Protein AF-0000000074422075 (afdb_homodimer)

Organism: Lactuca sativa (NCBI:txid4236)

Nearest PDB structures (foldseek):
  8hjh-assembly1_A  TM=8.548E-01  e=3.434E-33  Siraitia grosvenorii
  8hjh-assembly2_B  TM=8.470E-01  e=2.206E-33  Siraitia grosvenorii
  8j66-assembly1_A  TM=8.571E-01  e=2.133E-32  Siraitia grosvenorii
  8hjo-assembly1_A  TM=8.565E-01  e=3.142E-32  Siraitia grosvenorii
  8hjk-assembly1_A  TM=8.541E-01  e=9.504E-32  Siraitia grosvenorii

pLDDT: mean 92.05, std 12.33, range [21.53, 98.88]

Structure (mmCIF, N/CA/C/O backbone):
data_AF-0000000074422075-model_v1
#
loop_
_entity.id
_entity.type
_entity.pdbx_description
1 polymer Glycosyltransferase
#
loop_
_atom_site.group_PDB
_atom_site.id
_atom_site.type_symbol
_atom_site.label_atom_id
_atom_site.label_alt_id
_atom_site.label_comp_id
_atom_site.label_asym_id
_atom_site.label_entity_id
_atom_site.label_seq_id
_atom_site.pdbx_PDB_ins_code
_atom_site.Cartn_x
_atom_site.Cartn_y
_atom_site.Cartn_z
_atom_site.occupancy
_atom_site.B_iso_or_equiv
_atom_site.auth_seq_id
_atom_site.auth_comp_id
_atom_site.auth_asym_id
_atom_site.auth_atom_id
_atom_site.pdbx_PDB_model_num
ATOM 1 N N . MET A 1 1 ? -39.281 12.164 34.312 1 21.53 1 MET A N 1
ATOM 2 C CA . MET A 1 1 ? -38.312 11.086 34.125 1 21.53 1 MET A CA 1
ATOM 3 C C . MET A 1 1 ? -37.469 11.344 32.906 1 21.53 1 MET A C 1
ATOM 5 O O . MET A 1 1 ? -37.969 11.625 31.828 1 21.53 1 MET A O 1
ATOM 9 N N . PRO A 1 2 ? -36.125 11.586 32.969 1 24.55 2 PRO A N 1
ATOM 10 C CA . PRO A 1 2 ? -35.688 12.297 31.781 1 24.55 2 PRO A CA 1
ATOM 11 C C . PRO A 1 2 ? -35.688 11.406 30.531 1 24.55 2 PRO A C 1
ATOM 13 O O . PRO A 1 2 ? -35.594 10.18 30.656 1 24.55 2 PRO A O 1
ATOM 16 N N . ILE A 1 3 ? -36.219 11.773 29.438 1 27.73 3 ILE A N 1
ATOM 17 C CA . ILE A 1 3 ? -36.594 11.039 28.234 1 27.73 3 ILE A CA 1
ATOM 18 C C . ILE A 1 3 ? -35.344 10.406 27.594 1 27.73 3 ILE A C 1
ATOM 20 O O . ILE A 1 3 ? -34.375 11.102 27.297 1 27.73 3 ILE A O 1
ATOM 24 N N . PRO A 1 4 ? -35.062 9.102 27.578 1 29.3 4 PRO A N 1
ATOM 25 C CA . PRO A 1 4 ? -33.906 8.352 27.078 1 29.3 4 PRO A CA 1
ATOM 26 C C . PRO A 1 4 ? -33.656 8.562 25.594 1 29.3 4 PRO A C 1
ATOM 28 O O . PRO A 1 4 ? -34.594 8.414 24.781 1 29.3 4 PRO A O 1
ATOM 31 N N . ILE A 1 5 ? -33 9.469 25.125 1 29.23 5 ILE A N 1
ATOM 32 C CA . ILE A 1 5 ? -32.969 9.625 23.672 1 29.23 5 ILE A CA 1
ATOM 33 C C . ILE A 1 5 ? -32.531 8.328 23.031 1 29.23 5 ILE A C 1
ATOM 35 O O . ILE A 1 5 ? -31.438 7.816 23.328 1 29.23 5 ILE A O 1
ATOM 39 N N . ALA A 1 6 ? -33.219 7.559 22.406 1 34.97 6 ALA A N 1
ATOM 40 C CA . ALA A 1 6 ? -33.281 6.152 22.016 1 34.97 6 ALA A CA 1
ATOM 41 C C . ALA A 1 6 ? -32 5.715 21.312 1 34.97 6 ALA A C 1
ATOM 43 O O . ALA A 1 6 ? -31.562 4.574 21.484 1 34.97 6 ALA A O 1
ATOM 44 N N . GLY A 1 7 ? -31.531 6.148 20.172 1 33.66 7 GLY A N 1
ATOM 45 C CA . GLY A 1 7 ? -30.984 5.488 19 1 33.66 7 GLY A CA 1
ATOM 46 C C . GLY A 1 7 ? -29.484 5.273 19.062 1 33.66 7 GLY A C 1
ATOM 47 O O . GLY A 1 7 ? -28.844 5.012 18.047 1 33.66 7 GLY A O 1
ATOM 48 N N . ILE A 1 8 ? -28.703 6.121 19.703 1 38.22 8 ILE A N 1
ATOM 49 C CA . ILE A 1 8 ? -27.266 5.855 19.688 1 38.22 8 ILE A CA 1
ATOM 50 C C . ILE A 1 8 ? -27 4.441 20.203 1 38.22 8 ILE A C 1
ATOM 52 O O . ILE A 1 8 ? -27.328 4.125 21.359 1 38.22 8 ILE A O 1
ATOM 56 N N . ASP A 1 9 ? -27.156 3.434 19.516 1 46.06 9 ASP A N 1
ATOM 57 C CA . ASP A 1 9 ? -26.812 2.072 19.922 1 46.06 9 ASP A CA 1
ATOM 58 C C . ASP A 1 9 ? -25.562 2.053 20.797 1 46.06 9 ASP A C 1
ATOM 60 O O . ASP A 1 9 ? -24.703 2.922 20.656 1 46.06 9 ASP A O 1
ATOM 64 N N . PRO A 1 10 ? -25.359 1.271 21.812 1 48.84 10 PRO A N 1
ATOM 65 C CA . PRO A 1 10 ? -24.188 1.189 22.688 1 48.84 10 PRO A CA 1
ATOM 66 C C . PRO A 1 10 ? -22.875 1.413 21.922 1 48.84 10 PRO A C 1
ATOM 68 O O . PRO A 1 10 ? -22.781 1.099 20.734 1 48.84 10 PRO A O 1
ATOM 71 N N . GLY A 1 11 ? -21.531 2.406 22.5 1 58.41 11 GLY A N 1
ATOM 72 C CA . GLY A 1 11 ? -20.406 3.328 22.469 1 58.41 11 GLY A CA 1
ATOM 73 C C . GLY A 1 11 ? -19.219 2.793 21.688 1 58.41 11 GLY A C 1
ATOM 74 O O . GLY A 1 11 ? -18.609 1.793 22.078 1 58.41 11 GLY A O 1
ATOM 75 N N . SER A 1 12 ? -19.078 3.191 20.375 1 84.44 12 SER A N 1
ATOM 76 C CA . SER A 1 12 ? -17.906 2.795 19.625 1 84.44 12 SER A CA 1
ATOM 77 C C . SER A 1 12 ? -16.625 3.23 20.328 1 84.44 12 SER A C 1
ATOM 79 O O . SER A 1 12 ? -16.531 4.352 20.828 1 84.44 12 SER A O 1
ATOM 81 N N . HIS A 1 13 ? -15.859 2.383 20.781 1 95.69 13 HIS A N 1
ATOM 82 C CA . HIS A 1 13 ? -14.523 2.586 21.344 1 95.69 13 HIS A CA 1
ATOM 83 C C . HIS A 1 13 ? -13.469 2.633 20.234 1 95.69 13 HIS A C 1
ATOM 85 O O . HIS A 1 13 ? -13.336 1.685 19.469 1 95.69 13 HIS A O 1
ATOM 91 N N . ILE A 1 14 ? -12.867 3.816 20.125 1 98.12 14 ILE A N 1
ATOM 92 C CA . ILE A 1 14 ? -11.859 3.932 19.078 1 98.12 14 ILE A CA 1
ATOM 93 C C . ILE A 1 14 ? -10.508 4.277 19.703 1 98.12 14 ILE A C 1
ATOM 95 O O . ILE A 1 14 ? -10.445 4.707 20.859 1 98.12 14 ILE A O 1
ATOM 99 N N . LEU A 1 15 ? -9.414 4.023 18.984 1 98.62 15 LEU A N 1
ATOM 100 C CA . LEU A 1 15 ? -8.07 4.457 19.359 1 98.62 15 LEU A CA 1
ATOM 101 C C . LEU A 1 15 ? -7.66 5.691 18.562 1 98.62 15 LEU A C 1
ATOM 103 O O . LEU A 1 15 ? -7.816 5.727 17.344 1 98.62 15 LEU A O 1
ATOM 107 N N . VAL A 1 16 ? -7.254 6.691 19.234 1 98.81 16 VAL A N 1
ATOM 108 C CA . VAL A 1 16 ? -6.684 7.879 18.609 1 98.81 16 VAL A CA 1
ATOM 109 C C . VAL A 1 16 ? -5.18 7.922 18.844 1 98.81 16 VAL A C 1
ATOM 111 O O . VAL A 1 16 ? -4.727 7.773 19.984 1 98.81 16 VAL A O 1
ATOM 114 N N . PHE A 1 17 ? -4.402 8.102 17.781 1 98.88 17 PHE A N 1
ATOM 115 C CA . PHE A 1 17 ? -2.949 8.102 17.891 1 98.88 17 PHE A CA 1
ATOM 116 C C . PHE A 1 17 ? -2.365 9.344 17.219 1 98.88 17 PHE A C 1
ATOM 118 O O . PHE A 1 17 ? -2.084 9.344 16.016 1 98.88 17 PHE A O 1
ATOM 125 N N . PRO A 1 18 ? -2.07 10.406 17.984 1 98.5 18 PRO A N 1
ATOM 126 C CA . PRO A 1 18 ? -1.472 11.625 17.438 1 98.5 18 PRO A CA 1
ATOM 127 C C . PRO A 1 18 ? 0.029 11.484 17.188 1 98.5 18 PRO A C 1
ATOM 129 O O . PRO A 1 18 ? 0.718 10.789 17.938 1 98.5 18 PRO A O 1
ATOM 132 N N . TYR A 1 19 ? 0.479 12.078 16.109 1 97.62 19 TYR A N 1
ATOM 133 C CA . TYR A 1 19 ? 1.915 12.242 15.914 1 97.62 19 TYR A CA 1
ATOM 134 C C . TYR A 1 19 ? 2.463 13.352 16.812 1 97.62 19 TYR A C 1
ATOM 136 O O . TYR A 1 19 ? 1.885 14.438 16.891 1 97.62 19 TYR A O 1
ATOM 144 N N . PRO A 1 20 ? 3.533 13.086 17.484 1 96.31 20 PRO A N 1
ATOM 145 C CA . PRO A 1 20 ? 3.992 14.039 18.5 1 96.31 20 PRO A CA 1
ATOM 146 C C . PRO A 1 20 ? 4.707 15.25 17.891 1 96.31 20 PRO A C 1
ATOM 148 O O . PRO A 1 20 ? 5.895 15.461 18.141 1 96.31 20 PRO A O 1
ATOM 151 N N . ALA A 1 21 ? 4 15.992 17.188 1 92.12 21 ALA A N 1
ATOM 152 C CA . ALA A 1 21 ? 4.312 17.328 16.688 1 92.12 21 ALA A CA 1
ATOM 153 C C . ALA A 1 21 ? 3.191 18.312 17 1 92.12 21 ALA A C 1
ATOM 155 O O . ALA A 1 21 ? 2.012 17.984 16.844 1 92.12 21 ALA A O 1
ATOM 156 N N . GLN A 1 22 ? 3.561 19.406 17.422 1 84.44 22 GLN A N 1
ATOM 157 C CA . GLN A 1 22 ? 2.604 20.312 18.031 1 84.44 22 GLN A CA 1
ATOM 158 C C . GLN A 1 22 ? 1.403 20.547 17.109 1 84.44 22 GLN A C 1
ATOM 160 O O . GLN A 1 22 ? 0.26 20.312 17.516 1 84.44 22 GLN A O 1
ATOM 165 N N . GLY A 1 23 ? 1.656 20.984 15.883 1 86.94 23 GLY A N 1
ATOM 166 C CA . GLY A 1 23 ? 0.556 21.25 14.969 1 86.94 23 GLY A CA 1
ATOM 167 C C . GLY A 1 23 ? -0.274 20.016 14.672 1 86.94 23 GLY A C 1
ATOM 168 O O . GLY A 1 23 ? -1.496 20.094 14.539 1 86.94 23 GLY A O 1
ATOM 169 N N . HIS A 1 24 ? 0.347 18.859 14.672 1 93.5 24 HIS A N 1
ATOM 170 C CA . HIS A 1 24 ? -0.318 17.594 14.383 1 93.5 24 HIS A CA 1
ATOM 171 C C . HIS A 1 24 ? -1.133 17.109 15.578 1 93.5 24 HIS A C 1
ATOM 173 O O . HIS A 1 24 ? -2.301 16.75 15.43 1 93.5 24 HIS A O 1
ATOM 179 N N . MET A 1 25 ? -0.565 17.219 16.656 1 94 25 MET A N 1
ATOM 180 C CA . MET A 1 25 ? -1.177 16.688 17.875 1 94 25 MET A CA 1
ATOM 181 C C . MET A 1 25 ? -2.383 17.516 18.281 1 94 25 MET A C 1
ATOM 183 O O . MET A 1 25 ? -3.438 16.969 18.609 1 94 25 MET A O 1
ATOM 187 N N . LEU A 1 26 ? -2.283 18.797 18.25 1 90.19 26 LEU A N 1
ATOM 188 C CA . LEU A 1 26 ? -3.32 19.688 18.781 1 90.19 26 LEU A CA 1
ATOM 189 C C . LEU A 1 26 ? -4.598 19.578 17.953 1 90.19 26 LEU A C 1
ATOM 191 O O . LEU A 1 26 ? -5.695 19.484 18.5 1 90.19 26 LEU A O 1
ATOM 195 N N . SER A 1 27 ? -4.441 19.594 16.656 1 95 27 SER A N 1
ATOM 196 C CA . SER A 1 27 ? -5.637 19.516 15.828 1 95 27 SER A CA 1
ATOM 197 C C . SER A 1 27 ? -6.332 18.172 15.969 1 95 27 SER A C 1
ATOM 199 O O . SER A 1 27 ? -7.562 18.094 15.977 1 95 27 SER A O 1
ATOM 201 N N . LEU A 1 28 ? -5.559 17.109 16.125 1 97.94 28 LEU A N 1
ATOM 202 C CA . LEU A 1 28 ? -6.168 15.797 16.312 1 97.94 28 LEU A CA 1
ATOM 203 C C . LEU A 1 28 ? -6.848 15.703 17.672 1 97.94 28 LEU A C 1
ATOM 205 O O . LEU A 1 28 ? -7.891 15.055 17.797 1 97.94 28 LEU A O 1
ATOM 209 N N . LEU A 1 29 ? -6.309 16.344 18.672 1 96.81 29 LEU A N 1
ATOM 210 C CA . LEU A 1 29 ? -6.934 16.359 19.984 1 96.81 29 LEU A CA 1
ATOM 211 C C . LEU A 1 29 ? -8.219 17.172 19.969 1 96.81 29 LEU A C 1
ATOM 213 O O . LEU A 1 29 ? -9.18 16.844 20.672 1 96.81 29 LEU A O 1
ATOM 217 N N . ASP A 1 30 ? -8.234 18.25 19.188 1 95.56 30 ASP A N 1
ATOM 218 C CA . ASP A 1 30 ? -9.477 19 19.016 1 95.56 30 ASP A CA 1
ATOM 219 C C . ASP A 1 30 ? -10.555 18.141 18.359 1 95.56 30 ASP A C 1
ATOM 221 O O . ASP A 1 30 ? -11.727 18.203 18.75 1 95.56 30 ASP A O 1
ATOM 225 N N . LEU A 1 31 ? -10.156 17.312 17.375 1 98 31 LEU A N 1
ATOM 226 C CA . LEU A 1 31 ? -11.102 16.359 16.812 1 98 31 LEU A CA 1
ATOM 227 C C . LEU A 1 31 ? -11.594 15.383 17.875 1 98 31 LEU A C 1
ATOM 229 O O . LEU A 1 31 ? -12.781 15.062 17.922 1 98 31 LEU A O 1
ATOM 233 N N . THR A 1 32 ? -10.664 14.938 18.672 1 98 32 THR A N 1
ATOM 234 C CA . THR A 1 32 ? -10.984 13.969 19.719 1 98 32 THR A CA 1
ATOM 235 C C . THR A 1 32 ? -12.047 14.523 20.672 1 98 32 THR A C 1
ATOM 237 O O . THR A 1 32 ? -12.969 13.812 21.062 1 98 32 THR A O 1
ATOM 240 N N . HIS A 1 33 ? -11.938 15.797 21 1 96.38 33 HIS A N 1
ATOM 241 C CA . HIS A 1 33 ? -12.938 16.469 21.828 1 96.38 33 HIS A CA 1
ATOM 242 C C . HIS A 1 33 ? -14.312 16.422 21.156 1 96.38 33 HIS A C 1
ATOM 244 O O . HIS A 1 33 ? -15.305 16.094 21.812 1 96.38 33 HIS A O 1
ATOM 250 N N . GLN A 1 34 ? -14.375 16.703 19.859 1 96.56 34 GLN A N 1
ATOM 251 C CA . GLN A 1 34 ? -15.633 16.719 19.125 1 96.56 34 GLN A CA 1
ATOM 252 C C . GLN A 1 34 ? -16.266 15.328 19.078 1 96.56 34 GLN A C 1
ATOM 254 O O . GLN A 1 34 ? -17.484 15.188 19.188 1 96.56 34 GLN A O 1
ATOM 259 N N . LEU A 1 35 ? -15.422 14.32 18.969 1 96.94 35 LEU A N 1
ATOM 260 C CA . LEU A 1 35 ? -15.922 12.953 18.922 1 96.94 35 LEU A CA 1
ATOM 261 C C . LEU A 1 35 ? -16.438 12.523 20.297 1 96.94 35 LEU A C 1
ATOM 263 O O . LEU A 1 35 ? -17.484 11.859 20.391 1 96.94 35 LEU A O 1
ATOM 267 N N . ALA A 1 36 ? -15.734 12.961 21.328 1 95.81 36 ALA A N 1
ATOM 268 C CA . ALA A 1 36 ? -16.141 12.625 22.688 1 95.81 36 ALA A CA 1
ATOM 269 C C . ALA A 1 36 ? -17.5 13.242 23.016 1 95.81 36 ALA A C 1
ATOM 271 O O . ALA A 1 36 ? -18.344 12.602 23.656 1 95.81 36 ALA A O 1
ATOM 272 N N . ILE A 1 37 ? -17.703 14.477 22.578 1 93.06 37 ILE A N 1
ATOM 273 C CA . ILE A 1 37 ? -18.969 15.172 22.828 1 93.06 37 ILE A CA 1
ATOM 274 C C . ILE A 1 37 ? -20.109 14.422 22.141 1 93.06 37 ILE A C 1
ATOM 276 O O . ILE A 1 37 ? -21.25 14.5 22.562 1 93.06 37 ILE A O 1
ATOM 280 N N . ARG A 1 38 ? -19.781 13.688 21.172 1 93.62 38 ARG A N 1
ATOM 281 C CA . ARG A 1 38 ? -20.781 12.977 20.391 1 93.62 38 ARG A CA 1
ATOM 282 C C . ARG A 1 38 ? -20.922 11.539 20.859 1 93.62 38 ARG A C 1
ATOM 284 O O . ARG A 1 38 ? -21.516 10.703 20.172 1 93.62 38 ARG A O 1
ATOM 291 N N . GLY A 1 39 ? -20.281 11.195 21.922 1 92.75 39 GLY A N 1
ATOM 292 C CA . GLY A 1 39 ? -20.547 9.93 22.594 1 92.75 39 GLY A CA 1
ATOM 293 C C . GLY A 1 39 ? -19.578 8.828 22.203 1 92.75 39 GLY A C 1
ATOM 294 O O . GLY A 1 39 ? -19.797 7.66 22.516 1 92.75 39 GLY A O 1
ATOM 295 N N . VAL A 1 40 ? -18.5 9.141 21.531 1 95.94 40 VAL A N 1
ATOM 296 C CA . VAL A 1 40 ? -17.5 8.141 21.172 1 95.94 40 VAL A CA 1
ATOM 297 C C . VAL A 1 40 ? -16.547 7.914 22.344 1 95.94 40 VAL A C 1
ATOM 299 O O . VAL A 1 40 ? -16.031 8.875 22.938 1 95.94 40 VAL A O 1
ATOM 302 N N . PHE A 1 41 ? -16.375 6.691 22.781 1 96.81 41 PHE A N 1
ATOM 303 C CA . PHE A 1 41 ? -15.359 6.359 23.766 1 96.81 41 PHE A CA 1
ATOM 304 C C . PHE A 1 41 ? -13.984 6.281 23.125 1 96.81 41 PHE A C 1
ATOM 306 O O . PHE A 1 41 ? -13.828 5.695 22.047 1 96.81 41 PHE A O 1
ATOM 313 N N . ILE A 1 42 ? -13.008 6.891 23.781 1 98 42 ILE A N 1
ATOM 314 C CA . ILE A 1 42 ? -11.742 7.055 23.078 1 98 42 ILE A CA 1
ATOM 315 C C . ILE A 1 42 ? -10.586 6.676 24 1 98 42 ILE A C 1
ATOM 317 O O . ILE A 1 42 ? -10.562 7.066 25.172 1 98 42 ILE A O 1
ATOM 321 N N . THR A 1 43 ? -9.688 5.895 23.5 1 98.38 43 THR A N 1
ATOM 322 C CA . THR A 1 43 ? -8.359 5.727 24.078 1 98.38 43 THR A CA 1
ATOM 323 C C . THR A 1 43 ? -7.312 6.477 23.266 1 98.38 43 THR A C 1
ATOM 325 O O . THR A 1 43 ? -7.207 6.285 22.047 1 98.38 43 THR A O 1
ATOM 328 N N . ILE A 1 44 ? -6.59 7.371 23.891 1 98.75 44 ILE A N 1
ATOM 329 C CA . ILE A 1 44 ? -5.527 8.109 23.219 1 98.75 44 ILE A CA 1
ATOM 330 C C . ILE A 1 44 ? -4.176 7.461 23.516 1 98.75 44 ILE A C 1
ATOM 332 O O . ILE A 1 44 ? -3.793 7.32 24.672 1 98.75 44 ILE A O 1
ATOM 336 N N . LEU A 1 45 ? -3.5 7.078 22.484 1 98.81 45 LEU A N 1
ATOM 337 C CA . LEU A 1 45 ? -2.152 6.539 22.641 1 98.81 45 LEU A CA 1
ATOM 338 C C . LEU A 1 45 ? -1.116 7.66 22.641 1 98.81 45 LEU A C 1
ATOM 340 O O . LEU A 1 45 ? -1.107 8.508 21.75 1 98.81 45 LEU A O 1
ATOM 344 N N . VAL A 1 46 ? -0.254 7.711 23.641 1 98.31 46 VAL A N 1
ATOM 345 C CA . VAL A 1 46 ? 0.862 8.648 23.703 1 98.31 46 VAL A CA 1
ATOM 346 C C . VAL A 1 46 ? 2.053 7.988 24.391 1 98.31 46 VAL A C 1
ATOM 348 O O . VAL A 1 46 ? 1.917 6.918 24.984 1 98.31 46 VAL A O 1
ATOM 351 N N . THR A 1 47 ? 3.146 8.562 24.203 1 98.06 47 THR A N 1
ATOM 352 C CA . THR A 1 47 ? 4.32 8.211 25 1 98.06 47 THR A CA 1
ATOM 353 C C . THR A 1 47 ? 4.422 9.102 26.234 1 98.06 47 THR A C 1
ATOM 355 O O . THR A 1 47 ? 3.773 10.148 26.312 1 98.06 47 THR A O 1
ATOM 358 N N . PRO A 1 48 ? 5.219 8.75 27.219 1 97.5 48 PRO A N 1
ATOM 359 C CA . PRO A 1 48 ? 5.188 9.367 28.547 1 97.5 48 PRO A CA 1
ATOM 360 C C . PRO A 1 48 ? 5.363 10.883 28.5 1 97.5 48 PRO A C 1
ATOM 362 O O . PRO A 1 48 ? 4.59 11.617 29.109 1 97.5 48 PRO A O 1
ATOM 365 N N . ASN A 1 49 ? 6.266 11.391 27.75 1 96.5 49 ASN A N 1
ATOM 366 C CA . ASN A 1 49 ? 6.578 12.812 27.766 1 96.5 49 ASN A CA 1
ATOM 367 C C . ASN A 1 49 ? 5.535 13.633 27.016 1 96.5 49 ASN A C 1
ATOM 369 O O . ASN A 1 49 ? 5.551 14.859 27.062 1 96.5 49 ASN A O 1
ATOM 373 N N . ASN A 1 50 ? 4.59 12.953 26.422 1 96.88 50 ASN A N 1
ATOM 374 C CA . ASN A 1 50 ? 3.521 13.656 25.719 1 96.88 50 ASN A CA 1
ATOM 375 C C . ASN A 1 50 ? 2.209 13.602 26.5 1 96.88 50 ASN A C 1
ATOM 377 O O . ASN A 1 50 ? 1.228 14.234 26.109 1 96.88 50 ASN A O 1
ATOM 381 N N . LEU A 1 51 ? 2.186 12.93 27.562 1 97.12 51 LEU A N 1
ATOM 382 C CA . LEU A 1 51 ? 0.973 12.734 28.344 1 97.12 51 LEU A CA 1
ATOM 383 C C . LEU A 1 51 ? 0.454 14.062 28.891 1 97.12 51 LEU A C 1
ATOM 385 O O . LEU A 1 51 ? -0.755 14.312 28.891 1 97.12 51 LEU A O 1
ATOM 389 N N . PRO A 1 52 ? 1.317 15 29.297 1 94.25 52 PRO A N 1
ATOM 390 C CA . PRO A 1 52 ? 0.833 16.25 29.891 1 94.25 52 PRO A CA 1
ATOM 391 C C . PRO A 1 52 ? -0.002 17.078 28.938 1 94.25 52 PRO A C 1
ATOM 393 O O . PRO A 1 52 ? -0.868 17.844 29.375 1 94.25 52 PRO A O 1
ATOM 396 N N . VAL A 1 53 ? 0.211 16.922 27.672 1 92.88 53 VAL A N 1
ATOM 397 C CA . VAL A 1 53 ? -0.503 17.719 26.688 1 92.88 53 VAL A CA 1
ATOM 398 C C . VAL A 1 53 ? -1.99 17.375 26.719 1 92.88 53 VAL A C 1
ATOM 400 O O . VAL A 1 53 ? -2.83 18.172 26.297 1 92.88 53 VAL A O 1
ATOM 403 N N . LEU A 1 54 ? -2.359 16.234 27.312 1 96.19 54 LEU A N 1
ATOM 404 C CA . LEU A 1 54 ? -3.73 15.734 27.297 1 96.19 54 LEU A CA 1
ATOM 405 C C . LEU A 1 54 ? -4.5 16.234 28.516 1 96.19 54 LEU A C 1
ATOM 407 O O . LEU A 1 54 ? -5.707 16 28.625 1 96.19 54 LEU A O 1
ATOM 411 N N . SER A 1 55 ? -3.932 16.938 29.391 1 93.5 5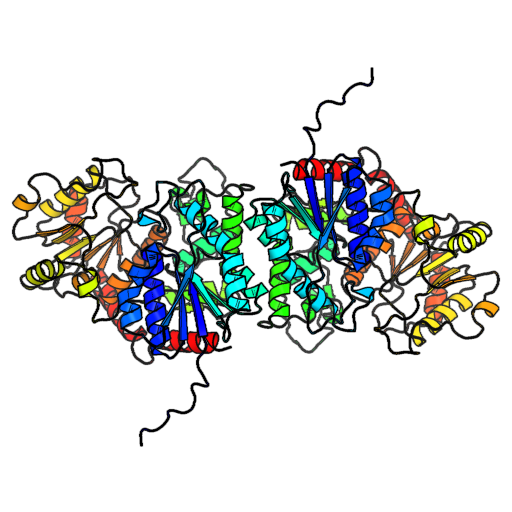5 SER A N 1
ATOM 412 C CA . SER A 1 55 ? -4.496 17.25 30.703 1 93.5 55 SER A CA 1
ATOM 413 C C . SER A 1 55 ? -5.859 17.922 30.562 1 93.5 55 SER A C 1
ATOM 415 O O . SER A 1 55 ? -6.824 17.516 31.219 1 93.5 55 SER A O 1
ATOM 417 N N . SER A 1 56 ? -5.957 18.953 29.75 1 89.81 56 SER A N 1
ATOM 418 C CA . SER A 1 56 ? -7.207 19.688 29.594 1 89.81 56 SER A CA 1
ATOM 419 C C . SER A 1 56 ? -8.297 18.812 29 1 89.81 56 SER A C 1
ATOM 421 O O . SER A 1 56 ? -9.461 18.891 29.406 1 89.81 56 SER A O 1
ATOM 423 N N . LEU A 1 57 ? -7.918 18.016 28.062 1 93.88 57 LEU A N 1
ATOM 424 C CA . LEU A 1 57 ? -8.867 17.125 27.375 1 93.88 57 LEU A CA 1
ATOM 425 C C . LEU A 1 57 ? -9.375 16.047 28.328 1 93.88 57 LEU A C 1
ATOM 427 O O . LEU A 1 57 ? -10.57 15.75 28.344 1 93.88 57 LEU A O 1
ATOM 431 N N . LEU A 1 58 ? -8.477 15.477 29.125 1 95.69 58 LEU A N 1
ATOM 432 C CA . LEU A 1 58 ? -8.852 14.438 30.078 1 95.69 58 LEU A CA 1
ATOM 433 C C . LEU A 1 58 ? -9.75 15.008 31.172 1 95.69 58 LEU A C 1
ATOM 435 O O . LEU A 1 58 ? -10.664 14.32 31.656 1 95.69 58 LEU A O 1
ATOM 439 N N . SER A 1 59 ? -9.516 16.234 31.547 1 93.81 59 SER A N 1
ATOM 440 C CA . SER A 1 59 ? -10.352 16.891 32.531 1 93.81 59 SER A CA 1
ATOM 441 C C . SER A 1 59 ? -11.758 17.141 31.984 1 93.81 59 SER A C 1
ATOM 443 O O . SER A 1 59 ? -12.742 17.047 32.719 1 93.81 59 SER A O 1
ATOM 445 N N . ALA A 1 60 ? -11.812 17.484 30.766 1 93 60 ALA A N 1
ATOM 446 C CA . ALA A 1 60 ? -13.086 17.781 30.141 1 93 60 ALA A CA 1
ATOM 447 C C . ALA A 1 60 ? -13.906 16.516 29.906 1 93 60 ALA A C 1
ATOM 449 O O . ALA A 1 60 ? -15.133 16.562 29.891 1 93 60 ALA A O 1
ATOM 450 N N . HIS A 1 61 ? -13.195 15.383 29.734 1 95.12 61 HIS A N 1
ATOM 451 C CA . HIS A 1 61 ? -13.859 14.125 29.422 1 95.12 61 HIS A CA 1
ATOM 452 C C . HIS A 1 61 ? -13.305 12.984 30.281 1 95.12 61 HIS A C 1
ATOM 454 O O . HIS A 1 61 ? -12.773 12.008 29.75 1 95.12 61 HIS A O 1
ATOM 460 N N . PRO A 1 62 ? -13.539 12.945 31.547 1 94 62 PRO A N 1
ATOM 461 C CA . PRO A 1 62 ? -12.914 11.992 32.469 1 94 62 PRO A CA 1
ATOM 462 C C . PRO A 1 62 ? -13.469 10.578 32.281 1 94 62 PRO A C 1
ATOM 464 O O . PRO A 1 62 ? -12.797 9.602 32.656 1 94 62 PRO A O 1
ATOM 467 N N . THR A 1 63 ? -14.672 10.445 31.688 1 93 63 THR A N 1
ATOM 468 C CA . THR A 1 63 ? -15.289 9.125 31.609 1 93 63 THR A CA 1
ATOM 469 C C . THR A 1 63 ? -15.219 8.578 30.188 1 93 63 THR A C 1
ATOM 471 O O . THR A 1 63 ? -15.258 7.359 29.984 1 93 63 THR A O 1
ATOM 474 N N . THR A 1 64 ? -15.094 9.445 29.266 1 95 64 THR A N 1
ATOM 475 C CA . THR A 1 64 ? -15.219 9.016 27.875 1 95 64 THR A CA 1
ATOM 476 C C . THR A 1 64 ? -13.844 8.859 27.234 1 95 64 THR A C 1
ATOM 478 O O . THR A 1 64 ? -13.703 8.148 26.234 1 95 64 THR A O 1
ATOM 481 N N . ILE A 1 65 ? -12.805 9.555 27.766 1 97.38 65 ILE A N 1
ATOM 482 C CA . ILE A 1 65 ? -11.461 9.477 27.188 1 97.38 65 ILE A CA 1
ATOM 483 C C . ILE A 1 65 ? -10.508 8.828 28.203 1 97.38 65 ILE A C 1
ATOM 485 O O . ILE A 1 65 ? -10.477 9.227 29.359 1 97.38 65 ILE A O 1
ATOM 489 N N . THR A 1 66 ? -9.836 7.828 27.797 1 97.5 66 THR A N 1
ATOM 490 C CA . THR A 1 66 ? -8.766 7.199 28.562 1 97.5 66 THR A CA 1
ATOM 491 C C . THR A 1 66 ? -7.449 7.246 27.781 1 97.5 66 THR A C 1
ATOM 493 O O . THR A 1 66 ? -7.422 7.641 26.625 1 97.5 66 THR A O 1
ATOM 496 N N . THR A 1 67 ? -6.348 6.934 28.469 1 98.25 67 THR A N 1
ATOM 497 C CA . THR A 1 67 ? -5.043 6.992 27.812 1 98.25 67 THR A CA 1
ATOM 498 C C . THR A 1 67 ? -4.391 5.613 27.797 1 98.25 67 THR A C 1
ATOM 500 O O . THR A 1 67 ? -4.652 4.777 28.656 1 98.25 67 THR A O 1
ATOM 503 N N . LEU A 1 68 ? -3.748 5.309 26.766 1 98.5 68 LEU A N 1
ATOM 504 C CA . LEU A 1 68 ? -2.756 4.242 26.672 1 98.5 68 LEU A CA 1
ATOM 505 C C . LEU A 1 68 ? -1.35 4.82 26.547 1 98.5 68 LEU A C 1
ATOM 507 O O . LEU A 1 68 ? -1.019 5.465 25.547 1 98.5 68 LEU A O 1
ATOM 511 N N . VAL A 1 69 ? -0.528 4.625 27.578 1 98.56 69 VAL A N 1
ATOM 512 C CA . VAL A 1 69 ? 0.831 5.16 27.578 1 98.56 69 VAL A CA 1
ATOM 513 C C . VAL A 1 69 ? 1.828 4.035 27.312 1 98.56 69 VAL A C 1
ATOM 515 O O . VAL A 1 69 ? 1.96 3.107 28.109 1 98.56 69 VAL A O 1
ATOM 518 N N . LEU A 1 70 ? 2.469 4.043 26.234 1 98.31 70 LEU A N 1
ATOM 519 C CA . LEU A 1 70 ? 3.5 3.078 25.875 1 98.31 70 LEU A CA 1
ATOM 520 C C . LEU A 1 70 ? 4.879 3.732 25.859 1 98.31 70 LEU A C 1
ATOM 522 O O . LEU A 1 70 ? 5.012 4.906 25.5 1 98.31 70 LEU A O 1
ATOM 526 N N . PRO A 1 71 ? 5.902 3.014 26.234 1 97.62 71 PRO A N 1
ATOM 527 C CA . PRO A 1 71 ? 7.254 3.584 26.188 1 97.62 71 PRO A CA 1
ATOM 528 C C . PRO A 1 71 ? 7.668 4.023 24.797 1 97.62 71 PRO A C 1
ATOM 530 O O . PRO A 1 71 ? 7.328 3.361 23.812 1 97.62 71 PRO A O 1
ATOM 533 N N . PHE A 1 72 ? 8.391 5.098 24.766 1 97.5 72 PHE A N 1
ATOM 534 C CA . PHE A 1 72 ? 8.922 5.547 23.469 1 97.5 72 PHE A CA 1
ATOM 535 C C . PHE A 1 72 ? 9.961 4.57 22.953 1 97.5 72 PHE A C 1
ATOM 537 O O . PHE A 1 72 ? 10.906 4.215 23.656 1 97.5 72 PHE A O 1
ATOM 544 N N . PRO A 1 73 ? 9.812 4.137 21.688 1 96.5 73 PRO A N 1
ATOM 545 C CA . PRO A 1 73 ? 10.812 3.213 21.156 1 96.5 73 PRO A CA 1
ATOM 546 C C . PRO A 1 73 ? 12.172 3.873 20.938 1 96.5 73 PRO A C 1
ATOM 548 O O . PRO A 1 73 ? 12.25 4.98 20.391 1 96.5 73 PRO A O 1
ATOM 551 N N . PRO A 1 74 ? 13.18 3.217 21.297 1 94.12 74 PRO A N 1
ATOM 552 C CA . PRO A 1 74 ? 14.508 3.797 21.094 1 94.12 74 PRO A CA 1
ATOM 553 C C . PRO A 1 74 ? 14.898 3.881 19.609 1 94.12 74 PRO A C 1
ATOM 555 O O . PRO A 1 74 ? 14.469 3.053 18.812 1 94.12 74 PRO A O 1
ATOM 558 N N . HIS A 1 75 ? 15.625 4.879 19.281 1 92.69 75 HIS A N 1
ATOM 559 C CA . HIS A 1 75 ? 16.203 5.098 17.953 1 92.69 75 HIS A CA 1
ATOM 560 C C . HIS A 1 75 ? 17.562 5.766 18.047 1 92.69 75 HIS A C 1
ATOM 562 O O . HIS A 1 75 ? 17.75 6.707 18.828 1 92.69 75 HIS A O 1
ATOM 568 N N . PRO A 1 76 ? 18.531 5.285 17.219 1 89.81 76 PRO A N 1
ATOM 569 C CA . PRO A 1 76 ? 19.891 5.805 17.328 1 89.81 76 PRO A CA 1
ATOM 570 C C . PRO A 1 76 ? 19.969 7.305 17.062 1 89.81 76 PRO A C 1
ATOM 572 O O . PRO A 1 76 ? 20.844 7.988 17.609 1 89.81 76 PRO A O 1
ATOM 575 N N . SER A 1 77 ? 19.078 7.871 16.312 1 90.62 77 SER A N 1
ATOM 576 C CA . SER A 1 77 ? 19.141 9.273 15.914 1 90.62 77 SER A CA 1
ATOM 577 C C . SER A 1 77 ? 18.297 10.156 16.828 1 90.62 77 SER A C 1
ATOM 579 O O . SER A 1 77 ? 18.156 11.352 16.578 1 90.62 77 SER A O 1
ATOM 581 N N . ILE A 1 78 ? 17.719 9.617 17.828 1 93.62 78 ILE A N 1
ATOM 582 C CA . ILE A 1 78 ? 16.891 10.375 18.75 1 93.62 78 ILE A CA 1
ATOM 583 C C . ILE A 1 78 ? 17.453 10.25 20.156 1 93.62 78 ILE A C 1
ATOM 585 O O . ILE A 1 78 ? 17.469 9.164 20.734 1 93.62 78 ILE A O 1
ATOM 589 N N . PRO A 1 79 ? 17.859 11.359 20.703 1 91.75 79 PRO A N 1
ATOM 590 C CA . PRO A 1 79 ? 18.406 11.305 22.062 1 91.75 79 PRO A CA 1
ATOM 591 C C . PRO A 1 79 ? 17.391 10.812 23.078 1 91.75 79 PRO A C 1
ATOM 593 O O . PRO A 1 79 ? 16.172 11.008 22.906 1 91.75 79 PRO A O 1
ATOM 596 N N . SER A 1 80 ? 17.922 10.25 24.125 1 91.56 80 SER A N 1
ATOM 597 C CA . SER A 1 80 ? 17.062 9.742 25.188 1 91.56 80 SER A CA 1
ATOM 598 C C . SER A 1 80 ? 16.234 10.859 25.812 1 91.56 80 SER A C 1
ATOM 600 O O . SER A 1 80 ? 16.719 11.969 26.016 1 91.56 80 SER A O 1
ATOM 602 N N . GLY A 1 81 ? 15.023 10.562 26.062 1 91.94 81 GLY A N 1
ATOM 603 C CA . GLY A 1 81 ? 14.156 11.523 26.719 1 91.94 81 GLY A CA 1
ATOM 604 C C . GLY A 1 81 ? 13.391 12.406 25.766 1 91.94 81 GLY A C 1
ATOM 605 O O . GLY A 1 81 ? 12.414 13.055 26.141 1 91.94 81 GLY A O 1
ATOM 606 N N . ILE A 1 82 ? 13.797 12.461 24.531 1 93.31 82 ILE A N 1
ATOM 607 C CA . ILE A 1 82 ? 13.102 13.273 23.531 1 93.31 82 ILE A CA 1
ATOM 608 C C . ILE A 1 82 ? 11.992 12.453 22.875 1 93.31 82 ILE A C 1
ATOM 610 O O . ILE A 1 82 ? 12.258 11.422 22.25 1 93.31 82 ILE A O 1
ATOM 614 N N . GLU A 1 83 ? 10.773 12.906 23 1 95.62 83 GLU A N 1
ATOM 615 C CA . GLU A 1 83 ? 9.641 12.133 22.484 1 95.62 83 GLU A CA 1
ATOM 616 C C . GLU A 1 83 ? 8.734 12.992 21.609 1 95.62 83 GLU A C 1
ATOM 618 O O . GLU A 1 83 ? 7.68 12.539 21.172 1 95.62 83 GLU A O 1
ATOM 623 N N . ASN A 1 84 ? 9.172 14.258 21.391 1 93.25 84 ASN A N 1
ATOM 624 C CA . ASN A 1 84 ? 8.422 15.211 20.594 1 93.25 84 ASN A CA 1
ATOM 625 C C . ASN A 1 84 ? 9.328 15.906 19.578 1 93.25 84 ASN A C 1
ATOM 627 O O . ASN A 1 84 ? 10.477 16.219 19.875 1 93.25 84 ASN A O 1
ATOM 631 N N . VAL A 1 85 ? 8.766 16.234 18.438 1 90.56 85 VAL A N 1
ATOM 632 C CA . VAL A 1 85 ? 9.555 16.75 17.328 1 90.56 85 VAL A CA 1
ATOM 633 C C . VAL A 1 85 ? 10.117 18.125 17.703 1 90.56 85 VAL A C 1
ATOM 635 O O . VAL A 1 85 ? 11.195 18.5 17.234 1 90.56 85 VAL A O 1
ATOM 638 N N . LYS A 1 86 ? 9.445 18.859 18.547 1 82.94 86 LYS A N 1
ATOM 639 C CA . LYS A 1 86 ? 9.883 20.203 18.922 1 82.94 86 LYS A CA 1
ATOM 640 C C . LYS A 1 86 ? 11.25 20.156 19.594 1 82.94 86 LYS A C 1
ATOM 642 O O . LYS A 1 86 ? 11.969 21.156 19.609 1 82.94 86 LYS A O 1
ATOM 647 N N . ASP A 1 87 ? 11.594 18.938 20.109 1 85 87 ASP A N 1
ATOM 648 C CA . ASP A 1 87 ? 12.844 18.828 20.859 1 85 87 ASP A CA 1
ATOM 649 C C . ASP A 1 87 ? 13.898 18.062 20.062 1 85 87 ASP A C 1
ATOM 651 O O . ASP A 1 87 ? 14.992 17.781 20.562 1 85 87 ASP A O 1
ATOM 655 N N . LEU A 1 88 ? 13.586 17.703 18.828 1 87.31 88 LEU A N 1
ATOM 656 C CA . LEU A 1 88 ? 14.492 16.922 18 1 87.31 88 LEU A CA 1
ATOM 657 C C . LEU A 1 88 ? 15.586 17.797 17.391 1 87.31 88 LEU A C 1
ATOM 659 O O . LEU A 1 88 ? 15.344 18.953 17.078 1 87.31 88 LEU A O 1
ATOM 663 N N . PRO A 1 89 ? 16.734 17.188 17.25 1 78.69 89 PRO A N 1
ATOM 664 C CA . PRO A 1 89 ? 17.734 17.875 16.438 1 78.69 89 PRO A CA 1
ATOM 665 C C . PRO A 1 89 ? 17.359 17.969 14.961 1 78.69 89 PRO A C 1
ATOM 667 O O . PRO A 1 89 ? 16.375 17.359 14.539 1 78.69 89 PRO A O 1
ATOM 670 N N . ALA A 1 90 ? 18.203 18.781 14.273 1 67.81 90 ALA A N 1
ATOM 671 C CA . ALA A 1 90 ? 17.969 18.922 12.836 1 67.81 90 ALA A CA 1
ATOM 672 C C . ALA A 1 90 ? 18.031 17.578 12.133 1 67.81 90 ALA A C 1
ATOM 674 O O . ALA A 1 90 ? 18.922 16.766 12.398 1 67.81 90 ALA A O 1
ATOM 675 N N . GLY A 1 91 ? 17.016 17.109 11.414 1 69.81 91 GLY A N 1
ATOM 676 C CA . GLY A 1 91 ? 17 15.859 10.672 1 69.81 91 GLY A CA 1
ATOM 677 C C . GLY A 1 91 ? 16.266 14.75 11.391 1 69.81 91 GLY A C 1
ATOM 678 O O . GLY A 1 91 ? 16.047 13.672 10.828 1 69.81 91 GLY A O 1
ATOM 679 N N . GLY A 1 92 ? 15.867 15.078 12.531 1 81.69 92 GLY A N 1
ATOM 680 C CA . GLY A 1 92 ? 15.281 14.031 13.344 1 81.69 92 GLY A CA 1
ATOM 681 C C . GLY A 1 92 ? 13.828 13.75 13.016 1 81.69 92 GLY A C 1
ATOM 682 O O . GLY A 1 92 ? 13.25 12.773 13.492 1 81.69 92 GLY A O 1
ATOM 683 N N . PHE A 1 93 ? 13.258 14.562 12.172 1 85.25 93 PHE A N 1
ATOM 684 C CA . PHE A 1 93 ? 11.828 14.461 11.906 1 85.25 93 PHE A CA 1
ATOM 685 C C . PHE A 1 93 ? 11.477 13.094 11.336 1 85.25 93 PHE A C 1
ATOM 687 O O . PHE A 1 93 ? 10.555 12.43 11.82 1 85.25 93 PHE A O 1
ATOM 694 N N . LYS A 1 94 ? 12.234 12.547 10.406 1 89.56 94 LYS A N 1
ATOM 695 C CA . LYS A 1 94 ? 11.977 11.258 9.773 1 89.56 94 LYS A CA 1
ATOM 696 C C . LYS A 1 94 ? 12.227 10.102 10.742 1 89.56 94 LYS A C 1
ATOM 698 O O . LYS A 1 94 ? 11.508 9.102 10.727 1 89.56 94 LYS A O 1
ATOM 703 N N . SER A 1 95 ? 13.227 10.336 11.586 1 93.69 95 SER A N 1
ATOM 704 C CA . SER A 1 95 ? 13.57 9.305 12.562 1 93.69 95 SER A CA 1
ATOM 705 C C . SER A 1 95 ? 12.43 9.055 13.531 1 93.69 95 SER A C 1
ATOM 707 O O . SER A 1 95 ? 12.219 7.93 13.984 1 93.69 95 SER A O 1
ATOM 709 N N . MET A 1 96 ? 11.742 10.117 13.836 1 95.69 96 MET A N 1
ATOM 710 C CA . MET A 1 96 ? 10.586 10 14.719 1 95.69 96 MET A CA 1
ATOM 711 C C . MET A 1 96 ? 9.516 9.102 14.109 1 95.69 96 MET A C 1
ATOM 713 O O . MET A 1 96 ? 8.938 8.258 14.797 1 95.69 96 MET A O 1
ATOM 717 N N . MET A 1 97 ? 9.258 9.25 12.828 1 95.69 97 MET A N 1
ATOM 718 C CA . MET A 1 97 ? 8.273 8.43 12.133 1 95.69 97 MET A CA 1
ATOM 719 C C . MET A 1 97 ? 8.641 6.953 12.195 1 95.69 97 MET A C 1
ATOM 721 O O . MET A 1 97 ? 7.793 6.109 12.5 1 95.69 97 MET A O 1
ATOM 725 N N . VAL A 1 98 ? 9.898 6.699 11.961 1 95.31 98 VAL A N 1
ATOM 726 C CA . VAL A 1 98 ? 10.391 5.324 11.93 1 95.31 98 VAL A CA 1
ATOM 727 C C . VAL A 1 98 ? 10.352 4.727 13.328 1 95.31 98 VAL A C 1
ATOM 729 O O . VAL A 1 98 ? 9.922 3.588 13.516 1 95.31 98 VAL A O 1
ATOM 732 N N . ALA A 1 99 ? 10.781 5.496 14.297 1 96.38 99 ALA A N 1
ATOM 733 C CA . ALA A 1 99 ? 10.805 5.027 15.68 1 96.38 99 ALA A CA 1
ATOM 734 C C . ALA A 1 99 ? 9.406 4.613 16.141 1 96.38 99 ALA A C 1
ATOM 736 O O . ALA A 1 99 ? 9.242 3.574 16.781 1 96.38 99 ALA A O 1
ATOM 737 N N . LEU A 1 100 ? 8.477 5.371 15.812 1 97.69 100 LEU A N 1
ATOM 738 C CA . LEU A 1 100 ? 7.113 5.113 16.266 1 97.69 100 LEU A CA 1
ATOM 739 C C . LEU A 1 100 ? 6.543 3.869 15.594 1 97.69 100 LEU A C 1
ATOM 741 O O . LEU A 1 100 ? 5.574 3.281 16.094 1 97.69 100 LEU A O 1
ATOM 745 N N . GLY A 1 101 ? 7.094 3.504 14.453 1 96.5 101 GLY A N 1
ATOM 746 C CA . GLY A 1 101 ? 6.711 2.246 13.828 1 96.5 101 GLY A CA 1
ATOM 747 C C . GLY A 1 101 ? 6.934 1.045 14.727 1 96.5 101 GLY A C 1
ATOM 748 O O . GLY A 1 101 ? 6.238 0.034 14.609 1 96.5 101 GLY A O 1
ATOM 749 N N . ASP A 1 102 ? 7.828 1.13 15.656 1 95.88 102 ASP A N 1
ATOM 750 C CA . ASP A 1 102 ? 8.188 0.029 16.547 1 95.88 102 ASP A CA 1
ATOM 751 C C . ASP A 1 102 ? 7.148 -0.141 17.656 1 95.88 102 ASP A C 1
ATOM 753 O O . ASP A 1 102 ? 7.25 -1.062 18.469 1 95.88 102 ASP A O 1
ATOM 757 N N . LEU A 1 103 ? 6.16 0.647 17.641 1 97.69 103 LEU A N 1
ATOM 758 C CA . LEU A 1 103 ? 5.047 0.461 18.562 1 97.69 103 LEU A CA 1
ATOM 759 C C . LEU A 1 103 ? 4.055 -0.56 18.016 1 97.69 103 LEU A C 1
ATOM 761 O O . LEU A 1 103 ? 3.068 -0.888 18.688 1 97.69 103 LEU A O 1
ATOM 765 N N . HIS A 1 104 ? 4.273 -1.068 16.859 1 96.31 104 HIS A N 1
ATOM 766 C CA . HIS A 1 104 ? 3.381 -2.031 16.234 1 96.31 104 HIS A CA 1
ATOM 767 C C . HIS A 1 104 ? 3.094 -3.207 17.156 1 96.31 104 HIS A C 1
ATOM 769 O O . HIS A 1 104 ? 1.934 -3.498 17.453 1 96.31 104 HIS A O 1
ATOM 775 N N . THR A 1 105 ? 4.121 -3.92 17.641 1 94.81 105 THR A N 1
ATOM 776 C CA . THR A 1 105 ? 3.949 -5.137 18.438 1 94.81 105 THR A CA 1
ATOM 777 C C . THR A 1 105 ? 3.295 -4.82 19.781 1 94.81 105 THR A C 1
ATOM 779 O O . THR A 1 105 ? 2.311 -5.461 20.156 1 94.81 105 THR A O 1
ATOM 782 N N . PRO A 1 106 ? 3.779 -3.775 20.484 1 96.88 106 PRO A N 1
ATOM 783 C CA . PRO A 1 106 ? 3.115 -3.436 21.75 1 96.88 106 PRO A CA 1
ATOM 784 C C . PRO A 1 106 ? 1.638 -3.094 21.562 1 96.88 106 PRO A C 1
ATOM 786 O O . PRO A 1 106 ? 0.806 -3.465 22.406 1 96.88 106 PRO A O 1
ATOM 789 N N . LEU A 1 107 ? 1.345 -2.414 20.547 1 97.5 107 LEU A N 1
ATOM 790 C CA . LEU A 1 107 ? -0.037 -2.018 20.297 1 97.5 107 LEU A CA 1
ATOM 791 C C . LEU A 1 107 ? -0.891 -3.221 19.906 1 97.5 107 LEU A C 1
ATOM 793 O O . LEU A 1 107 ? -2.031 -3.348 20.359 1 97.5 107 LEU A O 1
ATOM 797 N N . LEU A 1 108 ? -0.352 -4.086 19.047 1 96.12 108 LEU A N 1
ATOM 798 C CA . LEU A 1 108 ? -1.046 -5.32 18.688 1 96.12 108 LEU A CA 1
ATOM 799 C C . LEU A 1 108 ? -1.358 -6.148 19.938 1 96.12 108 LEU A C 1
ATOM 801 O O . LEU A 1 108 ? -2.484 -6.625 20.094 1 96.12 108 LEU A O 1
ATOM 805 N N . ASP A 1 109 ? -0.349 -6.309 20.781 1 96.19 109 ASP A N 1
ATOM 806 C CA . ASP A 1 109 ? -0.516 -7.055 22.016 1 96.19 109 ASP A CA 1
ATOM 807 C C . ASP A 1 109 ? -1.598 -6.43 22.891 1 96.19 109 ASP A C 1
ATOM 809 O O . ASP A 1 109 ? -2.412 -7.137 23.484 1 96.19 109 ASP A O 1
ATOM 813 N N . TRP A 1 110 ? -1.591 -5.133 22.969 1 97.88 110 TRP A N 1
ATOM 814 C CA . TRP A 1 110 ? -2.59 -4.426 23.766 1 97.88 110 TRP A CA 1
ATOM 815 C C . TRP A 1 110 ? -3.996 -4.695 23.25 1 97.88 110 TRP A C 1
ATOM 817 O O . TRP A 1 110 ? -4.918 -4.949 24.016 1 97.88 110 TRP A O 1
ATOM 827 N N . PHE A 1 111 ? -4.227 -4.637 21.938 1 97 111 PHE A N 1
ATOM 828 C CA . PHE A 1 111 ? -5.523 -4.91 21.328 1 97 111 PHE A CA 1
ATOM 829 C C . PHE A 1 111 ? -5.996 -6.32 21.672 1 97 111 PHE A C 1
ATOM 831 O O . PHE A 1 111 ? -7.164 -6.523 22.016 1 97 111 PHE A O 1
ATOM 838 N N . HIS A 1 112 ? -5.102 -7.293 21.625 1 94.38 112 HIS A N 1
ATOM 839 C CA . HIS A 1 112 ? -5.449 -8.695 21.812 1 94.38 112 HIS A CA 1
ATOM 840 C C . HIS A 1 112 ? -5.812 -8.969 23.281 1 94.38 112 HIS A C 1
ATOM 842 O O . HIS A 1 112 ? -6.594 -9.883 23.562 1 94.38 112 HIS A O 1
ATOM 848 N N . ASN A 1 113 ? -5.301 -8.172 24.141 1 95.88 113 ASN A N 1
ATOM 849 C CA . ASN A 1 113 ? -5.488 -8.43 25.578 1 95.88 113 ASN A CA 1
ATOM 850 C C . ASN A 1 113 ? -6.52 -7.484 26.172 1 95.88 113 ASN A C 1
ATOM 852 O O . ASN A 1 113 ? -6.84 -7.586 27.359 1 95.88 113 ASN A O 1
ATOM 856 N N . HIS A 1 114 ? -6.98 -6.621 25.406 1 95.06 114 HIS A N 1
ATOM 857 C CA . HIS A 1 114 ? -7.977 -5.68 25.906 1 95.06 114 HIS A CA 1
ATOM 858 C C . HIS A 1 114 ? -9.359 -6.324 25.969 1 95.06 114 HIS A C 1
ATOM 860 O O . HIS A 1 114 ? -9.773 -6.996 25.016 1 95.06 114 HIS A O 1
ATOM 866 N N . PRO A 1 115 ? -10.086 -6.168 27 1 93.38 115 PRO A N 1
ATOM 867 C CA . PRO A 1 115 ? -11.406 -6.801 27.109 1 93.38 115 PRO A CA 1
ATOM 868 C C . PRO A 1 115 ? -12.414 -6.262 26.094 1 93.38 115 PRO A C 1
ATOM 870 O O . PRO A 1 115 ? -13.234 -7.02 25.578 1 93.38 115 PRO A O 1
ATOM 873 N N . THR A 1 116 ? -12.367 -4.98 25.844 1 92.94 116 THR A N 1
ATOM 874 C CA . THR A 1 116 ? -13.203 -4.316 24.844 1 92.94 116 THR A CA 1
ATOM 875 C C . THR A 1 116 ? -12.359 -3.416 23.953 1 92.94 116 THR A C 1
ATOM 877 O O . THR A 1 116 ? -12.391 -2.191 24.078 1 92.94 116 THR A O 1
ATOM 880 N N . PRO A 1 117 ? -11.633 -4.016 23.062 1 95.12 117 PRO A N 1
ATOM 881 C CA . PRO A 1 117 ? -10.695 -3.229 22.25 1 95.12 117 PRO A CA 1
ATOM 882 C C . PRO A 1 117 ? -11.406 -2.258 21.312 1 95.12 117 PRO A C 1
ATOM 884 O O . PRO A 1 117 ? -12.578 -2.467 20.969 1 95.12 117 PRO A O 1
ATOM 887 N N . PRO A 1 118 ? -10.742 -1.179 20.938 1 96.75 118 PRO A N 1
ATOM 888 C CA . PRO A 1 118 ? -11.297 -0.234 19.953 1 96.75 118 PRO A CA 1
ATOM 889 C C . PRO A 1 118 ? -11.695 -0.905 18.641 1 96.75 118 PRO A C 1
ATOM 891 O O . PRO A 1 118 ? -11.055 -1.865 18.219 1 96.75 118 PRO A O 1
ATOM 894 N N . VAL A 1 119 ? -12.664 -0.365 17.984 1 96.12 119 VAL A N 1
ATOM 895 C CA . VAL A 1 119 ? -13.188 -0.96 16.766 1 96.12 119 VAL A CA 1
ATOM 896 C C . VAL A 1 119 ? -12.648 -0.213 15.555 1 96.12 119 VAL A C 1
ATOM 898 O O . VAL A 1 119 ? -12.914 -0.593 14.406 1 96.12 119 VAL A O 1
ATOM 901 N N . ALA A 1 120 ? -11.906 0.878 15.766 1 97.62 120 ALA A N 1
ATOM 902 C CA . ALA A 1 120 ? -11.289 1.674 14.711 1 97.62 120 ALA A CA 1
ATOM 903 C C . ALA A 1 120 ? -10.078 2.441 15.242 1 97.62 120 ALA A C 1
ATOM 905 O O . ALA A 1 120 ? -9.93 2.617 16.453 1 97.62 120 ALA A O 1
ATOM 906 N N . ILE A 1 121 ? -9.211 2.812 14.359 1 98.38 121 ILE A N 1
ATOM 907 C CA . ILE A 1 121 ? -8.055 3.646 14.68 1 98.38 121 ILE A CA 1
ATOM 908 C C . ILE A 1 121 ? -8.141 4.961 13.906 1 98.38 121 ILE A C 1
ATOM 910 O O . ILE A 1 121 ? -8.406 4.961 12.703 1 98.38 121 ILE A O 1
ATOM 914 N N . VAL A 1 122 ? -8.031 6.031 14.555 1 98.81 122 VAL A N 1
ATOM 915 C CA . VAL A 1 122 ? -7.773 7.332 13.938 1 98.81 122 VAL A CA 1
ATOM 916 C C . VAL A 1 122 ? -6.348 7.777 14.242 1 98.81 122 VAL A C 1
ATOM 918 O O . VAL A 1 122 ? -5.996 8 15.406 1 98.81 122 VAL A O 1
ATOM 921 N N . SER A 1 123 ? -5.543 7.855 13.258 1 98.88 123 SER A N 1
ATOM 922 C CA . SER A 1 123 ? -4.152 8.211 13.508 1 98.88 123 SER A CA 1
ATOM 923 C C . SER A 1 123 ? -3.67 9.266 12.516 1 98.88 123 SER A C 1
ATOM 925 O O . SER A 1 123 ? -4.234 9.414 11.43 1 98.88 123 SER A O 1
ATOM 927 N N . ASP A 1 124 ? -2.709 9.977 12.906 1 98.69 124 ASP A N 1
ATOM 928 C CA . ASP A 1 124 ? -2.104 11.039 12.109 1 98.69 124 ASP A CA 1
ATOM 929 C C . ASP A 1 124 ? -1.521 10.492 10.812 1 98.69 124 ASP A C 1
ATOM 931 O O . ASP A 1 124 ? -1.085 9.336 10.758 1 98.69 124 ASP A O 1
ATOM 935 N N . MET A 1 125 ? -1.404 11.289 9.797 1 98.25 125 MET A N 1
ATOM 936 C CA . MET A 1 125 ? -0.957 10.883 8.469 1 98.25 125 MET A CA 1
ATOM 937 C C . MET A 1 125 ? 0.494 10.414 8.508 1 98.25 125 MET A C 1
ATOM 939 O O . MET A 1 125 ? 0.939 9.695 7.613 1 98.25 125 MET A O 1
ATOM 943 N N . PHE A 1 126 ? 1.271 10.805 9.516 1 97.94 126 PHE A N 1
ATOM 944 C CA . PHE A 1 126 ? 2.668 10.391 9.594 1 97.94 126 PHE A CA 1
ATOM 945 C C . PHE A 1 126 ? 2.795 9.031 10.281 1 97.94 126 PHE A C 1
ATOM 947 O O . PHE A 1 126 ? 3.904 8.539 10.477 1 97.94 126 PHE A O 1
ATOM 954 N N . LEU A 1 127 ? 1.693 8.484 10.617 1 98.5 127 LEU A N 1
ATOM 955 C CA . LEU A 1 127 ? 1.644 7.164 11.242 1 98.5 127 LEU A CA 1
ATOM 956 C C . LEU A 1 127 ? 0.924 6.164 10.344 1 98.5 127 LEU A C 1
ATOM 958 O O . LEU A 1 127 ? 0.095 5.383 10.82 1 98.5 127 LEU A O 1
ATOM 962 N N . GLY A 1 128 ? 1.256 6.176 9.086 1 98.06 128 GLY A N 1
ATOM 963 C CA . GLY A 1 128 ? 0.574 5.375 8.086 1 98.06 128 GLY A CA 1
ATOM 964 C C . GLY A 1 128 ? 0.658 3.885 8.359 1 98.06 128 GLY A C 1
ATOM 965 O O . GLY A 1 128 ? -0.238 3.127 7.977 1 98.06 128 GLY A O 1
ATOM 966 N N . TRP A 1 129 ? 1.689 3.42 9.086 1 97.44 129 TRP A N 1
ATOM 967 C CA . TRP A 1 129 ? 1.892 2.01 9.398 1 97.44 129 TRP A CA 1
ATOM 968 C C . TRP A 1 129 ? 0.712 1.452 10.188 1 97.44 129 TRP A C 1
ATOM 970 O O . TRP A 1 129 ? 0.466 0.243 10.172 1 97.44 129 TRP A O 1
ATOM 980 N N . THR A 1 130 ? -0.088 2.291 10.812 1 98.62 130 THR A N 1
ATOM 981 C CA . THR A 1 130 ? -1.219 1.829 11.617 1 98.62 130 THR A CA 1
ATOM 982 C C . THR A 1 130 ? -2.314 1.259 10.719 1 98.62 130 THR A C 1
ATOM 984 O O . THR A 1 130 ? -3.215 0.564 11.195 1 98.62 130 THR A O 1
ATOM 987 N N . HIS A 1 131 ? -2.305 1.586 9.422 1 98.31 131 HIS A N 1
ATOM 988 C CA . HIS A 1 131 ? -3.244 0.959 8.5 1 98.31 131 HIS A CA 1
ATOM 989 C C . HIS A 1 131 ? -3 -0.543 8.398 1 98.31 131 HIS A C 1
ATOM 991 O O . HIS A 1 131 ? -3.947 -1.332 8.406 1 98.31 131 HIS A O 1
ATOM 997 N N . HIS A 1 132 ? -1.735 -0.937 8.273 1 96.62 132 HIS A N 1
ATOM 998 C CA . HIS A 1 132 ? -1.396 -2.354 8.188 1 96.62 132 HIS A CA 1
ATOM 999 C C . HIS A 1 132 ? -1.757 -3.088 9.477 1 96.62 132 HIS A C 1
ATOM 1001 O O . HIS A 1 132 ? -2.236 -4.223 9.43 1 96.62 132 HIS A O 1
ATOM 1007 N N . LEU A 1 133 ? -1.552 -2.43 10.602 1 97 133 LEU A N 1
ATOM 1008 C CA . LEU A 1 133 ? -1.979 -2.979 11.883 1 97 133 LEU A CA 1
ATOM 1009 C C . LEU A 1 133 ? -3.492 -3.164 11.914 1 97 133 LEU A C 1
ATOM 1011 O O . LEU A 1 133 ? -3.984 -4.195 12.383 1 97 133 LEU A O 1
ATOM 1015 N N . ALA A 1 134 ? -4.191 -2.15 11.453 1 97.69 134 ALA A N 1
ATOM 1016 C CA . ALA A 1 134 ? -5.652 -2.221 11.422 1 97.69 134 ALA A CA 1
ATOM 1017 C C . ALA A 1 134 ? -6.125 -3.391 10.57 1 97.69 134 ALA A C 1
ATOM 1019 O O . ALA A 1 134 ? -7.047 -4.117 10.953 1 97.69 134 ALA A O 1
ATOM 1020 N N . CYS A 1 135 ? -5.477 -3.566 9.414 1 95.06 135 CYS A N 1
ATOM 1021 C CA . CYS A 1 135 ? -5.82 -4.691 8.547 1 95.06 135 CYS A CA 1
ATOM 1022 C C . CYS A 1 135 ? -5.59 -6.016 9.266 1 95.06 135 CYS A C 1
ATOM 1024 O O . CYS A 1 135 ? -6.418 -6.926 9.18 1 95.06 135 CYS A O 1
ATOM 1026 N N . GLN A 1 136 ? -4.5 -6.129 9.922 1 93.06 136 GLN A N 1
ATOM 1027 C CA . GLN A 1 136 ? -4.172 -7.332 10.68 1 93.06 136 GLN A CA 1
ATOM 1028 C C . GLN A 1 136 ? -5.211 -7.598 11.766 1 93.06 136 GLN A C 1
ATOM 1030 O O . GLN A 1 136 ? -5.566 -8.75 12.023 1 93.06 136 GLN A O 1
ATOM 1035 N N . LEU A 1 137 ? -5.715 -6.531 12.383 1 94.75 137 LEU A N 1
ATOM 1036 C CA . LEU A 1 137 ? -6.672 -6.617 13.477 1 94.75 137 LEU A CA 1
ATOM 1037 C C . LEU A 1 137 ? -8.094 -6.793 12.945 1 94.75 137 LEU A C 1
ATOM 1039 O O . LEU A 1 137 ? -9.008 -7.098 13.711 1 94.75 137 LEU A O 1
ATOM 1043 N N . GLY A 1 138 ? -8.266 -6.566 11.609 1 93.5 138 GLY A N 1
ATOM 1044 C CA . GLY A 1 138 ? -9.594 -6.66 11.016 1 93.5 138 GLY A CA 1
ATOM 1045 C C . GLY A 1 138 ? -10.477 -5.469 11.344 1 93.5 138 GLY A C 1
ATOM 1046 O O . GLY A 1 138 ? -11.688 -5.617 11.5 1 93.5 138 GLY A O 1
ATOM 1047 N N . ILE A 1 139 ? -9.898 -4.309 11.641 1 96.25 139 ILE A N 1
ATOM 1048 C CA . ILE A 1 139 ? -10.664 -3.105 11.93 1 96.25 139 ILE A CA 1
ATOM 1049 C C . ILE A 1 139 ? -10.305 -2.012 10.93 1 96.25 139 ILE A C 1
ATOM 1051 O O . ILE A 1 139 ? -9.5 -2.23 10.023 1 96.25 139 ILE A O 1
ATOM 1055 N N . ARG A 1 140 ? -10.938 -0.812 11.047 1 96.94 140 ARG A N 1
ATOM 1056 C CA . ARG A 1 140 ? -10.781 0.269 10.078 1 96.94 140 ARG A CA 1
ATOM 1057 C C . ARG A 1 140 ? -9.82 1.33 10.594 1 96.94 140 ARG A C 1
ATOM 1059 O O . ARG A 1 140 ? -9.789 1.625 11.789 1 96.94 140 ARG A O 1
ATOM 1066 N N . ARG A 1 141 ? -9.016 1.835 9.727 1 98.25 141 ARG A N 1
ATOM 1067 C CA . ARG A 1 141 ? -8.18 2.992 10.031 1 98.25 141 ARG A CA 1
ATOM 1068 C C . ARG A 1 141 ? -8.656 4.227 9.273 1 98.25 141 ARG A C 1
ATOM 1070 O O . ARG A 1 141 ? -9.016 4.141 8.102 1 98.25 141 ARG A O 1
ATOM 1077 N N . TYR A 1 142 ? -8.727 5.344 9.969 1 98.69 142 TYR A N 1
ATOM 1078 C CA . TYR A 1 142 ? -8.977 6.664 9.391 1 98.69 142 TYR A CA 1
ATOM 1079 C C . TYR A 1 142 ? -7.738 7.547 9.508 1 98.69 142 TYR A C 1
ATOM 1081 O O . TYR A 1 142 ? -7.207 7.738 10.609 1 98.69 142 TYR A O 1
ATOM 1089 N N . THR A 1 143 ? -7.301 8.055 8.391 1 98.81 143 THR A N 1
ATOM 1090 C CA . THR A 1 143 ? -6.18 8.984 8.383 1 98.81 143 THR A CA 1
ATOM 1091 C C . THR A 1 143 ? -6.641 10.383 8.781 1 98.81 143 THR A C 1
ATOM 1093 O O . THR A 1 143 ? -7.594 10.914 8.211 1 98.81 143 THR A O 1
ATOM 1096 N N . PHE A 1 144 ? -5.98 10.945 9.789 1 98.88 144 PHE A N 1
ATOM 1097 C CA . PHE A 1 144 ? -6.219 12.352 10.094 1 98.88 144 PHE A CA 1
ATOM 1098 C C . PHE A 1 144 ? -5.176 13.234 9.43 1 98.88 144 PHE A C 1
ATOM 1100 O O . PHE A 1 144 ? -3.975 13.016 9.578 1 98.88 144 PHE A O 1
ATOM 1107 N N . SER A 1 145 ? -5.633 14.195 8.695 1 98.62 145 SER A N 1
ATOM 1108 C CA . SER A 1 145 ? -4.746 15.172 8.086 1 98.62 145 SER A CA 1
ATOM 1109 C C . SER A 1 145 ? -4.848 16.531 8.781 1 98.62 145 SER A C 1
ATOM 1111 O O . SER A 1 145 ? -5.879 17.203 8.703 1 98.62 145 SER A O 1
ATOM 1113 N N . PRO A 1 146 ? -3.766 16.891 9.383 1 97.12 146 PRO A N 1
ATOM 1114 C CA . PRO A 1 146 ? -3.746 18.25 9.938 1 97.12 146 PRO A CA 1
ATOM 1115 C C . PRO A 1 146 ? -3.574 19.328 8.859 1 97.12 146 PRO A C 1
ATOM 1117 O O . PRO A 1 146 ? -3.648 20.516 9.164 1 97.12 146 PRO A O 1
ATOM 1120 N N . SER A 1 147 ? -3.363 18.922 7.613 1 97.25 147 SER A N 1
ATOM 1121 C CA . SER A 1 147 ? -3.264 19.812 6.465 1 97.25 147 SER A CA 1
ATOM 1122 C C . SER A 1 147 ? -4.582 19.891 5.703 1 97.25 147 SER A C 1
ATOM 1124 O O . SER A 1 147 ? -5.43 19 5.836 1 97.25 147 SER A O 1
ATOM 1126 N N . GLY A 1 148 ? -4.738 20.922 4.961 1 98.31 148 GLY A N 1
ATOM 1127 C CA . GLY A 1 148 ? -5.93 21.078 4.145 1 98.31 148 GLY A CA 1
ATOM 1128 C C . GLY A 1 148 ? -5.977 20.125 2.963 1 98.31 148 GLY A C 1
ATOM 1129 O O . GLY A 1 148 ? -5.023 19.375 2.725 1 98.31 148 GLY A O 1
ATOM 1130 N N . ALA A 1 149 ? -7.078 20.141 2.26 1 98.75 149 ALA A N 1
ATOM 1131 C CA . ALA A 1 149 ? -7.348 19.203 1.169 1 98.75 149 ALA A CA 1
ATOM 1132 C C . ALA A 1 149 ? -6.406 19.453 -0.006 1 98.75 149 ALA A C 1
ATOM 1134 O O . ALA A 1 149 ? -5.938 18.5 -0.641 1 98.75 149 ALA A O 1
ATOM 1135 N N . LEU A 1 150 ? -6.121 20.719 -0.338 1 98.81 150 LEU A N 1
ATOM 1136 C CA . LEU A 1 150 ? -5.211 21 -1.443 1 98.81 150 LEU A CA 1
ATOM 1137 C C . LEU A 1 150 ? -3.814 20.469 -1.148 1 98.81 150 LEU A C 1
ATOM 1139 O O . LEU A 1 150 ? -3.217 19.781 -1.982 1 98.81 150 LEU A O 1
ATOM 1143 N N . ALA A 1 151 ? -3.322 20.859 0.023 1 98.75 151 ALA A N 1
ATOM 1144 C CA . ALA A 1 151 ? -1.987 20.406 0.399 1 98.75 151 ALA A CA 1
ATOM 1145 C C . ALA A 1 151 ? -1.906 18.891 0.396 1 98.75 151 ALA A C 1
ATOM 1147 O O . ALA A 1 151 ? -0.927 18.312 -0.084 1 98.75 151 ALA A O 1
ATOM 1148 N N . LEU A 1 152 ? -2.93 18.234 0.939 1 98.62 152 LEU A N 1
ATOM 1149 C CA . LEU A 1 152 ? -2.969 16.781 0.981 1 98.62 152 LEU A CA 1
ATOM 1150 C C . LEU A 1 152 ? -2.998 16.188 -0.427 1 98.62 152 LEU A C 1
ATOM 1152 O O . LEU A 1 152 ? -2.357 15.172 -0.694 1 98.62 152 LEU A O 1
ATOM 1156 N N . SER A 1 153 ? -3.738 16.828 -1.346 1 98.75 153 SER A N 1
ATOM 1157 C CA . SER A 1 153 ? -3.793 16.391 -2.738 1 98.75 153 SER A CA 1
ATOM 1158 C C . SER A 1 153 ? -2.41 16.422 -3.381 1 98.75 153 SER A C 1
ATOM 1160 O O . SER A 1 153 ? -2.045 15.523 -4.129 1 98.75 153 SER A O 1
ATOM 1162 N N . VAL A 1 154 ? -1.679 17.484 -3.082 1 98.62 154 VAL A N 1
ATOM 1163 C CA . VAL A 1 154 ? -0.332 17.609 -3.629 1 98.62 154 VAL A CA 1
ATOM 1164 C C . VAL A 1 154 ? 0.565 16.516 -3.068 1 98.62 154 VAL A C 1
ATOM 1166 O O . VAL A 1 154 ? 1.307 15.867 -3.812 1 98.62 154 VAL A O 1
ATOM 1169 N N . ILE A 1 155 ? 0.452 16.281 -1.77 1 98.19 155 ILE A N 1
ATOM 1170 C CA . ILE A 1 155 ? 1.26 15.266 -1.106 1 98.19 155 ILE A CA 1
ATOM 1171 C C . ILE A 1 155 ? 0.95 13.891 -1.699 1 98.19 155 ILE A C 1
ATOM 1173 O O . ILE A 1 155 ? 1.862 13.156 -2.08 1 98.19 155 ILE A O 1
ATOM 1177 N N . PHE A 1 156 ? -0.35 13.555 -1.803 1 97.94 156 PHE A N 1
ATOM 1178 C CA . PHE A 1 156 ? -0.75 12.266 -2.359 1 97.94 156 PHE A CA 1
ATOM 1179 C C . PHE A 1 156 ? -0.271 12.125 -3.801 1 97.94 156 PHE A C 1
ATOM 1181 O O . PHE A 1 156 ? 0.217 11.07 -4.199 1 97.94 156 PHE A O 1
ATOM 1188 N N . SER A 1 157 ? -0.376 13.195 -4.59 1 97.75 157 SER A N 1
ATOM 1189 C CA . SER A 1 157 ? 0.027 13.164 -5.992 1 97.75 157 SER A CA 1
ATOM 1190 C C . SER A 1 157 ? 1.513 12.852 -6.133 1 97.75 157 SER A C 1
ATOM 1192 O O . SER A 1 157 ? 1.91 12.078 -7.008 1 97.75 157 SER A O 1
ATOM 1194 N N . LEU A 1 158 ? 2.334 13.453 -5.285 1 97.31 158 LEU A N 1
ATOM 1195 C CA . LEU A 1 158 ? 3.777 13.25 -5.34 1 97.31 158 LEU A CA 1
ATOM 1196 C C . LEU A 1 158 ? 4.125 11.773 -5.164 1 97.31 158 LEU A C 1
ATOM 1198 O O . LEU A 1 158 ? 5 11.25 -5.855 1 97.31 158 LEU A O 1
ATOM 1202 N N . TRP A 1 159 ? 3.408 11.148 -4.246 1 95.38 159 TRP A N 1
ATOM 1203 C CA . TRP A 1 159 ? 3.75 9.766 -3.918 1 95.38 159 TRP A CA 1
ATOM 1204 C C . TRP A 1 159 ? 3.068 8.797 -4.875 1 95.38 159 TRP A C 1
ATOM 1206 O O . TRP A 1 159 ? 3.6 7.723 -5.16 1 95.38 159 TRP A O 1
ATOM 1216 N N . ARG A 1 160 ? 1.913 9.125 -5.41 1 92.69 160 ARG A N 1
ATOM 1217 C CA . ARG A 1 160 ? 1.164 8.258 -6.312 1 92.69 160 ARG A CA 1
ATOM 1218 C C . ARG A 1 160 ? 1.673 8.383 -7.742 1 92.69 160 ARG A C 1
ATOM 1220 O O . ARG A 1 160 ? 1.715 7.398 -8.484 1 92.69 160 ARG A O 1
ATOM 1227 N N . TYR A 1 161 ? 2.051 9.633 -8.125 1 92.62 161 TYR A N 1
ATOM 1228 C CA . TYR A 1 161 ? 2.527 9.953 -9.461 1 92.62 161 TYR A CA 1
ATOM 1229 C C . TYR A 1 161 ? 3.861 10.688 -9.406 1 92.62 161 TYR A C 1
ATOM 1231 O O . TYR A 1 161 ? 3.93 11.891 -9.68 1 92.62 161 TYR A O 1
ATOM 1239 N N . PRO A 1 162 ? 4.914 9.945 -9.18 1 92.19 162 PRO A N 1
ATOM 1240 C CA . PRO A 1 162 ? 6.207 10.625 -9.062 1 92.19 162 PRO A CA 1
ATOM 1241 C C . PRO A 1 162 ? 6.566 11.43 -10.305 1 92.19 162 PRO A C 1
ATOM 1243 O O . PRO A 1 162 ? 6.555 10.891 -11.422 1 92.19 162 PRO A O 1
ATOM 1246 N N . PRO A 1 163 ? 6.844 12.664 -10.062 1 92.31 163 PRO A N 1
ATOM 1247 C CA . PRO A 1 163 ? 7.199 13.477 -11.227 1 92.31 163 PRO A CA 1
ATOM 1248 C C . PRO A 1 163 ? 8.562 13.102 -11.812 1 92.31 163 PRO A C 1
ATOM 1250 O O . PRO A 1 163 ? 9.477 12.727 -11.07 1 92.31 163 PRO A O 1
ATOM 1253 N N . LYS A 1 164 ? 8.703 13.195 -13.125 1 88.38 164 LYS A N 1
ATOM 1254 C CA . LYS A 1 164 ? 9.984 13.023 -13.805 1 88.38 164 LYS A CA 1
ATOM 1255 C C . LYS A 1 164 ? 10.75 14.344 -13.875 1 88.38 164 LYS A C 1
ATOM 1257 O O . LYS A 1 164 ? 10.227 15.344 -14.359 1 88.38 164 LYS A O 1
ATOM 1262 N N . ARG A 1 165 ? 11.906 14.375 -13.305 1 92.94 165 ARG A N 1
ATOM 1263 C CA . ARG A 1 165 ? 12.719 15.586 -13.32 1 92.94 165 ARG A CA 1
ATOM 1264 C C . ARG A 1 165 ? 13.727 15.555 -14.469 1 92.94 165 ARG A C 1
ATOM 1266 O O . ARG A 1 165 ? 14.43 14.562 -14.656 1 92.94 165 ARG A O 1
ATOM 1273 N N . ALA A 1 166 ? 13.797 16.547 -15.219 1 91.88 166 ALA A N 1
ATOM 1274 C CA . ALA A 1 166 ? 14.75 16.688 -16.312 1 91.88 166 ALA A CA 1
ATOM 1275 C C . ALA A 1 166 ? 16.141 17.062 -15.789 1 91.88 166 ALA A C 1
ATOM 1277 O O . ALA A 1 166 ? 17.156 16.594 -16.328 1 91.88 166 ALA A O 1
ATOM 1278 N N . GLU A 1 167 ? 16.172 17.875 -14.766 1 93.44 167 GLU A N 1
ATOM 1279 C CA . GLU A 1 167 ? 17.406 18.344 -14.156 1 93.44 167 GLU A CA 1
ATOM 1280 C C . GLU A 1 167 ? 17.406 18.094 -12.648 1 93.44 167 GLU A C 1
ATOM 1282 O O . GLU A 1 167 ? 17.219 19.031 -11.859 1 93.44 167 GLU A O 1
ATOM 1287 N N . PRO A 1 168 ? 17.812 16.984 -12.219 1 88.5 168 PRO A N 1
ATOM 1288 C CA . PRO A 1 168 ? 17.703 16.594 -10.805 1 88.5 168 PRO A CA 1
ATOM 1289 C C . PRO A 1 168 ? 18.453 17.547 -9.875 1 88.5 168 PRO A C 1
ATOM 1291 O O . PRO A 1 168 ? 18.109 17.672 -8.703 1 88.5 168 PRO A O 1
ATOM 1294 N N . GLN A 1 169 ? 19.359 18.281 -10.406 1 92.12 169 GLN A N 1
ATOM 1295 C CA . GLN A 1 169 ? 20.156 19.156 -9.555 1 92.12 169 GLN A CA 1
ATOM 1296 C C . GLN A 1 169 ? 19.562 20.562 -9.5 1 92.12 169 GLN A C 1
ATOM 1298 O O . GLN A 1 169 ? 19.953 21.375 -8.664 1 92.12 169 GLN A O 1
ATOM 1303 N N . ASN A 1 170 ? 18.578 20.859 -10.328 1 95.31 170 ASN A N 1
ATOM 1304 C CA . ASN A 1 170 ? 17.953 22.172 -10.391 1 95.31 170 ASN A CA 1
ATOM 1305 C C . ASN A 1 170 ? 16.812 22.297 -9.383 1 95.31 170 ASN A C 1
ATOM 1307 O O . ASN A 1 170 ? 15.688 21.859 -9.648 1 95.31 170 ASN A O 1
ATOM 1311 N N . GLU A 1 171 ? 16.953 23 -8.344 1 95.25 171 GLU A N 1
ATOM 1312 C CA . GLU A 1 171 ? 15.961 23.172 -7.285 1 95.25 171 GLU A CA 1
ATOM 1313 C C . GLU A 1 171 ? 14.789 24.031 -7.758 1 95.25 171 GLU A C 1
ATOM 1315 O O . GLU A 1 171 ? 13.727 24.031 -7.137 1 95.25 171 GLU A O 1
ATOM 1320 N N . ASN A 1 172 ? 14.961 24.719 -8.836 1 96.31 172 ASN A N 1
ATOM 1321 C CA . ASN A 1 172 ? 13.93 25.625 -9.328 1 96.31 172 ASN A CA 1
ATOM 1322 C C . ASN A 1 172 ? 13.125 24.984 -10.461 1 96.31 172 ASN A C 1
ATOM 1324 O O . ASN A 1 172 ? 12.281 25.641 -11.07 1 96.31 172 ASN A O 1
ATOM 1328 N N . GLU A 1 173 ? 13.438 23.734 -10.688 1 97.19 173 GLU A N 1
ATOM 1329 C CA . GLU A 1 173 ? 12.648 23.047 -11.703 1 97.19 173 GLU A CA 1
ATOM 1330 C C . GLU A 1 173 ? 11.164 23.016 -11.328 1 97.19 173 GLU A C 1
ATOM 1332 O O . GLU A 1 173 ? 10.812 22.672 -10.203 1 97.19 173 GLU A O 1
ATOM 1337 N N . MET A 1 174 ? 10.352 23.469 -12.258 1 97.31 174 MET A N 1
ATOM 1338 C CA . MET A 1 174 ? 8.922 23.547 -11.984 1 97.31 174 MET A CA 1
ATOM 1339 C C . MET A 1 174 ? 8.266 22.172 -12.102 1 97.31 174 MET A C 1
ATOM 1341 O O . MET A 1 174 ? 8.469 21.469 -13.086 1 97.31 174 MET A O 1
ATOM 1345 N N . ILE A 1 175 ? 7.516 21.781 -11.086 1 97.81 175 ILE A N 1
ATOM 1346 C CA . ILE A 1 175 ? 6.738 20.547 -11.062 1 97.81 175 ILE A CA 1
ATOM 1347 C C . ILE A 1 175 ? 5.25 20.875 -11.164 1 97.81 175 ILE A C 1
ATOM 1349 O O . ILE A 1 175 ? 4.711 21.609 -10.336 1 97.81 175 ILE A O 1
ATOM 1353 N N . ARG A 1 176 ? 4.578 20.281 -12.125 1 97.12 176 ARG A N 1
ATOM 1354 C CA . ARG A 1 176 ? 3.172 20.562 -12.383 1 97.12 176 ARG A CA 1
ATOM 1355 C C . ARG A 1 176 ? 2.281 19.453 -11.859 1 97.12 176 ARG A C 1
ATOM 1357 O O . ARG A 1 176 ? 2.662 18.281 -11.891 1 97.12 176 ARG A O 1
ATOM 1364 N N . PHE A 1 177 ? 1.068 19.812 -11.359 1 98.06 177 PHE A N 1
ATOM 1365 C CA . PHE A 1 177 ? 0.054 18.859 -10.914 1 98.06 177 PHE A CA 1
ATOM 1366 C C . PHE A 1 177 ? -1.235 19.031 -11.703 1 98.06 177 PHE A C 1
ATOM 1368 O O . PHE A 1 177 ? -2.238 19.516 -11.172 1 98.06 177 PHE A O 1
ATOM 1375 N N . PRO A 1 178 ? -1.262 18.531 -12.875 1 96.81 178 PRO A N 1
ATOM 1376 C CA . PRO A 1 178 ? -2.375 18.812 -13.789 1 96.81 178 PRO A CA 1
ATOM 1377 C C . PRO A 1 178 ? -3.672 18.125 -13.359 1 96.81 178 PRO A C 1
ATOM 1379 O O . PRO A 1 178 ? -4.758 18.547 -13.75 1 96.81 178 PRO A O 1
ATOM 1382 N N . LYS A 1 179 ? -3.621 17.047 -12.609 1 96.31 179 LYS A N 1
ATOM 1383 C CA . LYS A 1 179 ? -4.812 16.312 -12.195 1 96.31 179 LYS A CA 1
ATOM 1384 C C . LYS A 1 179 ? -5.531 17.031 -11.055 1 96.31 179 LYS A C 1
ATOM 1386 O O . LYS A 1 179 ? -6.699 16.75 -10.773 1 96.31 179 LYS A O 1
ATOM 1391 N N . ILE A 1 180 ? -4.812 17.859 -10.305 1 98.38 180 ILE A N 1
ATOM 1392 C CA . ILE A 1 180 ? -5.406 18.594 -9.195 1 98.38 180 ILE A CA 1
ATOM 1393 C C . ILE A 1 180 ? -6.148 19.828 -9.727 1 98.38 180 ILE A C 1
ATOM 1395 O O . ILE A 1 180 ? -5.652 20.516 -10.617 1 98.38 180 ILE A O 1
ATOM 1399 N N . PRO A 1 181 ? -7.305 20.094 -9.219 1 98.12 181 PRO A N 1
ATOM 1400 C CA . PRO A 1 181 ? -8.039 21.281 -9.688 1 98.12 181 PRO A CA 1
ATOM 1401 C C . PRO A 1 181 ? -7.18 22.547 -9.688 1 98.12 181 PRO A C 1
ATOM 1403 O O . PRO A 1 181 ? -6.395 22.766 -8.766 1 98.12 181 PRO A O 1
ATOM 1406 N N . ASN A 1 182 ? -7.254 23.359 -10.727 1 97.25 182 ASN A N 1
ATOM 1407 C CA . ASN A 1 182 ? -6.535 24.609 -10.945 1 97.25 182 ASN A CA 1
ATOM 1408 C C . ASN A 1 182 ? -5.074 24.359 -11.305 1 97.25 182 ASN A C 1
ATOM 1410 O O . ASN A 1 182 ? -4.305 25.297 -11.5 1 97.25 182 ASN A O 1
ATOM 1414 N N . SER A 1 183 ? -4.59 23.094 -11.359 1 97.5 183 SER A N 1
ATOM 1415 C CA . SER A 1 183 ? -3.307 22.641 -11.883 1 97.5 183 SER A CA 1
ATOM 1416 C C . SER A 1 183 ? -2.152 23.438 -11.281 1 97.5 183 SER A C 1
ATOM 1418 O O . SER A 1 183 ? -1.347 24.031 -12.008 1 97.5 183 SER A O 1
ATOM 1420 N N . PRO A 1 184 ? -2.027 23.422 -9.938 1 98 184 PRO A N 1
ATOM 1421 C CA . PRO A 1 184 ? -0.93 24.188 -9.336 1 98 184 PRO A CA 1
ATOM 1422 C C . PRO A 1 184 ? 0.445 23.688 -9.773 1 98 184 PRO A C 1
ATOM 1424 O O . PRO A 1 184 ? 0.572 22.562 -10.258 1 98 184 PRO A O 1
ATOM 1427 N N . GLU A 1 185 ? 1.424 24.578 -9.688 1 97.75 185 GLU A N 1
ATOM 1428 C CA . GLU A 1 185 ? 2.82 24.266 -9.984 1 97.75 185 GLU A CA 1
ATOM 1429 C C . GLU A 1 185 ? 3.754 24.891 -8.945 1 97.75 185 GLU A C 1
ATOM 1431 O O . GLU A 1 185 ? 3.496 25.984 -8.445 1 97.75 185 GLU A O 1
ATOM 1436 N N . TYR A 1 186 ? 4.758 24.141 -8.656 1 98.19 186 TYR A N 1
ATOM 1437 C CA . TYR A 1 186 ? 5.727 24.594 -7.664 1 98.19 186 TYR A CA 1
ATOM 1438 C C . TYR A 1 186 ? 7.152 24.297 -8.109 1 98.19 186 TYR A C 1
ATOM 1440 O O . TYR A 1 186 ? 7.414 23.25 -8.695 1 98.19 186 TYR A O 1
ATOM 1448 N N . PRO A 1 187 ? 8.086 25.266 -7.844 1 97.69 187 PRO A N 1
ATOM 1449 C CA . PRO A 1 187 ? 9.477 24.828 -7.969 1 97.69 187 PRO A CA 1
ATOM 1450 C C . PRO A 1 187 ? 9.82 23.688 -7.016 1 97.69 187 PRO A C 1
ATOM 1452 O O . PRO A 1 187 ? 9.234 23.578 -5.938 1 97.69 187 PRO A O 1
ATOM 1455 N N . TRP A 1 188 ? 10.781 22.875 -7.336 1 97.5 188 TRP A N 1
ATOM 1456 C CA . TRP A 1 188 ? 11.148 21.656 -6.609 1 97.5 188 TRP A CA 1
ATOM 1457 C C . TRP A 1 188 ? 11.367 21.953 -5.129 1 97.5 188 TRP A C 1
ATOM 1459 O O . TRP A 1 188 ? 10.906 21.219 -4.262 1 97.5 188 TRP A O 1
ATOM 1469 N N . TRP A 1 189 ? 11.945 23.078 -4.828 1 96.81 189 TRP A N 1
ATOM 1470 C CA . TRP A 1 189 ? 12.367 23.375 -3.463 1 96.81 189 TRP A CA 1
ATOM 1471 C C . TRP A 1 189 ? 11.164 23.688 -2.574 1 96.81 189 TRP A C 1
ATOM 1473 O O . TRP A 1 189 ? 11.281 23.688 -1.347 1 96.81 189 TRP A O 1
ATOM 1483 N N . GLN A 1 190 ? 9.992 23.891 -3.166 1 97.62 190 GLN A N 1
ATOM 1484 C CA . GLN A 1 190 ? 8.797 24.219 -2.393 1 97.62 190 GLN A CA 1
ATOM 1485 C C . GLN A 1 190 ? 8 22.969 -2.037 1 97.62 190 GLN A C 1
ATOM 1487 O O . GLN A 1 190 ? 7.059 23.031 -1.243 1 97.62 190 GLN A O 1
ATOM 1492 N N . LEU A 1 191 ? 8.414 21.875 -2.639 1 97.5 191 LEU A N 1
ATOM 1493 C CA . LEU A 1 191 ? 7.699 20.641 -2.375 1 97.5 191 LEU A CA 1
ATOM 1494 C C . LEU A 1 191 ? 8.094 20.047 -1.023 1 97.5 191 LEU A C 1
ATOM 1496 O O . LEU A 1 191 ? 9.078 20.5 -0.418 1 97.5 191 LEU A O 1
ATOM 1500 N N . SER A 1 192 ? 7.316 19.141 -0.515 1 95.19 192 SER A N 1
ATOM 1501 C CA . SER A 1 192 ? 7.512 18.5 0.78 1 95.19 192 SER A CA 1
ATOM 1502 C C . SER A 1 192 ? 8.961 18.078 0.972 1 95.19 192 SER A C 1
ATOM 1504 O O . SER A 1 192 ? 9.523 17.359 0.139 1 95.19 192 SER A O 1
ATOM 1506 N N . PRO A 1 193 ? 9.586 18.531 2.062 1 93.69 193 PRO A N 1
ATOM 1507 C CA . PRO A 1 193 ? 10.953 18.078 2.33 1 93.69 193 PRO A CA 1
ATOM 1508 C C . PRO A 1 193 ? 11.055 16.562 2.484 1 93.69 193 PRO A C 1
ATOM 1510 O O . PRO A 1 193 ? 12.078 15.977 2.135 1 93.69 193 PRO A O 1
ATOM 1513 N N . ILE A 1 194 ? 10.047 15.938 2.965 1 94.44 194 ILE A N 1
ATOM 1514 C CA . ILE A 1 194 ? 10.023 14.484 3.119 1 94.44 194 ILE A CA 1
ATOM 1515 C C . ILE A 1 194 ? 10.141 13.82 1.749 1 94.44 194 ILE A C 1
ATOM 1517 O O . ILE A 1 194 ? 10.922 12.883 1.569 1 94.44 194 ILE A O 1
ATOM 1521 N N . TYR A 1 195 ? 9.391 14.336 0.763 1 96.69 195 TYR A N 1
ATOM 1522 C CA . TYR A 1 195 ? 9.445 13.766 -0.578 1 96.69 195 TYR A CA 1
ATOM 1523 C C . TYR A 1 195 ? 10.789 14.047 -1.235 1 96.69 195 TYR A C 1
ATOM 1525 O O . TYR A 1 195 ? 11.391 13.164 -1.853 1 96.69 195 TYR A O 1
ATOM 1533 N N . ARG A 1 196 ? 11.305 15.25 -1.084 1 95.44 196 ARG A N 1
ATOM 1534 C CA . ARG A 1 196 ? 12.531 15.656 -1.752 1 95.44 196 ARG A CA 1
ATOM 1535 C C . ARG A 1 196 ? 13.727 14.883 -1.216 1 95.44 196 ARG A C 1
ATOM 1537 O O . ARG A 1 196 ? 14.742 14.727 -1.908 1 95.44 196 ARG A O 1
ATOM 1544 N N . SER A 1 197 ? 13.617 14.391 0.006 1 93.81 197 SER A N 1
ATOM 1545 C CA . SER A 1 197 ? 14.734 13.68 0.616 1 93.81 197 SER A CA 1
ATOM 1546 C C . SER A 1 197 ? 14.625 12.18 0.382 1 93.81 197 SER A C 1
ATOM 1548 O O . SER A 1 197 ? 15.445 11.406 0.892 1 93.81 197 SER A O 1
ATOM 1550 N N . TYR A 1 198 ? 13.656 11.758 -0.351 1 95.44 198 TYR A N 1
ATOM 1551 C CA . TYR A 1 198 ? 13.453 10.336 -0.614 1 95.44 198 TYR A CA 1
ATOM 1552 C C . TYR A 1 198 ? 14.617 9.758 -1.413 1 95.44 198 TYR A C 1
ATOM 1554 O O . TYR A 1 198 ? 15.031 10.328 -2.424 1 95.44 198 TYR A O 1
ATOM 1562 N N . VAL A 1 199 ? 15.109 8.656 -0.912 1 94.56 199 VAL A N 1
ATOM 1563 C CA . VAL A 1 199 ? 16.125 7.867 -1.607 1 94.56 199 VAL A CA 1
ATOM 1564 C C . VAL A 1 199 ? 15.648 6.426 -1.755 1 94.56 199 VAL A C 1
ATOM 1566 O O . VAL A 1 199 ? 15.461 5.723 -0.759 1 94.56 199 VAL A O 1
ATOM 1569 N N . GLU A 1 200 ? 15.523 6 -3.012 1 92.56 200 GLU A N 1
ATOM 1570 C CA . GLU A 1 200 ? 15.07 4.637 -3.273 1 92.56 200 GLU A CA 1
ATOM 1571 C C . GLU A 1 200 ? 16.016 3.615 -2.643 1 92.56 200 GLU A C 1
ATOM 1573 O O . GLU A 1 200 ? 17.234 3.723 -2.773 1 92.56 200 GLU A O 1
ATOM 1578 N N . GLY A 1 201 ? 15.461 2.721 -1.919 1 91.19 201 GLY A N 1
ATOM 1579 C CA . GLY A 1 201 ? 16.25 1.657 -1.323 1 91.19 201 GLY A CA 1
ATOM 1580 C C . GLY A 1 201 ? 16.719 1.973 0.087 1 91.19 201 GLY A C 1
ATOM 1581 O O . GLY A 1 201 ? 17.125 1.076 0.829 1 91.19 201 GLY A O 1
ATOM 1582 N N . ASP A 1 202 ? 16.703 3.266 0.437 1 95.06 202 ASP A N 1
ATOM 1583 C CA . ASP A 1 202 ? 17 3.637 1.815 1 95.06 202 ASP A CA 1
ATOM 1584 C C . ASP A 1 202 ? 15.914 3.162 2.766 1 95.06 202 ASP A C 1
ATOM 1586 O O . ASP A 1 202 ? 14.727 3.438 2.547 1 95.06 202 ASP A O 1
ATOM 1590 N N . PRO A 1 203 ? 16.281 2.508 3.812 1 93.62 203 PRO A N 1
ATOM 1591 C CA . PRO A 1 203 ? 15.273 1.901 4.691 1 93.62 203 PRO A CA 1
ATOM 1592 C C . PRO A 1 203 ? 14.305 2.928 5.281 1 93.62 203 PRO A C 1
ATOM 1594 O O . PRO A 1 203 ? 13.102 2.684 5.332 1 93.62 203 PRO A O 1
ATOM 1597 N N . THR A 1 204 ? 14.805 4.012 5.73 1 94.44 204 THR A N 1
ATOM 1598 C CA . THR A 1 204 ? 13.953 5.059 6.285 1 94.44 204 THR A CA 1
ATOM 1599 C C . THR A 1 204 ? 13 5.594 5.227 1 94.44 204 THR A C 1
ATOM 1601 O O . THR A 1 204 ? 11.797 5.734 5.48 1 94.44 204 THR A O 1
ATOM 1604 N N . SER A 1 205 ? 13.531 5.824 4.039 1 95.31 205 SER A N 1
ATOM 1605 C CA . SER A 1 205 ? 12.734 6.332 2.926 1 95.31 205 SER A CA 1
ATOM 1606 C C . SER A 1 205 ? 11.641 5.344 2.533 1 95.31 205 SER A C 1
ATOM 1608 O O . SER A 1 205 ? 10.492 5.73 2.32 1 95.31 205 SER A O 1
ATOM 1610 N N . GLU A 1 206 ? 11.977 4.117 2.498 1 95.56 206 GLU A N 1
ATOM 1611 C CA . GLU A 1 206 ? 11.016 3.105 2.072 1 95.56 206 GLU A CA 1
ATOM 1612 C C . GLU A 1 206 ? 9.906 2.93 3.104 1 95.56 206 GLU A C 1
ATOM 1614 O O . GLU A 1 206 ? 8.75 2.707 2.746 1 95.56 206 GLU A O 1
ATOM 1619 N N . PHE A 1 207 ? 10.312 3.016 4.398 1 96.81 207 PHE A N 1
ATOM 1620 C CA . PHE A 1 207 ? 9.312 2.932 5.461 1 96.81 207 PHE A CA 1
ATOM 1621 C C . PHE A 1 207 ? 8.312 4.078 5.359 1 96.81 207 PHE A C 1
ATOM 1623 O O . PHE A 1 207 ? 7.105 3.869 5.473 1 96.81 207 PHE A O 1
ATOM 1630 N N . ILE A 1 208 ? 8.789 5.219 5.117 1 96.44 208 ILE A N 1
ATOM 1631 C CA . ILE A 1 208 ? 7.957 6.414 5.039 1 96.44 208 ILE A CA 1
ATOM 1632 C C . ILE A 1 208 ? 7.062 6.344 3.803 1 96.44 208 ILE A C 1
ATOM 1634 O O . ILE A 1 208 ? 5.867 6.637 3.875 1 96.44 208 ILE A O 1
ATOM 1638 N N . LYS A 1 209 ? 7.641 5.941 2.674 1 96.31 209 LYS A N 1
ATOM 1639 C CA . LYS A 1 209 ? 6.863 5.773 1.448 1 96.31 209 LYS A CA 1
ATOM 1640 C C . LYS A 1 209 ? 5.703 4.809 1.664 1 96.31 209 LYS A C 1
ATOM 1642 O O . LYS A 1 209 ? 4.574 5.086 1.256 1 96.31 209 LYS A O 1
ATOM 1647 N N . ASP A 1 210 ? 6 3.686 2.344 1 96.81 210 ASP A N 1
ATOM 1648 C CA . ASP A 1 210 ? 4.977 2.688 2.645 1 96.81 210 ASP A CA 1
ATOM 1649 C C . ASP A 1 210 ? 3.859 3.285 3.498 1 96.81 210 ASP A C 1
ATOM 1651 O O . ASP A 1 210 ? 2.678 3.041 3.244 1 96.81 210 ASP A O 1
ATOM 1655 N N . GLY A 1 211 ? 4.203 4.082 4.465 1 96.81 211 GLY A N 1
ATOM 1656 C CA . GLY A 1 211 ? 3.234 4.723 5.34 1 96.81 211 GLY A CA 1
ATOM 1657 C C . GLY A 1 211 ? 2.371 5.746 4.625 1 96.81 211 GLY A C 1
ATOM 1658 O O . GLY A 1 211 ? 1.165 5.824 4.863 1 96.81 211 GLY A O 1
ATOM 1659 N N . LEU A 1 212 ? 3.008 6.52 3.816 1 96.06 212 LEU A N 1
ATOM 1660 C CA . LEU A 1 212 ? 2.266 7.551 3.098 1 96.06 212 LEU A CA 1
ATOM 1661 C C . LEU A 1 212 ? 1.309 6.926 2.088 1 96.06 212 LEU A C 1
ATOM 1663 O O . LEU A 1 212 ? 0.196 7.422 1.894 1 96.06 212 LEU A O 1
ATOM 1667 N N . SER A 1 213 ? 1.713 5.797 1.468 1 95.44 213 SER A N 1
ATOM 1668 C CA . SER A 1 213 ? 0.819 5.047 0.592 1 95.44 213 SER A CA 1
ATOM 1669 C C . SER A 1 213 ? -0.36 4.469 1.367 1 95.44 213 SER A C 1
ATOM 1671 O O . SER A 1 213 ? -1.484 4.438 0.863 1 95.44 213 SER A O 1
ATOM 1673 N N . ALA A 1 214 ? -0.089 4.086 2.568 1 97.31 214 ALA A N 1
ATOM 1674 C CA . ALA A 1 214 ? -1.112 3.488 3.426 1 97.31 214 ALA A CA 1
ATOM 1675 C C . ALA A 1 214 ? -2.184 4.512 3.791 1 97.31 214 ALA A C 1
ATOM 1677 O O . ALA A 1 214 ? -3.342 4.152 4.016 1 97.31 214 ALA A O 1
ATOM 1678 N N . ASN A 1 215 ? -1.794 5.785 3.846 1 98.12 215 ASN A N 1
ATOM 1679 C CA . ASN A 1 215 ? -2.789 6.824 4.09 1 98.12 215 ASN A CA 1
ATOM 1680 C C . ASN A 1 215 ? -3.895 6.801 3.039 1 98.12 215 ASN A C 1
ATOM 1682 O O . ASN A 1 215 ? -5.074 6.922 3.371 1 98.12 215 ASN A O 1
ATOM 1686 N N . MET A 1 216 ? -3.557 6.609 1.803 1 96.38 216 MET A N 1
ATOM 1687 C CA . MET A 1 216 ? -4.504 6.617 0.69 1 96.38 216 MET A CA 1
ATOM 1688 C C . MET A 1 216 ? -5.336 5.34 0.679 1 96.38 216 MET A C 1
ATOM 1690 O O . MET A 1 216 ? -6.453 5.328 0.155 1 96.38 216 MET A O 1
ATOM 1694 N N . ALA A 1 217 ? -4.762 4.297 1.31 1 95.25 217 ALA A N 1
ATOM 1695 C CA . ALA A 1 217 ? -5.438 3.004 1.345 1 95.25 217 ALA A CA 1
ATOM 1696 C C . ALA A 1 217 ? -6.371 2.904 2.549 1 95.25 217 ALA A C 1
ATOM 1698 O O . ALA A 1 217 ? -7.188 1.984 2.635 1 95.25 217 ALA A O 1
ATOM 1699 N N . SER A 1 218 ? -6.34 3.85 3.49 1 97.31 218 SER A N 1
ATOM 1700 C CA . SER A 1 218 ? -7.137 3.82 4.711 1 97.31 218 SER A CA 1
ATOM 1701 C C . SER A 1 218 ? -8.625 3.873 4.402 1 97.31 218 SER A C 1
ATOM 1703 O O . SER A 1 218 ? -9.023 4.258 3.299 1 97.31 218 SER A O 1
ATOM 1705 N N . TRP A 1 219 ? -9.469 3.445 5.359 1 97.31 219 TRP A N 1
ATOM 1706 C CA . TRP A 1 219 ? -10.914 3.383 5.18 1 97.31 219 TRP A CA 1
ATOM 1707 C C . TRP A 1 219 ? -11.484 4.766 4.883 1 97.31 219 TRP A C 1
ATOM 1709 O O . TRP A 1 219 ? -12.406 4.902 4.074 1 97.31 219 TRP A O 1
ATOM 1719 N N . GLY A 1 220 ? -10.922 5.773 5.539 1 98.31 220 GLY A N 1
ATOM 1720 C CA . GLY A 1 220 ? -11.344 7.148 5.332 1 98.31 220 GLY A CA 1
ATOM 1721 C C . GLY A 1 220 ? -10.266 8.164 5.672 1 98.31 220 GLY A C 1
ATOM 1722 O O . GLY A 1 220 ? -9.227 7.809 6.23 1 98.31 220 GLY A O 1
ATOM 1723 N N . ILE A 1 221 ? -10.547 9.375 5.285 1 98.69 221 ILE A N 1
ATOM 1724 C CA . ILE A 1 221 ? -9.641 10.484 5.559 1 98.69 221 ILE A CA 1
ATOM 1725 C C . ILE A 1 221 ? -10.406 11.617 6.246 1 98.69 221 ILE A C 1
ATOM 1727 O O . ILE A 1 221 ? -11.477 12.023 5.777 1 98.69 221 ILE A O 1
ATOM 1731 N N . VAL A 1 222 ? -9.891 12.031 7.379 1 98.88 222 VAL A N 1
ATOM 1732 C CA . VAL A 1 222 ? -10.461 13.148 8.125 1 98.88 222 VAL A CA 1
ATOM 1733 C C . VAL A 1 222 ? -9.57 14.375 7.98 1 98.88 222 VAL A C 1
ATOM 1735 O O . VAL A 1 222 ? -8.375 14.32 8.273 1 98.88 222 VAL A O 1
ATOM 1738 N N . ILE A 1 223 ? -10.164 15.469 7.531 1 98.75 223 ILE A N 1
ATOM 1739 C CA . ILE A 1 223 ? -9.359 16.641 7.191 1 98.75 223 ILE A CA 1
ATOM 1740 C C . ILE A 1 223 ? -9.805 17.828 8.039 1 98.75 223 ILE A C 1
ATOM 1742 O O . ILE A 1 223 ? -11 18.094 8.18 1 98.75 223 ILE A O 1
ATOM 1746 N N . ASN A 1 224 ? -8.805 18.516 8.617 1 98.38 224 ASN A N 1
ATOM 1747 C CA . ASN A 1 224 ? -9.078 19.766 9.32 1 98.38 224 ASN A CA 1
ATOM 1748 C C . ASN A 1 224 ? -9.375 20.906 8.352 1 98.38 224 ASN A C 1
ATOM 1750 O O . ASN A 1 224 ? -8.609 21.859 8.258 1 98.38 224 ASN A O 1
ATOM 1754 N N . SER A 1 225 ? -10.445 20.797 7.613 1 98.44 225 SER A N 1
ATOM 1755 C CA . SER A 1 225 ? -10.961 21.797 6.676 1 98.44 225 SER A CA 1
ATOM 1756 C C . SER A 1 225 ? -12.484 21.734 6.59 1 98.44 225 SER A C 1
ATOM 1758 O O . SER A 1 225 ? -13.133 21.062 7.391 1 98.44 225 SER A O 1
ATOM 1760 N N . PHE A 1 226 ? -13.094 22.562 5.781 1 98 226 PHE A N 1
ATOM 1761 C CA . PHE A 1 226 ? -14.547 22.516 5.633 1 98 226 PHE A CA 1
ATOM 1762 C C . PHE A 1 226 ? -14.953 22.812 4.191 1 98 226 PHE A C 1
ATOM 1764 O O . PHE A 1 226 ? -14.172 23.375 3.428 1 98 226 PHE A O 1
ATOM 1771 N N . SER A 1 227 ? -16.031 22.406 3.854 1 97.12 227 SER A N 1
ATOM 1772 C CA . SER A 1 227 ? -16.484 22.328 2.465 1 97.12 227 SER A CA 1
ATOM 1773 C C . SER A 1 227 ? -16.484 23.688 1.798 1 97.12 227 SER A C 1
ATOM 1775 O O . SER A 1 227 ? -16.062 23.828 0.651 1 97.12 227 SER A O 1
ATOM 1777 N N . GLU A 1 228 ? -16.984 24.672 2.465 1 97.5 228 GLU A N 1
ATOM 1778 C CA . GLU A 1 228 ? -17.125 26 1.88 1 97.5 228 GLU A CA 1
ATOM 1779 C C . GLU A 1 228 ? -15.766 26.578 1.501 1 97.5 228 GLU A C 1
ATOM 1781 O O . GLU A 1 228 ? -15.672 27.406 0.592 1 97.5 228 GLU A O 1
ATOM 1786 N N . LEU A 1 229 ? -14.758 26.109 2.166 1 98.12 229 LEU A N 1
ATOM 1787 C CA . LEU A 1 229 ? -13.422 26.641 1.923 1 98.12 229 LEU A CA 1
ATOM 1788 C C . LEU A 1 229 ? -12.727 25.875 0.795 1 98.12 229 LEU A C 1
ATOM 1790 O O . LEU A 1 229 ? -12.039 26.484 -0.027 1 98.12 229 LEU A O 1
ATOM 1794 N N . GLU A 1 230 ? -12.883 24.516 0.802 1 98.44 230 GLU A N 1
ATOM 1795 C CA . GLU A 1 230 ? -12.055 23.703 -0.09 1 98.44 230 GLU A CA 1
ATOM 1796 C C . GLU A 1 230 ? -12.891 22.672 -0.834 1 98.44 230 GLU A C 1
ATOM 1798 O O . GLU A 1 230 ? -12.422 21.562 -1.098 1 98.44 230 GLU A O 1
ATOM 1803 N N . ARG A 1 231 ? -14.047 22.922 -1.182 1 97.69 231 ARG A N 1
ATOM 1804 C CA . ARG A 1 231 ? -14.969 21.953 -1.766 1 97.69 231 ARG A CA 1
ATOM 1805 C C . ARG A 1 231 ? -14.336 21.234 -2.951 1 97.69 231 ARG A C 1
ATOM 1807 O O . ARG A 1 231 ? -14.375 20 -3.033 1 97.69 231 ARG A O 1
ATOM 1814 N N . VAL A 1 232 ? -13.727 21.953 -3.855 1 98.25 232 VAL A N 1
ATOM 1815 C CA . VAL A 1 232 ? -13.219 21.391 -5.102 1 98.25 232 VAL A CA 1
ATOM 1816 C C . VAL A 1 232 ? -12.102 20.391 -4.801 1 98.25 232 VAL A C 1
ATOM 1818 O O . VAL A 1 232 ? -11.969 19.375 -5.484 1 98.25 232 VAL A O 1
ATOM 1821 N N . TYR A 1 233 ? -11.336 20.641 -3.793 1 98.69 233 TYR A N 1
ATOM 1822 C CA . TYR A 1 233 ? -10.211 19.781 -3.463 1 98.69 233 TYR A CA 1
ATOM 1823 C C . TYR A 1 233 ? -10.672 18.578 -2.645 1 98.69 233 TYR A C 1
ATOM 1825 O O . TYR A 1 233 ? -10.102 17.484 -2.75 1 98.69 233 TYR A O 1
ATOM 1833 N N . VAL A 1 234 ? -11.703 18.75 -1.777 1 98.62 234 VAL A N 1
ATOM 1834 C CA . VAL A 1 234 ? -12.312 17.625 -1.077 1 98.62 234 VAL A CA 1
ATOM 1835 C C . VAL A 1 234 ? -12.914 16.641 -2.088 1 98.62 234 VAL A C 1
ATOM 1837 O O . VAL A 1 234 ? -12.719 15.438 -1.976 1 98.62 234 VAL A O 1
ATOM 1840 N N . ASP A 1 235 ? -13.578 17.172 -3.111 1 98.5 235 ASP A N 1
ATOM 1841 C CA . ASP A 1 235 ? -14.156 16.344 -4.168 1 98.5 235 ASP A CA 1
ATOM 1842 C C . ASP A 1 235 ? -13.07 15.625 -4.961 1 98.5 235 ASP A C 1
ATOM 1844 O O . ASP A 1 235 ? -13.234 14.469 -5.344 1 98.5 235 ASP A O 1
ATOM 1848 N N . HIS A 1 236 ? -12.008 16.328 -5.199 1 98.62 236 HIS A N 1
ATOM 1849 C CA . HIS A 1 236 ? -10.883 15.711 -5.895 1 98.62 236 HIS A CA 1
ATOM 1850 C C . HIS A 1 236 ? -10.344 14.508 -5.121 1 98.62 236 HIS A C 1
ATOM 1852 O O . HIS A 1 236 ? -10.047 13.469 -5.711 1 98.62 236 HIS A O 1
ATOM 1858 N N . LEU A 1 237 ? -10.211 14.672 -3.816 1 98.5 237 LEU A N 1
ATOM 1859 C CA . LEU A 1 237 ? -9.727 13.57 -2.998 1 98.5 237 LEU A CA 1
ATOM 1860 C C . LEU A 1 237 ? -10.672 12.375 -3.068 1 98.5 237 LEU A C 1
ATOM 1862 O O . LEU A 1 237 ? -10.234 11.227 -3.154 1 98.5 237 LEU A O 1
ATOM 1866 N N . LYS A 1 238 ? -12.008 12.664 -3.033 1 98.12 238 LYS A N 1
ATOM 1867 C CA . LYS A 1 238 ? -12.992 11.586 -3.168 1 98.12 238 LYS A CA 1
ATOM 1868 C C . LYS A 1 238 ? -12.812 10.844 -4.484 1 98.12 238 LYS A C 1
ATOM 1870 O O . LYS A 1 238 ? -12.852 9.609 -4.516 1 98.12 238 LYS A O 1
ATOM 1875 N N . GLU A 1 239 ? -12.555 11.586 -5.527 1 96.94 239 GLU A N 1
ATOM 1876 C CA . GLU A 1 239 ? -12.367 11 -6.848 1 96.94 239 GLU A CA 1
ATOM 1877 C C . GLU A 1 239 ? -11.078 10.18 -6.902 1 96.94 239 GLU A C 1
ATOM 1879 O O . GLU A 1 239 ? -11.078 9.055 -7.41 1 96.94 239 GLU A O 1
ATOM 1884 N N . GLU A 1 240 ? -10.039 10.797 -6.426 1 95.56 240 GLU A N 1
ATOM 1885 C CA . GLU A 1 240 ? -8.734 10.148 -6.461 1 95.56 240 GLU A CA 1
ATOM 1886 C C . GLU A 1 240 ? -8.734 8.859 -5.641 1 95.56 240 GLU A C 1
ATOM 1888 O O . GLU A 1 240 ? -8.055 7.895 -6 1 95.56 240 GLU A O 1
ATOM 1893 N N . LEU A 1 241 ? -9.445 8.844 -4.535 1 95.69 241 LEU A N 1
ATOM 1894 C CA . LEU A 1 241 ? -9.469 7.703 -3.631 1 95.69 241 LEU A CA 1
ATOM 1895 C C . LEU A 1 241 ? -10.57 6.727 -4.016 1 95.69 241 LEU A C 1
ATOM 1897 O O . LEU A 1 241 ? -10.617 5.602 -3.51 1 95.69 241 LEU A O 1
ATOM 1901 N N . ARG A 1 242 ? -11.523 7.156 -4.867 1 91.62 242 ARG A N 1
ATOM 1902 C CA . ARG A 1 242 ? -12.594 6.352 -5.457 1 91.62 242 ARG A CA 1
ATOM 1903 C C . ARG A 1 242 ? -13.609 5.941 -4.402 1 91.62 242 ARG A C 1
ATOM 1905 O O . ARG A 1 242 ? -14.125 4.82 -4.43 1 91.62 242 ARG A O 1
ATOM 1912 N N . HIS A 1 243 ? -13.781 6.793 -3.357 1 94.69 243 HIS A N 1
ATOM 1913 C CA . HIS A 1 243 ? -14.844 6.648 -2.369 1 94.69 243 HIS A CA 1
ATOM 1914 C C . HIS A 1 243 ? -15.188 7.992 -1.734 1 94.69 243 HIS A C 1
ATOM 1916 O O . HIS A 1 243 ? -14.445 8.961 -1.881 1 94.69 243 HIS A O 1
ATOM 1922 N N . ASP A 1 244 ? -16.281 8.055 -1.012 1 97.12 244 ASP A N 1
ATOM 1923 C CA . ASP A 1 244 ? -16.781 9.32 -0.489 1 97.12 244 ASP A CA 1
ATOM 1924 C C . ASP A 1 244 ? -16.422 9.484 0.988 1 97.12 244 ASP A C 1
ATOM 1926 O O . ASP A 1 244 ? -16.891 10.43 1.64 1 97.12 244 ASP A O 1
ATOM 1930 N N . ARG A 1 245 ? -15.602 8.641 1.547 1 98.19 245 ARG A N 1
ATOM 1931 C CA . ARG A 1 245 ? -15.273 8.695 2.967 1 98.19 245 ARG A CA 1
ATOM 1932 C C . ARG A 1 245 ? -14.141 9.68 3.229 1 98.19 245 ARG A C 1
ATOM 1934 O O . ARG A 1 245 ? -13.102 9.312 3.791 1 98.19 245 ARG A O 1
ATOM 1941 N N . VAL A 1 246 ? -14.305 10.844 2.711 1 98.75 246 VAL A N 1
ATOM 1942 C CA . VAL A 1 246 ? -13.477 12.016 2.977 1 98.75 246 VAL A CA 1
ATOM 1943 C C . VAL A 1 246 ? -14.258 13.023 3.811 1 98.75 246 VAL A C 1
ATOM 1945 O O . VAL A 1 246 ? -15.25 13.586 3.344 1 98.75 246 VAL A O 1
ATOM 1948 N N . PHE A 1 247 ? -13.82 13.258 5.066 1 98.81 247 PHE A N 1
ATOM 1949 C CA . PHE A 1 247 ? -14.594 14.023 6.039 1 98.81 247 PHE A CA 1
ATOM 1950 C C . PHE A 1 247 ? -13.938 15.367 6.316 1 98.81 247 PHE A C 1
ATOM 1952 O O . PHE A 1 247 ? -12.938 15.445 7.035 1 98.81 247 PHE A O 1
ATOM 1959 N N . ALA A 1 248 ? -14.469 16.375 5.719 1 98.75 248 ALA A N 1
ATOM 1960 C CA . ALA A 1 248 ? -14.031 17.734 6.051 1 98.75 248 ALA A CA 1
ATOM 1961 C C . ALA A 1 248 ? -14.711 18.234 7.32 1 98.75 248 ALA A C 1
ATOM 1963 O O . ALA A 1 248 ? -15.836 18.734 7.273 1 98.75 248 ALA A O 1
ATOM 1964 N N . VAL A 1 249 ? -13.961 18.25 8.422 1 98.56 249 VAL A N 1
ATOM 1965 C CA . VAL A 1 249 ? -14.625 18.391 9.719 1 98.56 249 VAL A CA 1
ATOM 1966 C C . VAL A 1 249 ? -14.195 19.703 10.367 1 98.56 249 VAL A C 1
ATOM 1968 O O . VAL A 1 249 ? -14.539 19.984 11.523 1 98.56 249 VAL A O 1
ATOM 1971 N N . GLY A 1 250 ? -13.367 20.5 9.75 1 97.56 250 GLY A N 1
ATOM 1972 C CA . GLY A 1 250 ? -12.805 21.703 10.344 1 97.56 250 GLY A CA 1
ATOM 1973 C C . GLY A 1 250 ? -13.711 22.922 10.203 1 97.56 250 GLY A C 1
ATOM 1974 O O . GLY A 1 250 ? -14.812 22.812 9.656 1 97.56 250 GLY A O 1
ATOM 1975 N N . PRO A 1 251 ? -13.383 24 10.648 1 97.12 251 PRO A N 1
ATOM 1976 C CA . PRO A 1 251 ? -12.141 24.188 11.398 1 97.12 251 PRO A CA 1
ATOM 1977 C C . PRO A 1 251 ? -12.188 23.547 12.789 1 97.12 251 PRO A C 1
ATOM 1979 O O . PRO A 1 251 ? -13.195 23.672 13.484 1 97.12 251 PRO A O 1
ATOM 1982 N N . LEU A 1 252 ? -11.148 22.828 13.078 1 95.69 252 LEU A N 1
ATOM 1983 C CA . LEU A 1 252 ? -10.969 22.297 14.422 1 95.69 252 LEU A CA 1
ATOM 1984 C C . LEU A 1 252 ? -10.242 23.297 15.312 1 95.69 252 LEU A C 1
ATOM 1986 O O . LEU A 1 252 ? -9.055 23.547 15.133 1 95.69 252 LEU A O 1
ATOM 1990 N N . LEU A 1 253 ? -10.992 23.906 16.203 1 89.88 253 LEU A N 1
ATOM 1991 C CA . LEU A 1 253 ? -10.477 24.938 17.109 1 89.88 253 LEU A CA 1
ATOM 1992 C C . LEU A 1 253 ? -10.562 24.484 18.562 1 89.88 253 LEU A C 1
ATOM 1994 O O . LEU A 1 253 ? -11.367 23.609 18.891 1 89.88 253 LEU A O 1
ATOM 1998 N N . PRO A 1 254 ? -9.734 25.047 19.328 1 83.25 254 PRO A N 1
ATOM 1999 C CA . PRO A 1 254 ? -9.859 24.703 20.75 1 83.25 254 PRO A CA 1
ATOM 2000 C C . PRO A 1 254 ? -11.211 25.125 21.344 1 83.25 254 PRO A C 1
ATOM 2002 O O . PRO A 1 254 ? -11.836 26.062 20.859 1 83.25 254 PRO A O 1
ATOM 2005 N N . PRO A 1 255 ? -11.617 24.391 22.328 1 75.19 255 PRO A N 1
ATOM 2006 C CA . PRO A 1 255 ? -12.852 24.812 23 1 75.19 255 PRO A CA 1
ATOM 2007 C C . PRO A 1 255 ? -12.75 26.203 23.609 1 75.19 255 PRO A C 1
ATOM 2009 O O . PRO A 1 255 ? -11.656 26.625 24.016 1 75.19 255 PRO A O 1
ATOM 2012 N N . SER A 1 256 ? -13.859 26.906 23.562 1 64.56 256 SER A N 1
ATOM 2013 C CA . SER A 1 256 ? -13.938 28.312 23.938 1 64.56 256 SER A CA 1
ATOM 2014 C C . SER A 1 256 ? -13.273 28.562 25.297 1 64.56 256 SER A C 1
ATOM 2016 O O . SER A 1 256 ? -12.57 29.562 25.469 1 64.56 256 SER A O 1
ATOM 2018 N N . ASN A 1 257 ? -13.539 27.719 26.188 1 56.03 257 ASN A N 1
ATOM 2019 C CA . ASN A 1 257 ? -13.039 27.953 27.531 1 56.03 257 ASN A CA 1
ATOM 2020 C C . ASN A 1 257 ? -11.516 27.812 27.594 1 56.03 257 ASN A C 1
ATOM 2022 O O . ASN A 1 257 ? -10.898 28.172 28.609 1 56.03 257 ASN A O 1
ATOM 2026 N N . SER A 1 258 ? -10.961 27.469 26.469 1 59 258 SER A N 1
ATOM 2027 C CA . SER A 1 258 ? -9.539 27.156 26.516 1 59 258 SER A CA 1
ATOM 2028 C C . SER A 1 258 ? -8.727 28.094 25.656 1 59 258 SER A C 1
ATOM 2030 O O . SER A 1 258 ? -7.5 28 25.594 1 59 258 SER A O 1
ATOM 2032 N N . THR A 1 259 ? -9.328 28.984 25.078 1 57.41 259 THR A N 1
ATOM 2033 C CA . THR A 1 259 ? -8.641 29.844 24.109 1 57.41 259 THR A CA 1
ATOM 2034 C C . THR A 1 259 ? -7.648 30.766 24.812 1 57.41 259 THR A C 1
ATOM 2036 O O . THR A 1 259 ? -6.582 31.062 24.281 1 57.41 259 THR A O 1
ATOM 2039 N N . ILE A 1 260 ? -7.965 31.078 25.906 1 55.38 260 ILE A N 1
ATOM 2040 C CA . ILE A 1 260 ? -7.121 32 26.656 1 55.38 260 ILE A CA 1
ATOM 2041 C C . ILE A 1 260 ? -6.023 31.219 27.375 1 55.38 260 ILE A C 1
ATOM 2043 O O . ILE A 1 260 ? -4.863 31.641 27.391 1 55.38 260 ILE A O 1
ATOM 2047 N N . SER A 1 261 ? -6.398 30.125 27.844 1 55.94 261 SER A N 1
ATOM 2048 C CA . SER A 1 261 ? -5.469 29.359 28.656 1 55.94 261 SER A CA 1
ATOM 2049 C C . SER A 1 261 ? -4.328 28.797 27.828 1 55.94 261 SER A C 1
ATOM 2051 O O . SER A 1 261 ? -3.217 28.609 28.328 1 55.94 261 SER A O 1
ATOM 2053 N N . ARG A 1 262 ? -4.547 28.641 26.641 1 58.81 262 ARG A N 1
ATOM 2054 C CA . ARG A 1 262 ? -3.494 28.078 25.797 1 58.81 262 ARG A CA 1
ATOM 2055 C C . ARG A 1 262 ? -2.373 29.094 25.578 1 58.81 262 ARG A C 1
ATOM 2057 O O . ARG A 1 262 ? -1.259 28.719 25.203 1 58.81 262 ARG A O 1
ATOM 2064 N N . GLY A 1 263 ? -2.658 30.375 25.922 1 58.72 263 GLY A N 1
ATOM 2065 C CA . GLY A 1 263 ? -1.695 31.422 25.625 1 58.72 263 GLY A CA 1
ATOM 2066 C C . GLY A 1 263 ? -0.753 31.719 26.781 1 58.72 263 GLY A C 1
ATOM 2067 O O . GLY A 1 263 ? 0.164 32.531 26.656 1 58.72 263 GLY A O 1
ATOM 2068 N N . GLY A 1 264 ? -0.851 31.172 27.75 1 61.19 264 GLY A N 1
ATOM 2069 C CA . GLY A 1 264 ? 0.084 31.344 28.844 1 61.19 264 GLY A CA 1
ATOM 2070 C C . GLY A 1 264 ? -0.166 32.594 29.656 1 61.19 264 GLY A C 1
ATOM 2071 O O . GLY A 1 264 ? -1.253 33.188 29.594 1 61.19 264 GLY A O 1
ATOM 2072 N N . SER A 1 265 ? 0.885 33.094 30.484 1 60.81 265 SER A N 1
ATOM 2073 C CA . SER A 1 265 ? 0.822 34.156 31.484 1 60.81 265 SER A CA 1
ATOM 2074 C C . SER A 1 265 ? 0.67 35.531 30.812 1 60.81 265 SER A C 1
ATOM 2076 O O . SER A 1 265 ? 0.08 36.438 31.406 1 60.81 265 SER A O 1
ATOM 2078 N N . SER A 1 266 ? 1.081 35.688 29.641 1 67.38 266 SER A N 1
ATOM 2079 C CA . SER A 1 266 ? 1.085 37 28.969 1 67.38 266 SER A CA 1
ATOM 2080 C C . SER A 1 266 ? -0.263 37.281 28.328 1 67.38 266 SER A C 1
ATOM 2082 O O . SER A 1 266 ? -0.482 38.375 27.797 1 67.38 266 SER A O 1
ATOM 2084 N N . SER A 1 267 ? -1.125 36.406 28.391 1 70.88 267 SER A N 1
ATOM 2085 C CA . SER A 1 267 ? -2.385 36.5 27.656 1 70.88 267 SER A CA 1
ATOM 2086 C C . SER A 1 267 ? -3.195 37.719 28.078 1 70.88 267 SER A C 1
ATOM 2088 O O . SER A 1 267 ? -3.68 38.469 27.25 1 70.88 267 SER A O 1
ATOM 2090 N N . LYS A 1 268 ? -3.297 37.938 29.359 1 79 268 LYS A N 1
ATOM 2091 C CA . LYS A 1 268 ? -4.145 39 29.859 1 79 268 LYS A CA 1
ATOM 2092 C C . LYS A 1 268 ? -3.582 40.375 29.484 1 79 268 LYS A C 1
ATOM 2094 O O . LYS A 1 268 ? -4.332 41.281 29.109 1 79 268 LYS A O 1
ATOM 2099 N N . ASP A 1 269 ? -2.357 40.438 29.406 1 85.38 269 ASP A N 1
ATOM 2100 C CA . ASP A 1 269 ? -1.723 41.719 29.109 1 85.38 269 ASP A CA 1
ATOM 2101 C C . ASP A 1 269 ? -1.93 42.094 27.641 1 85.38 269 ASP A C 1
ATOM 2103 O O . ASP A 1 269 ? -2.25 43.25 27.344 1 85.38 269 ASP A O 1
ATOM 2107 N N . VAL A 1 270 ? -1.808 41.188 26.766 1 91.44 270 VAL A N 1
ATOM 2108 C CA . VAL A 1 270 ? -1.93 41.469 25.344 1 91.44 270 VAL A CA 1
ATOM 2109 C C . VAL A 1 270 ? -3.375 41.844 25 1 91.44 270 VAL A C 1
ATOM 2111 O O . VAL A 1 270 ? -3.627 42.781 24.234 1 91.44 270 VAL A O 1
ATOM 2114 N N . LEU A 1 271 ? -4.312 41.156 25.562 1 92 271 LEU A N 1
ATOM 2115 C CA . LEU A 1 271 ? -5.719 41.438 25.281 1 92 271 LEU A CA 1
ATOM 2116 C C . LEU A 1 271 ? -6.137 42.781 25.844 1 92 271 LEU A C 1
ATOM 2118 O O . LEU A 1 271 ? -6.926 43.5 25.219 1 92 271 LEU A O 1
ATOM 2122 N N . SER A 1 272 ? -5.609 43.062 27.047 1 92.62 272 SER A N 1
ATOM 2123 C CA . SER A 1 272 ? -5.887 44.344 27.641 1 92.62 272 SER A CA 1
ATOM 2124 C C . SER A 1 272 ? -5.363 45.469 26.75 1 92.62 272 SER A C 1
ATOM 2126 O O . SER A 1 272 ? -6.016 46.531 26.609 1 92.62 272 SER A O 1
ATOM 2128 N N . TRP A 1 273 ? -4.227 45.312 26.25 1 94.81 273 TRP A N 1
ATOM 2129 C CA . TRP A 1 273 ? -3.672 46.281 25.344 1 94.81 273 TRP A CA 1
ATOM 2130 C C . TRP A 1 273 ? -4.527 46.406 24.078 1 94.81 273 TRP A C 1
ATOM 2132 O O . TRP A 1 273 ? -4.789 47.5 23.609 1 94.81 273 TRP A O 1
ATOM 2142 N N . LEU A 1 274 ? -4.961 45.312 23.531 1 96.25 274 LEU A N 1
ATOM 2143 C CA . LEU A 1 274 ? -5.797 45.312 22.344 1 96.25 274 LEU A CA 1
ATOM 2144 C C . LEU A 1 274 ? -7.105 46.062 22.578 1 96.25 274 LEU A C 1
ATOM 2146 O O . LEU A 1 274 ? -7.641 46.688 21.672 1 96.25 274 LEU A O 1
ATOM 2150 N N . ASP A 1 275 ? -7.59 46 23.797 1 95.56 275 ASP A N 1
ATOM 2151 C CA . ASP A 1 275 ? -8.82 46.719 24.172 1 95.56 275 ASP A CA 1
ATOM 2152 C C . ASP A 1 275 ? -8.672 48.219 23.984 1 95.56 275 ASP A C 1
ATOM 2154 O O . ASP A 1 275 ? -9.672 48.938 23.828 1 95.56 275 ASP A O 1
ATOM 2158 N N . THR A 1 276 ? -7.473 48.688 24.047 1 96.12 276 THR A N 1
ATOM 2159 C CA . THR A 1 276 ? -7.234 50.125 23.938 1 96.12 276 THR A CA 1
ATOM 2160 C C . THR A 1 276 ? -7.121 50.531 22.484 1 96.12 276 THR A C 1
ATOM 2162 O O . THR A 1 276 ? -7.086 51.719 22.172 1 96.12 276 THR A O 1
ATOM 2165 N N . CYS A 1 277 ? -7.055 49.656 21.562 1 96.94 277 CYS A N 1
ATOM 2166 C CA . CYS A 1 277 ? -6.848 49.938 20.141 1 96.94 277 CYS A CA 1
ATOM 2167 C C . CYS A 1 277 ? -8.18 50.062 19.422 1 96.94 277 CYS A C 1
ATOM 2169 O O . CYS A 1 277 ? -9.172 49.438 19.797 1 96.94 277 CYS A O 1
ATOM 2171 N N . ALA A 1 278 ? -8.195 50.875 18.391 1 96.31 278 ALA A N 1
ATOM 2172 C CA . ALA A 1 278 ? -9.391 51.031 17.562 1 96.31 278 ALA A CA 1
ATOM 2173 C C . ALA A 1 278 ? -9.688 49.75 16.766 1 96.31 278 ALA A C 1
ATOM 2175 O O . ALA A 1 278 ? -8.789 48.938 16.531 1 96.31 278 ALA A O 1
ATOM 2176 N N . SER A 1 279 ? -10.938 49.625 16.375 1 96.19 279 SER A N 1
ATOM 2177 C CA . SER A 1 279 ? -11.352 48.469 15.586 1 96.19 279 SER A CA 1
ATOM 2178 C C . SER A 1 279 ? -10.547 48.375 14.289 1 96.19 279 SER A C 1
ATOM 2180 O O . SER A 1 279 ? -10.266 49.406 13.656 1 96.19 279 SER A O 1
ATOM 2182 N N . GLN A 1 280 ? -10.117 47.156 13.977 1 96.12 280 GLN A N 1
ATOM 2183 C CA . GLN A 1 280 ? -9.461 46.844 12.719 1 96.12 280 GLN A CA 1
ATOM 2184 C C . GLN A 1 280 ? -8.227 47.719 12.5 1 96.12 280 GLN A C 1
ATOM 2186 O O . GLN A 1 280 ? -8 48.219 11.398 1 96.12 280 GLN A O 1
ATOM 2191 N N . SER A 1 281 ? -7.43 47.812 13.539 1 96.94 281 SER A N 1
ATOM 2192 C CA . SER A 1 281 ? -6.305 48.719 13.445 1 96.94 281 SER A CA 1
ATOM 2193 C C . SER A 1 281 ? -4.988 48.031 13.781 1 96.94 281 SER A C 1
ATOM 2195 O O . SER A 1 281 ? -3.932 48.656 13.805 1 96.94 281 SER A O 1
ATOM 2197 N N . VAL A 1 282 ? -5.031 46.781 14.008 1 98.31 282 VAL A N 1
ATOM 2198 C CA . VAL A 1 282 ? -3.85 46.062 14.523 1 98.31 282 VAL A CA 1
ATOM 2199 C C . VAL A 1 282 ? -3.441 44.969 13.555 1 98.31 282 VAL A C 1
ATOM 2201 O O . VAL A 1 282 ? -4.293 44.25 13.023 1 98.31 282 VAL A O 1
ATOM 2204 N N . VAL A 1 283 ? -2.154 44.812 13.312 1 98.44 283 VAL A N 1
ATOM 2205 C CA . VAL A 1 283 ? -1.569 43.688 12.602 1 98.44 283 VAL A CA 1
ATOM 2206 C C . VAL A 1 283 ? -0.989 42.688 13.602 1 98.44 283 VAL A C 1
ATOM 2208 O O . VAL A 1 283 ? -0.259 43.094 14.516 1 98.44 283 VAL A O 1
ATOM 2211 N N . TYR A 1 284 ? -1.366 41.469 13.477 1 98 284 TYR A N 1
ATOM 2212 C CA . TYR A 1 284 ? -0.766 40.406 14.258 1 98 284 TYR A CA 1
ATOM 2213 C C . TYR A 1 284 ? 0.339 39.719 13.469 1 98 284 TYR A C 1
ATOM 2215 O O . TYR A 1 284 ? 0.145 39.344 12.312 1 98 284 TYR A O 1
ATOM 2223 N N . VAL A 1 285 ? 1.526 39.531 14.031 1 96.75 285 VAL A N 1
ATOM 2224 C CA . VAL A 1 285 ? 2.67 38.906 13.391 1 96.75 285 VAL A CA 1
ATOM 2225 C C . VAL A 1 285 ? 3.096 37.656 14.188 1 96.75 285 VAL A C 1
ATOM 2227 O O . VAL A 1 285 ? 3.477 37.781 15.352 1 96.75 285 VAL A O 1
ATOM 2230 N N . CYS A 1 286 ? 3.012 36.531 13.562 1 94.44 286 CYS A N 1
ATOM 2231 C CA . CYS A 1 286 ? 3.42 35.281 14.195 1 94.44 286 CYS A CA 1
ATOM 2232 C C . CYS A 1 286 ? 3.801 34.219 13.156 1 94.44 286 CYS A C 1
ATOM 2234 O O . CYS A 1 286 ? 3.076 34.031 12.18 1 94.44 286 CYS A O 1
ATOM 2236 N N . PHE A 1 287 ? 4.914 33.531 13.312 1 88.56 287 PHE A N 1
ATOM 2237 C CA . PHE A 1 287 ? 5.398 32.531 12.352 1 88.56 287 PHE A CA 1
ATOM 2238 C C . PHE A 1 287 ? 5.285 31.125 12.906 1 88.56 287 PHE A C 1
ATOM 2240 O O . PHE A 1 287 ? 6.074 30.25 12.547 1 88.56 287 PHE A O 1
ATOM 2247 N N . GLY A 1 288 ? 4.398 30.938 13.773 1 77.38 288 GLY A N 1
ATOM 2248 C CA . GLY A 1 288 ? 4.055 29.609 14.242 1 77.38 288 GLY A CA 1
ATOM 2249 C C . GLY A 1 288 ? 5.051 29.047 15.242 1 77.38 288 GLY A C 1
ATOM 2250 O O . GLY A 1 288 ? 5.953 29.766 15.688 1 77.38 288 GLY A O 1
ATOM 2251 N N . SER A 1 289 ? 4.867 27.781 15.555 1 66.44 289 SER A N 1
ATOM 2252 C CA . SER A 1 289 ? 5.609 27.141 16.641 1 66.44 289 SER A CA 1
ATOM 2253 C C . SER A 1 289 ? 6.895 26.5 16.125 1 66.44 289 SER A C 1
ATOM 2255 O O . SER A 1 289 ? 7.797 26.188 16.906 1 66.44 289 SER A O 1
ATOM 2257 N N . GLN A 1 290 ? 6.984 26.391 14.906 1 65.19 290 GLN A N 1
ATOM 2258 C CA . GLN A 1 290 ? 8.125 25.625 14.422 1 65.19 290 GLN A CA 1
ATOM 2259 C C . GLN A 1 290 ? 9.18 26.547 13.805 1 65.19 290 GLN A C 1
ATOM 2261 O O . GLN A 1 290 ? 10.383 26.328 13.969 1 65.19 290 GLN A O 1
ATOM 2266 N N . ALA A 1 291 ? 8.758 27.594 13.25 1 70.38 291 ALA A N 1
ATOM 2267 C CA . ALA A 1 291 ? 9.695 28.438 12.516 1 70.38 291 ALA A CA 1
ATOM 2268 C C . ALA A 1 291 ? 10.305 29.516 13.414 1 70.38 291 ALA A C 1
ATOM 2270 O O . ALA A 1 291 ? 9.594 30.141 14.195 1 70.38 291 ALA A O 1
ATOM 2271 N N . VAL A 1 292 ? 11.602 29.594 13.383 1 78.75 292 VAL A N 1
ATOM 2272 C CA . VAL A 1 292 ? 12.336 30.672 14.031 1 78.75 292 VAL A CA 1
ATOM 2273 C C . VAL A 1 292 ? 13.039 31.516 12.969 1 78.75 292 VAL A C 1
ATOM 2275 O O . VAL A 1 292 ? 13.805 31 12.156 1 78.75 292 VAL A O 1
ATOM 2278 N N . LEU A 1 293 ? 12.727 32.75 13.039 1 88.5 293 LEU A N 1
ATOM 2279 C CA . LEU A 1 293 ? 13.32 33.656 12.062 1 88.5 293 LEU A CA 1
ATOM 2280 C C . LEU A 1 293 ? 14.789 33.906 12.367 1 88.5 293 LEU A C 1
ATOM 2282 O O . LEU A 1 293 ? 15.188 33.969 13.531 1 88.5 293 LEU A O 1
ATOM 2286 N N . THR A 1 294 ? 15.531 34.094 11.289 1 90.31 294 THR A N 1
ATOM 2287 C CA . THR A 1 294 ? 16.906 34.531 11.484 1 90.31 294 THR A CA 1
ATOM 2288 C C . THR A 1 294 ? 16.938 35.938 12.047 1 90.31 294 THR A C 1
ATOM 2290 O O . THR A 1 294 ? 15.953 36.688 11.953 1 90.31 294 THR A O 1
ATOM 2293 N N . ASN A 1 295 ? 18.094 36.281 12.641 1 92.12 295 ASN A N 1
ATOM 2294 C CA . ASN A 1 295 ? 18.219 37.625 13.188 1 92.12 295 ASN A CA 1
ATOM 2295 C C . ASN A 1 295 ? 18.031 38.688 12.102 1 92.12 295 ASN A C 1
ATOM 2297 O O . ASN A 1 295 ? 17.516 39.781 12.367 1 92.12 295 ASN A O 1
ATOM 2301 N N . GLU A 1 296 ? 18.469 38.375 10.922 1 94.38 296 GLU A N 1
ATOM 2302 C CA . GLU A 1 296 ? 18.281 39.312 9.812 1 94.38 296 GLU A CA 1
ATOM 2303 C C . GLU A 1 296 ? 16.797 39.469 9.477 1 94.38 296 GLU A C 1
ATOM 2305 O O . GLU A 1 296 ? 16.344 40.594 9.227 1 94.38 296 GLU A O 1
ATOM 2310 N N . GLN A 1 297 ? 16.062 38.438 9.5 1 94.56 297 GLN A N 1
ATOM 2311 C CA . GLN A 1 297 ? 14.617 38.469 9.258 1 94.56 297 GLN A CA 1
ATOM 2312 C C . GLN A 1 297 ? 13.891 39.219 10.375 1 94.56 297 GLN A C 1
ATOM 2314 O O . GLN A 1 297 ? 12.961 40 10.117 1 94.56 297 GLN A O 1
ATOM 2319 N N . MET A 1 298 ? 14.398 38.938 11.594 1 94.44 298 MET A N 1
ATOM 2320 C CA . MET A 1 298 ? 13.82 39.656 12.734 1 94.44 298 MET A CA 1
ATOM 2321 C C . MET A 1 298 ? 14 41.156 12.594 1 94.44 298 MET A C 1
ATOM 2323 O O . MET A 1 298 ? 13.078 41.906 12.875 1 94.44 298 MET A O 1
ATOM 2327 N N . GLU A 1 299 ? 15.133 41.531 12.148 1 95.62 299 GLU A N 1
ATOM 2328 C CA . GLU A 1 299 ? 15.438 42.938 11.961 1 95.62 299 GLU A CA 1
ATOM 2329 C C . GLU A 1 299 ? 14.523 43.562 10.914 1 95.62 299 GLU A C 1
ATOM 2331 O O . GLU A 1 299 ? 14.031 44.688 11.094 1 95.62 299 GLU A O 1
ATOM 2336 N N . VAL A 1 300 ? 14.32 42.875 9.875 1 96.56 300 VAL A N 1
ATOM 2337 C CA . VAL A 1 300 ? 13.516 43.375 8.773 1 96.56 300 VAL A CA 1
ATOM 2338 C C . VAL A 1 300 ? 12.055 43.5 9.203 1 96.56 300 VAL A C 1
ATOM 2340 O O . VAL A 1 300 ? 11.367 44.469 8.844 1 96.56 300 VAL A O 1
ATOM 2343 N N . VAL A 1 301 ? 11.562 42.531 9.922 1 96.69 301 VAL A N 1
ATOM 2344 C CA . VAL A 1 301 ? 10.195 42.594 10.43 1 96.69 301 VAL A CA 1
ATOM 2345 C C . VAL A 1 301 ? 10.039 43.75 11.391 1 96.69 301 VAL A C 1
ATOM 2347 O O . VAL A 1 301 ? 9.078 44.531 11.297 1 96.69 301 VAL A O 1
ATOM 2350 N N . ALA A 1 302 ? 11.039 43.938 12.258 1 97.06 302 ALA A N 1
ATOM 2351 C CA . ALA A 1 302 ? 11.023 45.031 13.211 1 97.06 302 ALA A CA 1
ATOM 2352 C C . ALA A 1 302 ? 11 46.375 12.5 1 97.06 302 ALA A C 1
ATOM 2354 O O . ALA A 1 302 ? 10.188 47.25 12.828 1 97.06 302 ALA A O 1
ATOM 2355 N N . LEU A 1 303 ? 11.859 46.5 11.578 1 97.56 303 LEU A N 1
ATOM 2356 C CA . LEU A 1 303 ? 11.945 47.75 10.828 1 97.56 303 LEU A CA 1
ATOM 2357 C C . LEU A 1 303 ? 10.664 48 10.047 1 97.56 303 LEU A C 1
ATOM 2359 O O . LEU A 1 303 ? 10.211 49.156 9.938 1 97.56 303 LEU A O 1
ATOM 2363 N N . GLY A 1 304 ? 10.148 46.969 9.438 1 98.06 304 GLY A N 1
ATOM 2364 C CA . GLY A 1 304 ? 8.883 47.094 8.742 1 98.06 304 GLY A CA 1
ATOM 2365 C C . GLY A 1 304 ? 7.75 47.562 9.633 1 98.06 304 GLY A C 1
ATOM 2366 O O . GLY A 1 304 ? 6.977 48.438 9.25 1 98.06 304 GLY A O 1
ATOM 2367 N N . LEU A 1 305 ? 7.668 47.031 10.836 1 97.88 305 LEU A N 1
ATOM 2368 C CA . LEU A 1 305 ? 6.652 47.406 11.805 1 97.88 305 LEU A CA 1
ATOM 2369 C C . LEU A 1 305 ? 6.855 48.844 12.25 1 97.88 305 LEU A C 1
ATOM 2371 O O . LEU A 1 305 ? 5.895 49.625 12.344 1 97.88 305 LEU A O 1
ATOM 2375 N N . GLU A 1 306 ? 8.086 49.188 12.453 1 96.94 306 GLU A N 1
ATOM 2376 C CA . GLU A 1 306 ? 8.414 50.562 12.891 1 96.94 306 GLU A CA 1
ATOM 2377 C C . GLU A 1 306 ? 8.055 51.562 11.82 1 96.94 306 GLU A C 1
ATOM 2379 O O . GLU A 1 306 ? 7.406 52.594 12.117 1 96.94 306 GLU A O 1
ATOM 2384 N N . LYS A 1 307 ? 8.406 51.281 10.633 1 96.88 307 LYS A N 1
ATOM 2385 C CA . LYS A 1 307 ? 8.219 52.219 9.523 1 96.88 307 LYS A CA 1
ATOM 2386 C C . LYS A 1 307 ? 6.742 52.344 9.148 1 96.88 307 LYS A C 1
ATOM 2388 O O . LYS A 1 307 ? 6.293 53.375 8.664 1 96.88 307 LYS A O 1
ATOM 2393 N N . SER A 1 308 ? 6 51.312 9.336 1 97.12 308 SER A N 1
ATOM 2394 C CA . SER A 1 308 ? 4.602 51.281 8.922 1 97.12 308 SER A CA 1
ATOM 2395 C C . SER A 1 308 ? 3.738 52.188 9.805 1 97.12 308 SER A C 1
ATOM 2397 O O . SER A 1 308 ? 2.658 52.594 9.391 1 97.12 308 SER A O 1
ATOM 2399 N N . LEU A 1 309 ? 4.098 52.344 11.062 1 96 309 LEU A N 1
ATOM 2400 C CA . LEU A 1 309 ? 3.434 53.156 12.078 1 96 309 LEU A CA 1
ATOM 2401 C C . LEU A 1 309 ? 2.098 52.562 12.477 1 96 309 LEU A C 1
ATOM 2403 O O . LEU A 1 309 ? 1.304 53.188 13.18 1 96 309 LEU A O 1
ATOM 2407 N N . VAL A 1 310 ? 1.845 51.344 12.07 1 96.88 310 VAL A N 1
ATOM 2408 C CA . VAL A 1 310 ? 0.604 50.688 12.461 1 96.88 310 VAL A CA 1
ATOM 2409 C C . VAL A 1 310 ? 0.743 50.094 13.867 1 96.88 310 VAL A C 1
ATOM 2411 O O . VAL A 1 310 ? 1.856 49.938 14.367 1 96.88 310 VAL A O 1
ATOM 2414 N N . ASN A 1 311 ? -0.404 49.844 14.484 1 98.06 311 ASN A N 1
ATOM 2415 C CA . ASN A 1 311 ? -0.405 49.062 15.711 1 98.06 311 ASN A CA 1
ATOM 2416 C C . ASN A 1 311 ? -0.173 47.562 15.43 1 98.06 311 ASN A C 1
ATOM 2418 O O . ASN A 1 311 ? -0.604 47.062 14.398 1 98.06 311 ASN A O 1
ATOM 2422 N N . PHE A 1 312 ? 0.554 46.938 16.391 1 98.25 312 PHE A N 1
ATOM 2423 C CA . PHE A 1 312 ? 0.829 45.562 16.078 1 98.25 312 PHE A CA 1
ATOM 2424 C C . PHE A 1 312 ? 1.007 44.75 17.359 1 98.25 312 PHE A C 1
ATOM 2426 O O . PHE A 1 312 ? 1.272 45.312 18.422 1 98.25 312 PHE A O 1
ATOM 2433 N N . VAL A 1 313 ? 0.704 43.5 17.281 1 96.69 313 VAL A N 1
ATOM 2434 C CA . VAL A 1 313 ? 1.15 42.469 18.203 1 96.69 313 VAL A CA 1
ATOM 2435 C C . VAL A 1 313 ? 2.125 41.531 17.516 1 96.69 313 VAL A C 1
ATOM 2437 O O . VAL A 1 313 ? 1.815 40.969 16.453 1 96.69 313 VAL A O 1
ATOM 2440 N N . TRP A 1 314 ? 3.326 41.375 18.016 1 95.5 314 TRP A N 1
ATOM 2441 C CA . TRP A 1 314 ? 4.344 40.5 17.438 1 95.5 314 TRP A CA 1
ATOM 2442 C C . TRP A 1 314 ? 4.715 39.375 18.406 1 95.5 314 TRP A C 1
ATOM 2444 O O . TRP A 1 314 ? 5.348 39.625 19.438 1 95.5 314 TRP A O 1
ATOM 2454 N N . SER A 1 315 ? 4.293 38.156 18.062 1 92.38 315 SER A N 1
ATOM 2455 C CA . SER A 1 315 ? 4.656 36.969 18.844 1 92.38 315 SER A CA 1
ATOM 2456 C C . SER A 1 315 ? 5.953 36.344 18.344 1 92.38 315 SER A C 1
ATOM 2458 O O . SER A 1 315 ? 6.043 35.938 17.188 1 92.38 315 SER A O 1
ATOM 2460 N N . VAL A 1 316 ? 6.93 36.281 19.234 1 87.44 316 VAL A N 1
ATOM 2461 C CA . VAL A 1 316 ? 8.25 35.781 18.859 1 87.44 316 VAL A CA 1
ATOM 2462 C C . VAL A 1 316 ? 8.57 34.5 19.625 1 87.44 316 VAL A C 1
ATOM 2464 O O . VAL A 1 316 ? 8.289 34.406 20.812 1 87.44 316 VAL A O 1
ATOM 2467 N N . LYS A 1 317 ? 9.016 33.562 18.875 1 78.31 317 LYS A N 1
ATOM 2468 C CA . LYS A 1 317 ? 9.445 32.312 19.5 1 78.31 317 LYS A CA 1
ATOM 2469 C C . LYS A 1 317 ? 10.93 32.344 19.828 1 78.31 317 LYS A C 1
ATOM 2471 O O . LYS A 1 317 ? 11.734 32.875 19.047 1 78.31 317 LYS A O 1
ATOM 2476 N N . GLU A 1 318 ? 11.148 31.766 20.953 1 73.25 318 GLU A N 1
ATOM 2477 C CA . GLU A 1 318 ? 12.555 31.625 21.328 1 73.25 318 GLU A CA 1
ATOM 2478 C C . GLU A 1 318 ? 13.203 30.453 20.609 1 73.25 318 GLU A C 1
ATOM 2480 O O . GLU A 1 318 ? 12.531 29.469 20.281 1 73.25 318 GLU A O 1
ATOM 2485 N N . PRO A 1 319 ? 14.484 30.609 20.344 1 68.44 319 PRO A N 1
ATOM 2486 C CA . PRO A 1 319 ? 15.18 29.5 19.672 1 68.44 319 PRO A CA 1
ATOM 2487 C C . PRO A 1 319 ? 15.133 28.203 20.469 1 68.44 319 PRO A C 1
ATOM 2489 O O . PRO A 1 319 ? 15.141 28.219 21.688 1 68.44 319 PRO A O 1
ATOM 2492 N N . THR A 1 320 ? 14.852 27.203 19.734 1 64.81 320 THR A N 1
ATOM 2493 C CA . THR A 1 320 ? 14.875 25.875 20.344 1 64.81 320 THR A CA 1
ATOM 2494 C C . THR A 1 320 ? 16.203 25.188 20.078 1 64.81 320 THR A C 1
ATOM 2496 O O . THR A 1 320 ? 17.094 25.766 19.453 1 64.81 320 THR A O 1
ATOM 2499 N N . ALA A 1 321 ? 16.484 24 20.656 1 58.22 321 ALA A N 1
ATOM 2500 C CA . ALA A 1 321 ? 17.734 23.234 20.625 1 58.22 321 ALA A CA 1
ATOM 2501 C C . ALA A 1 321 ? 18.219 23.047 19.203 1 58.22 321 ALA A C 1
ATOM 2503 O O . ALA A 1 321 ? 19.422 22.938 18.953 1 58.22 321 ALA A O 1
ATOM 2504 N N . GLY A 1 322 ? 17.391 23.062 18.234 1 55.78 322 GLY A N 1
ATOM 2505 C CA . GLY A 1 322 ? 17.844 22.797 16.875 1 55.78 322 GLY A CA 1
ATOM 2506 C C . GLY A 1 322 ? 18.422 24.031 16.188 1 55.78 322 GLY A C 1
ATOM 2507 O O . GLY A 1 322 ? 18.969 23.938 15.094 1 55.78 322 GLY A O 1
ATOM 2508 N N . HIS A 1 323 ? 18.375 25.125 16.891 1 62.66 323 HIS A N 1
ATOM 2509 C CA . HIS A 1 323 ? 18.828 26.375 16.281 1 62.66 323 HIS A CA 1
ATOM 2510 C C . HIS A 1 323 ? 20.219 26.75 16.812 1 62.66 323 HIS A C 1
ATOM 2512 O O . HIS A 1 323 ? 20.531 26.516 17.984 1 62.66 323 HIS A O 1
ATOM 2518 N N . VAL A 1 324 ? 21.062 27.219 15.789 1 52.88 324 VAL A N 1
ATOM 2519 C CA . VAL A 1 324 ? 22.391 27.719 16.156 1 52.88 324 VAL A CA 1
ATOM 2520 C C . VAL A 1 324 ? 22.25 28.906 17.109 1 52.88 324 VAL A C 1
ATOM 2522 O O . VAL A 1 324 ? 21.5 29.844 16.828 1 52.88 324 VAL A O 1
ATOM 2525 N N . THR A 1 325 ? 22.891 28.781 18.125 1 64.62 325 THR A N 1
ATOM 2526 C CA . THR A 1 325 ? 22.812 29.781 19.188 1 64.62 325 THR A CA 1
ATOM 2527 C C . THR A 1 325 ? 23.172 31.156 18.656 1 64.62 325 THR A C 1
ATOM 2529 O O . THR A 1 325 ? 24.172 31.328 17.953 1 64.62 325 THR A O 1
ATOM 2532 N N . GLY A 1 326 ? 22.297 32.062 18.906 1 69.31 326 GLY A N 1
ATOM 2533 C CA . GLY A 1 326 ? 22.609 33.469 18.703 1 69.31 326 GLY A CA 1
ATOM 2534 C C . GLY A 1 326 ? 22.266 33.969 17.328 1 69.31 326 GLY A C 1
ATOM 2535 O O . GLY A 1 326 ? 22.484 35.125 17 1 69.31 326 GLY A O 1
ATOM 2536 N N . LYS A 1 327 ? 21.766 33.219 16.5 1 80.12 327 LYS A N 1
ATOM 2537 C CA . LYS A 1 327 ? 21.531 33.688 15.133 1 80.12 327 LYS A CA 1
ATOM 2538 C C . LYS A 1 327 ? 20.047 33.781 14.828 1 80.12 327 LYS A C 1
ATOM 2540 O O . LYS A 1 327 ? 19.656 34.156 13.719 1 80.12 327 LYS A O 1
ATOM 2545 N N . TYR A 1 328 ? 19.297 33.469 15.883 1 84.06 328 TYR A N 1
ATOM 2546 C CA . TYR A 1 328 ? 17.875 33.375 15.602 1 84.06 328 TYR A CA 1
ATOM 2547 C C . TYR A 1 328 ? 17.062 34.062 16.703 1 84.06 328 TYR A C 1
ATOM 2549 O O . TYR A 1 328 ? 17.484 34.125 17.859 1 84.06 328 TYR A O 1
ATOM 2557 N N . GLY A 1 329 ? 15.961 34.656 16.312 1 82.5 329 GLY A N 1
ATOM 2558 C CA . GLY A 1 329 ? 14.875 35 17.203 1 82.5 329 GLY A CA 1
ATOM 2559 C C . GLY A 1 329 ? 15.18 36.25 18.047 1 82.5 329 GLY A C 1
ATOM 2560 O O . GLY A 1 329 ? 14.469 36.531 19.016 1 82.5 329 GLY A O 1
ATOM 2561 N N . LYS A 1 330 ? 16.203 37 17.688 1 86.19 330 LYS A N 1
ATOM 2562 C CA . LYS A 1 330 ? 16.594 38.156 18.5 1 86.19 330 LYS A CA 1
ATOM 2563 C C . LYS A 1 330 ? 15.82 39.406 18.094 1 86.19 330 LYS A C 1
ATOM 2565 O O . LYS A 1 330 ? 15.812 39.781 16.922 1 86.19 330 LYS A O 1
ATOM 2570 N N . ILE A 1 331 ? 15.219 40 19.094 1 91.31 331 ILE A N 1
ATOM 2571 C CA . ILE A 1 331 ? 14.586 41.312 18.875 1 91.31 331 ILE A CA 1
ATOM 2572 C C . ILE A 1 331 ? 15.641 42.406 18.828 1 91.31 331 ILE A C 1
ATOM 2574 O O . ILE A 1 331 ? 16.484 42.5 19.734 1 91.31 331 ILE A O 1
ATOM 2578 N N . PRO A 1 332 ? 15.625 43.219 17.781 1 92.75 332 PRO A N 1
ATOM 2579 C CA . PRO A 1 332 ? 16.641 44.25 17.703 1 92.75 332 PRO A CA 1
ATOM 2580 C C . PRO A 1 332 ? 16.641 45.188 18.922 1 92.75 332 PRO A C 1
ATOM 2582 O O . PRO A 1 332 ? 15.586 45.5 19.453 1 92.75 332 PRO A O 1
ATOM 2585 N N . ALA A 1 333 ? 17.844 45.594 19.297 1 93.19 333 ALA A N 1
ATOM 2586 C CA . ALA A 1 333 ? 18.031 46.438 20.469 1 93.19 333 ALA A CA 1
ATOM 2587 C C . ALA A 1 333 ? 17.25 47.75 20.328 1 93.19 333 ALA A C 1
ATOM 2589 O O . ALA A 1 333 ? 17.297 48.375 19.281 1 93.19 333 ALA A O 1
ATOM 2590 N N . GLY A 1 334 ? 16.516 48.125 21.438 1 94.75 334 GLY A N 1
ATOM 2591 C CA . GLY A 1 334 ? 15.812 49.375 21.5 1 94.75 334 GLY A CA 1
ATOM 2592 C C . GLY A 1 334 ? 14.484 49.375 20.75 1 94.75 334 GLY A C 1
ATOM 2593 O O . GLY A 1 334 ? 13.734 50.344 20.812 1 94.75 334 GLY A O 1
ATOM 2594 N N . PHE A 1 335 ? 14.242 48.375 20.094 1 95.69 335 PHE A N 1
ATOM 2595 C CA . PHE A 1 335 ? 13.039 48.281 19.266 1 95.69 335 PHE A CA 1
ATOM 2596 C C . PHE A 1 335 ? 11.789 48.531 20.094 1 95.69 335 PHE A C 1
ATOM 2598 O O . PHE A 1 335 ? 10.945 49.344 19.734 1 95.69 335 PHE A O 1
ATOM 2605 N N . GLU A 1 336 ? 11.672 47.812 21.219 1 94.56 336 GLU A N 1
ATOM 2606 C CA . GLU A 1 336 ? 10.469 47.906 22.047 1 94.56 336 GLU A CA 1
ATOM 2607 C C . GLU A 1 336 ? 10.266 49.312 22.562 1 94.56 336 GLU A C 1
ATOM 2609 O O . GLU A 1 336 ? 9.133 49.781 22.719 1 94.56 336 GLU A O 1
ATOM 2614 N N . GLU A 1 337 ? 11.312 50.031 22.828 1 95.31 337 GLU A N 1
ATOM 2615 C CA . GLU A 1 337 ? 11.234 51.406 23.266 1 95.31 337 GLU A CA 1
ATOM 2616 C C . GLU A 1 337 ? 10.781 52.312 22.109 1 95.31 337 GLU A C 1
ATOM 2618 O O . GLU A 1 337 ? 9.953 53.219 22.312 1 95.31 337 GLU A O 1
ATOM 2623 N N . ARG A 1 338 ? 11.266 52.062 20.953 1 95.31 338 ARG A N 1
ATOM 2624 C CA . ARG A 1 338 ? 10.977 52.906 19.781 1 95.31 338 ARG A CA 1
ATOM 2625 C C . ARG A 1 338 ? 9.523 52.75 19.359 1 95.31 338 ARG A C 1
ATOM 2627 O O . ARG A 1 338 ? 8.938 53.688 18.781 1 95.31 338 ARG A O 1
ATOM 2634 N N . VAL A 1 339 ? 8.945 51.625 19.703 1 94.94 339 VAL A N 1
ATOM 2635 C CA . VAL A 1 339 ? 7.582 51.406 19.234 1 94.94 339 VAL A CA 1
ATOM 2636 C C . VAL A 1 339 ? 6.621 51.438 20.422 1 94.94 339 VAL A C 1
ATOM 2638 O O . VAL A 1 339 ? 5.48 50.969 20.312 1 94.94 339 VAL A O 1
ATOM 2641 N N . ALA A 1 340 ? 7.059 51.938 21.5 1 91.75 340 ALA A N 1
ATOM 2642 C CA . ALA A 1 340 ? 6.238 52 22.719 1 91.75 340 ALA A CA 1
ATOM 2643 C C . ALA A 1 340 ? 4.895 52.656 22.422 1 91.75 340 ALA A C 1
ATOM 2645 O O . ALA A 1 340 ? 4.836 53.688 21.75 1 91.75 340 ALA A O 1
ATOM 2646 N N . GLY A 1 341 ? 3.744 52.031 22.938 1 91.44 341 GLY A N 1
ATOM 2647 C CA . GLY A 1 341 ? 2.41 52.562 22.734 1 91.44 341 GLY A CA 1
ATOM 2648 C C . GLY A 1 341 ? 1.723 52.062 21.5 1 91.44 341 GLY A C 1
ATOM 2649 O O . GLY A 1 341 ? 0.492 52.031 21.422 1 91.44 341 GLY A O 1
ATOM 2650 N N . ARG A 1 342 ? 2.512 51.594 20.578 1 94.88 342 ARG A N 1
ATOM 2651 C CA . ARG A 1 342 ? 1.92 51.188 19.297 1 94.88 342 ARG A CA 1
ATOM 2652 C C . ARG A 1 342 ? 1.999 49.688 19.125 1 94.88 342 ARG A C 1
ATOM 2654 O O . ARG A 1 342 ? 1.269 49.125 18.312 1 94.88 342 ARG A O 1
ATOM 2661 N N . GLY A 1 343 ? 2.926 49.094 19.859 1 94.75 343 GLY A N 1
ATOM 2662 C CA . GLY A 1 343 ? 3.09 47.656 19.625 1 94.75 343 GLY A CA 1
ATOM 2663 C C . GLY A 1 343 ? 3.424 46.875 20.875 1 94.75 343 GLY A C 1
ATOM 2664 O O . GLY A 1 343 ? 3.889 47.469 21.859 1 94.75 343 GLY A O 1
ATOM 2665 N N . VAL A 1 344 ? 3.096 45.594 20.828 1 93.88 344 VAL A N 1
ATOM 2666 C CA . VAL A 1 344 ? 3.402 44.688 21.906 1 93.88 344 VAL A CA 1
ATOM 2667 C C . VAL A 1 344 ? 4.16 43.469 21.359 1 93.88 344 VAL A C 1
ATOM 2669 O O . VAL A 1 344 ? 3.758 42.875 20.344 1 93.88 344 VAL A O 1
ATOM 2672 N N . VAL A 1 345 ? 5.246 43.156 22.031 1 92.5 345 VAL A N 1
ATOM 2673 C CA . VAL A 1 345 ? 5.996 41.938 21.688 1 92.5 345 VAL A CA 1
ATOM 2674 C C . VAL A 1 345 ? 5.715 40.875 22.734 1 92.5 345 VAL A C 1
ATOM 2676 O O . VAL A 1 345 ? 5.898 41.094 23.922 1 92.5 345 VAL A O 1
ATOM 2679 N N . VAL A 1 346 ? 5.219 39.75 22.219 1 89.5 346 VAL A N 1
ATOM 2680 C CA . VAL A 1 346 ? 4.938 38.594 23.094 1 89.5 346 VAL A CA 1
ATOM 2681 C C . VAL A 1 346 ? 6 37.531 22.906 1 89.5 346 VAL A C 1
ATOM 2683 O O . VAL A 1 346 ? 6.211 37.031 21.781 1 89.5 346 VAL A O 1
ATOM 2686 N N . ARG A 1 347 ? 6.645 37.188 24 1 83.94 347 ARG A N 1
ATOM 2687 C CA . ARG A 1 347 ? 7.652 36.156 23.953 1 83.94 347 ARG A CA 1
ATOM 2688 C C . ARG A 1 347 ? 7.078 34.812 24.453 1 83.94 347 ARG A C 1
ATOM 2690 O O . ARG A 1 347 ? 6.406 34.781 25.484 1 83.94 347 ARG A O 1
ATOM 2697 N N . GLY A 1 348 ? 7.32 33.781 23.625 1 74.5 348 GLY A N 1
ATOM 2698 C CA . GLY A 1 348 ? 6.777 32.469 23.984 1 74.5 348 GLY A CA 1
ATOM 2699 C C . GLY A 1 348 ? 5.41 32.219 23.375 1 74.5 348 GLY A C 1
ATOM 2700 O O . GLY A 1 348 ? 5.148 32.594 22.234 1 74.5 348 GLY A O 1
ATOM 2701 N N . TRP A 1 349 ? 4.586 31.531 24.172 1 74.5 349 TRP A N 1
ATOM 2702 C CA . TRP A 1 349 ? 3.295 31.125 23.625 1 74.5 349 TRP A CA 1
ATOM 2703 C C . TRP A 1 349 ? 2.275 32.25 23.734 1 74.5 349 TRP A C 1
ATOM 2705 O O . TRP A 1 349 ? 2.084 32.812 24.812 1 74.5 349 TRP A O 1
ATOM 2715 N N . ALA A 1 350 ? 1.697 32.688 22.625 1 82.19 350 ALA A N 1
ATOM 2716 C CA . ALA A 1 350 ? 0.661 33.719 22.531 1 82.19 350 ALA A CA 1
ATOM 2717 C C . ALA A 1 350 ? -0.719 33.094 22.359 1 82.19 350 ALA A C 1
ATOM 2719 O O . ALA A 1 350 ? -0.861 32.062 21.688 1 82.19 350 ALA A O 1
ATOM 2720 N N . PRO A 1 351 ? -1.741 33.625 22.984 1 88.19 351 PRO A N 1
ATOM 2721 C CA . PRO A 1 351 ? -3.107 33.125 22.734 1 88.19 351 PRO A CA 1
ATOM 2722 C C . PRO A 1 351 ? -3.633 33.531 21.359 1 88.19 351 PRO A C 1
ATOM 2724 O O . PRO A 1 351 ? -4.523 34.375 21.25 1 88.19 351 PRO A O 1
ATOM 2727 N N . GLN A 1 352 ? -3.215 32.875 20.406 1 90 352 GLN A N 1
ATOM 2728 C CA . GLN A 1 352 ? -3.408 33.25 19.016 1 90 352 GLN A CA 1
ATOM 2729 C C . GLN A 1 352 ? -4.895 33.344 18.672 1 90 352 GLN A C 1
ATOM 2731 O O . GLN A 1 352 ? -5.32 34.312 18.016 1 90 352 GLN A O 1
ATOM 2736 N N . VAL A 1 353 ? -5.672 32.375 19.141 1 90.94 353 VAL A N 1
ATOM 2737 C CA . VAL A 1 353 ? -7.094 32.406 18.828 1 90.94 353 VAL A CA 1
ATOM 2738 C C . VAL A 1 353 ? -7.75 33.656 19.406 1 90.94 353 VAL A C 1
ATOM 2740 O O . VAL A 1 353 ? -8.531 34.312 18.719 1 90.94 353 VAL A O 1
ATOM 2743 N N . ALA A 1 354 ? -7.406 33.969 20.594 1 90.94 354 ALA A N 1
ATOM 2744 C CA . ALA A 1 354 ? -7.969 35.125 21.25 1 90.94 354 ALA A CA 1
ATOM 2745 C C . ALA A 1 354 ? -7.512 36.406 20.562 1 90.94 354 ALA A C 1
ATOM 2747 O O . ALA A 1 354 ? -8.297 37.344 20.375 1 90.94 354 ALA A O 1
ATOM 2748 N N . ILE A 1 355 ? -6.277 36.469 20.188 1 94.25 355 ILE A N 1
ATOM 2749 C CA . ILE A 1 355 ? -5.727 37.625 19.516 1 94.25 355 ILE A CA 1
ATOM 2750 C C . ILE A 1 355 ? -6.422 37.844 18.172 1 94.25 355 ILE A C 1
ATOM 2752 O O . ILE A 1 355 ? -6.926 38.906 17.875 1 94.25 355 ILE A O 1
ATOM 2756 N N . LEU A 1 356 ? -6.52 36.812 17.406 1 95.56 356 LEU A N 1
ATOM 2757 C CA . LEU A 1 356 ? -7.105 36.875 16.078 1 95.56 356 LEU A CA 1
ATOM 2758 C C . LEU A 1 356 ? -8.594 37.219 16.141 1 95.56 356 LEU A C 1
ATOM 2760 O O . LEU A 1 356 ? -9.125 37.875 15.25 1 95.56 356 LEU A O 1
ATOM 2764 N N . SER A 1 357 ? -9.219 36.812 17.203 1 94.06 357 SER A N 1
ATOM 2765 C CA . SER A 1 357 ? -10.664 37 17.344 1 94.06 357 SER A CA 1
ATOM 2766 C C . SER A 1 357 ? -10.977 38.406 17.875 1 94.06 357 SER A C 1
ATOM 2768 O O . SER A 1 357 ? -12.148 38.781 17.938 1 94.06 357 SER A O 1
ATOM 2770 N N . HIS A 1 358 ? -10.008 39.125 18.266 1 95.44 358 HIS A N 1
ATOM 2771 C CA . HIS A 1 358 ? -10.227 40.438 18.828 1 95.44 358 HIS A CA 1
ATOM 2772 C C . HIS A 1 358 ? -10.617 41.438 17.75 1 95.44 358 HIS A C 1
ATOM 2774 O O . HIS A 1 358 ? -10.062 41.406 16.641 1 95.44 358 HIS A O 1
ATOM 2780 N N . ASP A 1 359 ? -11.492 42.312 18.016 1 96 359 ASP A N 1
ATOM 2781 C CA . ASP A 1 359 ? -12.086 43.219 17.047 1 96 359 ASP A CA 1
ATOM 2782 C C . ASP A 1 359 ? -11.031 44.156 16.453 1 96 359 ASP A C 1
ATOM 2784 O O . ASP A 1 359 ? -11.172 44.625 15.328 1 96 359 ASP A O 1
ATOM 2788 N N . SER A 1 360 ? -10 44.406 17.203 1 97.5 360 SER A N 1
ATOM 2789 C CA . SER A 1 360 ? -8.984 45.375 16.766 1 97.5 360 SER A CA 1
ATOM 2790 C C . SER A 1 360 ? -8.07 44.75 15.711 1 97.5 360 SER A C 1
ATOM 2792 O O . SER A 1 360 ? -7.414 45.469 14.953 1 97.5 360 SER A O 1
ATOM 2794 N N . VAL A 1 361 ? -7.988 43.438 15.617 1 97.81 361 VAL A N 1
ATOM 2795 C CA . VAL A 1 361 ? -7.043 42.781 14.734 1 97.81 361 VAL A CA 1
ATOM 2796 C C . VAL A 1 361 ? -7.672 42.594 13.352 1 97.81 361 VAL A C 1
ATOM 2798 O O . VAL A 1 361 ? -8.766 42.031 13.227 1 97.81 361 VAL A O 1
ATOM 2801 N N . SER A 1 362 ? -6.934 43.031 12.312 1 96.19 362 SER A N 1
ATOM 2802 C CA . SER A 1 362 ? -7.551 43 10.992 1 96.19 362 SER A CA 1
ATOM 2803 C C . SER A 1 362 ? -6.648 42.281 9.977 1 96.19 362 SER A C 1
ATOM 2805 O O . SER A 1 362 ? -7.102 41.906 8.898 1 96.19 362 SER A O 1
ATOM 2807 N N . ALA A 1 363 ? -5.41 42.125 10.305 1 98.38 363 ALA A N 1
ATOM 2808 C CA . ALA A 1 363 ? -4.465 41.438 9.422 1 98.38 363 ALA A CA 1
ATOM 2809 C C . ALA A 1 363 ? -3.508 40.562 10.219 1 98.38 363 ALA A C 1
ATOM 2811 O O . ALA A 1 363 ? -3.246 40.812 11.391 1 98.38 363 ALA A O 1
ATOM 2812 N N . PHE A 1 364 ? -3.012 39.531 9.633 1 98.56 364 PHE A N 1
ATOM 2813 C CA . PHE A 1 364 ? -2.178 38.5 10.266 1 98.56 364 PHE A CA 1
ATOM 2814 C C . PHE A 1 364 ? -1.039 38.094 9.344 1 98.56 364 PHE A C 1
ATOM 2816 O O . PHE A 1 364 ? -1.271 37.469 8.312 1 98.56 364 PHE A O 1
ATOM 2823 N N . LEU A 1 365 ? 0.187 38.469 9.656 1 98.12 365 LEU A N 1
ATOM 2824 C CA . LEU A 1 365 ? 1.341 37.906 8.953 1 98.12 365 LEU A CA 1
ATOM 2825 C C . LEU A 1 365 ? 1.688 36.531 9.477 1 98.12 365 LEU A C 1
ATOM 2827 O O . LEU A 1 365 ? 1.997 36.344 10.656 1 98.12 365 LEU A O 1
ATOM 2831 N N . THR A 1 366 ? 1.649 35.531 8.609 1 96.44 366 THR A N 1
ATOM 2832 C CA . THR A 1 366 ? 1.792 34.125 9.008 1 96.44 366 THR A CA 1
ATOM 2833 C C . THR A 1 366 ? 2.682 33.375 8.023 1 96.44 366 THR A C 1
ATOM 2835 O O . THR A 1 366 ? 2.852 33.812 6.879 1 96.44 366 THR A O 1
ATOM 2838 N N . HIS A 1 367 ? 3.266 32.312 8.5 1 95.62 367 HIS A N 1
ATOM 2839 C CA . HIS A 1 367 ? 4.012 31.406 7.625 1 95.62 367 HIS A CA 1
ATOM 2840 C C . HIS A 1 367 ? 3.076 30.453 6.887 1 95.62 367 HIS A C 1
ATOM 2842 O O . HIS A 1 367 ? 3.527 29.609 6.109 1 95.62 367 HIS A O 1
ATOM 2848 N N . CYS A 1 368 ? 1.866 30.5 7.215 1 96.44 368 CYS A N 1
ATOM 2849 C CA . CYS A 1 368 ? 0.829 29.781 6.492 1 96.44 368 CYS A CA 1
ATOM 2850 C C . CYS A 1 368 ? 0.748 28.328 6.965 1 96.44 368 CYS A C 1
ATOM 2852 O O . CYS A 1 368 ? 0.543 27.422 6.16 1 96.44 368 CYS A O 1
ATOM 2854 N N . GLY A 1 369 ? 0.988 28.062 8.289 1 95.56 369 GLY A N 1
ATOM 2855 C CA . GLY A 1 369 ? 0.603 26.766 8.844 1 95.56 369 GLY A CA 1
ATOM 2856 C C . GLY A 1 369 ? -0.898 26.547 8.859 1 95.56 369 GLY A C 1
ATOM 2857 O O . GLY A 1 369 ? -1.665 27.484 9.125 1 95.56 369 GLY A O 1
ATOM 2858 N N . TRP A 1 370 ? -1.287 25.422 8.641 1 96.75 370 TRP A N 1
ATOM 2859 C CA . TRP A 1 370 ? -2.701 25.172 8.383 1 96.75 370 TRP A CA 1
ATOM 2860 C C . TRP A 1 370 ? -3.541 25.453 9.617 1 96.75 370 TRP A C 1
ATOM 2862 O O . TRP A 1 370 ? -4.641 26 9.523 1 96.75 370 TRP A O 1
ATOM 2872 N N . ASN A 1 371 ? -3.09 25.078 10.812 1 94.75 371 ASN A N 1
ATOM 2873 C CA . ASN A 1 371 ? -3.846 25.391 12.023 1 94.75 371 ASN A CA 1
ATOM 2874 C C . ASN A 1 371 ? -4.023 26.891 12.203 1 94.75 371 ASN A C 1
ATOM 2876 O O . ASN A 1 371 ? -5.102 27.359 12.586 1 94.75 371 ASN A O 1
ATOM 2880 N N . SER A 1 372 ? -2.971 27.625 11.898 1 94.94 372 SER A N 1
ATOM 2881 C CA . SER A 1 372 ? -3.045 29.078 11.977 1 94.94 372 SER A CA 1
ATOM 2882 C C . SER A 1 372 ? -4.031 29.641 10.961 1 94.94 372 SER A C 1
ATOM 2884 O O . SER A 1 372 ? -4.773 30.578 11.258 1 94.94 372 SER A O 1
ATOM 2886 N N . ILE A 1 373 ? -3.992 29.062 9.797 1 97.31 373 ILE A N 1
ATOM 2887 C CA . ILE A 1 373 ? -4.918 29.5 8.75 1 97.31 373 ILE A CA 1
ATOM 2888 C C . ILE A 1 373 ? -6.355 29.234 9.195 1 97.31 373 ILE A C 1
ATOM 2890 O O . ILE A 1 373 ? -7.227 30.078 9.031 1 97.31 373 ILE A O 1
ATOM 2894 N N . MET A 1 374 ? -6.609 28.062 9.781 1 97.12 374 MET A N 1
ATOM 2895 C CA . MET A 1 374 ? -7.949 27.734 10.258 1 97.12 374 MET A CA 1
ATOM 2896 C C . MET A 1 374 ? -8.398 28.719 11.328 1 97.12 374 MET A C 1
ATOM 2898 O O . MET A 1 374 ? -9.555 29.156 11.32 1 97.12 374 MET A O 1
ATOM 2902 N N . GLU A 1 375 ? -7.508 29.109 12.211 1 95.31 375 GLU A N 1
ATOM 2903 C CA . GLU A 1 375 ? -7.82 30.094 13.242 1 95.31 375 GLU A CA 1
ATOM 2904 C C . GLU A 1 375 ? -8.102 31.469 12.641 1 95.31 375 GLU A C 1
ATOM 2906 O O . GLU A 1 375 ? -9.055 32.156 13.031 1 95.31 375 GLU A O 1
ATOM 2911 N N . ALA A 1 376 ? -7.312 31.859 11.68 1 97.56 376 ALA A N 1
ATOM 2912 C CA . ALA A 1 376 ? -7.457 33.156 11.031 1 97.56 376 ALA A CA 1
ATOM 2913 C C . ALA A 1 376 ? -8.742 33.219 10.203 1 97.56 376 ALA A C 1
ATOM 2915 O O . ALA A 1 376 ? -9.445 34.25 10.227 1 97.56 376 ALA A O 1
ATOM 2916 N N . VAL A 1 377 ? -9 32.125 9.477 1 97.94 377 VAL A N 1
ATOM 2917 C CA . VAL A 1 377 ? -10.219 32.062 8.672 1 97.94 377 VAL A CA 1
ATOM 2918 C C . VAL A 1 377 ? -11.445 32.188 9.586 1 97.94 377 VAL A C 1
ATOM 2920 O O . VAL A 1 377 ? -12.367 32.938 9.305 1 97.94 377 VAL A O 1
ATOM 2923 N N . ALA A 1 378 ? -11.43 31.453 10.656 1 96.56 378 ALA A N 1
ATOM 2924 C CA . ALA A 1 378 ? -12.547 31.484 11.602 1 96.56 378 ALA A CA 1
ATOM 2925 C C . ALA A 1 378 ? -12.75 32.875 12.172 1 96.56 378 ALA A C 1
ATOM 2927 O O . ALA A 1 378 ? -13.883 33.281 12.438 1 96.56 378 ALA A O 1
ATOM 2928 N N . ALA A 1 379 ? -11.688 33.594 12.312 1 96.5 379 ALA A N 1
ATOM 2929 C CA . ALA A 1 379 ? -11.734 34.938 12.891 1 96.5 379 ALA A CA 1
ATOM 2930 C C . ALA A 1 379 ? -12.055 35.969 11.828 1 96.5 379 ALA A C 1
ATOM 2932 O O . ALA A 1 379 ? -12.344 37.125 12.148 1 96.5 379 ALA A O 1
ATOM 2933 N N . GLY A 1 380 ? -11.984 35.594 10.555 1 97.69 380 GLY A N 1
ATOM 2934 C CA . GLY A 1 380 ? -12.242 36.5 9.461 1 97.69 380 GLY A CA 1
ATOM 2935 C C . GLY A 1 380 ? -11.148 37.531 9.266 1 97.69 380 GLY A C 1
ATOM 2936 O O . GLY A 1 380 ? -11.422 38.688 8.961 1 97.69 380 GLY A O 1
ATOM 2937 N N . VAL A 1 381 ? -9.953 37.156 9.438 1 98.25 381 VAL A N 1
ATOM 2938 C CA . VAL A 1 381 ? -8.82 38.094 9.398 1 98.25 381 VAL A CA 1
ATOM 2939 C C . VAL A 1 381 ? -8.047 37.906 8.094 1 98.25 381 VAL A C 1
ATOM 2941 O O . VAL A 1 381 ? -7.816 36.781 7.652 1 98.25 381 VAL A O 1
ATOM 2944 N N . LEU A 1 382 ? -7.688 39 7.426 1 98.62 382 LEU A N 1
ATOM 2945 C CA . LEU A 1 382 ? -6.852 38.969 6.234 1 98.62 382 LEU A CA 1
ATOM 2946 C C . LEU A 1 382 ? -5.457 38.438 6.559 1 98.62 382 LEU A C 1
ATOM 2948 O O . LEU A 1 382 ? -4.875 38.812 7.586 1 98.62 382 LEU A O 1
ATOM 2952 N N . MET A 1 383 ? -4.887 37.625 5.641 1 98.75 383 MET A N 1
ATOM 2953 C CA . MET A 1 383 ? -3.588 37.031 5.938 1 98.75 383 MET A CA 1
ATOM 2954 C C . MET A 1 383 ? -2.521 37.531 4.98 1 98.75 383 MET A C 1
ATOM 2956 O O . MET A 1 383 ? -2.768 37.656 3.781 1 98.75 383 MET A O 1
ATOM 2960 N N . LEU A 1 384 ? -1.42 37.969 5.512 1 98.69 384 LEU A N 1
ATOM 2961 C CA . LEU A 1 384 ? -0.18 38.219 4.785 1 98.69 384 LEU A CA 1
ATOM 2962 C C . LEU A 1 384 ? 0.733 37 4.82 1 98.69 384 LEU A C 1
ATOM 2964 O O . LEU A 1 384 ? 1.14 36.562 5.895 1 98.69 384 LEU A O 1
ATOM 2968 N N . THR A 1 385 ? 1.087 36.5 3.631 1 98.38 385 THR A N 1
ATOM 2969 C CA . THR A 1 385 ? 1.617 35.125 3.578 1 98.38 385 THR A CA 1
ATOM 2970 C C . THR A 1 385 ? 3.135 35.156 3.408 1 98.38 385 THR A C 1
ATOM 2972 O O . THR A 1 385 ? 3.662 35.906 2.582 1 98.38 385 THR A O 1
ATOM 2975 N N . TRP A 1 386 ? 3.822 34.406 4.195 1 97.69 386 TRP A N 1
ATOM 2976 C CA . TRP A 1 386 ? 5.254 34.156 4.102 1 97.69 386 TRP A CA 1
ATOM 2977 C C . TRP A 1 386 ? 5.555 32.688 4.359 1 97.69 386 TRP A C 1
ATOM 2979 O O . TRP A 1 386 ? 6.215 32.344 5.34 1 97.69 386 TRP A O 1
ATOM 2989 N N . PRO A 1 387 ? 5.125 31.75 3.406 1 97.19 387 PRO A N 1
ATOM 2990 C CA . PRO A 1 387 ? 5.398 30.328 3.578 1 97.19 387 PRO A CA 1
ATOM 2991 C C . PRO A 1 387 ? 6.891 30 3.551 1 97.19 387 PRO A C 1
ATOM 2993 O O . PRO A 1 387 ? 7.645 30.609 2.793 1 97.19 387 PRO A O 1
ATOM 2996 N N . MET A 1 388 ? 7.215 29.016 4.297 1 94.56 388 MET A N 1
ATOM 2997 C CA . MET A 1 388 ? 8.641 28.75 4.449 1 94.56 388 MET A CA 1
ATOM 2998 C C . MET A 1 388 ? 8.961 27.297 4.148 1 94.56 388 MET A C 1
ATOM 3000 O O . MET A 1 388 ? 10.07 26.969 3.707 1 94.56 388 MET A O 1
ATOM 3004 N N . SER A 1 389 ? 7.98 26.391 4.434 1 91.75 389 SER A N 1
ATOM 3005 C CA . SER A 1 389 ? 8.305 24.984 4.227 1 91.75 389 SER A CA 1
ATOM 3006 C C . SER A 1 389 ? 7.047 24.141 4.082 1 91.75 389 SER A C 1
ATOM 3008 O O . SER A 1 389 ? 5.941 24.609 4.367 1 91.75 389 SER A O 1
ATOM 3010 N N . ALA A 1 390 ? 7.27 22.969 3.537 1 91.44 390 ALA A N 1
ATOM 3011 C CA . ALA A 1 390 ? 6.301 21.875 3.531 1 91.44 390 ALA A CA 1
ATOM 3012 C C . ALA A 1 390 ? 4.992 22.312 2.871 1 91.44 390 ALA A C 1
ATOM 3014 O O . ALA A 1 390 ? 4.996 22.812 1.745 1 91.44 390 ALA A O 1
ATOM 3015 N N . ASP A 1 391 ? 3.844 22.125 3.637 1 95.69 391 ASP A N 1
ATOM 3016 C CA . ASP A 1 391 ? 2.543 22.328 3.008 1 95.69 391 ASP A CA 1
ATOM 3017 C C . ASP A 1 391 ? 2.172 23.812 2.992 1 95.69 391 ASP A C 1
ATOM 3019 O O . ASP A 1 391 ? 1.157 24.188 2.41 1 95.69 391 ASP A O 1
ATOM 3023 N N . GLN A 1 392 ? 3.059 24.625 3.494 1 97.19 392 GLN A N 1
ATOM 3024 C CA . GLN A 1 392 ? 2.764 26.047 3.635 1 97.19 392 GLN A CA 1
ATOM 3025 C C . GLN A 1 392 ? 2.635 26.719 2.27 1 97.19 392 GLN A C 1
ATOM 3027 O O . GLN A 1 392 ? 1.844 27.656 2.104 1 97.19 392 GLN A O 1
ATOM 3032 N N . PHE A 1 393 ? 3.375 26.203 1.299 1 98.31 393 PHE A N 1
ATOM 3033 C CA . PHE A 1 393 ? 3.314 26.797 -0.033 1 98.31 393 PHE A CA 1
ATOM 3034 C C . PHE A 1 393 ? 1.979 26.5 -0.7 1 98.31 393 PHE A C 1
ATOM 3036 O O . PHE A 1 393 ? 1.38 27.375 -1.327 1 98.31 393 PHE A O 1
ATOM 3043 N N . SER A 1 394 ? 1.521 25.266 -0.538 1 98.62 394 SER A N 1
ATOM 3044 C CA . SER A 1 394 ? 0.194 24.922 -1.035 1 98.62 394 SER A CA 1
ATOM 3045 C C . SER A 1 394 ? -0.892 25.719 -0.31 1 98.62 394 SER A C 1
ATOM 3047 O O . SER A 1 394 ? -1.88 26.125 -0.921 1 98.62 394 SER A O 1
ATOM 3049 N N . ASN A 1 395 ? -0.698 25.906 0.973 1 98.5 395 ASN A N 1
ATOM 3050 C CA . ASN A 1 395 ? -1.65 26.672 1.762 1 98.5 395 ASN A CA 1
ATOM 3051 C C . ASN A 1 395 ? -1.742 28.109 1.272 1 98.5 395 ASN A C 1
ATOM 3053 O O . ASN A 1 395 ? -2.838 28.656 1.136 1 98.5 395 ASN A O 1
ATOM 3057 N N . ALA A 1 396 ? -0.578 28.672 0.995 1 98.5 396 ALA A N 1
ATOM 3058 C CA . ALA A 1 396 ? -0.552 30.047 0.48 1 98.5 396 ALA A CA 1
ATOM 3059 C C . ALA A 1 396 ? -1.251 30.141 -0.873 1 98.5 396 ALA A C 1
ATOM 3061 O O . ALA A 1 396 ? -1.967 31.109 -1.146 1 98.5 396 ALA A O 1
ATOM 3062 N N . THR A 1 397 ? -1.017 29.125 -1.713 1 98.62 397 THR A N 1
ATOM 3063 C CA . THR A 1 397 ? -1.682 29.062 -3.01 1 98.62 397 THR A CA 1
ATOM 3064 C C . THR A 1 397 ? -3.197 29.125 -2.844 1 98.62 397 THR A C 1
ATOM 3066 O O . THR A 1 397 ? -3.869 29.891 -3.547 1 98.62 397 THR A O 1
ATOM 3069 N N . LEU A 1 398 ? -3.719 28.422 -1.926 1 98.62 398 LEU A N 1
ATOM 3070 C CA . LEU A 1 398 ? -5.156 28.406 -1.673 1 98.62 398 LEU A CA 1
ATOM 3071 C C . LEU A 1 398 ? -5.641 29.781 -1.229 1 98.62 398 LEU A C 1
ATOM 3073 O O . LEU A 1 398 ? -6.672 30.266 -1.704 1 98.62 398 LEU A O 1
ATOM 3077 N N . LEU A 1 399 ? -4.926 30.422 -0.318 1 98.38 399 LEU A N 1
ATOM 3078 C CA . LEU A 1 399 ? -5.312 31.734 0.206 1 98.38 399 LEU A CA 1
ATOM 3079 C C . LEU A 1 399 ? -5.359 32.781 -0.908 1 98.38 399 LEU A C 1
ATOM 3081 O O . LEU A 1 399 ? -6.234 33.625 -0.917 1 98.38 399 LEU A O 1
ATOM 3085 N N . HIS A 1 400 ? -4.41 32.625 -1.825 1 98 400 HIS A N 1
ATOM 3086 C CA . HIS A 1 400 ? -4.375 33.562 -2.951 1 98 400 HIS A CA 1
ATOM 3087 C C . HIS A 1 400 ? -5.531 33.312 -3.91 1 98 400 HIS A C 1
ATOM 3089 O O . HIS A 1 400 ? -6.164 34.25 -4.398 1 98 400 HIS A O 1
ATOM 3095 N N . GLU A 1 401 ? -5.789 32.031 -4.133 1 97.25 401 GLU A N 1
ATOM 3096 C CA . GLU A 1 401 ? -6.914 31.656 -4.984 1 97.25 401 GLU A CA 1
ATOM 3097 C C . GLU A 1 401 ? -8.227 32.188 -4.441 1 97.25 401 GLU A C 1
ATOM 3099 O O . GLU A 1 401 ? -9.078 32.656 -5.207 1 97.25 401 GLU A O 1
ATOM 3104 N N . LEU A 1 402 ? -8.352 32.219 -3.111 1 97.38 402 LEU A N 1
ATOM 3105 C CA . LEU A 1 402 ? -9.594 32.625 -2.453 1 97.38 402 LEU A CA 1
ATOM 3106 C C . LEU A 1 402 ? -9.625 34.125 -2.234 1 97.38 402 LEU A C 1
ATOM 3108 O O . LEU A 1 402 ? -10.656 34.688 -1.842 1 97.38 402 LEU A O 1
ATOM 3112 N N . LYS A 1 403 ? -8.469 34.75 -2.471 1 97.06 403 LYS A N 1
ATOM 3113 C CA . LYS A 1 403 ? -8.32 36.188 -2.318 1 97.06 403 LYS A CA 1
ATOM 3114 C C . LYS A 1 403 ? -8.492 36.625 -0.862 1 97.06 403 LYS A C 1
ATOM 3116 O O . LYS A 1 403 ? -9.148 37.625 -0.575 1 97.06 403 LYS A O 1
ATOM 3121 N N . VAL A 1 404 ? -7.969 35.844 0.061 1 98 404 VAL A N 1
ATOM 3122 C CA . VAL A 1 404 ? -7.965 36.188 1.483 1 98 404 VAL A CA 1
ATOM 3123 C C . VAL A 1 404 ? -6.523 36.25 1.99 1 98 404 VAL A C 1
ATOM 3125 O O . VAL A 1 404 ? -6.289 36.375 3.195 1 98 404 VAL A O 1
ATOM 3128 N N . GLY A 1 405 ? -5.578 36.156 1.109 1 98.19 405 GLY A N 1
ATOM 3129 C CA . GLY A 1 405 ? -4.16 36.25 1.409 1 98.19 405 GLY A CA 1
ATOM 3130 C C . GLY A 1 405 ? -3.414 37.156 0.452 1 98.19 405 GLY A C 1
ATOM 3131 O O . GLY A 1 405 ? -3.717 37.219 -0.743 1 98.19 405 GLY A O 1
ATOM 3132 N N . ILE A 1 406 ? -2.508 37.906 0.957 1 98.31 406 ILE A N 1
ATOM 3133 C CA . ILE A 1 406 ? -1.614 38.719 0.159 1 98.31 406 ILE A CA 1
ATOM 3134 C C . ILE A 1 406 ? -0.166 38.312 0.402 1 98.31 406 ILE A C 1
ATOM 3136 O O . ILE A 1 406 ? 0.256 38.156 1.55 1 98.31 406 ILE A O 1
ATOM 3140 N N . ARG A 1 407 ? 0.586 38.156 -0.614 1 97.88 407 ARG A N 1
ATOM 3141 C CA . ARG A 1 407 ? 1.956 37.656 -0.512 1 97.88 407 ARG A CA 1
ATOM 3142 C C . ARG A 1 407 ? 2.867 38.719 0.124 1 97.88 407 ARG A C 1
ATOM 3144 O O . ARG A 1 407 ? 2.951 39.844 -0.356 1 97.88 407 ARG A O 1
ATOM 3151 N N . ALA A 1 408 ? 3.492 38.344 1.182 1 97.88 408 ALA A N 1
ATOM 3152 C CA . ALA A 1 408 ? 4.496 39.188 1.826 1 97.88 408 ALA A CA 1
ATOM 3153 C C . ALA A 1 408 ? 5.906 38.781 1.43 1 97.88 408 ALA A C 1
ATOM 3155 O O . ALA A 1 408 ? 6.758 39.625 1.147 1 97.88 408 ALA A O 1
ATOM 3156 N N . SER A 1 409 ? 6.129 37.5 1.447 1 96.25 409 SER A N 1
ATOM 3157 C CA . SER A 1 409 ? 7.418 36.906 1.139 1 96.25 409 SER A CA 1
ATOM 3158 C C . SER A 1 409 ? 7.281 35.375 0.945 1 96.25 409 SER A C 1
ATOM 3160 O O . SER A 1 409 ? 6.18 34.844 1.035 1 96.25 409 SER A O 1
ATOM 3162 N N . GLU A 1 410 ? 8.391 34.75 0.564 1 94.94 410 GLU A N 1
ATOM 3163 C CA . GLU A 1 410 ? 8.398 33.281 0.452 1 94.94 410 GLU A CA 1
ATOM 3164 C C . GLU A 1 410 ? 9.797 32.719 0.692 1 94.94 410 GLU A C 1
ATOM 3166 O O . GLU A 1 410 ? 10.789 33.312 0.272 1 94.94 410 GLU A O 1
ATOM 3171 N N . GLY A 1 411 ? 9.758 31.578 1.402 1 94.25 411 GLY A N 1
ATOM 3172 C CA . GLY A 1 411 ? 11.008 30.875 1.63 1 94.25 411 GLY A CA 1
ATOM 3173 C C . GLY A 1 411 ? 11.602 31.141 3.004 1 94.25 411 GLY A C 1
ATOM 3174 O O . GLY A 1 411 ? 11.492 32.25 3.527 1 94.25 411 GLY A O 1
ATOM 3175 N N . PRO A 1 412 ? 12.266 30.188 3.549 1 91.12 412 PRO A N 1
ATOM 3176 C CA . PRO A 1 412 ? 12.805 30.312 4.906 1 91.12 412 PRO A CA 1
ATOM 3177 C C . PRO A 1 412 ? 14.039 31.203 4.973 1 91.12 412 PRO A C 1
ATOM 3179 O O . PRO A 1 412 ? 14.367 31.75 6.035 1 91.12 412 PRO A O 1
ATOM 3182 N N . ASP A 1 413 ? 14.711 31.406 3.83 1 90.69 413 ASP A N 1
ATOM 3183 C CA . ASP A 1 413 ? 15.984 32.125 3.836 1 90.69 413 ASP A CA 1
ATOM 3184 C C . ASP A 1 413 ? 15.828 33.5 3.238 1 90.69 413 ASP A C 1
ATOM 3186 O O . ASP A 1 413 ? 16.797 34.281 3.193 1 90.69 413 ASP A O 1
ATOM 3190 N N . THR A 1 414 ? 14.648 33.812 2.832 1 93.81 414 THR A N 1
ATOM 3191 C CA . THR A 1 414 ? 14.422 35.094 2.193 1 93.81 414 THR A CA 1
ATOM 3192 C C . THR A 1 414 ? 14.391 36.219 3.234 1 93.81 414 THR A C 1
ATOM 3194 O O . THR A 1 414 ? 13.805 36.062 4.309 1 93.81 414 THR A O 1
ATOM 3197 N N . VAL A 1 415 ? 15.07 37.312 2.941 1 95.19 415 VAL A N 1
ATOM 3198 C CA . VAL A 1 415 ? 15 38.531 3.727 1 95.19 415 VAL A CA 1
ATOM 3199 C C . VAL A 1 415 ? 14.328 39.625 2.906 1 95.19 415 VAL A C 1
ATOM 3201 O O . VAL A 1 415 ? 14.977 40.281 2.08 1 95.19 415 VAL A O 1
ATOM 3204 N N . PRO A 1 416 ? 13.125 39.844 3.182 1 95.81 416 PRO A N 1
ATOM 3205 C CA . PRO A 1 416 ? 12.414 40.844 2.367 1 95.81 416 PRO A CA 1
ATOM 3206 C C . PRO A 1 416 ? 12.867 42.281 2.658 1 95.81 416 PRO A C 1
ATOM 3208 O O . PRO A 1 416 ? 13.609 42.5 3.615 1 95.81 416 PRO A O 1
ATOM 3211 N N . ASP A 1 417 ? 12.43 43.125 1.73 1 96.88 417 ASP A N 1
ATOM 3212 C CA . ASP A 1 417 ? 12.688 44.531 1.939 1 96.88 417 ASP A CA 1
ATOM 3213 C C . ASP A 1 417 ? 11.789 45.125 3.035 1 96.88 417 ASP A C 1
ATOM 3215 O O . ASP A 1 417 ? 10.562 44.938 2.992 1 96.88 417 ASP A O 1
ATOM 3219 N N . SER A 1 418 ? 12.43 45.844 4.027 1 96.94 418 SER A N 1
ATOM 3220 C CA . SER A 1 418 ? 11.672 46.375 5.16 1 96.94 418 SER A CA 1
ATOM 3221 C C . SER A 1 418 ? 10.68 47.438 4.719 1 96.94 418 SER A C 1
ATOM 3223 O O . SER A 1 418 ? 9.602 47.562 5.301 1 96.94 418 SER A O 1
ATOM 3225 N N . GLY A 1 419 ? 11.07 48.219 3.74 1 97.62 419 GLY A N 1
ATOM 3226 C CA . GLY A 1 419 ? 10.156 49.219 3.211 1 97.62 419 GLY A CA 1
ATOM 3227 C C . GLY A 1 419 ? 8.922 48.594 2.566 1 97.62 419 GLY A C 1
ATOM 3228 O O . GLY A 1 419 ? 7.809 49.094 2.762 1 97.62 419 GLY A O 1
ATOM 3229 N N . GLU A 1 420 ? 9.156 47.625 1.845 1 97.44 420 GLU A N 1
ATOM 3230 C CA . GLU A 1 420 ? 8.047 46.906 1.21 1 97.44 420 GLU A CA 1
ATOM 3231 C C . GLU A 1 420 ? 7.129 46.281 2.25 1 97.44 420 GLU A C 1
ATOM 3233 O O . GLU A 1 420 ? 5.906 46.312 2.098 1 97.44 420 GLU A O 1
ATOM 3238 N N . LEU A 1 421 ? 7.715 45.688 3.279 1 98 421 LEU A N 1
ATOM 3239 C CA . LEU A 1 421 ? 6.93 45.094 4.355 1 98 421 LEU A CA 1
ATOM 3240 C C . LEU A 1 421 ? 6.117 46.156 5.082 1 98 421 LEU A C 1
ATOM 3242 O O . LEU A 1 421 ? 4.961 45.906 5.445 1 98 421 LEU A O 1
ATOM 3246 N N . ALA A 1 422 ? 6.738 47.312 5.305 1 98.38 422 ALA A N 1
ATOM 3247 C CA . ALA A 1 422 ? 6.051 48.438 5.953 1 98.38 422 ALA A CA 1
ATOM 3248 C C . ALA A 1 422 ? 4.84 48.875 5.133 1 98.38 422 ALA A C 1
ATOM 3250 O O . ALA A 1 422 ? 3.768 49.125 5.688 1 98.38 422 ALA A O 1
ATOM 3251 N N . GLU A 1 423 ? 5.098 49 3.865 1 98.19 423 GLU A N 1
ATOM 3252 C CA . GLU A 1 423 ? 4.008 49.375 2.977 1 98.19 423 GLU A CA 1
ATOM 3253 C C . GLU A 1 423 ? 2.873 48.375 3.01 1 98.19 423 GLU A C 1
ATOM 3255 O O . GLU A 1 423 ? 1.697 48.719 2.986 1 98.19 423 GLU A O 1
ATOM 3260 N N . LEU A 1 424 ? 3.205 47.125 3.016 1 98.31 424 LEU A N 1
ATOM 3261 C CA . LEU A 1 424 ? 2.211 46.031 3.051 1 98.31 424 LEU A CA 1
ATOM 3262 C C . LEU A 1 424 ? 1.412 46.094 4.348 1 98.31 424 LEU A C 1
ATOM 3264 O O . LEU A 1 424 ? 0.195 45.875 4.34 1 98.31 424 LEU A O 1
ATOM 3268 N N . PHE A 1 425 ? 2.078 46.312 5.488 1 98.31 425 PHE A N 1
ATOM 3269 C CA . PHE A 1 425 ? 1.398 46.438 6.773 1 98.31 425 PHE A CA 1
ATOM 3270 C C . PHE A 1 425 ? 0.384 47.562 6.742 1 98.31 425 PHE A C 1
ATOM 3272 O O . PHE A 1 425 ? -0.773 47.375 7.129 1 98.31 425 PHE A O 1
ATOM 3279 N N . SER A 1 426 ? 0.823 48.656 6.266 1 97.88 426 SER A N 1
ATOM 3280 C CA . SER A 1 426 ? -0.058 49.844 6.191 1 97.88 426 SER A CA 1
ATOM 3281 C C . SER A 1 426 ? -1.231 49.562 5.25 1 97.88 426 SER A C 1
ATOM 3283 O O . SER A 1 426 ? -2.377 49.906 5.578 1 97.88 426 SER A O 1
ATOM 3285 N N . LYS A 1 427 ? -0.901 49.062 4.145 1 97.69 427 LYS A N 1
ATOM 3286 C CA . LYS A 1 427 ? -1.915 48.781 3.141 1 97.69 427 LYS A CA 1
ATOM 3287 C C . LYS A 1 427 ? -2.953 47.781 3.688 1 97.69 427 LYS A C 1
ATOM 3289 O O . LYS A 1 427 ? -4.148 47.938 3.414 1 97.69 427 LYS A O 1
ATOM 3294 N N . SER A 1 428 ? -2.557 46.781 4.445 1 97.94 428 SER A N 1
ATOM 3295 C CA . SER A 1 428 ? -3.424 45.688 4.934 1 97.94 428 SER A CA 1
ATOM 3296 C C . SER A 1 428 ? -4.496 46.25 5.871 1 97.94 428 SER A C 1
ATOM 3298 O O . SER A 1 428 ? -5.527 45.594 6.082 1 97.94 428 SER A O 1
ATOM 3300 N N . LEU A 1 429 ? -4.301 47.469 6.422 1 97 429 LEU A N 1
ATOM 3301 C CA . LEU A 1 429 ? -5.262 48.094 7.336 1 97 429 LEU A CA 1
ATOM 3302 C C . LEU A 1 429 ? -6.02 49.219 6.648 1 97 429 LEU A C 1
ATOM 3304 O O . LEU A 1 429 ? -6.879 49.844 7.258 1 97 429 LEU A O 1
ATOM 3308 N N . SER A 1 430 ? -5.738 49.438 5.406 1 96.12 430 SER A N 1
ATOM 3309 C CA . SER A 1 430 ? -6.32 50.562 4.695 1 96.12 430 SER A CA 1
ATOM 3310 C C . SER A 1 430 ? -7.492 50.125 3.828 1 96.12 430 SER A C 1
ATOM 3312 O O . SER A 1 430 ? -7.785 48.938 3.725 1 96.12 430 SER A O 1
ATOM 3314 N N . GLU A 1 431 ? -8.07 51.094 3.18 1 95.69 431 GLU A N 1
ATOM 3315 C CA . GLU A 1 431 ? -9.203 50.844 2.293 1 95.69 431 GLU A CA 1
ATOM 3316 C C . GLU A 1 431 ? -8.766 50.125 1.027 1 95.69 431 GLU A C 1
ATOM 3318 O O . GLU A 1 431 ? -9.594 49.531 0.326 1 95.69 431 GLU A O 1
ATOM 3323 N N . LYS A 1 432 ? -7.512 50.094 0.814 1 96.19 432 LYS A N 1
ATOM 3324 C CA . LYS A 1 432 ? -6.984 49.469 -0.385 1 96.19 432 LYS A CA 1
ATOM 3325 C C . LYS A 1 432 ? -7.199 47.938 -0.339 1 96.19 432 LYS A C 1
ATOM 3327 O O . LYS A 1 432 ? -7.215 47.281 -1.379 1 96.19 432 LYS A O 1
ATOM 3332 N N . THR A 1 433 ? -7.34 47.375 0.858 1 97.12 433 THR A N 1
ATOM 3333 C CA . THR A 1 433 ? -7.531 45.938 0.988 1 97.12 433 THR A CA 1
ATOM 3334 C C . THR A 1 433 ? -8.938 45.625 1.499 1 97.12 433 THR A C 1
ATOM 3336 O O . THR A 1 433 ? -9.164 44.562 2.066 1 97.12 433 THR A O 1
ATOM 3339 N N . ARG A 1 434 ? -9.836 46.531 1.336 1 95.19 434 ARG A N 1
ATOM 3340 C CA . ARG A 1 434 ? -11.195 46.375 1.831 1 95.19 434 ARG A CA 1
ATOM 3341 C C . ARG A 1 434 ? -11.852 45.125 1.248 1 95.19 434 ARG A C 1
ATOM 3343 O O . ARG A 1 434 ? -12.547 44.406 1.959 1 95.19 434 ARG A O 1
ATOM 3350 N N . VAL A 1 435 ? -11.664 44.938 -0.035 1 96.25 435 VAL A N 1
ATOM 3351 C CA . VAL A 1 435 ? -12.289 43.812 -0.716 1 96.25 435 VAL A CA 1
ATOM 3352 C C . VAL A 1 435 ? -11.781 42.5 -0.121 1 96.25 435 VAL A C 1
ATOM 3354 O O . VAL A 1 435 ? -12.562 41.594 0.191 1 96.25 435 VAL A O 1
ATOM 3357 N N . GLU A 1 436 ? -10.477 42.344 0.033 1 97.12 436 GLU A N 1
ATOM 3358 C CA . GLU A 1 436 ? -9.867 41.156 0.62 1 97.12 436 GLU A CA 1
ATOM 3359 C C . GLU A 1 436 ? -10.328 40.938 2.062 1 97.12 436 GLU A C 1
ATOM 3361 O O . GLU A 1 436 ? -10.602 39.812 2.482 1 97.12 436 GLU A O 1
ATOM 3366 N N . ARG A 1 437 ? -10.398 41.969 2.805 1 97.31 437 ARG A N 1
ATOM 3367 C CA . ARG A 1 437 ? -10.828 41.906 4.195 1 97.31 437 ARG A CA 1
ATOM 3368 C C . ARG A 1 437 ? -12.289 41.469 4.297 1 97.31 437 ARG A C 1
ATOM 3370 O O . ARG A 1 437 ? -12.648 40.688 5.184 1 97.31 437 ARG A O 1
ATOM 3377 N N . GLU A 1 438 ? -13.109 41.969 3.42 1 96.81 438 GLU A N 1
ATOM 3378 C CA . GLU A 1 438 ? -14.508 41.562 3.398 1 96.81 438 GLU A CA 1
ATOM 3379 C C . GLU A 1 438 ? -14.648 40.094 3.039 1 96.81 438 GLU A C 1
ATOM 3381 O O . GLU A 1 438 ? -15.492 39.406 3.594 1 96.81 438 GLU A O 1
ATOM 3386 N N . ARG A 1 439 ? -13.875 39.688 2.125 1 97.5 439 ARG A N 1
ATOM 3387 C CA . ARG A 1 439 ? -13.875 38.25 1.756 1 97.5 439 ARG A CA 1
ATOM 3388 C C . ARG A 1 439 ? -13.453 37.375 2.934 1 97.5 439 ARG A C 1
ATOM 3390 O O . ARG A 1 439 ? -14.023 36.312 3.156 1 97.5 439 ARG A O 1
ATOM 3397 N N . ALA A 1 440 ? -12.391 37.781 3.646 1 98.06 440 ALA A N 1
ATOM 3398 C CA . ALA A 1 440 ? -11.977 37.062 4.848 1 98.06 440 ALA A CA 1
ATOM 3399 C C . ALA A 1 440 ? -13.125 36.938 5.84 1 98.06 440 ALA A C 1
ATOM 3401 O O . ALA A 1 440 ? -13.328 35.875 6.43 1 98.06 440 ALA A O 1
ATOM 3402 N N . LYS A 1 441 ? -13.875 38 5.973 1 97.62 441 LYS A N 1
ATOM 3403 C CA . LYS A 1 441 ? -15.016 38 6.879 1 97.62 441 LYS A CA 1
ATOM 3404 C C . LYS A 1 441 ? -16.094 37.031 6.395 1 97.62 441 LYS A C 1
ATOM 3406 O O . LYS A 1 441 ? -16.75 36.375 7.199 1 97.62 441 LYS A O 1
ATOM 3411 N N . GLU A 1 442 ? -16.266 37.031 5.113 1 98.12 442 GLU A N 1
ATOM 3412 C CA . GLU A 1 442 ? -17.234 36.094 4.539 1 98.12 442 GLU A CA 1
ATOM 3413 C C . GLU A 1 442 ? -16.859 34.656 4.867 1 98.12 442 GLU A C 1
ATOM 3415 O O . GLU A 1 442 ? -17.734 33.844 5.23 1 98.12 442 GLU A O 1
ATOM 3420 N N . PHE A 1 443 ? -15.617 34.344 4.75 1 98.12 443 PHE A N 1
ATOM 3421 C CA . PHE A 1 443 ? -15.18 32.969 5.062 1 98.12 443 PHE A CA 1
ATOM 3422 C C . PHE A 1 443 ? -15.242 32.719 6.562 1 98.12 443 PHE A C 1
ATOM 3424 O O . PHE A 1 443 ? -15.492 31.594 6.992 1 98.12 443 PHE A O 1
ATOM 3431 N N . GLY A 1 444 ? -14.969 33.75 7.375 1 97.88 444 GLY A N 1
ATOM 3432 C CA . GLY A 1 444 ? -15.195 33.625 8.805 1 97.88 444 GLY A CA 1
ATOM 3433 C C . GLY A 1 444 ? -16.625 33.25 9.148 1 97.88 444 GLY A C 1
ATOM 3434 O O . GLY A 1 444 ? -16.859 32.375 9.984 1 97.88 444 GLY A O 1
ATOM 3435 N N . SER A 1 445 ? -17.578 33.906 8.5 1 97.88 445 SER A N 1
ATOM 3436 C CA . SER A 1 445 ? -18.984 33.594 8.688 1 97.88 445 SER A CA 1
ATOM 3437 C C . SER A 1 445 ? -19.312 32.188 8.227 1 97.88 445 SER A C 1
ATOM 3439 O O . SER A 1 445 ? -20.109 31.484 8.852 1 97.88 445 SER A O 1
ATOM 3441 N N . ALA A 1 446 ? -18.75 31.812 7.141 1 98.19 446 ALA A N 1
ATOM 3442 C CA . ALA A 1 446 ? -18.953 30.469 6.621 1 98.19 446 ALA A CA 1
ATOM 3443 C C . ALA A 1 446 ? -18.406 29.422 7.586 1 98.19 446 ALA A C 1
ATOM 3445 O O . ALA A 1 446 ? -19.016 28.359 7.762 1 98.19 446 ALA A O 1
ATOM 3446 N N . ALA A 1 447 ? -17.25 29.688 8.141 1 98 447 ALA A N 1
ATOM 3447 C CA . ALA A 1 447 ? -16.656 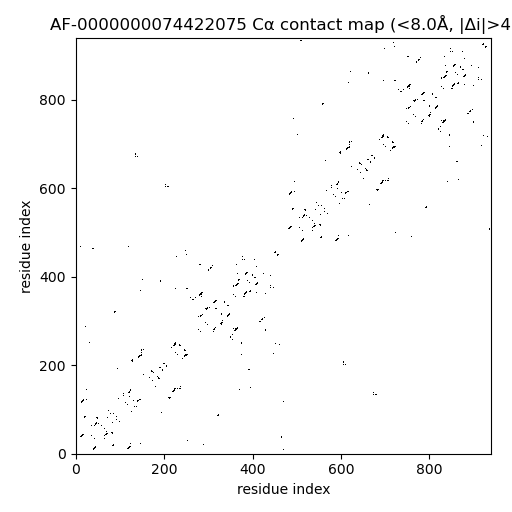28.766 9.117 1 98 447 ALA A CA 1
ATOM 3448 C C . ALA A 1 447 ? -17.562 28.594 10.336 1 98 447 ALA A C 1
ATOM 3450 O O . ALA A 1 447 ? -17.75 27.484 10.82 1 98 447 ALA A O 1
ATOM 3451 N N . LYS A 1 448 ? -18.078 29.703 10.797 1 96.19 448 LYS A N 1
ATOM 3452 C CA . LYS A 1 448 ? -18.984 29.656 11.938 1 96.19 448 LYS A CA 1
ATOM 3453 C C . LYS A 1 448 ? -20.25 28.859 11.609 1 96.19 448 LYS A C 1
ATOM 3455 O O . LYS A 1 448 ? -20.719 28.062 12.43 1 96.19 448 LYS A O 1
ATOM 3460 N N . GLN A 1 449 ? -20.719 29.078 10.461 1 97.56 449 GLN A N 1
ATOM 3461 C CA . GLN A 1 449 ? -21.906 28.344 10.031 1 97.56 449 GLN A CA 1
ATOM 3462 C C . GLN A 1 449 ? -21.609 26.844 9.898 1 97.56 449 GLN A C 1
ATOM 3464 O O . GLN A 1 449 ? -22.422 26.016 10.289 1 97.56 449 GLN A O 1
ATOM 3469 N N . ALA A 1 450 ? -20.484 26.531 9.352 1 97.88 450 ALA A N 1
ATOM 3470 C CA . ALA A 1 450 ? -20.094 25.141 9.125 1 97.88 450 ALA A CA 1
ATOM 3471 C C . ALA A 1 450 ? -20.047 24.37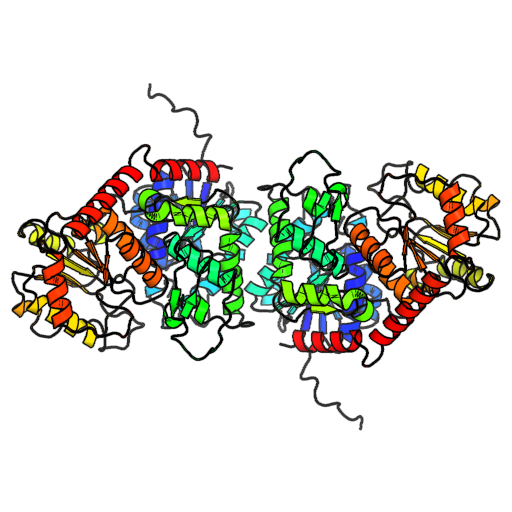5 10.445 1 97.88 450 ALA A C 1
ATOM 3473 O O . ALA A 1 450 ? -20.422 23.203 10.492 1 97.88 450 ALA A O 1
ATOM 3474 N N . THR A 1 451 ? -19.625 25.016 11.516 1 96.31 451 THR A N 1
ATOM 3475 C CA . THR A 1 451 ? -19.391 24.312 12.781 1 96.31 451 THR A CA 1
ATOM 3476 C C . THR A 1 451 ? -20.625 24.406 13.68 1 96.31 451 THR A C 1
ATOM 3478 O O . THR A 1 451 ? -20.656 23.781 14.75 1 96.31 451 THR A O 1
ATOM 3481 N N . SER A 1 452 ? -21.594 25.156 13.258 1 95.62 452 SER A N 1
ATOM 3482 C CA . SER A 1 452 ? -22.844 25.25 14.016 1 95.62 452 SER A CA 1
ATOM 3483 C C . SER A 1 452 ? -23.75 24.062 13.742 1 95.62 452 SER A C 1
ATOM 3485 O O . SER A 1 452 ? -23.5 23.281 12.82 1 95.62 452 SER A O 1
ATOM 3487 N N . GLU A 1 453 ? -24.734 23.969 14.516 1 95.12 453 GLU A N 1
ATOM 3488 C CA . GLU A 1 453 ? -25.656 22.844 14.383 1 95.12 453 GLU A CA 1
ATOM 3489 C C . GLU A 1 453 ? -26.203 22.75 12.961 1 95.12 453 GLU A C 1
ATOM 3491 O O . GLU A 1 453 ? -26.672 23.734 12.398 1 95.12 453 GLU A O 1
ATOM 3496 N N . ASN A 1 454 ? -26.031 21.688 12.391 1 95.19 454 ASN A N 1
ATOM 3497 C CA . ASN A 1 454 ? -26.531 21.344 11.062 1 95.19 454 ASN A CA 1
ATOM 3498 C C . ASN A 1 454 ? -25.688 21.984 9.969 1 95.19 454 ASN A C 1
ATOM 3500 O O . ASN A 1 454 ? -26.062 21.953 8.797 1 95.19 454 ASN A O 1
ATOM 3504 N N . GLY A 1 455 ? -24.594 22.625 10.391 1 97.81 455 GLY A N 1
ATOM 3505 C CA . GLY A 1 455 ? -23.656 23.094 9.391 1 97.81 455 GLY A CA 1
ATOM 3506 C C . GLY A 1 455 ? -22.906 21.969 8.695 1 97.81 455 GLY A C 1
ATOM 3507 O O . GLY A 1 455 ? -23.047 20.797 9.07 1 97.81 455 GLY A O 1
ATOM 3508 N N . SER A 1 456 ? -22.188 22.281 7.699 1 98.12 456 SER A N 1
ATOM 3509 C CA . SER A 1 456 ? -21.531 21.281 6.875 1 98.12 456 SER A CA 1
ATOM 3510 C C . SER A 1 456 ? -20.547 20.453 7.695 1 98.12 456 SER A C 1
ATOM 3512 O O . SER A 1 456 ? -20.562 19.219 7.633 1 98.12 456 SER A O 1
ATOM 3514 N N . SER A 1 457 ? -19.688 21.094 8.492 1 98.31 457 SER A N 1
ATOM 3515 C CA . SER A 1 457 ? -18.703 20.375 9.312 1 98.31 457 SER A CA 1
ATOM 3516 C C . SER A 1 457 ? -19.391 19.547 10.391 1 98.31 457 SER A C 1
ATOM 3518 O O . SER A 1 457 ? -18.938 18.453 10.734 1 98.31 457 SER A O 1
ATOM 3520 N N . TRP A 1 458 ? -20.438 20.078 10.938 1 97.25 458 TRP A N 1
ATOM 3521 C CA . TRP A 1 458 ? -21.234 19.359 11.93 1 97.25 458 TRP A CA 1
ATOM 3522 C C . TRP A 1 458 ? -21.781 18.062 11.336 1 97.25 458 TRP A C 1
ATOM 3524 O O . TRP A 1 458 ? -21.688 17 11.945 1 97.25 458 TRP A O 1
ATOM 3534 N N . LYS A 1 459 ? -22.328 18.172 10.195 1 98.06 459 LYS A N 1
ATOM 3535 C CA . LYS A 1 459 ? -22.891 17 9.516 1 98.06 459 LYS A CA 1
ATOM 3536 C C . LYS A 1 459 ? -21.797 15.984 9.188 1 98.06 459 LYS A C 1
ATOM 3538 O O . LYS A 1 459 ? -22.031 14.773 9.266 1 98.06 459 LYS A O 1
ATOM 3543 N N . GLU A 1 460 ? -20.656 16.5 8.789 1 98.25 460 GLU A N 1
ATOM 3544 C CA . GLU A 1 460 ? -19.531 15.609 8.477 1 98.25 460 GLU A CA 1
ATOM 3545 C C . GLU A 1 460 ? -19.047 14.875 9.727 1 98.25 460 GLU A C 1
ATOM 3547 O O . GLU A 1 460 ? -18.641 13.719 9.648 1 98.25 460 GLU A O 1
ATOM 3552 N N . LEU A 1 461 ? -19.031 15.539 10.859 1 97.88 461 LEU A N 1
ATOM 3553 C CA . LEU A 1 461 ? -18.672 14.898 12.117 1 97.88 461 LEU A CA 1
ATOM 3554 C C . LEU A 1 461 ? -19.656 13.789 12.461 1 97.88 461 LEU A C 1
ATOM 3556 O O . LEU A 1 461 ? -19.25 12.711 12.906 1 97.88 461 LEU A O 1
ATOM 3560 N N . ASP A 1 462 ? -20.906 14.039 12.242 1 97.06 462 ASP A N 1
ATOM 3561 C CA . ASP A 1 462 ? -21.922 13.016 12.492 1 97.06 462 ASP A CA 1
ATOM 3562 C C . ASP A 1 462 ? -21.734 11.82 11.562 1 97.06 462 ASP A C 1
ATOM 3564 O O . ASP A 1 462 ? -21.875 10.672 11.984 1 97.06 462 ASP A O 1
ATOM 3568 N N . ARG A 1 463 ? -21.484 12.148 10.336 1 97.5 463 ARG A N 1
ATOM 3569 C CA . ARG A 1 463 ? -21.219 11.094 9.367 1 97.5 463 ARG A CA 1
ATOM 3570 C C . ARG A 1 463 ? -20 10.266 9.766 1 97.5 463 ARG A C 1
ATOM 3572 O O . ARG A 1 463 ? -20.016 9.039 9.633 1 97.5 463 ARG A O 1
ATOM 3579 N N . LEU A 1 464 ? -18.969 10.938 10.227 1 97.81 464 LEU A N 1
ATOM 3580 C CA . LEU A 1 464 ? -17.766 10.258 10.688 1 97.81 464 LEU A CA 1
ATOM 3581 C C . LEU A 1 464 ? -18.078 9.344 11.875 1 97.81 464 LEU A C 1
ATOM 3583 O O . LEU A 1 464 ? -17.641 8.195 11.898 1 97.81 464 LEU A O 1
ATOM 3587 N N . VAL A 1 465 ? -18.828 9.844 12.844 1 97.06 465 VAL A N 1
ATOM 3588 C CA . VAL A 1 465 ? -19.188 9.062 14.023 1 97.06 465 VAL A CA 1
ATOM 3589 C C . VAL A 1 465 ? -19.953 7.816 13.602 1 97.06 465 VAL A C 1
ATOM 3591 O O . VAL A 1 465 ? -19.703 6.723 14.117 1 97.06 465 VAL A O 1
ATOM 3594 N N . ALA A 1 466 ? -20.844 8 12.648 1 95.5 466 ALA A N 1
ATOM 3595 C CA . ALA A 1 466 ? -21.594 6.863 12.141 1 95.5 466 ALA A CA 1
ATOM 3596 C C . ALA A 1 466 ? -20.672 5.84 11.484 1 95.5 466 ALA A C 1
ATOM 3598 O O . ALA A 1 466 ? -20.875 4.633 11.625 1 95.5 466 ALA A O 1
ATOM 3599 N N . SER A 1 467 ? -19.688 6.348 10.805 1 95.44 467 SER A N 1
ATOM 3600 C CA . SER A 1 467 ? -18.75 5.48 10.109 1 95.44 467 SER A CA 1
ATOM 3601 C C . SER A 1 467 ? -17.859 4.734 11.086 1 95.44 467 SER A C 1
ATOM 3603 O O . SER A 1 467 ? -17.453 3.594 10.836 1 95.44 467 SER A O 1
ATOM 3605 N N . LEU A 1 468 ? -17.484 5.379 12.188 1 94.88 468 LEU A N 1
ATOM 3606 C CA . LEU A 1 468 ? -16.578 4.816 13.188 1 94.88 468 LEU A CA 1
ATOM 3607 C C . LEU A 1 468 ? -17.281 3.707 13.977 1 94.88 468 LEU A C 1
ATOM 3609 O O . LEU A 1 468 ? -16.609 2.885 14.609 1 94.88 468 LEU A O 1
ATOM 3613 N N . SER A 1 469 ? -18.609 3.598 14.008 1 83.62 469 SER A N 1
ATOM 3614 C CA . SER A 1 469 ? -19.391 2.678 14.828 1 83.62 469 SER A CA 1
ATOM 3615 C C . SER A 1 469 ? -19.578 1.335 14.125 1 83.62 469 SER A C 1
ATOM 3617 O O . SER A 1 469 ? -20.188 0.419 14.68 1 83.62 469 SER A O 1
ATOM 3619 N N . HIS A 1 470 ? -18.953 1.097 12.992 1 73.06 470 HIS A N 1
ATOM 3620 C CA . HIS A 1 470 ? -19.109 -0.15 12.25 1 73.06 470 HIS A CA 1
ATOM 3621 C C . HIS A 1 470 ? -17.844 -1.001 12.32 1 73.06 470 HIS A C 1
ATOM 3623 O O . HIS A 1 470 ? -16.75 -0.47 12.445 1 73.06 470 HIS A O 1
ATOM 3629 N N . MET B 1 1 ? 46.656 -25.359 -7.074 1 21.94 1 MET B N 1
ATOM 3630 C CA . MET B 1 1 ? 46.031 -24.734 -5.918 1 21.94 1 MET B CA 1
ATOM 3631 C C . MET B 1 1 ? 44.656 -24.172 -6.289 1 21.94 1 MET B C 1
ATOM 3633 O O . MET B 1 1 ? 44.531 -23.438 -7.277 1 21.94 1 MET B O 1
ATOM 3637 N N . PRO B 1 2 ? 43.5 -24.672 -5.824 1 24.56 2 PRO B N 1
ATOM 3638 C CA . PRO B 1 2 ? 42.375 -24.328 -6.723 1 24.56 2 PRO B CA 1
ATOM 3639 C C . PRO B 1 2 ? 42.031 -22.844 -6.684 1 24.56 2 PRO B C 1
ATOM 3641 O O . PRO B 1 2 ? 42.312 -22.172 -5.691 1 24.56 2 PRO B O 1
ATOM 3644 N N . ILE B 1 3 ? 41.938 -22.172 -7.738 1 27.75 3 ILE B N 1
ATOM 3645 C CA . ILE B 1 3 ? 41.906 -20.734 -7.988 1 27.75 3 ILE B CA 1
ATOM 3646 C C . ILE B 1 3 ? 40.688 -20.125 -7.266 1 27.75 3 ILE B C 1
ATOM 3648 O O . ILE B 1 3 ? 39.562 -20.547 -7.461 1 27.75 3 ILE B O 1
ATOM 3652 N N . PRO B 1 4 ? 40.75 -19.328 -6.219 1 29.56 4 PRO B N 1
ATOM 3653 C CA . PRO B 1 4 ? 39.688 -18.719 -5.414 1 29.56 4 PRO B CA 1
ATOM 3654 C C . PRO B 1 4 ? 38.781 -17.828 -6.238 1 29.56 4 PRO B C 1
ATOM 3656 O O . PRO B 1 4 ? 39.25 -16.953 -6.969 1 29.56 4 PRO B O 1
ATOM 3659 N N . ILE B 1 5 ? 37.812 -18.203 -6.844 1 29.39 5 ILE B N 1
ATOM 3660 C CA . ILE B 1 5 ? 37.094 -17.266 -7.703 1 29.39 5 ILE B CA 1
ATOM 3661 C C . ILE B 1 5 ? 36.688 -16.031 -6.898 1 29.39 5 ILE B C 1
ATOM 3663 O O . ILE B 1 5 ? 36 -16.141 -5.879 1 29.39 5 ILE B O 1
ATOM 3667 N N . ALA B 1 6 ? 37.25 -14.945 -7 1 35.34 6 ALA B N 1
ATOM 3668 C CA . ALA B 1 6 ? 37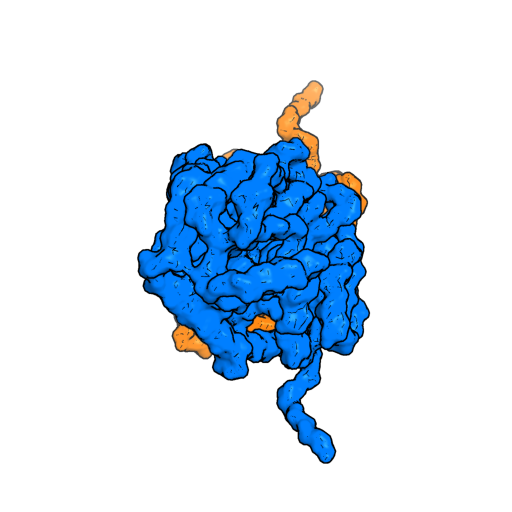.406 -13.719 -6.219 1 35.34 6 ALA B CA 1
ATOM 3669 C C . ALA B 1 6 ? 36.094 -13.188 -5.707 1 35.34 6 ALA B C 1
ATOM 3671 O O . ALA B 1 6 ? 36 -12.656 -4.598 1 35.34 6 ALA B O 1
ATOM 3672 N N . GLY B 1 7 ? 35.094 -12.758 -6.434 1 33.69 7 GLY B N 1
ATOM 3673 C CA . GLY B 1 7 ? 34.25 -11.57 -6.383 1 33.69 7 GLY B CA 1
ATOM 3674 C C . GLY B 1 7 ? 33 -11.766 -5.543 1 33.69 7 GLY B C 1
ATOM 3675 O O . GLY B 1 7 ? 32.094 -10.953 -5.609 1 33.69 7 GLY B O 1
ATOM 3676 N N . ILE B 1 8 ? 32.406 -12.922 -5.488 1 38.66 8 ILE B N 1
ATOM 3677 C CA . ILE B 1 8 ? 31.188 -13.008 -4.68 1 38.66 8 ILE B CA 1
ATOM 3678 C C . ILE B 1 8 ? 31.484 -12.516 -3.262 1 38.66 8 ILE B C 1
ATOM 3680 O O . ILE B 1 8 ? 32.312 -13.086 -2.568 1 38.66 8 ILE B O 1
ATOM 3684 N N . ASP B 1 9 ? 31.516 -11.281 -2.949 1 45.88 9 ASP B N 1
ATOM 3685 C CA . ASP B 1 9 ? 31.672 -10.789 -1.583 1 45.88 9 ASP B CA 1
ATOM 3686 C C . ASP B 1 9 ? 30.984 -11.719 -0.584 1 45.88 9 ASP B C 1
ATOM 3688 O O . ASP B 1 9 ? 29.953 -12.32 -0.898 1 45.88 9 ASP B O 1
ATOM 3692 N N . PRO B 1 10 ? 31.531 -12.188 0.427 1 44.44 10 PRO B N 1
ATOM 3693 C CA . PRO B 1 10 ? 31.094 -13.023 1.554 1 44.44 10 PRO B CA 1
ATOM 3694 C C . PRO B 1 10 ? 29.703 -12.656 2.057 1 44.44 10 PRO B C 1
ATOM 3696 O O . PRO B 1 10 ? 29.453 -11.508 2.441 1 44.44 10 PRO B O 1
ATOM 3699 N N . GLY B 1 11 ? 28.219 -13.93 1.983 1 58.53 11 GLY B N 1
ATOM 3700 C CA . GLY B 1 11 ? 27.047 -14.789 2.018 1 58.53 11 GLY B CA 1
ATOM 3701 C C . GLY B 1 11 ? 25.781 -14.055 2.396 1 58.53 11 GLY B C 1
ATOM 3702 O O . GLY B 1 11 ? 25.578 -13.719 3.564 1 58.53 11 GLY B O 1
ATOM 3703 N N . SER B 1 12 ? 25.094 -13.43 1.353 1 84.31 12 SER B N 1
ATOM 3704 C CA . SER B 1 12 ? 23.797 -12.844 1.668 1 84.31 12 SER B CA 1
ATOM 3705 C C . SER B 1 12 ? 22.844 -13.883 2.264 1 84.31 12 SER B C 1
ATOM 3707 O O . SER B 1 12 ? 22.766 -15.016 1.782 1 84.31 12 SER B O 1
ATOM 3709 N N . HIS B 1 13 ? 22.484 -13.766 3.393 1 95.62 13 HIS B N 1
ATOM 3710 C CA . HIS B 1 13 ? 21.469 -14.547 4.098 1 95.62 13 HIS B CA 1
ATOM 3711 C C . HIS B 1 13 ? 20.078 -13.984 3.867 1 95.62 13 HIS B C 1
ATOM 3713 O O . HIS B 1 13 ? 19.812 -12.82 4.156 1 95.62 13 HIS B O 1
ATOM 3719 N N . ILE B 1 14 ? 19.281 -14.805 3.186 1 98.12 14 ILE B N 1
ATOM 3720 C CA . ILE B 1 14 ? 17.922 -14.32 2.928 1 98.12 14 ILE B CA 1
ATOM 3721 C C . ILE B 1 14 ? 16.906 -15.258 3.582 1 98.12 14 ILE B C 1
ATOM 3723 O O . ILE B 1 14 ? 17.25 -16.391 3.951 1 98.12 14 ILE B O 1
ATOM 3727 N N . LEU B 1 15 ? 15.68 -14.773 3.805 1 98.62 15 LEU B N 1
ATOM 3728 C CA . LEU B 1 15 ? 14.555 -15.586 4.246 1 98.62 15 LEU B CA 1
ATOM 3729 C C . LEU B 1 15 ? 13.633 -15.922 3.078 1 98.62 15 LEU B C 1
ATOM 3731 O O . LEU B 1 15 ? 13.266 -15.039 2.301 1 98.62 15 LEU B O 1
ATOM 3735 N N . VAL B 1 16 ? 13.344 -17.141 2.893 1 98.81 16 VAL B N 1
ATOM 3736 C CA . VAL B 1 16 ? 12.359 -17.594 1.919 1 98.81 16 VAL B CA 1
ATOM 3737 C C . VAL B 1 16 ? 11.109 -18.094 2.641 1 98.81 16 VAL B C 1
ATOM 3739 O O . VAL B 1 16 ? 11.195 -18.891 3.572 1 98.81 16 VAL B O 1
ATOM 3742 N N . PHE B 1 17 ? 9.945 -17.578 2.23 1 98.88 17 PHE B N 1
ATOM 3743 C CA . PHE B 1 17 ? 8.688 -17.938 2.877 1 98.88 17 PHE B CA 1
ATOM 3744 C C . PHE B 1 17 ? 7.668 -18.406 1.848 1 98.88 17 PHE B C 1
ATOM 3746 O O . PHE B 1 17 ? 6.922 -17.594 1.293 1 98.88 17 PHE B O 1
ATOM 3753 N N . PRO B 1 18 ? 7.512 -19.719 1.64 1 98.5 18 PRO B N 1
ATOM 3754 C CA . PRO B 1 18 ? 6.523 -20.25 0.697 1 98.5 18 PRO B CA 1
ATOM 3755 C C . PRO B 1 18 ? 5.109 -20.266 1.27 1 98.5 18 PRO B C 1
ATOM 3757 O O . PRO B 1 18 ? 4.93 -20.469 2.475 1 98.5 18 PRO B O 1
ATOM 3760 N N . TYR B 1 19 ? 4.164 -19.969 0.426 1 97.56 19 TYR B N 1
ATOM 3761 C CA . TYR B 1 19 ? 2.768 -20.203 0.78 1 97.56 19 TYR B CA 1
ATOM 3762 C C . TYR B 1 19 ? 2.436 -21.703 0.714 1 97.56 19 TYR B C 1
ATOM 3764 O O . TYR B 1 19 ? 2.783 -22.375 -0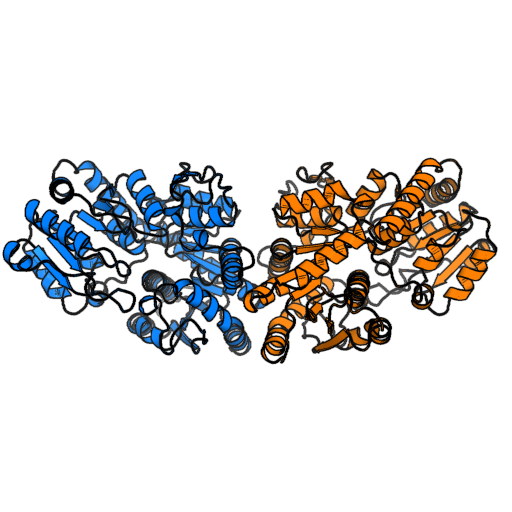.256 1 97.56 19 TYR B O 1
ATOM 3772 N N . PRO B 1 20 ? 1.798 -22.203 1.714 1 96.31 20 PRO B N 1
ATOM 3773 C CA . PRO B 1 20 ? 1.624 -23.656 1.79 1 96.31 20 PRO B CA 1
ATOM 3774 C C . PRO B 1 20 ? 0.516 -24.172 0.871 1 96.31 20 PRO B C 1
ATOM 3776 O O . PRO B 1 20 ? -0.483 -24.719 1.348 1 96.31 20 PRO B O 1
ATOM 3779 N N . ALA B 1 21 ? 0.717 -24.031 -0.345 1 92.12 21 ALA B N 1
ATOM 3780 C CA . ALA B 1 21 ? -0.019 -24.625 -1.461 1 92.12 21 ALA B CA 1
ATOM 3781 C C . ALA B 1 21 ? 0.931 -25.297 -2.449 1 92.12 21 ALA B C 1
ATOM 3783 O O . ALA B 1 21 ? 1.983 -24.75 -2.781 1 92.12 21 ALA B O 1
ATOM 3784 N N . GLN B 1 22 ? 0.568 -26.406 -2.842 1 84.62 22 GLN B N 1
ATOM 3785 C CA . GLN B 1 22 ? 1.499 -27.266 -3.553 1 84.62 22 GLN B CA 1
ATOM 3786 C C . GLN B 1 22 ? 2.152 -26.531 -4.723 1 84.62 22 GLN B C 1
ATOM 3788 O O . GLN B 1 22 ? 3.379 -26.453 -4.797 1 84.62 22 GLN B O 1
ATOM 3793 N N . GLY B 1 23 ? 1.349 -26 -5.617 1 87.06 23 GLY B N 1
ATOM 3794 C CA . GLY B 1 23 ? 1.906 -25.312 -6.77 1 87.06 23 GLY B CA 1
ATOM 3795 C C . GLY B 1 23 ? 2.748 -24.109 -6.395 1 87.06 23 GLY B C 1
ATOM 3796 O O . GLY B 1 23 ? 3.768 -23.844 -7.031 1 87.06 23 GLY B O 1
ATOM 3797 N N . HIS B 1 24 ? 2.418 -23.453 -5.309 1 93.44 24 HIS B N 1
ATOM 3798 C CA . HIS B 1 24 ? 3.127 -22.281 -4.836 1 93.44 24 HIS B CA 1
ATOM 3799 C C . HIS B 1 24 ? 4.438 -22.656 -4.152 1 93.44 24 HIS B C 1
ATOM 3801 O O . HIS B 1 24 ? 5.484 -22.078 -4.449 1 93.44 24 HIS B O 1
ATOM 3807 N N . MET B 1 25 ? 4.359 -23.609 -3.393 1 94 25 MET B N 1
ATOM 3808 C CA . MET B 1 25 ? 5.504 -24.016 -2.582 1 94 25 MET B CA 1
ATOM 3809 C C . MET B 1 25 ? 6.594 -24.625 -3.447 1 94 25 MET B C 1
ATOM 3811 O O . MET B 1 25 ? 7.773 -24.297 -3.301 1 94 25 MET B O 1
ATOM 3815 N N . LEU B 1 26 ? 6.25 -25.484 -4.344 1 90.31 26 LEU B N 1
ATOM 3816 C CA . LEU B 1 26 ? 7.227 -26.266 -5.098 1 90.31 26 LEU B CA 1
ATOM 3817 C C . LEU B 1 26 ? 8.055 -25.359 -6.008 1 90.31 26 LEU B C 1
ATOM 3819 O O . LEU B 1 26 ? 9.281 -25.484 -6.066 1 90.31 26 LEU B O 1
ATOM 3823 N N . SER B 1 27 ? 7.387 -24.469 -6.699 1 95.06 27 SER B N 1
ATOM 3824 C CA . SER B 1 27 ? 8.133 -23.594 -7.598 1 95.06 27 SER B CA 1
ATOM 3825 C C . SER B 1 27 ? 9.062 -22.672 -6.824 1 95.06 27 SER B C 1
ATOM 3827 O O . SER B 1 27 ? 10.18 -22.391 -7.266 1 95.06 27 SER B O 1
ATOM 3829 N N . LEU B 1 28 ? 8.625 -22.203 -5.66 1 97.94 28 LEU B N 1
ATOM 3830 C CA . LEU B 1 28 ? 9.492 -21.344 -4.855 1 97.94 28 LEU B CA 1
ATOM 3831 C C . LEU B 1 28 ? 10.672 -22.141 -4.297 1 97.94 28 LEU B C 1
ATOM 3833 O O . LEU B 1 28 ? 11.781 -21.609 -4.18 1 97.94 28 LEU B O 1
ATOM 3837 N N . LEU B 1 29 ? 10.484 -23.391 -3.979 1 96.81 29 LEU B N 1
ATOM 3838 C CA . LEU B 1 29 ? 11.578 -24.219 -3.498 1 96.81 29 LEU B CA 1
ATOM 3839 C C . LEU B 1 29 ? 12.57 -24.516 -4.617 1 96.81 29 LEU B C 1
ATOM 3841 O O . LEU B 1 29 ? 13.773 -24.625 -4.375 1 96.81 29 LEU B O 1
ATOM 3845 N N . ASP B 1 30 ? 12.07 -24.672 -5.836 1 95.56 30 ASP B N 1
ATOM 3846 C CA . ASP B 1 30 ? 12.969 -24.812 -6.98 1 95.56 30 ASP B CA 1
ATOM 3847 C C . ASP B 1 30 ? 13.828 -23.562 -7.16 1 95.56 30 ASP B C 1
ATOM 3849 O O . ASP B 1 30 ? 15.016 -23.672 -7.473 1 95.56 30 ASP B O 1
ATOM 3853 N N . LEU B 1 31 ? 13.211 -22.391 -6.961 1 98 31 LEU B N 1
ATOM 3854 C CA . LEU B 1 31 ? 14 -21.156 -6.98 1 98 31 LEU B CA 1
ATOM 3855 C C . LEU B 1 31 ? 15.055 -21.172 -5.879 1 98 31 LEU B C 1
ATOM 3857 O O . LEU B 1 31 ? 16.203 -20.766 -6.105 1 98 31 LEU B O 1
ATOM 3861 N N . THR B 1 32 ? 14.633 -21.625 -4.723 1 98 32 THR B N 1
ATOM 3862 C CA . THR B 1 32 ? 15.523 -21.672 -3.568 1 98 32 THR B CA 1
ATOM 3863 C C . THR B 1 32 ? 16.75 -22.531 -3.869 1 98 32 THR B C 1
ATOM 3865 O O . THR B 1 32 ? 17.875 -22.156 -3.51 1 98 32 THR B O 1
ATOM 3868 N N . HIS B 1 33 ? 16.562 -23.641 -4.551 1 96.38 33 HIS B N 1
ATOM 3869 C CA . HIS B 1 33 ? 17.672 -24.484 -4.984 1 96.38 33 HIS B CA 1
ATOM 3870 C C . HIS B 1 33 ? 18.641 -23.719 -5.883 1 96.38 33 HIS B C 1
ATOM 3872 O O . HIS B 1 33 ? 19.844 -23.781 -5.688 1 96.38 33 HIS B O 1
ATOM 3878 N N . GLN B 1 34 ? 18.109 -22.969 -6.844 1 96.56 34 GLN B N 1
ATOM 3879 C CA . GLN B 1 34 ? 18.922 -22.219 -7.781 1 96.56 34 GLN B CA 1
ATOM 3880 C C . GLN B 1 34 ? 19.734 -21.141 -7.059 1 96.56 34 GLN B C 1
ATOM 3882 O O . GLN B 1 34 ? 20.891 -20.891 -7.398 1 96.56 34 GLN B O 1
ATOM 3887 N N . LEU B 1 35 ? 19.125 -20.516 -6.066 1 96.94 35 LEU B N 1
ATOM 3888 C CA . LEU B 1 35 ? 19.812 -19.484 -5.305 1 96.94 35 LEU B CA 1
ATOM 3889 C C . LEU B 1 35 ? 20.906 -20.078 -4.441 1 96.94 35 LEU B C 1
ATOM 3891 O O . LEU B 1 35 ? 22 -19.516 -4.332 1 96.94 35 LEU B O 1
ATOM 3895 N N . ALA B 1 36 ? 20.609 -21.25 -3.883 1 95.88 36 ALA B N 1
ATOM 3896 C CA . ALA B 1 36 ? 21.594 -21.922 -3.041 1 95.88 36 ALA B CA 1
ATOM 3897 C C . ALA B 1 36 ? 22.828 -22.328 -3.85 1 95.88 36 ALA B C 1
ATOM 3899 O O . ALA B 1 36 ? 23.969 -22.188 -3.377 1 95.88 36 ALA B O 1
ATOM 3900 N N . ILE B 1 37 ? 22.609 -22.797 -5.059 1 93.12 37 ILE B N 1
ATOM 3901 C CA . ILE B 1 37 ? 23.703 -23.203 -5.941 1 93.12 37 ILE B CA 1
ATOM 3902 C C . ILE B 1 37 ? 24.578 -21.984 -6.258 1 93.12 37 ILE B C 1
ATOM 3904 O O . ILE B 1 37 ? 25.766 -22.141 -6.543 1 93.12 37 ILE B O 1
ATOM 3908 N N . ARG B 1 38 ? 24.047 -20.875 -6.137 1 93.69 38 ARG B N 1
ATOM 3909 C CA . ARG B 1 38 ? 24.75 -19.641 -6.477 1 93.69 38 ARG B CA 1
ATOM 3910 C C . ARG B 1 38 ? 25.344 -18.984 -5.234 1 93.69 38 ARG B C 1
ATOM 3912 O O . ARG B 1 38 ? 25.734 -17.812 -5.27 1 93.69 38 ARG B O 1
ATOM 3919 N N . GLY B 1 39 ? 25.25 -19.641 -4.129 1 92.75 39 GLY B N 1
ATOM 3920 C CA . GLY B 1 39 ? 26 -19.219 -2.953 1 92.75 39 GLY B CA 1
ATOM 3921 C C . GLY B 1 39 ? 25.188 -18.391 -1.991 1 92.75 39 GLY B C 1
ATOM 3922 O O . GLY B 1 39 ? 25.719 -17.781 -1.066 1 92.75 39 GLY B O 1
ATOM 3923 N N . VAL B 1 40 ? 23.891 -18.312 -2.15 1 95.94 40 VAL B N 1
ATOM 3924 C CA . VAL B 1 40 ? 23.031 -17.578 -1.227 1 95.94 40 VAL B CA 1
ATOM 3925 C C . VAL B 1 40 ? 22.703 -18.453 -0.016 1 95.94 40 VAL B C 1
ATOM 3927 O O . VAL B 1 40 ? 22.297 -19.609 -0.167 1 95.94 40 VAL B O 1
ATOM 3930 N N . PHE B 1 41 ? 22.969 -17.969 1.175 1 96.81 41 PHE B N 1
ATOM 3931 C CA . PHE B 1 41 ? 22.516 -18.656 2.387 1 96.81 41 PHE B CA 1
ATOM 3932 C C . PHE B 1 41 ? 21.031 -18.391 2.643 1 96.81 41 PHE B C 1
ATOM 3934 O O . PHE B 1 41 ? 20.578 -17.25 2.529 1 96.81 41 PHE B O 1
ATOM 3941 N N . ILE B 1 42 ? 20.328 -19.469 2.969 1 98 42 ILE B N 1
ATOM 3942 C CA . ILE B 1 42 ? 18.875 -19.297 2.971 1 98 42 ILE B CA 1
ATOM 3943 C C . ILE B 1 42 ? 18.281 -19.922 4.234 1 98 42 ILE B C 1
ATOM 3945 O O . ILE B 1 42 ? 18.672 -21.031 4.621 1 98 42 ILE B O 1
ATOM 3949 N N . THR B 1 43 ? 17.422 -19.219 4.895 1 98.38 43 THR B N 1
ATOM 3950 C CA . THR B 1 43 ? 16.5 -19.781 5.883 1 98.38 43 THR B CA 1
ATOM 3951 C C . THR B 1 43 ? 15.094 -19.891 5.305 1 98.38 43 THR B C 1
ATOM 3953 O O . THR B 1 43 ? 14.539 -18.906 4.797 1 98.38 43 THR B O 1
ATOM 3956 N N . ILE B 1 44 ? 14.539 -21.078 5.309 1 98.75 44 ILE B N 1
ATOM 3957 C CA . ILE B 1 44 ? 13.172 -21.281 4.832 1 98.75 44 ILE B CA 1
ATOM 3958 C C . ILE B 1 44 ? 12.211 -21.312 6.016 1 98.75 44 ILE B C 1
ATOM 3960 O O . ILE B 1 44 ? 12.375 -22.125 6.934 1 98.75 44 ILE B O 1
ATOM 3964 N N . LEU B 1 45 ? 11.258 -20.438 5.977 1 98.81 45 LEU B N 1
ATOM 3965 C CA . LEU B 1 45 ? 10.219 -20.453 7 1 98.81 45 LEU B CA 1
ATOM 3966 C C . LEU B 1 45 ? 9.086 -21.391 6.621 1 98.81 45 LEU B C 1
ATOM 3968 O O . LEU B 1 45 ? 8.547 -21.328 5.512 1 98.81 45 LEU B O 1
ATOM 3972 N N . VAL B 1 46 ? 8.703 -22.312 7.5 1 98.31 46 VAL B N 1
ATOM 3973 C CA . VAL B 1 46 ? 7.559 -23.203 7.32 1 98.31 46 VAL B CA 1
ATOM 3974 C C . VAL B 1 46 ? 6.902 -23.469 8.672 1 98.31 46 VAL B C 1
ATOM 3976 O O . VAL B 1 46 ? 7.473 -23.172 9.719 1 98.31 46 VAL B O 1
ATOM 3979 N N . THR B 1 47 ? 5.746 -23.938 8.594 1 98.06 47 THR B N 1
ATOM 3980 C CA . THR B 1 47 ? 5.09 -24.5 9.773 1 98.06 47 THR B CA 1
ATOM 3981 C C . THR B 1 47 ? 5.336 -26 9.875 1 98.06 47 THR B C 1
ATOM 3983 O O . THR B 1 47 ? 5.75 -26.625 8.898 1 98.06 47 THR B O 1
ATOM 3986 N N . PRO B 1 48 ? 5.094 -26.609 11.016 1 97.56 48 PRO B N 1
ATOM 3987 C CA . PRO B 1 48 ? 5.547 -27.984 11.305 1 97.56 48 PRO B CA 1
ATOM 3988 C C . PRO B 1 48 ? 5.082 -28.984 10.258 1 97.56 48 PRO B C 1
ATOM 3990 O O . PRO B 1 48 ? 5.883 -29.781 9.758 1 97.56 48 PRO B O 1
ATOM 3993 N N . ASN B 1 49 ? 3.871 -28.969 9.844 1 96.56 49 ASN B N 1
ATOM 3994 C CA . ASN B 1 49 ? 3.332 -30 8.961 1 96.56 49 ASN B CA 1
ATOM 3995 C C . ASN B 1 49 ? 3.803 -29.797 7.52 1 96.56 49 ASN B C 1
ATOM 3997 O O . ASN B 1 49 ? 3.57 -30.656 6.668 1 96.56 49 ASN B O 1
ATOM 4001 N N . ASN B 1 50 ? 4.523 -28.75 7.293 1 96.88 50 ASN B N 1
ATOM 4002 C CA . ASN B 1 50 ? 5.059 -28.5 5.957 1 96.88 50 ASN B CA 1
ATOM 4003 C C . ASN B 1 50 ? 6.559 -28.781 5.898 1 96.88 50 ASN B C 1
ATOM 4005 O O . ASN B 1 50 ? 7.16 -28.75 4.82 1 96.88 50 ASN B O 1
ATOM 4009 N N . LEU B 1 51 ? 7.145 -29.094 6.961 1 97.19 51 LEU B N 1
ATOM 4010 C CA . LEU B 1 51 ? 8.586 -29.297 7.055 1 97.19 51 LEU B CA 1
ATOM 4011 C C . LEU B 1 51 ? 9.023 -30.484 6.188 1 97.19 51 LEU B C 1
ATOM 4013 O O . LEU B 1 51 ? 10.055 -30.422 5.523 1 97.19 51 LEU B O 1
ATOM 4017 N N . PRO B 1 52 ? 8.242 -31.562 6.086 1 94.31 52 PRO B N 1
ATOM 4018 C CA . PRO B 1 52 ? 8.688 -32.719 5.336 1 94.31 52 PRO B CA 1
ATOM 4019 C C . PRO B 1 52 ? 8.891 -32.438 3.852 1 94.31 52 PRO B C 1
ATOM 4021 O O . PRO B 1 52 ? 9.695 -33.094 3.193 1 94.31 52 PRO B O 1
ATOM 4024 N N . VAL B 1 53 ? 8.211 -31.469 3.354 1 92.81 53 VAL B N 1
ATOM 4025 C CA . VAL B 1 53 ? 8.297 -31.156 1.932 1 92.81 53 VAL B CA 1
ATOM 4026 C C . VAL B 1 53 ? 9.703 -30.672 1.595 1 92.81 53 VAL B C 1
ATOM 4028 O O . VAL B 1 53 ? 10.133 -30.75 0.441 1 92.81 53 VAL B O 1
ATOM 4031 N N . LEU B 1 54 ? 10.484 -30.266 2.582 1 96.19 54 LEU B N 1
ATOM 4032 C CA . LEU B 1 54 ? 11.797 -29.656 2.375 1 96.19 54 LEU B CA 1
ATOM 4033 C C . LEU B 1 54 ? 12.891 -30.719 2.395 1 96.19 54 LEU B C 1
ATOM 4035 O O . LEU B 1 54 ? 14.062 -30.422 2.131 1 96.19 54 LEU B O 1
ATOM 4039 N N . SER B 1 55 ? 12.617 -31.938 2.617 1 93.5 55 SER B N 1
ATOM 4040 C CA . SER B 1 55 ? 13.602 -32.969 2.9 1 93.5 55 SER B CA 1
ATOM 4041 C C . SER B 1 55 ? 14.641 -33.062 1.788 1 93.5 55 SER B C 1
ATOM 4043 O O . SER B 1 55 ? 15.844 -33.094 2.055 1 93.5 55 SER B O 1
ATOM 4045 N N . SER B 1 56 ? 14.195 -33.156 0.539 1 89.81 56 SER B N 1
ATOM 4046 C CA . SER B 1 56 ? 15.109 -33.312 -0.586 1 89.81 56 SER B CA 1
ATOM 4047 C C . SER B 1 56 ? 16.016 -32.062 -0.729 1 89.81 56 SER B C 1
ATOM 4049 O O . SER B 1 56 ? 17.203 -32.188 -1.027 1 89.81 56 SER B O 1
ATOM 4051 N N . LEU B 1 57 ? 15.43 -30.938 -0.536 1 93.94 57 LEU B N 1
ATOM 4052 C CA . LEU B 1 57 ? 16.172 -29.688 -0.668 1 93.94 57 LEU B CA 1
ATOM 4053 C C . LEU B 1 57 ? 17.219 -29.547 0.434 1 93.94 57 LEU B C 1
ATOM 4055 O O . LEU B 1 57 ? 18.344 -29.141 0.172 1 93.94 57 LEU B O 1
ATOM 4059 N N . LEU B 1 58 ? 16.859 -29.906 1.657 1 95.75 58 LEU B N 1
ATOM 4060 C CA . LEU B 1 58 ? 17.766 -29.828 2.791 1 95.75 58 LEU B CA 1
ATOM 4061 C C . LEU B 1 58 ? 18.906 -30.828 2.637 1 95.75 58 LEU B C 1
ATOM 4063 O O . LEU B 1 58 ? 20.047 -30.547 3.023 1 95.75 58 LEU B O 1
ATOM 4067 N N . SER B 1 59 ? 18.625 -31.969 2.059 1 93.81 59 SER B N 1
ATOM 4068 C CA . SER B 1 59 ? 19.656 -32.969 1.793 1 93.81 59 SER B CA 1
ATOM 4069 C C . SER B 1 59 ? 20.641 -32.469 0.736 1 93.81 59 SER B C 1
ATOM 4071 O O . SER B 1 59 ? 21.844 -32.719 0.835 1 93.81 59 SER B O 1
ATOM 4073 N N . ALA B 1 60 ? 20.125 -31.828 -0.21 1 93.06 60 ALA B N 1
ATOM 4074 C CA . ALA B 1 60 ? 20.953 -31.328 -1.305 1 93.06 60 ALA B CA 1
ATOM 4075 C C . ALA B 1 60 ? 21.828 -30.156 -0.845 1 93.06 60 ALA B C 1
ATOM 4077 O O . ALA B 1 60 ? 22.906 -29.938 -1.384 1 93.06 60 ALA B O 1
ATOM 4078 N N . HIS B 1 61 ? 21.328 -29.391 0.159 1 95.19 61 HIS B N 1
ATOM 4079 C CA . HIS B 1 61 ? 22.031 -28.203 0.62 1 95.19 61 HIS B CA 1
ATOM 4080 C C . HIS B 1 61 ? 22.094 -28.156 2.143 1 95.19 61 HIS B C 1
ATOM 4082 O O . HIS B 1 61 ? 21.578 -27.219 2.766 1 95.19 61 HIS B O 1
ATOM 4088 N N . PRO B 1 62 ? 22.828 -29 2.789 1 94.06 62 PRO B N 1
ATOM 4089 C CA . PRO B 1 62 ? 22.812 -29.141 4.246 1 94.06 62 PRO B CA 1
ATOM 4090 C C . PRO B 1 62 ? 23.5 -27.969 4.949 1 94.06 62 PRO B C 1
ATOM 4092 O O . PRO B 1 62 ? 23.234 -27.703 6.121 1 94.06 62 PRO B O 1
ATOM 4095 N N . THR B 1 63 ? 24.359 -27.219 4.219 1 93.12 63 THR B N 1
ATOM 4096 C CA . THR B 1 63 ? 25.141 -26.156 4.867 1 93.12 63 THR B CA 1
ATOM 4097 C C . THR B 1 63 ? 24.594 -24.781 4.484 1 93.12 63 THR B C 1
ATOM 4099 O O . THR B 1 63 ? 24.781 -23.812 5.227 1 93.12 63 THR B O 1
ATOM 4102 N N . THR B 1 64 ? 23.938 -24.734 3.385 1 95 64 THR B N 1
ATOM 4103 C CA . THR B 1 64 ? 23.562 -23.422 2.85 1 95 64 THR B CA 1
ATOM 4104 C C . THR B 1 64 ? 22.109 -23.109 3.162 1 95 64 THR B C 1
ATOM 4106 O O . THR B 1 64 ? 21.719 -21.938 3.178 1 95 64 THR B O 1
ATOM 4109 N N . ILE B 1 65 ? 21.25 -24.141 3.385 1 97.38 65 ILE B N 1
ATOM 4110 C CA . ILE B 1 65 ? 19.844 -23.922 3.672 1 97.38 65 ILE B CA 1
ATOM 4111 C C . ILE B 1 65 ? 19.531 -24.406 5.086 1 97.38 65 ILE B C 1
ATOM 4113 O O . ILE B 1 65 ? 19.891 -25.516 5.477 1 97.38 65 ILE B O 1
ATOM 4117 N N . THR B 1 66 ? 18.938 -23.562 5.852 1 97.5 66 THR B N 1
ATOM 4118 C CA . THR B 1 66 ? 18.406 -23.891 7.172 1 97.5 66 THR B CA 1
ATOM 4119 C C . THR B 1 66 ? 16.906 -23.625 7.242 1 97.5 66 THR B C 1
ATOM 4121 O O . THR B 1 66 ? 16.328 -23.062 6.312 1 97.5 66 THR B O 1
ATOM 4124 N N . THR B 1 67 ? 16.266 -24.125 8.289 1 98.25 67 THR B N 1
ATOM 4125 C CA . THR B 1 67 ? 14.828 -23.938 8.422 1 98.25 67 THR B CA 1
ATOM 4126 C C . THR B 1 67 ? 14.492 -23.125 9.664 1 98.25 67 THR B C 1
ATOM 4128 O O . THR B 1 67 ? 15.234 -23.141 10.648 1 98.25 67 THR B O 1
ATOM 4131 N N . LEU B 1 68 ? 13.555 -22.297 9.57 1 98.56 68 LEU B N 1
ATOM 4132 C CA . LEU B 1 68 ? 12.828 -21.703 10.688 1 98.56 68 LEU B CA 1
ATOM 4133 C C . LEU B 1 68 ? 11.414 -22.266 10.773 1 98.56 68 LEU B C 1
ATOM 4135 O O . LEU B 1 68 ? 10.594 -22.047 9.883 1 98.56 68 LEU B O 1
ATOM 4139 N N . VAL B 1 69 ? 11.141 -23.031 11.828 1 98.56 69 VAL B N 1
ATOM 4140 C CA . VAL B 1 69 ? 9.828 -23.656 12 1 98.56 69 VAL B CA 1
ATOM 4141 C C . VAL B 1 69 ? 9.031 -22.891 13.062 1 98.56 69 VAL B C 1
ATOM 4143 O O . VAL B 1 69 ? 9.414 -22.875 14.234 1 98.56 69 VAL B O 1
ATOM 4146 N N . LEU B 1 70 ? 8.023 -22.234 12.703 1 98.31 70 LEU B N 1
ATOM 4147 C CA . LEU B 1 70 ? 7.133 -21.531 13.609 1 98.31 70 LEU B CA 1
ATOM 4148 C C . LEU B 1 70 ? 5.777 -22.219 13.703 1 98.31 70 LEU B C 1
ATOM 4150 O O . LEU B 1 70 ? 5.297 -22.781 12.711 1 98.31 70 LEU B O 1
ATOM 4154 N N . PRO B 1 71 ? 5.148 -22.203 14.852 1 97.62 71 PRO B N 1
ATOM 4155 C CA . PRO B 1 71 ? 3.822 -22.812 14.969 1 97.62 71 PRO B CA 1
ATOM 4156 C C . PRO B 1 71 ? 2.797 -22.172 14.031 1 97.62 71 PRO B C 1
ATOM 4158 O O . PRO B 1 71 ? 2.822 -20.969 13.805 1 97.62 71 PRO B O 1
ATOM 4161 N N . PHE B 1 72 ? 1.924 -23 13.539 1 97.5 72 PHE B N 1
ATOM 4162 C CA . PHE B 1 72 ? 0.843 -22.484 12.711 1 97.5 72 PHE B CA 1
ATOM 4163 C C . PHE B 1 72 ? -0.12 -21.641 13.539 1 97.5 72 PHE B C 1
ATOM 4165 O O . PHE B 1 72 ? -0.6 -22.094 14.586 1 97.5 72 PHE B O 1
ATOM 4172 N N . PRO B 1 73 ? -0.409 -20.422 13.078 1 96.5 73 PRO B N 1
ATOM 4173 C CA . PRO B 1 73 ? -1.35 -19.594 13.852 1 96.5 73 PRO B CA 1
ATOM 4174 C C . PRO B 1 73 ? -2.775 -20.141 13.805 1 96.5 73 PRO B C 1
ATOM 4176 O O . PRO B 1 73 ? -3.271 -20.516 12.734 1 96.5 73 PRO B O 1
ATOM 4179 N N . PRO B 1 74 ? -3.408 -20.156 14.883 1 94.19 74 PRO B N 1
ATOM 4180 C CA . PRO B 1 74 ? -4.789 -20.641 14.891 1 94.19 74 PRO B CA 1
ATOM 4181 C C . PRO B 1 74 ? -5.754 -19.719 14.164 1 94.19 74 PRO B C 1
ATOM 4183 O O . PRO B 1 74 ? -5.535 -18.5 14.117 1 94.19 74 PRO B O 1
ATOM 4186 N N . HIS B 1 75 ? -6.73 -20.281 13.555 1 92.69 75 HIS B N 1
ATOM 4187 C CA . HIS B 1 75 ? -7.824 -19.578 12.891 1 92.69 75 HIS B CA 1
ATOM 4188 C C . HIS B 1 75 ? -9.133 -20.344 13.016 1 92.69 75 HIS B C 1
ATOM 4190 O O . HIS B 1 75 ? -9.156 -21.578 12.859 1 92.69 75 HIS B O 1
ATOM 4196 N N . PRO B 1 76 ? -10.234 -19.609 13.297 1 89.94 76 PRO B N 1
ATOM 4197 C CA . PRO B 1 76 ? -11.508 -20.297 13.539 1 89.94 76 PRO B CA 1
ATOM 4198 C C . PRO B 1 76 ? -11.977 -21.125 12.344 1 89.94 76 PRO B C 1
ATOM 4200 O O . PRO B 1 76 ? -12.664 -22.125 12.523 1 89.94 76 PRO B O 1
ATOM 4203 N N . SER B 1 77 ? -11.586 -20.797 11.148 1 90.62 77 SER B N 1
ATOM 4204 C CA . SER B 1 77 ? -12.078 -21.469 9.945 1 90.62 77 SER B CA 1
ATOM 4205 C C . SER B 1 77 ? -11.117 -22.547 9.484 1 90.62 77 SER B C 1
ATOM 4207 O O . SER B 1 77 ? -11.32 -23.156 8.43 1 90.62 77 SER B O 1
ATOM 4209 N N . ILE B 1 78 ? -10.078 -22.797 10.18 1 93.62 78 ILE B N 1
ATOM 4210 C CA . ILE B 1 78 ? -9.102 -23.812 9.82 1 93.62 78 ILE B CA 1
ATOM 4211 C C . ILE B 1 78 ? -9 -24.859 10.93 1 93.62 78 ILE B C 1
ATOM 4213 O O . ILE B 1 78 ? -8.578 -24.547 12.047 1 93.62 78 ILE B O 1
ATOM 4217 N N . PRO B 1 79 ? -9.359 -26.047 10.602 1 91.81 79 PRO B N 1
ATOM 4218 C CA . PRO B 1 79 ? -9.281 -27.094 11.625 1 91.81 79 PRO B CA 1
ATOM 4219 C C . PRO B 1 79 ? -7.863 -27.297 12.148 1 91.81 79 PRO B C 1
ATOM 4221 O O . PRO B 1 79 ? -6.895 -27.094 11.422 1 91.81 79 PRO B O 1
ATOM 4224 N N . SER B 1 80 ? -7.812 -27.766 13.359 1 91.62 80 SER B N 1
ATOM 4225 C CA . SER B 1 80 ? -6.52 -28.047 13.984 1 91.62 80 SER B CA 1
ATOM 4226 C C . SER B 1 80 ? -5.73 -29.078 13.188 1 91.62 80 SER B C 1
ATOM 4228 O O . SER B 1 80 ? -6.289 -30.062 12.711 1 91.62 80 SER B O 1
ATOM 4230 N N . GLY B 1 81 ? -4.492 -28.828 13.047 1 92 81 GLY B N 1
ATOM 4231 C CA . GLY B 1 81 ? -3.621 -29.797 12.383 1 92 81 GLY B CA 1
ATOM 4232 C C . GLY B 1 81 ? -3.498 -29.547 10.891 1 92 81 GLY B C 1
ATOM 4233 O O . GLY B 1 81 ? -2.59 -30.078 10.242 1 92 81 GLY B O 1
ATOM 4234 N N . ILE B 1 82 ? -4.375 -28.781 10.328 1 93.38 82 ILE B N 1
ATOM 4235 C CA . ILE B 1 82 ? -4.316 -28.484 8.906 1 93.38 82 ILE B CA 1
ATOM 4236 C C . ILE B 1 82 ? -3.439 -27.25 8.672 1 93.38 82 ILE B C 1
ATOM 4238 O O . ILE B 1 82 ? -3.742 -26.156 9.164 1 93.38 82 ILE B O 1
ATOM 4242 N N . GLU B 1 83 ? -2.387 -27.406 7.91 1 95.69 83 GLU B N 1
ATOM 4243 C CA . GLU B 1 83 ? -1.443 -26.312 7.719 1 95.69 83 GLU B CA 1
ATOM 4244 C C . GLU B 1 83 ? -1.151 -26.094 6.238 1 95.69 83 GLU B C 1
ATOM 4246 O O . GLU B 1 83 ? -0.295 -25.281 5.887 1 95.69 83 GLU B O 1
ATOM 4251 N N . ASN B 1 84 ? -1.87 -26.859 5.387 1 93.31 84 ASN B N 1
ATOM 4252 C CA . ASN B 1 84 ? -1.711 -26.781 3.939 1 93.31 84 ASN B CA 1
ATOM 4253 C C . ASN B 1 84 ? -3.061 -26.688 3.23 1 93.31 84 ASN B C 1
ATOM 4255 O O . ASN B 1 84 ? -4.027 -27.328 3.646 1 93.31 84 ASN B O 1
ATOM 4259 N N . VAL B 1 85 ? -3.078 -25.984 2.131 1 90.62 85 VAL B N 1
ATOM 4260 C CA . VAL B 1 85 ? -4.332 -25.688 1.446 1 90.62 85 VAL B CA 1
ATOM 4261 C C . VAL B 1 85 ? -4.941 -26.969 0.906 1 90.62 85 VAL B C 1
ATOM 4263 O O . VAL B 1 85 ? -6.168 -27.094 0.816 1 90.62 85 VAL B O 1
ATOM 4266 N N . LYS B 1 86 ? -4.141 -27.953 0.58 1 83 86 LYS B N 1
ATOM 4267 C CA . LYS B 1 86 ? -4.625 -29.203 0.01 1 83 86 LYS B CA 1
ATOM 4268 C C . LYS B 1 86 ? -5.566 -29.922 0.973 1 83 86 LYS B C 1
ATOM 4270 O O . LYS B 1 86 ? -6.391 -30.734 0.552 1 83 86 LYS B O 1
ATOM 4275 N N . ASP B 1 87 ? -5.434 -29.531 2.275 1 85.12 87 ASP B N 1
ATOM 4276 C CA . ASP B 1 87 ? -6.223 -30.219 3.289 1 85.12 87 ASP B CA 1
ATOM 4277 C C . ASP B 1 87 ? -7.348 -29.328 3.814 1 85.12 87 ASP B C 1
ATOM 4279 O O . ASP B 1 87 ? -8.062 -29.719 4.742 1 85.12 87 ASP B O 1
ATOM 4283 N N . LEU B 1 88 ? -7.504 -28.141 3.252 1 87.44 88 LEU B N 1
ATOM 4284 C CA . LEU B 1 88 ? -8.5 -27.188 3.727 1 87.44 88 LEU B CA 1
ATOM 4285 C C . LEU B 1 88 ? -9.891 -27.562 3.209 1 87.44 88 LEU B C 1
ATOM 4287 O O . LEU B 1 88 ? -10.031 -28.062 2.096 1 87.44 88 LEU B O 1
ATOM 4291 N N . PRO B 1 89 ? -10.859 -27.266 4.043 1 78.81 89 PRO B N 1
ATOM 4292 C CA . PRO B 1 89 ? -12.227 -27.344 3.51 1 78.81 89 PRO B CA 1
ATOM 4293 C C . PRO B 1 89 ? -12.508 -26.266 2.457 1 78.81 89 PRO B C 1
ATOM 4295 O O . PRO B 1 89 ? -11.688 -25.375 2.244 1 78.81 89 PRO B O 1
ATOM 4298 N N . ALA B 1 90 ? -13.695 -26.484 1.833 1 68.12 90 ALA B N 1
ATOM 4299 C CA . ALA B 1 90 ? -14.102 -25.516 0.824 1 68.12 90 ALA B CA 1
ATOM 4300 C C . ALA B 1 90 ? -14.195 -24.109 1.42 1 68.12 90 ALA B C 1
ATOM 4302 O O . ALA B 1 90 ? -14.727 -23.922 2.518 1 68.12 90 ALA B O 1
ATOM 4303 N N . GLY B 1 91 ? -13.516 -23.078 0.928 1 70.06 91 GLY B N 1
ATOM 4304 C CA . GLY B 1 91 ? -13.57 -21.703 1.392 1 70.06 91 GLY B CA 1
ATOM 4305 C C . GLY B 1 91 ? -12.414 -21.328 2.297 1 70.06 91 GLY B C 1
ATOM 4306 O O . GLY B 1 91 ? -12.258 -20.172 2.672 1 70.06 91 GLY B O 1
ATOM 4307 N N . GLY B 1 92 ? -11.648 -22.312 2.539 1 81.56 92 GLY B N 1
ATOM 4308 C CA . GLY B 1 92 ? -10.594 -22.078 3.516 1 81.56 92 GLY B CA 1
ATOM 4309 C C . GLY B 1 92 ? -9.383 -21.391 2.932 1 81.56 92 GLY B C 1
ATOM 4310 O O . GLY B 1 92 ? -8.484 -20.969 3.668 1 81.56 92 GLY B O 1
ATOM 4311 N N . PHE B 1 93 ? -9.352 -21.203 1.657 1 85.12 93 PHE B N 1
ATOM 4312 C CA . PHE B 1 93 ? -8.164 -20.688 0.99 1 85.12 93 PHE B CA 1
ATOM 4313 C C . PHE B 1 93 ? -7.824 -19.297 1.508 1 85.12 93 PHE B C 1
ATOM 4315 O O . PHE B 1 93 ? -6.68 -19.016 1.877 1 85.12 93 PHE B O 1
ATOM 4322 N N . LYS B 1 94 ? -8.781 -18.406 1.688 1 89.31 94 LYS B N 1
ATOM 4323 C CA . LYS B 1 94 ? -8.562 -17.031 2.152 1 89.31 94 LYS B CA 1
ATOM 4324 C C . LYS B 1 94 ? -8.172 -17.016 3.627 1 89.31 94 LYS B C 1
ATOM 4326 O O . LYS B 1 94 ? -7.348 -16.188 4.043 1 89.31 94 LYS B O 1
ATOM 4331 N N . SER B 1 95 ? -8.766 -17.953 4.336 1 93.62 95 SER B N 1
ATOM 4332 C CA . SER B 1 95 ? -8.484 -18.031 5.766 1 93.62 95 SER B CA 1
ATOM 4333 C C . SER B 1 95 ? -7.012 -18.344 6.023 1 93.62 95 SER B C 1
ATOM 4335 O O . SER B 1 95 ? -6.434 -17.875 7.004 1 93.62 95 SER B O 1
ATOM 4337 N N . MET B 1 96 ? -6.469 -19.141 5.148 1 95.62 96 MET B N 1
ATOM 4338 C CA . MET B 1 96 ? -5.055 -19.484 5.262 1 95.62 96 MET B CA 1
ATOM 4339 C C . MET B 1 96 ? -4.184 -18.234 5.125 1 95.62 96 MET B C 1
ATOM 4341 O O . MET B 1 96 ? -3.229 -18.062 5.883 1 95.62 96 MET B O 1
ATOM 4345 N N . MET B 1 97 ? -4.504 -17.375 4.199 1 95.62 97 MET B N 1
ATOM 4346 C CA . MET B 1 97 ? -3.754 -16.141 3.986 1 95.62 97 MET B CA 1
ATOM 4347 C C . MET B 1 97 ? -3.779 -15.266 5.238 1 95.62 97 MET B C 1
ATOM 4349 O O . MET B 1 97 ? -2.738 -14.766 5.672 1 95.62 97 MET B O 1
ATOM 4353 N N . VAL B 1 98 ? -4.949 -15.156 5.805 1 95.31 98 VAL B N 1
ATOM 4354 C CA . VAL B 1 98 ? -5.145 -14.305 6.973 1 95.31 98 VAL B CA 1
ATOM 4355 C C . VAL B 1 98 ? -4.43 -14.914 8.18 1 95.31 98 VAL B C 1
ATOM 4357 O O . VAL B 1 98 ? -3.748 -14.203 8.93 1 95.31 98 VAL B O 1
ATOM 4360 N N . ALA B 1 99 ? -4.551 -16.203 8.336 1 96.44 99 ALA B N 1
ATOM 4361 C CA . ALA B 1 99 ? -3.918 -16.891 9.461 1 96.44 99 ALA B CA 1
ATOM 4362 C C . ALA B 1 99 ? -2.406 -16.688 9.453 1 96.44 99 ALA B C 1
ATOM 4364 O O . ALA B 1 99 ? -1.803 -16.422 10.492 1 96.44 99 ALA B O 1
ATOM 4365 N N . LEU B 1 100 ? -1.855 -16.781 8.344 1 97.69 100 LEU B N 1
ATOM 4366 C CA . LEU B 1 100 ? -0.405 -16.672 8.234 1 97.69 100 LEU B CA 1
ATOM 4367 C C . LEU B 1 100 ? 0.062 -15.25 8.516 1 97.69 100 LEU B C 1
ATOM 4369 O O . LEU B 1 100 ? 1.236 -15.023 8.82 1 97.69 100 LEU B O 1
ATOM 4373 N N . GLY B 1 101 ? -0.83 -14.281 8.359 1 96.5 101 GLY B N 1
ATOM 4374 C CA . GLY B 1 101 ? -0.508 -12.922 8.758 1 96.5 101 GLY B CA 1
ATOM 4375 C C . GLY B 1 101 ? -0.111 -12.805 10.219 1 96.5 101 GLY B C 1
ATOM 4376 O O . GLY B 1 101 ? 0.651 -11.914 10.586 1 96.5 101 GLY B O 1
ATOM 4377 N N . ASP B 1 102 ? -0.545 -13.703 11.039 1 95.94 102 ASP B N 1
ATOM 4378 C CA . ASP B 1 102 ? -0.294 -13.672 12.477 1 95.94 102 ASP B CA 1
ATOM 4379 C C . ASP B 1 102 ? 1.118 -14.156 12.797 1 95.94 102 ASP B C 1
ATOM 4381 O O . ASP B 1 102 ? 1.537 -14.141 13.961 1 95.94 102 ASP B O 1
ATOM 4385 N N . LEU B 1 103 ? 1.853 -14.484 11.82 1 97.69 103 LEU B N 1
ATOM 4386 C CA . LEU B 1 103 ? 3.258 -14.82 12.023 1 97.69 103 LEU B CA 1
ATOM 4387 C C . LEU B 1 103 ? 4.117 -13.562 12.039 1 97.69 103 LEU B C 1
ATOM 4389 O O . LEU B 1 103 ? 5.332 -13.633 12.25 1 97.69 103 LEU B O 1
ATOM 4393 N N . HIS B 1 104 ? 3.535 -12.422 11.852 1 96.31 104 HIS B N 1
ATOM 4394 C CA . HIS B 1 104 ? 4.258 -11.156 11.82 1 96.31 104 HIS B CA 1
ATOM 4395 C C . HIS B 1 104 ? 5.113 -10.984 13.07 1 96.31 104 HIS B C 1
ATOM 4397 O O . HIS B 1 104 ? 6.324 -10.781 12.977 1 96.31 104 HIS B O 1
ATOM 4403 N N . THR B 1 105 ? 4.531 -11.055 14.273 1 94.81 105 THR B N 1
ATOM 4404 C CA . THR B 1 105 ? 5.23 -10.773 15.516 1 94.81 105 THR B CA 1
ATOM 4405 C C . THR B 1 105 ? 6.305 -11.82 15.781 1 94.81 105 THR B C 1
ATOM 4407 O O . THR B 1 105 ? 7.461 -11.484 16.062 1 94.81 105 THR B O 1
ATOM 4410 N N . PRO B 1 106 ? 5.965 -13.133 15.633 1 96.81 106 PRO B N 1
ATOM 4411 C CA . PRO B 1 106 ? 7.008 -14.141 15.828 1 96.81 106 PRO B CA 1
ATOM 4412 C C . PRO B 1 106 ? 8.188 -13.953 14.875 1 96.81 106 PRO B C 1
ATOM 4414 O O . PRO B 1 106 ? 9.344 -14.148 15.273 1 96.81 106 PRO B O 1
ATOM 4417 N N . LEU B 1 107 ? 7.906 -13.617 13.695 1 97.5 107 LEU B N 1
ATOM 4418 C CA . LEU B 1 107 ? 8.961 -13.445 12.711 1 97.5 107 LEU B CA 1
ATOM 4419 C C . LEU B 1 107 ? 9.797 -12.203 13.008 1 97.5 107 LEU B C 1
ATOM 4421 O O . LEU B 1 107 ? 11.023 -12.227 12.891 1 97.5 107 LEU B O 1
ATOM 4425 N N . LEU B 1 108 ? 9.125 -11.094 13.359 1 96.12 108 LEU B N 1
ATOM 4426 C CA . LEU B 1 108 ? 9.828 -9.875 13.758 1 96.12 108 LEU B CA 1
ATOM 4427 C C . LEU B 1 108 ? 10.773 -10.156 14.93 1 96.12 108 LEU B C 1
ATOM 4429 O O . LEU B 1 108 ? 11.93 -9.75 14.898 1 96.12 108 LEU B O 1
ATOM 4433 N N . ASP B 1 109 ? 10.25 -10.859 15.93 1 96.19 109 ASP B N 1
ATOM 4434 C CA . ASP B 1 109 ? 11.047 -11.219 17.094 1 96.19 109 ASP B CA 1
ATOM 4435 C C . ASP B 1 109 ? 12.258 -12.062 16.703 1 96.19 109 ASP B C 1
ATOM 4437 O O . ASP B 1 109 ? 13.359 -11.859 17.203 1 96.19 109 ASP B O 1
ATOM 4441 N N . TRP B 1 110 ? 12.039 -12.984 15.812 1 97.88 110 TRP B N 1
ATOM 4442 C CA . TRP B 1 110 ? 13.125 -13.844 15.344 1 97.88 110 TRP B CA 1
ATOM 4443 C C . TRP B 1 110 ? 14.211 -13.016 14.672 1 97.88 110 TRP B C 1
ATOM 4445 O O . TRP B 1 110 ? 15.406 -13.234 14.914 1 97.88 110 TRP B O 1
ATOM 4455 N N . PHE B 1 111 ? 13.875 -12.078 13.805 1 96.94 111 PHE B N 1
ATOM 4456 C CA . PHE B 1 111 ? 14.836 -11.211 13.125 1 96.94 111 PHE B CA 1
ATOM 4457 C C . PHE B 1 111 ? 15.664 -10.43 14.141 1 96.94 111 PHE B C 1
ATOM 4459 O O . PHE B 1 111 ? 16.875 -10.312 14 1 96.94 111 PHE B O 1
ATOM 4466 N N . HIS B 1 112 ? 15.023 -9.898 15.172 1 94.38 112 HIS B N 1
ATOM 4467 C CA . HIS B 1 112 ? 15.672 -9.039 16.156 1 94.38 112 HIS B CA 1
ATOM 4468 C C . HIS B 1 112 ? 16.641 -9.836 17.016 1 94.38 112 HIS B C 1
ATOM 4470 O O . HIS B 1 112 ? 17.625 -9.289 17.516 1 94.38 112 HIS B O 1
ATOM 4476 N N . ASN B 1 113 ? 16.406 -11.094 17.141 1 95.94 113 ASN B N 1
ATOM 4477 C CA . ASN B 1 113 ? 17.203 -11.914 18.047 1 95.94 113 ASN B CA 1
ATOM 4478 C C . ASN B 1 113 ? 18.188 -12.789 17.297 1 95.94 113 ASN B C 1
ATOM 4480 O O . ASN B 1 113 ? 18.984 -13.508 17.906 1 95.94 113 ASN B O 1
ATOM 4484 N N . HIS B 1 114 ? 18.125 -12.734 16.047 1 95 114 HIS B N 1
ATOM 4485 C CA . HIS B 1 114 ? 19.047 -13.531 15.25 1 95 114 HIS B CA 1
ATOM 4486 C C . HIS B 1 114 ? 20.422 -12.883 15.18 1 95 114 HIS B C 1
ATOM 4488 O O . HIS B 1 114 ? 20.531 -11.672 14.961 1 95 114 HIS B O 1
ATOM 4494 N N . PRO B 1 115 ? 21.453 -13.586 15.359 1 93.38 115 PRO B N 1
ATOM 4495 C CA . PRO B 1 115 ? 22.797 -13 15.344 1 93.38 115 PRO B CA 1
ATOM 4496 C C . PRO B 1 115 ? 23.188 -12.438 13.977 1 93.38 115 PRO B C 1
ATOM 4498 O O . PRO B 1 115 ? 23.859 -11.406 13.891 1 93.38 115 PRO B O 1
ATOM 4501 N N . THR B 1 116 ? 22.797 -13.117 12.922 1 92.94 116 THR B N 1
ATOM 4502 C CA . THR B 1 116 ? 23.016 -12.695 11.547 1 92.94 116 THR B CA 1
ATOM 4503 C C . THR B 1 116 ? 21.719 -12.805 10.734 1 92.94 116 THR B C 1
ATOM 4505 O O . THR B 1 116 ? 21.578 -13.719 9.922 1 92.94 116 THR B O 1
ATOM 4508 N N . PRO B 1 117 ? 20.828 -11.906 10.961 1 95.12 117 PRO B N 1
ATOM 4509 C CA . PRO B 1 117 ? 19.516 -12.023 10.32 1 95.12 117 PRO B CA 1
ATOM 4510 C C . PRO B 1 117 ? 19.578 -11.867 8.805 1 95.12 117 PRO B C 1
ATOM 4512 O O . PRO B 1 117 ? 20.531 -11.266 8.281 1 95.12 117 PRO B O 1
ATOM 4515 N N . PRO B 1 118 ? 18.625 -12.445 8.086 1 96.75 118 PRO B N 1
ATOM 4516 C CA . PRO B 1 118 ? 18.547 -12.273 6.637 1 96.75 118 PRO B CA 1
ATOM 4517 C C . PRO B 1 118 ? 18.5 -10.805 6.215 1 96.75 118 PRO B C 1
ATOM 4519 O O . PRO B 1 118 ? 17.938 -9.977 6.926 1 96.75 118 PRO B O 1
ATOM 4522 N N . VAL B 1 119 ? 19 -10.516 5.062 1 96.12 119 VAL B N 1
ATOM 4523 C CA . VAL B 1 119 ? 19.078 -9.141 4.586 1 96.12 119 VAL B CA 1
ATOM 4524 C C . VAL B 1 119 ? 17.953 -8.867 3.586 1 96.12 119 VAL B C 1
ATOM 4526 O O . VAL B 1 119 ? 17.797 -7.742 3.104 1 96.12 119 VAL B O 1
ATOM 4529 N N . ALA B 1 120 ? 17.188 -9.891 3.227 1 97.62 120 ALA B N 1
ATOM 4530 C CA . ALA B 1 120 ? 16.047 -9.781 2.314 1 97.62 120 ALA B CA 1
ATOM 4531 C C . ALA B 1 120 ? 15.039 -10.906 2.553 1 97.62 120 ALA B C 1
ATOM 4533 O O . ALA B 1 120 ? 15.367 -11.922 3.168 1 97.62 120 ALA B O 1
ATOM 4534 N N . ILE B 1 121 ? 13.828 -10.688 2.15 1 98.38 121 ILE B N 1
ATOM 4535 C CA . ILE B 1 121 ? 12.773 -11.695 2.197 1 98.38 121 ILE B CA 1
ATOM 4536 C C . ILE B 1 121 ? 12.289 -12 0.783 1 98.38 121 ILE B C 1
ATOM 4538 O O . ILE B 1 121 ? 12.031 -11.078 -0.002 1 98.38 121 ILE B O 1
ATOM 4542 N N . VAL B 1 122 ? 12.258 -13.203 0.417 1 98.81 122 VAL B N 1
ATOM 4543 C CA . VAL B 1 122 ? 11.531 -13.68 -0.758 1 98.81 122 VAL B CA 1
ATOM 4544 C C . VAL B 1 122 ? 10.305 -14.469 -0.321 1 98.81 122 VAL B C 1
ATOM 4546 O O . VAL B 1 122 ? 10.422 -15.516 0.314 1 98.81 122 VAL B O 1
ATOM 4549 N N . SER B 1 123 ? 9.172 -13.961 -0.604 1 98.88 123 SER B N 1
ATOM 4550 C CA . SER B 1 123 ? 7.961 -14.641 -0.157 1 98.88 123 SER B CA 1
ATOM 4551 C C . SER B 1 123 ? 6.93 -14.727 -1.276 1 98.88 123 SER B C 1
ATOM 4553 O O . SER B 1 123 ? 6.961 -13.938 -2.221 1 98.88 123 SER B O 1
ATOM 4555 N N . ASP B 1 124 ? 6.094 -15.664 -1.168 1 98.69 124 ASP B N 1
ATOM 4556 C CA . ASP B 1 124 ? 5.031 -15.914 -2.135 1 98.69 124 ASP B CA 1
ATOM 4557 C C . ASP B 1 124 ? 4.082 -14.727 -2.234 1 98.69 124 ASP B C 1
ATOM 4559 O O . ASP B 1 124 ? 3.885 -14 -1.259 1 98.69 124 ASP B O 1
ATOM 4563 N N . MET B 1 125 ? 3.412 -14.555 -3.342 1 98.25 125 MET B N 1
ATOM 4564 C CA . MET B 1 125 ? 2.545 -13.414 -3.615 1 98.25 125 MET B CA 1
ATOM 4565 C C . MET B 1 125 ? 1.351 -13.398 -2.668 1 98.25 125 MET B C 1
ATOM 4567 O O . MET B 1 125 ? 0.721 -12.352 -2.473 1 98.25 125 MET B O 1
ATOM 4571 N N . PHE B 1 126 ? 0.999 -14.523 -2.061 1 97.88 126 PHE B N 1
ATOM 4572 C CA . PHE B 1 126 ? -0.14 -14.57 -1.151 1 97.88 126 PHE B CA 1
ATOM 4573 C C . PHE B 1 126 ? 0.28 -14.18 0.261 1 97.88 126 PHE B C 1
ATOM 4575 O O . PHE B 1 126 ? -0.535 -14.203 1.187 1 97.88 126 PHE B O 1
ATOM 4582 N N . LEU B 1 127 ? 1.502 -13.844 0.407 1 98.44 127 LEU B N 1
ATOM 4583 C CA . LEU B 1 127 ? 2.049 -13.406 1.687 1 98.44 127 LEU B CA 1
ATOM 4584 C C . LEU B 1 127 ? 2.514 -11.953 1.613 1 98.44 127 LEU B C 1
ATOM 4586 O O . LEU B 1 127 ? 3.59 -11.617 2.113 1 98.44 127 LEU B O 1
ATOM 4590 N N . GLY B 1 128 ? 1.698 -11.125 1.026 1 98.06 128 GLY B N 1
ATOM 4591 C CA . GLY B 1 128 ? 2.049 -9.734 0.766 1 98.06 128 GLY B CA 1
ATOM 4592 C C . GLY B 1 128 ? 2.359 -8.953 2.025 1 98.06 128 GLY B C 1
ATOM 4593 O O . GLY B 1 128 ? 3.143 -8 1.994 1 98.06 128 GLY B O 1
ATOM 4594 N N . TRP B 1 129 ? 1.826 -9.359 3.191 1 97.44 129 TRP B N 1
ATOM 4595 C CA . TRP B 1 129 ? 2.037 -8.68 4.465 1 97.44 129 TRP B CA 1
ATOM 4596 C C . TRP B 1 129 ? 3.518 -8.656 4.828 1 97.44 129 TRP B C 1
ATOM 4598 O O . TRP B 1 129 ? 3.961 -7.789 5.59 1 97.44 129 TRP B O 1
ATOM 4608 N N . THR B 1 130 ? 4.332 -9.508 4.246 1 98.62 130 THR B N 1
ATOM 4609 C CA . THR B 1 130 ? 5.758 -9.562 4.566 1 98.62 130 THR B CA 1
ATOM 4610 C C . THR B 1 130 ? 6.477 -8.336 4.023 1 98.62 130 THR B C 1
ATOM 4612 O O . THR B 1 130 ? 7.609 -8.047 4.422 1 98.62 130 THR B O 1
ATOM 4615 N N . HIS B 1 131 ? 5.879 -7.621 3.066 1 98.31 131 HIS B N 1
ATOM 4616 C CA . HIS B 1 131 ? 6.457 -6.363 2.615 1 98.31 131 HIS B CA 1
ATOM 4617 C C . HIS B 1 131 ? 6.48 -5.332 3.738 1 98.31 131 HIS B C 1
ATOM 4619 O O . HIS B 1 131 ? 7.48 -4.633 3.926 1 98.31 131 HIS B O 1
ATOM 4625 N N . HIS B 1 132 ? 5.375 -5.215 4.465 1 96.56 132 HIS B N 1
ATOM 4626 C CA . HIS B 1 132 ? 5.297 -4.266 5.57 1 96.56 132 HIS B CA 1
ATOM 4627 C C . HIS B 1 132 ? 6.281 -4.629 6.676 1 96.56 132 HIS B C 1
ATOM 4629 O O . HIS B 1 132 ? 6.906 -3.748 7.273 1 96.56 132 HIS B O 1
ATOM 4635 N N . LEU B 1 133 ? 6.441 -5.914 6.914 1 97 133 LEU B N 1
ATOM 4636 C CA . LEU B 1 133 ? 7.449 -6.391 7.855 1 97 133 LEU B CA 1
ATOM 4637 C C . LEU B 1 133 ? 8.852 -6 7.391 1 97 133 LEU B C 1
ATOM 4639 O O . LEU B 1 133 ? 9.672 -5.551 8.195 1 97 133 LEU B O 1
ATOM 4643 N N . ALA B 1 134 ? 9.094 -6.223 6.121 1 97.69 134 ALA B N 1
ATOM 4644 C CA . ALA B 1 134 ? 10.398 -5.875 5.555 1 97.69 134 ALA B CA 1
ATOM 4645 C C . ALA B 1 134 ? 10.688 -4.387 5.719 1 97.69 134 ALA B C 1
ATOM 4647 O O . ALA B 1 134 ? 11.805 -4.004 6.082 1 97.69 134 ALA B O 1
ATOM 4648 N N . CYS B 1 135 ? 9.664 -3.562 5.465 1 95.12 135 CYS B N 1
ATOM 4649 C CA . CYS B 1 135 ? 9.828 -2.125 5.648 1 95.12 135 CYS B CA 1
ATOM 4650 C C . CYS B 1 135 ? 10.164 -1.795 7.102 1 95.12 135 CYS B C 1
ATOM 4652 O O . CYS B 1 135 ? 11.039 -0.969 7.367 1 95.12 135 CYS B O 1
ATOM 4654 N N . GLN B 1 136 ? 9.484 -2.4 7.988 1 93.06 136 GLN B N 1
ATOM 4655 C CA . GLN B 1 136 ? 9.727 -2.197 9.414 1 93.06 136 GLN B CA 1
ATOM 4656 C C . GLN B 1 136 ? 11.148 -2.605 9.797 1 93.06 136 GLN B C 1
ATOM 4658 O O . GLN B 1 136 ? 11.781 -1.949 10.617 1 93.06 136 GLN B O 1
ATOM 4663 N N . LEU B 1 137 ? 11.656 -3.658 9.172 1 94.81 137 LEU B N 1
ATOM 4664 C CA . LEU B 1 137 ? 12.977 -4.211 9.461 1 94.81 137 LEU B CA 1
ATOM 4665 C C . LEU B 1 137 ? 14.055 -3.443 8.711 1 94.81 137 LEU B C 1
ATOM 4667 O O . LEU B 1 137 ? 15.25 -3.609 8.992 1 94.81 137 LEU B O 1
ATOM 4671 N N . GLY B 1 138 ? 13.617 -2.605 7.719 1 93.5 138 GLY B N 1
ATOM 4672 C CA . GLY B 1 138 ? 14.578 -1.869 6.91 1 93.5 138 GLY B CA 1
ATOM 4673 C C . GLY B 1 138 ? 15.281 -2.736 5.883 1 93.5 138 GLY B C 1
ATOM 4674 O O . GLY B 1 138 ? 16.453 -2.525 5.586 1 93.5 138 GLY B O 1
ATOM 4675 N N . ILE B 1 139 ? 14.664 -3.836 5.453 1 96.19 139 ILE B N 1
ATOM 4676 C CA . ILE B 1 139 ? 15.242 -4.707 4.434 1 96.19 139 ILE B CA 1
ATOM 4677 C C . ILE B 1 139 ? 14.312 -4.785 3.229 1 96.19 139 ILE B C 1
ATOM 4679 O O . ILE B 1 139 ? 13.258 -4.145 3.209 1 96.19 139 ILE B O 1
ATOM 4683 N N . ARG B 1 140 ? 14.695 -5.562 2.176 1 96.94 140 ARG B N 1
ATOM 4684 C CA . ARG B 1 140 ? 13.961 -5.617 0.917 1 96.94 140 ARG B CA 1
ATOM 4685 C C . ARG B 1 140 ? 13.109 -6.879 0.838 1 96.94 140 ARG B C 1
ATOM 4687 O O . ARG B 1 140 ? 13.523 -7.945 1.303 1 96.94 140 ARG B O 1
ATOM 4694 N N . ARG B 1 141 ? 11.945 -6.734 0.322 1 98.25 141 ARG B N 1
ATOM 4695 C CA . ARG B 1 141 ? 11.109 -7.887 0.005 1 98.25 141 ARG B CA 1
ATOM 4696 C C . ARG B 1 141 ? 10.992 -8.078 -1.504 1 98.25 141 ARG B C 1
ATOM 4698 O O . ARG B 1 141 ? 10.844 -7.109 -2.248 1 98.25 141 ARG B O 1
ATOM 4705 N N . TYR B 1 142 ? 11.133 -9.312 -1.947 1 98.69 142 TYR B N 1
ATOM 4706 C CA . TYR B 1 142 ? 10.867 -9.734 -3.318 1 98.69 142 TYR B CA 1
ATOM 4707 C C . TYR B 1 142 ? 9.648 -10.648 -3.381 1 98.69 142 TYR B C 1
ATOM 4709 O O . TYR B 1 142 ? 9.578 -11.656 -2.68 1 98.69 142 TYR B O 1
ATOM 4717 N N . THR B 1 143 ? 8.703 -10.258 -4.203 1 98.81 143 THR B N 1
ATOM 4718 C CA . THR B 1 143 ? 7.527 -11.086 -4.422 1 98.81 143 THR B CA 1
ATOM 4719 C C . THR B 1 143 ? 7.844 -12.227 -5.391 1 98.81 143 THR B C 1
ATOM 4721 O O . THR B 1 143 ? 8.375 -11.992 -6.477 1 98.81 143 THR B O 1
ATOM 4724 N N . PHE B 1 144 ? 7.555 -13.445 -4.949 1 98.88 144 PHE B N 1
ATOM 4725 C CA . PHE B 1 144 ? 7.633 -14.562 -5.883 1 98.88 144 PHE B CA 1
ATOM 4726 C C . PHE B 1 144 ? 6.262 -14.875 -6.473 1 98.88 144 PHE B C 1
ATOM 4728 O O . PHE B 1 144 ? 5.293 -15.062 -5.734 1 98.88 144 PHE B O 1
ATOM 4735 N N . SER B 1 145 ? 6.207 -14.906 -7.762 1 98.62 145 SER B N 1
ATOM 4736 C CA . SER B 1 145 ? 4.977 -15.289 -8.453 1 98.62 145 SER B CA 1
ATOM 4737 C C . SER B 1 145 ? 5.102 -16.672 -9.07 1 98.62 145 SER B C 1
ATOM 4739 O O . SER B 1 145 ? 5.859 -16.875 -10.023 1 98.62 145 SER B O 1
ATOM 4741 N N . PRO B 1 146 ? 4.309 -17.562 -8.555 1 97.12 146 PRO B N 1
ATOM 4742 C CA . PRO B 1 146 ? 4.262 -18.875 -9.211 1 97.12 146 PRO B CA 1
ATOM 4743 C C . PRO B 1 146 ? 3.471 -18.859 -10.516 1 97.12 146 PRO B C 1
ATOM 4745 O O . PRO B 1 146 ? 3.436 -19.859 -11.234 1 97.12 146 PRO B O 1
ATOM 4748 N N . SER B 1 147 ? 2.85 -17.719 -10.844 1 97.31 147 SER B N 1
ATOM 4749 C CA . SER B 1 147 ? 2.123 -17.516 -12.094 1 97.31 147 SER B CA 1
ATOM 4750 C C . SER B 1 147 ? 2.979 -16.766 -13.109 1 97.31 147 SER B C 1
ATOM 4752 O O . SER B 1 147 ? 3.957 -16.125 -12.75 1 97.31 147 SER B O 1
ATOM 4754 N N . GLY B 1 148 ? 2.615 -16.906 -14.336 1 98.31 148 GLY B N 1
ATOM 4755 C CA . GLY B 1 148 ? 3.318 -16.203 -15.398 1 98.31 148 GLY B CA 1
ATOM 4756 C C . GLY B 1 148 ? 3.053 -14.711 -15.398 1 98.31 148 GLY B C 1
ATOM 4757 O O . GLY B 1 148 ? 2.244 -14.219 -14.609 1 98.31 148 GLY B O 1
ATOM 4758 N N . ALA B 1 149 ? 3.748 -14.008 -16.25 1 98.75 149 ALA B N 1
ATOM 4759 C CA . ALA B 1 149 ? 3.717 -12.547 -16.297 1 98.75 149 ALA B CA 1
ATOM 4760 C C . ALA B 1 149 ? 2.348 -12.047 -16.75 1 98.75 149 ALA B C 1
ATOM 4762 O O . ALA B 1 149 ? 1.85 -11.039 -16.234 1 98.75 149 ALA B O 1
ATOM 4763 N N . LEU B 1 150 ? 1.724 -12.703 -17.734 1 98.81 150 LEU B N 1
ATOM 4764 C CA . LEU B 1 150 ? 0.407 -12.273 -18.188 1 98.81 150 LEU B CA 1
ATOM 4765 C C . LEU B 1 150 ? -0.621 -12.391 -17.078 1 98.81 150 LEU B C 1
ATOM 4767 O O . LEU B 1 150 ? -1.368 -11.445 -16.812 1 98.81 150 LEU B O 1
ATOM 4771 N N . ALA B 1 151 ? -0.656 -13.586 -16.5 1 98.75 151 ALA B N 1
ATOM 4772 C CA . ALA B 1 151 ? -1.609 -13.805 -15.414 1 98.75 151 ALA B CA 1
ATOM 4773 C C . ALA B 1 151 ? -1.396 -12.797 -14.289 1 98.75 151 ALA B C 1
ATOM 4775 O O . ALA B 1 151 ? -2.359 -12.25 -13.742 1 98.75 151 ALA B O 1
ATOM 4776 N N . LEU B 1 152 ? -0.142 -12.562 -13.93 1 98.62 152 LEU B N 1
ATOM 4777 C CA . LEU B 1 152 ? 0.183 -11.609 -12.875 1 98.62 152 LEU B CA 1
ATOM 4778 C C . LEU B 1 152 ? -0.258 -10.195 -13.266 1 98.62 152 LEU B C 1
ATOM 4780 O O . LEU B 1 152 ? -0.751 -9.445 -12.422 1 98.62 152 LEU B O 1
ATOM 4784 N N . SER B 1 153 ? -0.085 -9.82 -14.539 1 98.75 153 SER B N 1
ATOM 4785 C CA . SER B 1 153 ? -0.525 -8.523 -15.031 1 98.75 153 SER B CA 1
ATOM 4786 C C . SER B 1 153 ? -2.029 -8.344 -14.852 1 98.75 153 SER B C 1
ATOM 4788 O O . SER B 1 153 ? -2.492 -7.266 -14.469 1 98.75 153 SER B O 1
ATOM 4790 N N . VAL B 1 154 ? -2.758 -9.398 -15.148 1 98.62 154 VAL B N 1
ATOM 4791 C CA . VAL B 1 154 ? -4.211 -9.344 -15 1 98.62 154 VAL B CA 1
ATOM 4792 C C . VAL B 1 154 ? -4.574 -9.18 -13.531 1 98.62 154 VAL B C 1
ATOM 4794 O O . VAL B 1 154 ? -5.418 -8.344 -13.18 1 98.62 154 VAL B O 1
ATOM 4797 N N . ILE B 1 155 ? -3.904 -9.938 -12.68 1 98.19 155 ILE B N 1
ATOM 4798 C CA . ILE B 1 155 ? -4.164 -9.883 -11.242 1 98.19 155 ILE B CA 1
ATOM 4799 C C . ILE B 1 155 ? -3.871 -8.477 -10.727 1 98.19 155 ILE B C 1
ATOM 4801 O O . ILE B 1 155 ? -4.699 -7.879 -10.031 1 98.19 155 ILE B O 1
ATOM 4805 N N . PHE B 1 156 ? -2.686 -7.93 -11.07 1 97.94 156 PHE B N 1
ATOM 4806 C CA . PHE B 1 156 ? -2.312 -6.59 -10.625 1 97.94 156 PHE B CA 1
ATOM 4807 C C . PHE B 1 156 ? -3.305 -5.555 -11.141 1 97.94 156 PHE B C 1
ATOM 4809 O O . PHE B 1 156 ? -3.703 -4.652 -10.398 1 97.94 156 PHE B O 1
ATOM 4816 N N . SER B 1 157 ? -3.73 -5.684 -12.391 1 97.75 157 SER B N 1
ATOM 4817 C CA . SER B 1 157 ? -4.66 -4.73 -12.984 1 97.75 157 SER B CA 1
ATOM 4818 C C . SER B 1 157 ? -5.984 -4.699 -12.234 1 97.75 157 SER B C 1
ATOM 4820 O O . SER B 1 157 ? -6.551 -3.629 -12.008 1 97.75 157 SER B O 1
ATOM 4822 N N . LEU B 1 158 ? -6.484 -5.867 -11.859 1 97.31 158 LEU B N 1
ATOM 4823 C CA . LEU B 1 158 ? -7.758 -5.965 -11.148 1 97.31 158 LEU B CA 1
ATOM 4824 C C . LEU B 1 158 ? -7.719 -5.168 -9.852 1 97.31 158 LEU B C 1
ATOM 4826 O O . LEU B 1 158 ? -8.688 -4.488 -9.508 1 97.31 158 LEU B O 1
ATOM 4830 N N . TRP B 1 159 ? -6.586 -5.266 -9.18 1 95.25 159 TRP B N 1
ATOM 4831 C CA . TRP B 1 159 ? -6.496 -4.645 -7.863 1 95.25 159 TRP B CA 1
ATOM 4832 C C . TRP B 1 159 ? -6.094 -3.178 -7.98 1 95.25 159 TRP B C 1
ATOM 4834 O O . TRP B 1 159 ? -6.48 -2.354 -7.148 1 95.25 159 TRP B O 1
ATOM 4844 N N . ARG B 1 160 ? -5.352 -2.789 -8.992 1 92.5 160 ARG B N 1
ATOM 4845 C CA . ARG B 1 160 ? -4.891 -1.419 -9.188 1 92.5 160 ARG B CA 1
ATOM 4846 C C . ARG B 1 160 ? -5.953 -0.572 -9.875 1 92.5 160 ARG B C 1
ATOM 4848 O O . ARG B 1 160 ? -6.109 0.61 -9.57 1 92.5 160 ARG B O 1
ATOM 4855 N N . TYR B 1 161 ? -6.68 -1.212 -10.836 1 92.56 161 TYR B N 1
ATOM 4856 C CA . TYR B 1 161 ? -7.715 -0.56 -11.633 1 92.56 161 TYR B CA 1
ATOM 4857 C C . TYR B 1 161 ? -9.016 -1.35 -11.586 1 92.56 161 TYR B C 1
ATOM 4859 O O . TYR B 1 161 ? -9.414 -1.961 -12.578 1 92.56 161 TYR B O 1
ATOM 4867 N N . PRO B 1 162 ? -9.719 -1.219 -10.492 1 92.25 162 PRO B N 1
ATOM 4868 C CA . PRO B 1 162 ? -10.953 -2.002 -10.391 1 92.25 162 PRO B CA 1
ATOM 4869 C C . PRO B 1 162 ? -11.938 -1.714 -11.523 1 92.25 162 PRO B C 1
ATOM 4871 O O . PRO B 1 162 ? -12.281 -0.555 -11.766 1 92.25 162 PRO B O 1
ATOM 4874 N N . PRO B 1 163 ? -12.312 -2.766 -12.164 1 92.44 163 PRO B N 1
ATOM 4875 C CA . PRO B 1 163 ? -13.258 -2.539 -13.258 1 92.44 163 PRO B CA 1
ATOM 4876 C C . PRO B 1 163 ? -14.648 -2.125 -12.758 1 92.44 163 PRO B C 1
ATOM 4878 O O . PRO B 1 163 ? -15.086 -2.582 -11.703 1 92.44 163 PRO B O 1
ATOM 4881 N N . LYS B 1 164 ? -15.32 -1.259 -13.5 1 88.44 164 LYS B N 1
ATOM 4882 C CA . LYS B 1 164 ? -16.719 -0.896 -13.234 1 88.44 164 LYS B CA 1
ATOM 4883 C C . LYS B 1 164 ? -17.672 -1.875 -13.898 1 88.44 164 LYS B C 1
ATOM 4885 O O . LYS B 1 164 ? -17.594 -2.104 -15.109 1 88.44 164 LYS B O 1
ATOM 4890 N N . ARG B 1 165 ? -18.484 -2.525 -13.125 1 92.94 165 ARG B N 1
ATOM 4891 C CA . ARG B 1 165 ? -19.438 -3.48 -13.672 1 92.94 165 ARG B CA 1
ATOM 4892 C C . ARG B 1 165 ? -20.797 -2.824 -13.891 1 92.94 165 ARG B C 1
ATOM 4894 O O . ARG B 1 165 ? -21.328 -2.158 -13 1 92.94 165 ARG B O 1
ATOM 4901 N N . ALA B 1 166 ? -21.344 -2.957 -15 1 91.94 166 ALA B N 1
ATOM 4902 C CA . ALA B 1 166 ? -22.672 -2.439 -15.328 1 91.94 166 ALA B CA 1
ATOM 4903 C C . ALA B 1 166 ? -23.766 -3.324 -14.742 1 91.94 166 ALA B C 1
ATOM 4905 O O . ALA B 1 166 ? -24.812 -2.826 -14.297 1 91.94 166 ALA B O 1
ATOM 4906 N N . GLU B 1 167 ? -23.531 -4.629 -14.727 1 93.62 167 GLU B N 1
ATOM 4907 C CA . GLU B 1 167 ? -24.484 -5.617 -14.219 1 93.62 167 GLU B CA 1
ATOM 4908 C C . GLU B 1 167 ? -23.828 -6.531 -13.188 1 93.62 167 GLU B C 1
ATOM 4910 O O . GLU B 1 167 ? -23.5 -7.676 -13.492 1 93.62 167 GLU B O 1
ATOM 4915 N N . PRO B 1 168 ? -23.812 -6.164 -11.984 1 88.62 168 PRO B N 1
ATOM 4916 C CA . PRO B 1 168 ? -23.078 -6.895 -10.961 1 88.62 168 PRO B CA 1
ATOM 4917 C C . PRO B 1 168 ? -23.547 -8.344 -10.812 1 88.62 168 PRO B C 1
ATOM 4919 O O . PRO B 1 168 ? -22.766 -9.203 -10.383 1 88.62 168 PRO B O 1
ATOM 4922 N N . GLN B 1 169 ? -24.703 -8.625 -11.273 1 92.19 169 GLN B N 1
ATOM 4923 C CA . GLN B 1 169 ? -25.219 -9.977 -11.102 1 92.19 169 GLN B CA 1
ATOM 4924 C C . GLN B 1 169 ? -24.922 -10.844 -12.32 1 92.19 169 GLN B C 1
ATOM 4926 O O . GLN B 1 169 ? -25.094 -12.062 -12.281 1 92.19 169 GLN B O 1
ATOM 4931 N N . ASN B 1 170 ? -24.438 -10.266 -13.406 1 95.31 170 ASN B N 1
ATOM 4932 C CA . ASN B 1 170 ? -24.141 -10.984 -14.641 1 95.31 170 ASN B CA 1
ATOM 4933 C C . ASN B 1 170 ? -22.734 -11.578 -14.633 1 95.31 170 ASN B C 1
ATOM 4935 O O . ASN B 1 170 ? -21.766 -10.883 -14.906 1 95.31 170 ASN B O 1
ATOM 4939 N N . GLU B 1 171 ? -22.578 -12.812 -14.484 1 95.25 171 GLU B N 1
ATOM 4940 C CA . GLU B 1 171 ? -21.297 -13.5 -14.414 1 95.25 171 GLU B CA 1
ATOM 4941 C C . GLU B 1 171 ? -20.594 -13.523 -15.773 1 95.25 171 GLU B C 1
ATOM 4943 O O . GLU B 1 171 ? -19.391 -13.766 -15.859 1 95.25 171 GLU B O 1
ATOM 4948 N N . ASN B 1 172 ? -21.328 -13.25 -16.812 1 96.31 172 ASN B N 1
ATOM 4949 C CA . ASN B 1 172 ? -20.766 -13.297 -18.156 1 96.31 172 ASN B CA 1
ATOM 4950 C C . ASN B 1 172 ? -20.391 -11.906 -18.672 1 96.31 172 ASN B C 1
ATOM 4952 O O . ASN B 1 172 ? -20 -11.742 -19.828 1 96.31 172 ASN B O 1
ATOM 4956 N N . GLU B 1 173 ? -20.531 -10.961 -17.766 1 97.19 173 GLU B N 1
ATOM 4957 C CA . GLU B 1 173 ? -20.109 -9.625 -18.172 1 97.19 173 GLU B CA 1
ATOM 4958 C C . GLU B 1 173 ? -18.625 -9.594 -18.531 1 97.19 173 GLU B C 1
ATOM 4960 O O . GLU B 1 173 ? -17.781 -10.102 -17.797 1 97.19 173 GLU B O 1
ATOM 4965 N N . MET B 1 174 ? -18.359 -9.086 -19.703 1 97.25 174 MET B N 1
ATOM 4966 C CA . MET B 1 174 ? -16.984 -9.062 -20.203 1 97.25 174 MET B CA 1
ATOM 4967 C C . MET B 1 174 ? -16.188 -7.938 -19.547 1 97.25 174 MET B C 1
ATOM 4969 O O . MET B 1 174 ? -16.641 -6.789 -19.5 1 97.25 174 MET B O 1
ATOM 4973 N N . ILE B 1 175 ? -15.039 -8.258 -19 1 97.81 175 ILE B N 1
ATOM 4974 C CA . ILE B 1 175 ? -14.102 -7.301 -18.422 1 97.81 175 ILE B CA 1
ATOM 4975 C C . ILE B 1 175 ? -12.875 -7.164 -19.312 1 97.81 175 ILE B C 1
ATOM 4977 O O . ILE B 1 175 ? -12.195 -8.148 -19.609 1 97.81 175 ILE B O 1
ATOM 4981 N N . ARG B 1 176 ? -12.562 -5.957 -19.703 1 97.12 176 ARG B N 1
ATOM 4982 C CA . ARG B 1 176 ? -11.461 -5.699 -20.641 1 97.12 176 ARG B CA 1
ATOM 4983 C C . ARG B 1 176 ? -10.242 -5.16 -19.891 1 97.12 176 ARG B C 1
ATOM 4985 O O . ARG B 1 176 ? -10.383 -4.422 -18.922 1 97.12 176 ARG B O 1
ATOM 4992 N N . PHE B 1 177 ? -9.031 -5.535 -20.375 1 98.06 177 PHE B N 1
ATOM 4993 C CA . PHE B 1 177 ? -7.762 -5.035 -19.844 1 98.06 177 PHE B CA 1
ATOM 4994 C C . PHE B 1 177 ? -6.965 -4.34 -20.953 1 98.06 177 PHE B C 1
ATOM 4996 O O . PHE B 1 177 ? -5.941 -4.852 -21.391 1 98.06 177 PHE B O 1
ATOM 5003 N N . PRO B 1 178 ? -7.328 -3.152 -21.266 1 96.81 178 PRO B N 1
ATOM 5004 C CA . PRO B 1 178 ? -6.754 -2.48 -22.438 1 96.81 178 PRO B CA 1
ATOM 5005 C C . PRO B 1 178 ? -5.293 -2.08 -22.219 1 96.81 178 PRO B C 1
ATOM 5007 O O . PRO B 1 178 ? -4.562 -1.883 -23.203 1 96.81 178 PRO B O 1
ATOM 5010 N N . LYS B 1 179 ? -4.832 -1.914 -21.016 1 96.31 179 LYS B N 1
ATOM 5011 C CA . LYS B 1 179 ? -3.461 -1.494 -20.734 1 96.31 179 LYS B CA 1
ATOM 5012 C C . LYS B 1 179 ? -2.488 -2.658 -20.891 1 96.31 179 LYS B C 1
ATOM 5014 O O . LYS B 1 179 ? -1.277 -2.451 -21 1 96.31 179 LYS B O 1
ATOM 5019 N N . ILE B 1 180 ? -2.98 -3.877 -20.781 1 98.38 180 ILE B N 1
ATOM 5020 C CA . ILE B 1 180 ? -2.135 -5.059 -20.922 1 98.38 180 ILE B CA 1
ATOM 5021 C C . ILE B 1 180 ? -1.92 -5.355 -22.406 1 98.38 180 ILE B C 1
ATOM 5023 O O . ILE B 1 180 ? -2.857 -5.281 -23.203 1 98.38 180 ILE B O 1
ATOM 5027 N N . PRO B 1 181 ? -0.736 -5.691 -22.797 1 98.12 181 PRO B N 1
ATOM 5028 C CA . PRO B 1 181 ? -0.493 -6.008 -24.203 1 98.12 181 PRO B CA 1
ATOM 5029 C C . PRO B 1 181 ? -1.498 -7.008 -24.766 1 98.12 181 PRO B C 1
ATOM 5031 O O . PRO B 1 181 ? -1.866 -7.969 -24.078 1 98.12 181 PRO B O 1
ATOM 5034 N N . ASN B 1 182 ? -2.002 -6.797 -25.969 1 97.19 182 ASN B N 1
ATOM 5035 C CA . ASN B 1 182 ? -2.971 -7.613 -26.688 1 97.19 182 ASN B CA 1
ATOM 5036 C C . ASN B 1 182 ? -4.375 -7.461 -26.109 1 97.19 182 ASN B C 1
ATOM 5038 O O . ASN B 1 182 ? -5.316 -8.102 -26.578 1 97.19 182 ASN B O 1
ATOM 5042 N N . SER B 1 183 ? -4.586 -6.66 -25.047 1 97.5 183 SER B N 1
ATOM 5043 C CA . SER B 1 183 ? -5.859 -6.227 -24.484 1 97.5 183 SER B CA 1
ATOM 5044 C C . SER B 1 183 ? -6.793 -7.406 -24.25 1 97.5 183 SER B C 1
ATOM 5046 O O . SER B 1 183 ? -7.918 -7.43 -24.75 1 97.5 183 SER B O 1
ATOM 5048 N N . PRO B 1 184 ? -6.348 -8.383 -23.422 1 98 184 PRO B N 1
ATOM 5049 C CA . PRO B 1 184 ? -7.227 -9.531 -23.188 1 98 184 PRO B CA 1
ATOM 5050 C C . PRO B 1 184 ? -8.539 -9.141 -22.516 1 98 184 PRO B C 1
ATOM 5052 O O . PRO B 1 184 ? -8.641 -8.062 -21.922 1 98 184 PRO B O 1
ATOM 5055 N N . GLU B 1 185 ? -9.539 -9.992 -22.703 1 97.75 185 GLU B N 1
ATOM 5056 C CA . GLU B 1 185 ? -10.852 -9.836 -22.078 1 97.75 185 GLU B CA 1
ATOM 5057 C C . GLU B 1 185 ? -11.375 -11.172 -21.547 1 97.75 185 GLU B C 1
ATOM 5059 O O . GLU B 1 185 ? -11.148 -12.211 -22.172 1 97.75 185 GLU B O 1
ATOM 5064 N N . TYR B 1 186 ? -12.016 -11.07 -20.453 1 98.12 186 TYR B N 1
ATOM 5065 C CA . TYR B 1 186 ? -12.562 -12.273 -19.828 1 98.12 186 TYR B CA 1
ATOM 5066 C C . TYR B 1 186 ? -13.961 -12.016 -19.281 1 98.12 186 TYR B C 1
ATOM 5068 O O . TYR B 1 186 ? -14.234 -10.938 -18.75 1 98.12 186 TYR B O 1
ATOM 5076 N N . PRO B 1 187 ? -14.875 -13.031 -19.453 1 97.69 187 PRO B N 1
ATOM 5077 C CA . PRO B 1 187 ? -16.078 -12.914 -18.641 1 97.69 187 PRO B CA 1
ATOM 5078 C C . PRO B 1 187 ? -15.789 -12.891 -17.141 1 97.69 187 PRO B C 1
ATOM 5080 O O . PRO B 1 187 ? -14.797 -13.484 -16.688 1 97.69 187 PRO B O 1
ATOM 5083 N N . TRP B 1 188 ? -16.625 -12.297 -16.328 1 97.5 188 TRP B N 1
ATOM 5084 C CA . TRP B 1 188 ? -16.422 -12.07 -14.906 1 97.5 188 TRP B CA 1
ATOM 5085 C C . TRP B 1 188 ? -16.078 -13.375 -14.195 1 97.5 188 TRP B C 1
ATOM 5087 O O . TRP B 1 188 ? -15.164 -13.414 -13.367 1 97.5 188 TRP B O 1
ATOM 5097 N N . TRP B 1 189 ? -16.672 -14.453 -14.602 1 96.75 189 TRP B N 1
ATOM 5098 C CA . TRP B 1 189 ? -16.562 -15.711 -13.867 1 96.75 189 TRP B CA 1
ATOM 5099 C C . TRP B 1 189 ? -15.18 -16.328 -14.078 1 96.75 189 TRP B C 1
ATOM 5101 O O . TRP B 1 189 ? -14.781 -17.234 -13.352 1 96.75 189 TRP B O 1
ATOM 5111 N N . GLN B 1 190 ? -14.414 -15.836 -15.039 1 97.62 190 GLN B N 1
ATOM 5112 C CA . GLN B 1 190 ? -13.094 -16.391 -15.336 1 97.62 190 GLN B CA 1
ATOM 5113 C C . GLN B 1 190 ? -12.008 -15.656 -14.562 1 97.62 190 GLN B C 1
ATOM 5115 O O . GLN B 1 190 ? -10.852 -16.094 -1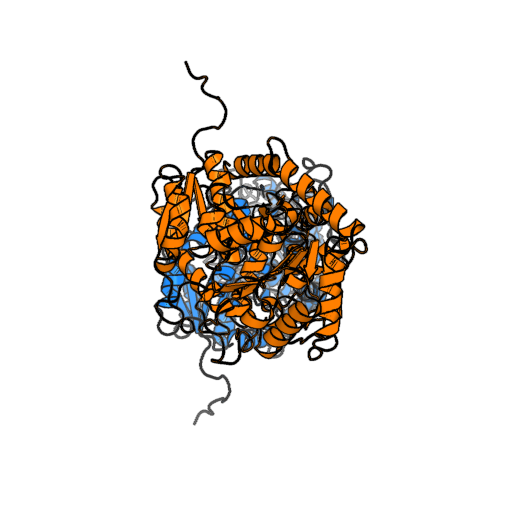4.547 1 97.62 190 GLN B O 1
ATOM 5120 N N . LEU B 1 191 ? -12.406 -14.562 -13.945 1 97.56 191 LEU B N 1
ATOM 5121 C CA . LEU B 1 191 ? -11.43 -13.781 -13.195 1 97.56 191 LEU B CA 1
ATOM 5122 C C . LEU B 1 191 ? -11.125 -14.445 -11.852 1 97.56 191 LEU B C 1
ATOM 5124 O O . LEU B 1 191 ? -11.836 -15.359 -11.43 1 97.56 191 LEU B O 1
ATOM 5128 N N . SER B 1 192 ? -10.055 -14.047 -11.227 1 95.19 192 SER B N 1
ATOM 5129 C CA . SER B 1 192 ? -9.578 -14.586 -9.953 1 95.19 192 SER B CA 1
ATOM 5130 C C . SER B 1 192 ? -10.719 -14.711 -8.945 1 95.19 192 SER B C 1
ATOM 5132 O O . SER B 1 192 ? -11.422 -13.734 -8.672 1 95.19 192 SER B O 1
ATOM 5134 N N . PRO B 1 193 ? -10.914 -15.914 -8.414 1 93.69 193 PRO B N 1
ATOM 5135 C CA . PRO B 1 193 ? -11.945 -16.062 -7.379 1 93.69 193 PRO B CA 1
ATOM 5136 C C . PRO B 1 193 ? -11.688 -15.172 -6.164 1 93.69 193 PRO B C 1
ATOM 5138 O O . PRO B 1 193 ? -12.633 -14.719 -5.516 1 93.69 193 PRO B O 1
ATOM 5141 N N . ILE B 1 194 ? -10.477 -14.906 -5.852 1 94.38 194 ILE B N 1
ATOM 5142 C CA . ILE B 1 194 ? -10.125 -14.039 -4.73 1 94.38 194 ILE B CA 1
ATOM 5143 C C . ILE B 1 194 ? -10.656 -12.633 -4.977 1 94.38 194 ILE B C 1
ATOM 5145 O O . ILE B 1 194 ? -11.258 -12.023 -4.086 1 94.38 194 ILE B O 1
ATOM 5149 N N . TYR B 1 195 ? -10.492 -12.125 -6.199 1 96.69 195 TYR B N 1
ATOM 5150 C CA . TYR B 1 195 ? -10.984 -10.789 -6.523 1 96.69 195 TYR B CA 1
ATOM 5151 C C . TYR B 1 195 ? -12.508 -10.758 -6.551 1 96.69 195 TYR B C 1
ATOM 5153 O O . TYR B 1 195 ? -13.125 -9.836 -6.016 1 96.69 195 TYR B O 1
ATOM 5161 N N . ARG B 1 196 ? -13.117 -11.773 -7.125 1 95.44 196 ARG B N 1
ATOM 5162 C CA . ARG B 1 196 ? -14.57 -11.797 -7.293 1 95.44 196 ARG B CA 1
ATOM 5163 C C . ARG B 1 196 ? -15.273 -11.883 -5.945 1 95.44 196 ARG B C 1
ATOM 5165 O O . ARG B 1 196 ? -16.438 -11.469 -5.816 1 95.44 196 ARG B O 1
ATOM 5172 N N . SER B 1 197 ? -14.594 -12.414 -4.957 1 93.75 197 SER B N 1
ATOM 5173 C CA . SER B 1 197 ? -15.211 -12.586 -3.648 1 93.75 197 SER B CA 1
ATOM 5174 C C . SER B 1 197 ? -14.922 -11.398 -2.74 1 93.75 197 SER B C 1
ATOM 5176 O O . SER B 1 197 ? -15.297 -11.398 -1.565 1 93.75 197 SER B O 1
ATOM 5178 N N . TYR B 1 198 ? -14.273 -10.398 -3.244 1 95.5 198 TYR B N 1
ATOM 5179 C CA . TYR B 1 198 ? -13.938 -9.227 -2.453 1 95.5 198 TYR B CA 1
ATOM 5180 C C . TYR B 1 198 ? -15.188 -8.484 -2.012 1 95.5 198 TYR B C 1
ATOM 5182 O O . TYR B 1 198 ? -16.078 -8.211 -2.822 1 95.5 198 TYR B O 1
ATOM 5190 N N . VAL B 1 199 ? -15.219 -8.195 -0.742 1 94.62 199 VAL B N 1
ATOM 5191 C CA . VAL B 1 199 ? -16.266 -7.363 -0.154 1 94.62 199 VAL B CA 1
ATOM 5192 C C . VAL B 1 199 ? -15.625 -6.203 0.607 1 94.62 199 VAL B C 1
ATOM 5194 O O . VAL B 1 199 ? -14.914 -6.41 1.593 1 94.62 199 VAL B O 1
ATOM 5197 N N . GLU B 1 200 ? -15.953 -4.992 0.165 1 92.56 200 GLU B N 1
ATOM 5198 C CA . GLU B 1 200 ? -15.398 -3.807 0.814 1 92.56 200 GLU B CA 1
ATOM 5199 C C . GLU B 1 200 ? -15.789 -3.754 2.289 1 92.56 200 GLU B C 1
ATOM 5201 O O . GLU B 1 200 ? -16.953 -3.963 2.637 1 92.56 200 GLU B O 1
ATOM 5206 N N . GLY B 1 201 ? -14.844 -3.574 3.104 1 91.19 201 GLY B N 1
ATOM 5207 C CA . GLY B 1 201 ? -15.102 -3.439 4.527 1 91.19 201 GLY B CA 1
ATOM 5208 C C . GLY B 1 201 ? -15 -4.754 5.281 1 91.19 201 GLY B C 1
ATOM 5209 O O . GLY B 1 201 ? -14.891 -4.762 6.508 1 91.19 201 GLY B O 1
ATOM 5210 N N . ASP B 1 202 ? -15.086 -5.859 4.551 1 95.06 202 ASP B N 1
ATOM 5211 C CA . ASP B 1 202 ? -14.867 -7.156 5.184 1 95.06 202 ASP B CA 1
ATOM 5212 C C . ASP B 1 202 ? -13.406 -7.316 5.613 1 95.06 202 ASP B C 1
ATOM 5214 O O . ASP B 1 202 ? -12.492 -7.117 4.809 1 95.06 202 ASP B O 1
ATOM 5218 N N . PRO B 1 203 ? -13.18 -7.695 6.82 1 93.56 203 PRO B N 1
ATOM 5219 C CA . PRO B 1 203 ? -11.812 -7.73 7.344 1 93.56 203 PRO B CA 1
ATOM 5220 C C . PRO B 1 203 ? -10.906 -8.664 6.543 1 93.56 203 PRO B C 1
ATOM 5222 O O . PRO B 1 203 ? -9.758 -8.312 6.258 1 93.56 203 PRO B O 1
ATOM 5225 N N . THR B 1 204 ? -11.367 -9.805 6.219 1 94.44 204 THR B N 1
ATOM 5226 C CA . THR B 1 204 ? -10.578 -10.742 5.434 1 94.44 204 THR B CA 1
ATOM 5227 C C . THR B 1 204 ? -10.258 -10.164 4.059 1 94.44 204 THR B C 1
ATOM 5229 O O . THR B 1 204 ? -9.109 -10.211 3.615 1 94.44 204 THR B O 1
ATOM 5232 N N . SER B 1 205 ? -11.258 -9.562 3.445 1 95.25 205 SER B N 1
ATOM 5233 C CA . SER B 1 205 ? -11.094 -8.953 2.129 1 95.25 205 SER B CA 1
ATOM 5234 C C . SER B 1 205 ? -10.094 -7.805 2.174 1 95.25 205 SER B C 1
ATOM 5236 O O . SER B 1 205 ? -9.227 -7.699 1.307 1 95.25 205 SER B O 1
ATOM 5238 N N . GLU B 1 206 ? -10.18 -7.02 3.176 1 95.62 206 GLU B N 1
ATOM 5239 C CA . GLU B 1 206 ? -9.305 -5.855 3.275 1 95.62 206 GLU B CA 1
ATOM 5240 C C . GLU B 1 206 ? -7.863 -6.27 3.531 1 95.62 206 GLU B C 1
ATOM 5242 O O . GLU B 1 206 ? -6.93 -5.645 3.02 1 95.62 206 GLU B O 1
ATOM 5247 N N . PHE B 1 207 ? -7.711 -7.332 4.352 1 96.75 207 PHE B N 1
ATOM 5248 C CA . PHE B 1 207 ? -6.375 -7.852 4.605 1 96.75 207 PHE B CA 1
ATOM 5249 C C . PHE B 1 207 ? -5.738 -8.359 3.318 1 96.75 207 PHE B C 1
ATOM 5251 O O . PHE B 1 207 ? -4.57 -8.07 3.041 1 96.75 207 PHE B O 1
ATOM 5258 N N . ILE B 1 208 ? -6.469 -9.047 2.559 1 96.5 208 ILE B N 1
ATOM 5259 C CA . ILE B 1 208 ? -5.98 -9.641 1.316 1 96.5 208 ILE B CA 1
ATOM 5260 C C . ILE B 1 208 ? -5.672 -8.531 0.307 1 96.5 208 ILE B C 1
ATOM 5262 O O . ILE B 1 208 ? -4.629 -8.555 -0.349 1 96.5 208 ILE B O 1
ATOM 5266 N N . LYS B 1 209 ? -6.578 -7.555 0.189 1 96.31 209 LYS B N 1
ATOM 5267 C CA . LYS B 1 209 ? -6.355 -6.414 -0.696 1 96.31 209 LYS B CA 1
ATOM 5268 C C . LYS B 1 209 ? -5.047 -5.703 -0.356 1 96.31 209 LYS B C 1
ATOM 5270 O O . LYS B 1 209 ? -4.258 -5.387 -1.248 1 96.31 209 LYS B O 1
ATOM 5275 N N . ASP B 1 210 ? -4.824 -5.5 0.957 1 96.81 210 ASP B N 1
ATOM 5276 C CA . ASP B 1 210 ? -3.604 -4.855 1.427 1 96.81 210 ASP B CA 1
ATOM 5277 C C . ASP B 1 210 ? -2.369 -5.66 1.024 1 96.81 210 ASP B C 1
ATOM 5279 O O . ASP B 1 210 ? -1.37 -5.09 0.578 1 96.81 210 ASP B O 1
ATOM 5283 N N . GLY B 1 211 ? -2.432 -6.953 1.137 1 96.81 211 GLY B N 1
ATOM 5284 C CA . GLY B 1 211 ? -1.33 -7.828 0.772 1 96.81 211 GLY B CA 1
ATOM 5285 C C . GLY B 1 211 ? -1.044 -7.84 -0.718 1 96.81 211 GLY B C 1
ATOM 5286 O O . GLY B 1 211 ? 0.117 -7.836 -1.132 1 96.81 211 GLY B O 1
ATOM 5287 N N . LEU B 1 212 ? -2.082 -7.895 -1.471 1 96.06 212 LEU B N 1
ATOM 5288 C CA . LEU B 1 212 ? -1.908 -7.926 -2.918 1 96.06 212 LEU B CA 1
ATOM 5289 C C . LEU B 1 212 ? -1.346 -6.605 -3.428 1 96.06 212 LEU B C 1
ATOM 5291 O O . LEU B 1 212 ? -0.521 -6.59 -4.344 1 96.06 212 LEU B O 1
ATOM 5295 N N . SER B 1 213 ? -1.753 -5.477 -2.807 1 95.38 213 SER B N 1
ATOM 5296 C CA . SER B 1 213 ? -1.171 -4.176 -3.125 1 95.38 213 SER B CA 1
ATOM 5297 C C . SER B 1 213 ? 0.308 -4.129 -2.756 1 95.38 213 SER B C 1
ATOM 5299 O O . SER B 1 213 ? 1.113 -3.531 -3.475 1 95.38 213 SER B O 1
ATOM 5301 N N . ALA B 1 214 ? 0.632 -4.789 -1.695 1 97.38 214 ALA B N 1
ATOM 5302 C CA . ALA B 1 214 ? 2.008 -4.812 -1.203 1 97.38 214 ALA B CA 1
ATOM 5303 C C . ALA B 1 214 ? 2.922 -5.559 -2.17 1 97.38 214 ALA B C 1
ATOM 5305 O O . ALA B 1 214 ? 4.117 -5.266 -2.256 1 97.38 214 ALA B O 1
ATOM 5306 N N . ASN B 1 215 ? 2.359 -6.52 -2.898 1 98.12 215 ASN B N 1
ATOM 5307 C CA . ASN B 1 215 ? 3.15 -7.203 -3.914 1 98.12 215 ASN B CA 1
ATOM 5308 C C . ASN B 1 215 ? 3.717 -6.227 -4.938 1 98.12 215 ASN B C 1
ATOM 5310 O O . ASN B 1 215 ? 4.887 -6.324 -5.316 1 98.12 215 ASN B O 1
ATOM 5314 N N . MET B 1 216 ? 2.951 -5.27 -5.359 1 96.38 216 MET B N 1
ATOM 5315 C CA . MET B 1 216 ? 3.344 -4.297 -6.375 1 96.38 216 MET B CA 1
ATOM 5316 C C . MET B 1 216 ? 4.324 -3.277 -5.801 1 96.38 216 MET B C 1
ATOM 5318 O O . MET B 1 216 ? 5.113 -2.689 -6.539 1 96.38 216 MET B O 1
ATOM 5322 N N . ALA B 1 217 ? 4.258 -3.135 -4.457 1 95.25 217 ALA B N 1
ATOM 5323 C CA . ALA B 1 217 ? 5.117 -2.168 -3.781 1 95.25 217 ALA B CA 1
ATOM 5324 C C . ALA B 1 217 ? 6.461 -2.789 -3.414 1 95.25 217 ALA B C 1
ATOM 5326 O O . ALA B 1 217 ? 7.398 -2.082 -3.037 1 95.25 217 ALA B O 1
ATOM 5327 N N . SER B 1 218 ? 6.648 -4.105 -3.553 1 97.31 218 SER B N 1
ATOM 5328 C CA . SER B 1 218 ? 7.863 -4.816 -3.172 1 97.31 218 SER B CA 1
ATOM 5329 C C . SER B 1 218 ? 9.055 -4.352 -3.996 1 97.31 218 SER B C 1
ATOM 5331 O O . SER B 1 218 ? 8.891 -3.738 -5.055 1 97.31 218 SER B O 1
ATOM 5333 N N . TRP B 1 219 ? 10.273 -4.59 -3.486 1 97.31 219 TRP B N 1
ATOM 5334 C CA . TRP B 1 219 ? 11.5 -4.148 -4.133 1 97.31 219 TRP B CA 1
ATOM 5335 C C . TRP B 1 219 ? 11.633 -4.754 -5.527 1 97.31 219 TRP B C 1
ATOM 5337 O O . TRP B 1 219 ? 12.094 -4.09 -6.457 1 97.31 219 TRP B O 1
ATOM 5347 N N . GLY B 1 220 ? 11.211 -6.012 -5.652 1 98.31 220 GLY B N 1
ATOM 5348 C CA . GLY B 1 220 ? 11.242 -6.699 -6.934 1 98.31 220 GLY B CA 1
ATOM 5349 C C . GLY B 1 220 ? 10.234 -7.828 -7.031 1 98.31 220 GLY B C 1
ATOM 5350 O O . GLY B 1 220 ? 9.594 -8.188 -6.039 1 98.31 220 GLY B O 1
ATOM 5351 N N . ILE B 1 221 ? 10.094 -8.312 -8.227 1 98.75 221 ILE B N 1
ATOM 5352 C CA . ILE B 1 221 ? 9.195 -9.422 -8.5 1 98.75 221 ILE B CA 1
ATOM 5353 C C . ILE B 1 221 ? 9.953 -10.531 -9.242 1 98.75 221 ILE B C 1
ATOM 5355 O O . ILE B 1 221 ? 10.633 -10.266 -10.227 1 98.75 221 ILE B O 1
ATOM 5359 N N . VAL B 1 222 ? 9.875 -11.711 -8.688 1 98.88 222 VAL B N 1
ATOM 5360 C CA . VAL B 1 222 ? 10.484 -12.891 -9.297 1 98.88 222 VAL B CA 1
ATOM 5361 C C . VAL B 1 222 ? 9.391 -13.773 -9.898 1 98.88 222 VAL B C 1
ATOM 5363 O O . VAL B 1 222 ? 8.453 -14.172 -9.211 1 98.88 222 VAL B O 1
ATOM 5366 N N . ILE B 1 223 ? 9.539 -14.078 -11.18 1 98.81 223 ILE B N 1
ATOM 5367 C CA . ILE B 1 223 ? 8.469 -14.773 -11.883 1 98.81 223 ILE B CA 1
ATOM 5368 C C . ILE B 1 223 ? 8.984 -16.094 -12.438 1 98.81 223 ILE B C 1
ATOM 5370 O O . ILE B 1 223 ? 10.062 -16.141 -13.039 1 98.81 223 ILE B O 1
ATOM 5374 N N . ASN B 1 224 ? 8.195 -17.156 -12.203 1 98.38 224 ASN B N 1
ATOM 5375 C CA . ASN B 1 224 ? 8.492 -18.453 -12.812 1 98.38 224 ASN B CA 1
ATOM 5376 C C . ASN B 1 224 ? 8.148 -18.453 -14.297 1 98.38 224 ASN B C 1
ATOM 5378 O O . ASN B 1 224 ? 7.25 -19.172 -14.727 1 98.38 224 ASN B O 1
ATOM 5382 N N . SER B 1 225 ? 8.828 -17.656 -15.078 1 98.44 225 SER B N 1
ATOM 5383 C CA . SER B 1 225 ? 8.719 -17.562 -16.531 1 98.44 225 SER B CA 1
ATOM 5384 C C . SER B 1 225 ? 10.055 -17.172 -17.156 1 98.44 225 SER B C 1
ATOM 5386 O O . SER B 1 225 ? 11.086 -17.172 -16.484 1 98.44 225 SER B O 1
ATOM 5388 N N . PHE B 1 226 ? 10.117 -17.016 -18.453 1 98 226 PHE B N 1
ATOM 5389 C CA . PHE B 1 226 ? 11.359 -16.609 -19.109 1 98 226 PHE B CA 1
ATOM 5390 C C . PHE B 1 226 ? 11.078 -15.703 -20.297 1 98 226 PHE B C 1
ATOM 5392 O O . PHE B 1 226 ? 9.961 -15.68 -20.812 1 98 226 PHE B O 1
ATOM 5399 N N . SER B 1 227 ? 11.984 -14.984 -20.641 1 97.12 227 SER B N 1
ATOM 5400 C CA . SER B 1 227 ? 11.828 -13.844 -21.531 1 97.12 227 SER B CA 1
ATOM 5401 C C . SER B 1 227 ? 11.312 -14.273 -22.891 1 97.12 227 SER B C 1
ATOM 5403 O O . SER B 1 227 ? 10.43 -13.625 -23.469 1 97.12 227 SER B O 1
ATOM 5405 N N . GLU B 1 228 ? 11.844 -15.328 -23.438 1 97.44 228 GLU B N 1
ATOM 5406 C CA . GLU B 1 228 ? 11.477 -15.773 -24.781 1 97.44 228 GLU B CA 1
ATOM 5407 C C . GLU B 1 228 ? 10 -16.141 -24.859 1 97.44 228 GLU B C 1
ATOM 5409 O O . GLU B 1 228 ? 9.391 -16.062 -25.922 1 97.44 228 GLU B O 1
ATOM 5414 N N . LEU B 1 229 ? 9.461 -16.484 -23.734 1 98.12 229 LEU B N 1
ATOM 5415 C CA . LEU B 1 229 ? 8.07 -16.922 -23.703 1 98.12 229 LEU B CA 1
ATOM 5416 C C . LEU B 1 229 ? 7.133 -15.734 -23.516 1 98.12 229 LEU B C 1
ATOM 5418 O O . LEU B 1 229 ? 6.066 -15.672 -24.125 1 98.12 229 LEU B O 1
ATOM 5422 N N . GLU B 1 230 ? 7.527 -14.805 -22.578 1 98.44 230 GLU B N 1
ATOM 5423 C CA . GLU B 1 230 ? 6.574 -13.773 -22.172 1 98.44 230 GLU B CA 1
ATOM 5424 C C . GLU B 1 230 ? 7.215 -12.391 -22.188 1 98.44 230 GLU B C 1
ATOM 5426 O O . GLU B 1 230 ? 6.898 -11.547 -21.344 1 98.44 230 GLU B O 1
ATOM 5431 N N . ARG B 1 231 ? 8.055 -12.094 -23.031 1 97.62 231 ARG B N 1
ATOM 5432 C CA . ARG B 1 231 ? 8.82 -10.852 -23.047 1 97.62 231 ARG B CA 1
ATOM 5433 C C . ARG B 1 231 ? 7.902 -9.641 -22.938 1 97.62 231 ARG B C 1
ATOM 5435 O O . ARG B 1 231 ? 8.133 -8.742 -22.125 1 97.62 231 ARG B O 1
ATOM 5442 N N . VAL B 1 232 ? 6.855 -9.578 -23.703 1 98.19 232 VAL B N 1
ATOM 5443 C CA . VAL B 1 232 ? 5.996 -8.406 -23.797 1 98.19 232 VAL B CA 1
ATOM 5444 C C . VAL B 1 232 ? 5.305 -8.164 -22.453 1 98.19 232 VAL B C 1
ATOM 5446 O O . VAL B 1 232 ? 5.098 -7.016 -22.062 1 98.19 232 VAL B O 1
ATOM 5449 N N . TYR B 1 233 ? 4.992 -9.211 -21.766 1 98.69 233 TYR B N 1
ATOM 5450 C CA . TYR B 1 233 ? 4.281 -9.07 -20.5 1 98.69 233 TYR B CA 1
ATOM 5451 C C . TYR B 1 233 ? 5.25 -8.766 -19.359 1 98.69 233 TYR B C 1
ATOM 5453 O O . TYR B 1 233 ? 4.898 -8.07 -18.406 1 98.69 233 TYR B O 1
ATOM 5461 N N . VAL B 1 234 ? 6.496 -9.312 -19.422 1 98.69 234 VAL B N 1
ATOM 5462 C CA . VAL B 1 234 ? 7.535 -8.945 -18.453 1 98.69 234 VAL B CA 1
ATOM 5463 C C . VAL B 1 234 ? 7.836 -7.449 -18.578 1 98.69 234 VAL B C 1
ATOM 5465 O O . VAL B 1 234 ? 7.934 -6.75 -17.562 1 98.69 234 VAL B O 1
ATOM 5468 N N . ASP B 1 235 ? 7.918 -6.938 -19.797 1 98.5 235 ASP B N 1
ATOM 5469 C CA . ASP B 1 235 ? 8.156 -5.52 -20.047 1 98.5 235 ASP B CA 1
ATOM 5470 C C . ASP B 1 235 ? 6.996 -4.668 -19.531 1 98.5 235 ASP B C 1
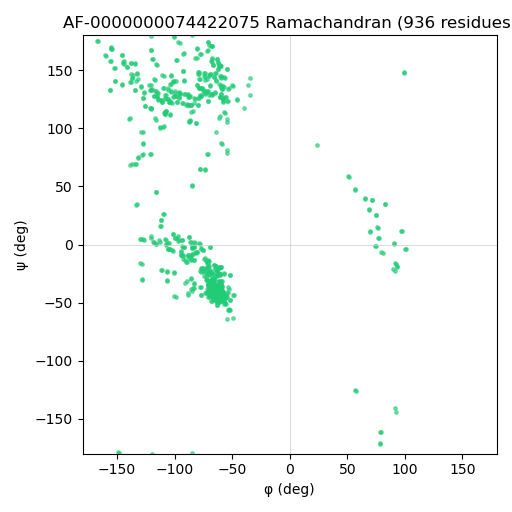ATOM 5472 O O . ASP B 1 235 ? 7.207 -3.586 -18.984 1 98.5 235 ASP B O 1
ATOM 5476 N N . HIS B 1 236 ? 5.824 -5.172 -19.734 1 98.62 236 HIS B N 1
ATOM 5477 C CA . HIS B 1 236 ? 4.648 -4.473 -19.219 1 98.62 236 HIS B CA 1
ATOM 5478 C C . HIS B 1 236 ? 4.707 -4.324 -17.703 1 98.62 236 HIS B C 1
ATOM 5480 O O . HIS B 1 236 ? 4.387 -3.262 -17.172 1 98.62 236 HIS B O 1
ATOM 5486 N N . LEU B 1 237 ? 5.086 -5.395 -17.031 1 98.56 237 LEU B N 1
ATOM 5487 C CA . LEU B 1 237 ? 5.188 -5.332 -15.578 1 98.56 237 LEU B CA 1
ATOM 5488 C C . LEU B 1 237 ? 6.23 -4.305 -15.148 1 98.56 237 LEU B C 1
ATOM 5490 O O . LEU B 1 237 ? 6.02 -3.559 -14.195 1 98.56 237 LEU B O 1
ATOM 5494 N N . LYS B 1 238 ? 7.383 -4.27 -15.875 1 98.19 238 LYS B N 1
ATOM 5495 C CA . LYS B 1 238 ? 8.406 -3.27 -15.578 1 98.19 238 LYS B CA 1
ATOM 5496 C C . LYS B 1 238 ? 7.844 -1.856 -15.711 1 98.19 238 LYS B C 1
ATOM 5498 O O . LYS B 1 238 ? 8.102 -1 -14.859 1 98.19 238 LYS B O 1
ATOM 5503 N N . GLU B 1 239 ? 7.051 -1.649 -16.719 1 96.94 239 GLU B N 1
ATOM 5504 C CA . GLU B 1 239 ? 6.445 -0.343 -16.969 1 96.94 239 GLU B CA 1
ATOM 5505 C C . GLU B 1 239 ? 5.43 0.002 -15.883 1 96.94 239 GLU B C 1
ATOM 5507 O O . GLU B 1 239 ? 5.426 1.119 -15.359 1 96.94 239 GLU B O 1
ATOM 5512 N N . GLU B 1 240 ? 4.594 -0.961 -15.648 1 95.62 240 GLU B N 1
ATOM 5513 C CA . GLU B 1 240 ? 3.533 -0.755 -14.664 1 95.62 240 GLU B CA 1
ATOM 5514 C C . GLU B 1 240 ? 4.109 -0.48 -13.281 1 95.62 240 GLU B C 1
ATOM 5516 O O . GLU B 1 240 ? 3.531 0.284 -12.5 1 95.62 240 GLU B O 1
ATOM 5521 N N . LEU B 1 241 ? 5.195 -1.118 -12.945 1 95.69 241 LEU B N 1
ATOM 5522 C CA . LEU B 1 241 ? 5.797 -0.998 -11.617 1 95.69 241 LEU B CA 1
ATOM 5523 C C . LEU B 1 241 ? 6.809 0.144 -11.586 1 95.69 241 LEU B C 1
ATOM 5525 O O . LEU B 1 241 ? 7.27 0.539 -10.516 1 95.69 241 LEU B O 1
ATOM 5529 N N . ARG B 1 242 ? 7.23 0.648 -12.766 1 91.69 242 ARG B N 1
ATOM 5530 C CA . ARG B 1 242 ? 8.094 1.811 -12.953 1 91.69 242 ARG B CA 1
ATOM 5531 C C . ARG B 1 242 ? 9.508 1.521 -12.477 1 91.69 242 ARG B C 1
ATOM 5533 O O . ARG B 1 242 ? 10.164 2.387 -11.891 1 91.69 242 ARG B O 1
ATOM 5540 N N . HIS B 1 243 ? 9.93 0.237 -12.578 1 94.75 243 HIS B N 1
ATOM 5541 C CA . HIS B 1 243 ? 11.312 -0.177 -12.352 1 94.75 243 HIS B CA 1
ATOM 5542 C C . HIS B 1 243 ? 11.633 -1.467 -13.094 1 94.75 243 HIS B C 1
ATOM 5544 O O . HIS B 1 243 ? 10.727 -2.148 -13.586 1 94.75 243 HIS B O 1
ATOM 5550 N N . ASP B 1 244 ? 12.883 -1.822 -13.172 1 97.12 244 ASP B N 1
ATOM 5551 C CA . ASP B 1 244 ? 13.305 -2.951 -13.992 1 97.12 244 ASP B CA 1
ATOM 5552 C C . ASP B 1 244 ? 13.562 -4.188 -13.141 1 97.12 244 ASP B C 1
ATOM 5554 O O . ASP B 1 244 ? 14.062 -5.199 -13.633 1 97.12 244 ASP B O 1
ATOM 5558 N N . ARG B 1 245 ? 13.219 -4.188 -11.875 1 98.19 245 ARG B N 1
ATOM 5559 C CA . ARG B 1 245 ? 13.492 -5.309 -10.977 1 98.19 245 ARG B CA 1
ATOM 5560 C C . ARG B 1 245 ? 12.398 -6.367 -11.078 1 98.19 245 ARG B C 1
ATOM 5562 O O . ARG B 1 245 ? 11.773 -6.723 -10.078 1 98.19 245 ARG B O 1
ATOM 5569 N N . VAL B 1 246 ? 12.125 -6.746 -12.273 1 98.75 246 VAL B N 1
ATOM 5570 C CA . VAL B 1 246 ? 11.273 -7.879 -12.625 1 98.75 246 VAL B CA 1
ATOM 5571 C C . VAL B 1 246 ? 12.133 -9.008 -13.203 1 98.75 246 VAL B C 1
ATOM 5573 O O . VAL B 1 246 ? 12.719 -8.859 -14.273 1 98.75 246 VAL B O 1
ATOM 5576 N N . PHE B 1 247 ? 12.211 -10.133 -12.477 1 98.81 247 PHE B N 1
ATOM 5577 C CA . PHE B 1 247 ? 13.156 -11.203 -12.789 1 98.81 247 PHE B CA 1
ATOM 5578 C C . PHE B 1 247 ? 12.43 -12.422 -13.336 1 98.81 247 PHE B C 1
ATOM 5580 O O . PHE B 1 247 ? 11.812 -13.172 -12.57 1 98.81 247 PHE B O 1
ATOM 5587 N N . ALA B 1 248 ? 12.477 -12.578 -14.609 1 98.75 248 ALA B N 1
ATOM 5588 C CA . ALA B 1 248 ? 11.969 -13.812 -15.219 1 98.75 248 ALA B CA 1
ATOM 5589 C C . ALA B 1 248 ? 13 -14.93 -15.133 1 98.75 248 ALA B C 1
ATOM 5591 O O . ALA B 1 248 ? 13.898 -15.016 -15.977 1 98.75 248 ALA B O 1
ATOM 5592 N N . VAL B 1 249 ? 12.766 -15.867 -14.227 1 98.56 249 VAL B N 1
ATOM 5593 C CA . VAL B 1 249 ? 13.859 -16.766 -13.875 1 98.56 249 VAL B CA 1
ATOM 5594 C C . VAL B 1 249 ? 13.5 -18.203 -14.266 1 98.56 249 VAL B C 1
ATOM 5596 O O . VAL B 1 249 ? 14.234 -19.141 -13.961 1 98.56 249 VAL B O 1
ATOM 5599 N N . GLY B 1 250 ? 12.359 -18.453 -14.836 1 97.62 250 GLY B N 1
ATOM 5600 C CA . GLY B 1 250 ? 11.883 -19.797 -15.133 1 97.62 250 GLY B CA 1
ATOM 5601 C C . GLY B 1 250 ? 12.398 -20.328 -16.453 1 97.62 250 GLY B C 1
ATOM 5602 O O . GLY B 1 250 ? 13.18 -19.656 -17.141 1 97.62 250 GLY B O 1
ATOM 5603 N N . PRO B 1 251 ? 12.094 -21.422 -16.875 1 97.19 251 PRO B N 1
ATOM 5604 C CA . PRO B 1 251 ? 11.25 -22.312 -16.078 1 97.19 251 PRO B CA 1
ATOM 5605 C C . PRO B 1 251 ? 11.977 -22.891 -14.859 1 97.19 251 PRO B C 1
ATOM 5607 O O . PRO B 1 251 ? 13.148 -23.266 -14.961 1 97.19 251 PRO B O 1
ATOM 5610 N N . LEU B 1 252 ? 11.312 -22.812 -13.742 1 95.75 252 LEU B N 1
ATOM 5611 C CA . LEU B 1 252 ? 11.805 -23.438 -12.531 1 95.75 252 LEU B CA 1
ATOM 5612 C C . LEU B 1 252 ? 11.344 -24.891 -12.445 1 95.75 252 LEU B C 1
ATOM 5614 O O . LEU B 1 252 ? 10.156 -25.156 -12.242 1 95.75 252 LEU B O 1
ATOM 5618 N N . LEU B 1 253 ? 12.242 -25.797 -12.695 1 89.94 253 LEU B N 1
ATOM 5619 C CA . LEU B 1 253 ? 11.969 -27.234 -12.727 1 89.94 253 LEU B CA 1
ATOM 5620 C C . LEU B 1 253 ? 12.727 -27.953 -11.609 1 89.94 253 LEU B C 1
ATOM 5622 O O . LEU B 1 253 ? 13.742 -27.453 -11.125 1 89.94 253 LEU B O 1
ATOM 5626 N N . PRO B 1 254 ? 12.195 -29.047 -11.242 1 83.44 254 PRO B N 1
ATOM 5627 C CA . PRO B 1 254 ? 12.953 -29.812 -10.25 1 83.44 254 PRO B CA 1
ATOM 5628 C C . PRO B 1 254 ? 14.32 -30.266 -10.773 1 83.44 254 PRO B C 1
ATOM 5630 O O . PRO B 1 254 ? 14.5 -30.422 -11.984 1 83.44 254 PRO B O 1
ATOM 5633 N N . PRO B 1 255 ? 15.234 -30.406 -9.844 1 75.12 255 PRO B N 1
ATOM 5634 C CA . PRO B 1 255 ? 16.531 -30.938 -10.281 1 75.12 255 PRO B CA 1
ATOM 5635 C C . PRO B 1 255 ? 16.422 -32.344 -10.891 1 75.12 255 PRO B C 1
ATOM 5637 O O . PRO B 1 255 ? 15.539 -33.094 -10.531 1 75.12 255 PRO B O 1
ATOM 5640 N N . SER B 1 256 ? 17.266 -32.562 -11.891 1 64.69 256 SER B N 1
ATOM 5641 C CA . SER B 1 256 ? 17.219 -33.75 -12.734 1 64.69 256 SER B CA 1
ATOM 5642 C C . SER B 1 256 ? 17.125 -35.031 -11.891 1 64.69 256 SER B C 1
ATOM 5644 O O . SER B 1 256 ? 16.375 -35.938 -12.211 1 64.69 256 SER B O 1
ATOM 5646 N N . ASN B 1 257 ? 17.891 -35.062 -10.875 1 56.41 257 ASN B N 1
ATOM 5647 C CA . ASN B 1 257 ? 17.953 -36.281 -10.086 1 56.41 257 ASN B CA 1
ATOM 5648 C C . ASN B 1 257 ? 16.656 -36.531 -9.328 1 56.41 257 ASN B C 1
ATOM 5650 O O . ASN B 1 257 ? 16.438 -37.594 -8.773 1 56.41 257 ASN B O 1
ATOM 5654 N N . SER B 1 258 ? 15.758 -35.594 -9.484 1 59.41 258 SER B N 1
ATOM 5655 C CA . SER B 1 258 ? 14.562 -35.688 -8.648 1 59.41 258 SER B CA 1
ATOM 5656 C C . SER B 1 258 ? 13.305 -35.844 -9.484 1 59.41 258 SER B C 1
ATOM 5658 O O . SER B 1 258 ? 12.203 -35.969 -8.945 1 59.41 258 SER B O 1
ATOM 5660 N N . THR B 1 259 ? 13.438 -35.906 -10.695 1 58.06 259 THR B N 1
ATOM 5661 C CA . THR B 1 259 ? 12.266 -35.906 -11.562 1 58.06 259 THR B CA 1
ATOM 5662 C C . THR B 1 259 ? 11.492 -37.219 -11.422 1 58.06 259 THR B C 1
ATOM 5664 O O . THR B 1 259 ? 10.266 -37.219 -11.492 1 58.06 259 THR B O 1
ATOM 5667 N N . ILE B 1 260 ? 12.172 -38.156 -11.172 1 55.59 260 ILE B N 1
ATOM 5668 C CA . ILE B 1 260 ? 11.555 -39.469 -11.07 1 55.59 260 ILE B CA 1
ATOM 5669 C C . ILE B 1 260 ? 11.016 -39.656 -9.656 1 55.59 260 ILE B C 1
ATOM 5671 O O . ILE B 1 260 ? 9.906 -40.188 -9.477 1 55.59 260 ILE B O 1
ATOM 5675 N N . SER B 1 261 ? 11.742 -39.219 -8.75 1 56.19 261 SER B N 1
ATOM 5676 C CA . SER B 1 261 ? 11.391 -39.469 -7.359 1 56.19 261 SER B CA 1
ATOM 5677 C C . SER B 1 261 ? 10.133 -38.688 -6.961 1 56.19 261 SER B C 1
ATOM 5679 O O . SER B 1 261 ? 9.383 -39.125 -6.094 1 56.19 261 SER B O 1
ATOM 5681 N N . ARG B 1 262 ? 9.867 -37.688 -7.605 1 59.12 262 ARG B N 1
ATOM 5682 C CA . ARG B 1 262 ? 8.688 -36.906 -7.25 1 59.12 262 ARG B CA 1
ATOM 5683 C C . ARG B 1 262 ? 7.41 -37.625 -7.641 1 59.12 262 ARG B C 1
ATOM 5685 O O . ARG B 1 262 ? 6.332 -37.344 -7.129 1 59.12 262 ARG B O 1
ATOM 5692 N N . GLY B 1 263 ? 7.555 -38.688 -8.492 1 58.28 263 GLY B N 1
ATOM 5693 C CA . GLY B 1 263 ? 6.379 -39.375 -9.016 1 58.28 263 GLY B CA 1
ATOM 5694 C C . GLY B 1 263 ? 5.965 -40.562 -8.188 1 58.28 263 GLY B C 1
ATOM 5695 O O . GLY B 1 263 ? 4.949 -41.219 -8.477 1 58.28 263 GLY B O 1
ATOM 5696 N N . GLY B 1 264 ? 6.555 -40.875 -7.285 1 61.22 264 GLY B N 1
ATOM 5697 C CA . GLY B 1 264 ? 6.156 -41.969 -6.406 1 61.22 264 GLY B CA 1
ATOM 5698 C C . GLY B 1 264 ? 6.465 -43.344 -6.969 1 61.22 264 GLY B C 1
ATOM 5699 O O . GLY B 1 264 ? 7.301 -43.469 -7.871 1 61.22 264 GLY B O 1
ATOM 5700 N N . SER B 1 265 ? 5.785 -44.469 -6.422 1 60.81 265 SER B N 1
ATOM 5701 C CA . SER B 1 265 ? 6.043 -45.875 -6.664 1 60.81 265 SER B CA 1
ATOM 5702 C C . SER B 1 265 ? 5.641 -46.281 -8.078 1 60.81 265 SER B C 1
ATOM 5704 O O . SER B 1 265 ? 6.23 -47.188 -8.656 1 60.81 265 SER B O 1
ATOM 5706 N N . SER B 1 266 ? 4.742 -45.625 -8.68 1 67.25 266 SER B N 1
ATOM 5707 C CA . SER B 1 266 ? 4.215 -46.031 -9.984 1 67.25 266 SER B CA 1
ATOM 5708 C C . SER B 1 266 ? 5.098 -45.5 -11.109 1 67.25 266 SER B C 1
ATOM 5710 O O . SER B 1 266 ? 4.875 -45.812 -12.281 1 67.25 266 SER B O 1
ATOM 5712 N N . SER B 1 267 ? 6.062 -44.781 -10.812 1 70.81 267 SER B N 1
ATOM 5713 C CA . SER B 1 267 ? 6.875 -44.094 -11.797 1 70.81 267 SER B CA 1
ATOM 5714 C C . SER B 1 267 ? 7.547 -45.062 -12.758 1 70.81 267 SER B C 1
ATOM 5716 O O . SER B 1 267 ? 7.5 -44.875 -13.977 1 70.81 267 SER B O 1
ATOM 5718 N N . LYS B 1 268 ? 8.117 -46.094 -12.219 1 78.81 268 LYS B N 1
ATOM 5719 C CA . LYS B 1 268 ? 8.875 -47.031 -13.055 1 78.81 268 LYS B CA 1
ATOM 5720 C C . LYS B 1 268 ? 7.965 -47.781 -14.023 1 78.81 268 LYS B C 1
ATOM 5722 O O . LYS B 1 268 ? 8.32 -47.969 -15.188 1 78.81 268 LYS B O 1
ATOM 5727 N N . ASP B 1 269 ? 6.836 -48 -13.633 1 85.31 269 ASP B N 1
ATOM 5728 C CA . ASP B 1 269 ? 5.91 -48.75 -14.469 1 85.31 269 ASP B CA 1
ATOM 5729 C C . ASP B 1 269 ? 5.426 -47.938 -15.656 1 85.31 269 ASP B C 1
ATOM 5731 O O . ASP B 1 269 ? 5.379 -48.406 -16.781 1 85.31 269 ASP B O 1
ATOM 5735 N N . VAL B 1 270 ? 5.129 -46.719 -15.453 1 91.5 270 VAL B N 1
ATOM 5736 C CA . VAL B 1 270 ? 4.605 -45.844 -16.5 1 91.5 270 VAL B CA 1
ATOM 5737 C C . VAL B 1 270 ? 5.691 -45.594 -17.547 1 91.5 270 VAL B C 1
ATOM 5739 O O . VAL B 1 270 ? 5.43 -45.625 -18.75 1 91.5 270 VAL B O 1
ATOM 5742 N N . LEU B 1 271 ? 6.883 -45.344 -17.125 1 92.06 271 LEU B N 1
ATOM 5743 C CA . LEU B 1 271 ? 7.977 -45.062 -18.047 1 92.06 271 LEU B CA 1
ATOM 5744 C C . LEU B 1 271 ? 8.328 -46.281 -18.875 1 92.06 271 LEU B C 1
ATOM 5746 O O . LEU B 1 271 ? 8.648 -46.188 -20.062 1 92.06 271 LEU B O 1
ATOM 5750 N N . SER B 1 272 ? 8.297 -47.438 -18.172 1 92.62 272 SER B N 1
ATOM 5751 C CA . SER B 1 272 ? 8.539 -48.688 -18.891 1 92.62 272 SER B CA 1
ATOM 5752 C C . SER B 1 272 ? 7.504 -48.875 -19.984 1 92.62 272 SER B C 1
ATOM 5754 O O . SER B 1 272 ? 7.832 -49.344 -21.078 1 92.62 272 SER B O 1
ATOM 5756 N N . TRP B 1 273 ? 6.32 -48.625 -19.672 1 94.88 273 TRP B N 1
ATOM 5757 C CA . TRP B 1 273 ? 5.27 -48.75 -20.672 1 94.88 273 TRP B CA 1
ATOM 5758 C C . TRP B 1 273 ? 5.496 -47.75 -21.812 1 94.88 273 TRP B C 1
ATOM 5760 O O . TRP B 1 273 ? 5.332 -48.094 -22.984 1 94.88 273 TRP B O 1
ATOM 5770 N N . LEU B 1 274 ? 5.859 -46.562 -21.531 1 96.25 274 LEU B N 1
ATOM 5771 C CA . LEU B 1 274 ? 6.121 -45.531 -22.531 1 96.25 274 LEU B CA 1
ATOM 5772 C C . LEU B 1 274 ? 7.25 -45.969 -23.453 1 96.25 274 LEU B C 1
ATOM 5774 O O . LEU B 1 274 ? 7.234 -45.625 -24.656 1 96.25 274 LEU B O 1
ATOM 5778 N N . ASP B 1 275 ? 8.18 -46.719 -22.953 1 95.56 275 ASP B N 1
ATOM 5779 C CA . ASP B 1 275 ? 9.305 -47.188 -23.75 1 95.56 275 ASP B CA 1
ATOM 5780 C C . ASP B 1 275 ? 8.82 -48.094 -24.875 1 95.56 275 ASP B C 1
ATOM 5782 O O . ASP B 1 275 ? 9.508 -48.281 -25.875 1 95.56 275 ASP B O 1
ATOM 5786 N N . THR B 1 276 ? 7.684 -48.688 -24.688 1 96.12 276 THR B N 1
ATOM 5787 C CA . THR B 1 276 ? 7.156 -49.625 -25.672 1 96.12 276 THR B CA 1
ATOM 5788 C C . THR B 1 276 ? 6.379 -48.844 -26.75 1 96.12 276 THR B C 1
ATOM 5790 O O . THR B 1 276 ? 6 -49.438 -27.781 1 96.12 276 THR B O 1
ATOM 5793 N N . CYS B 1 277 ? 6.117 -47.625 -26.594 1 96.94 277 CYS B N 1
ATOM 5794 C CA . CYS B 1 277 ? 5.297 -46.844 -27.516 1 96.94 277 CYS B CA 1
ATOM 5795 C C . CYS B 1 277 ? 6.164 -46.156 -28.562 1 96.94 277 CYS B C 1
ATOM 5797 O O . CYS B 1 277 ? 7.324 -45.844 -28.312 1 96.94 277 CYS B O 1
ATOM 5799 N N . ALA B 1 278 ? 5.602 -45.969 -29.734 1 96.31 278 ALA B N 1
ATOM 5800 C CA . ALA B 1 278 ? 6.301 -45.25 -30.797 1 96.31 278 ALA B CA 1
ATOM 5801 C C . ALA B 1 278 ? 6.48 -43.781 -30.453 1 96.31 278 ALA B C 1
ATOM 5803 O O . ALA B 1 278 ? 5.734 -43.219 -29.641 1 96.31 278 ALA B O 1
ATOM 5804 N N . SER B 1 279 ? 7.469 -43.188 -31.094 1 96.12 279 SER B N 1
ATOM 5805 C CA . SER B 1 279 ? 7.723 -41.75 -30.891 1 96.12 279 SER B CA 1
ATOM 5806 C C . SER B 1 279 ? 6.492 -40.906 -31.219 1 96.12 279 SER B C 1
ATOM 5808 O O . SER B 1 279 ? 5.797 -41.188 -32.188 1 96.12 279 SER B O 1
ATOM 5810 N N . GLN B 1 280 ? 6.211 -39.938 -30.344 1 96.06 280 GLN B N 1
ATOM 5811 C CA . GLN B 1 280 ? 5.164 -38.938 -30.547 1 96.06 280 GLN B CA 1
ATOM 5812 C C . GLN B 1 280 ? 3.812 -39.625 -30.781 1 96.06 280 GLN B C 1
ATOM 5814 O O . GLN B 1 280 ? 3.062 -39.188 -31.672 1 96.06 280 GLN B O 1
ATOM 5819 N N . SER B 1 281 ? 3.51 -40.562 -29.953 1 96.88 281 SER B N 1
ATOM 5820 C CA . SER B 1 281 ? 2.297 -41.344 -30.203 1 96.88 281 SER B CA 1
ATOM 5821 C C . SER B 1 281 ? 1.391 -41.375 -28.984 1 96.88 281 SER B C 1
ATOM 5823 O O . SER B 1 281 ? 0.337 -42 -28.984 1 96.88 281 SER B O 1
ATOM 5825 N N . VAL B 1 282 ? 1.751 -40.656 -27.953 1 98.38 282 VAL B N 1
ATOM 5826 C CA . VAL B 1 282 ? 1.036 -40.781 -26.688 1 98.38 282 VAL B CA 1
ATOM 5827 C C . VAL B 1 282 ? 0.482 -39.438 -26.266 1 98.38 282 VAL B C 1
ATOM 5829 O O . VAL B 1 282 ? 1.162 -38.406 -26.406 1 98.38 282 VAL B O 1
ATOM 5832 N N . VAL B 1 283 ? -0.743 -39.406 -25.781 1 98.44 283 VAL B N 1
ATOM 5833 C CA . VAL B 1 283 ? -1.345 -38.25 -25.141 1 98.44 283 VAL B CA 1
ATOM 5834 C C . VAL B 1 283 ? -1.264 -38.406 -23.625 1 98.44 283 VAL B C 1
ATOM 5836 O O . VAL B 1 283 ? -1.612 -39.469 -23.078 1 98.44 283 VAL B O 1
ATOM 5839 N N . TYR B 1 284 ? -0.75 -37.406 -22.984 1 97.94 284 TYR B N 1
ATOM 5840 C CA . TYR B 1 284 ? -0.765 -37.375 -21.516 1 97.94 284 TYR B CA 1
ATOM 5841 C C . TYR B 1 284 ? -1.944 -36.562 -21.016 1 97.94 284 TYR B C 1
ATOM 5843 O O . TYR B 1 284 ? -2.176 -35.438 -21.484 1 97.94 284 TYR B O 1
ATOM 5851 N N . VAL B 1 285 ? -2.73 -37.062 -20.078 1 96.88 285 VAL B N 1
ATOM 5852 C CA . VAL B 1 285 ? -3.898 -36.406 -19.516 1 96.88 285 VAL B CA 1
ATOM 5853 C C . VAL B 1 285 ? -3.725 -36.219 -18 1 96.88 285 VAL B C 1
ATOM 5855 O O . VAL B 1 285 ? -3.609 -37.219 -17.281 1 96.88 285 VAL B O 1
ATOM 5858 N N . CYS B 1 286 ? -3.699 -35 -17.562 1 94.44 286 CYS B N 1
ATOM 5859 C CA . CYS B 1 286 ? -3.574 -34.688 -16.141 1 94.44 286 CYS B CA 1
ATOM 5860 C C . CYS B 1 286 ? -4.145 -33.312 -15.812 1 94.44 286 CYS B C 1
ATOM 5862 O O . CYS B 1 286 ? -3.857 -32.344 -16.516 1 94.44 286 CYS B O 1
ATOM 5864 N N . PHE B 1 287 ? -4.957 -33.156 -14.766 1 88.56 287 PHE B N 1
ATOM 5865 C CA . PHE B 1 287 ? -5.602 -31.906 -14.414 1 88.56 287 PHE B CA 1
ATOM 5866 C C . PHE B 1 287 ? -5.008 -31.344 -13.133 1 88.56 287 PHE B C 1
ATOM 5868 O O . PHE B 1 287 ? -5.691 -30.641 -12.383 1 88.56 287 PHE B O 1
ATOM 5875 N N . GLY B 1 288 ? -3.816 -31.672 -12.859 1 77.62 288 GLY B N 1
ATOM 5876 C CA . GLY B 1 288 ? -3.068 -31.047 -11.781 1 77.62 288 GLY B CA 1
ATOM 5877 C C . GLY B 1 288 ? -3.438 -31.578 -10.414 1 77.62 288 GLY B C 1
ATOM 5878 O O . GLY B 1 288 ? -4.184 -32.562 -10.297 1 77.62 288 GLY B O 1
ATOM 5879 N N . SER B 1 289 ? -2.912 -30.891 -9.398 1 66.75 289 SER B N 1
ATOM 5880 C CA . SER B 1 289 ? -3.006 -31.391 -8.023 1 66.75 289 SER B CA 1
ATOM 5881 C C . SER B 1 289 ? -4.246 -30.828 -7.324 1 66.75 289 SER B C 1
ATOM 5883 O O . SER B 1 289 ? -4.66 -31.359 -6.289 1 66.75 289 SER B O 1
ATOM 5885 N N . GLN B 1 290 ? -4.809 -29.906 -7.883 1 65.25 290 GLN B N 1
ATOM 5886 C CA . GLN B 1 290 ? -5.887 -29.266 -7.141 1 65.25 290 GLN B CA 1
ATOM 5887 C C . GLN B 1 290 ? -7.25 -29.641 -7.727 1 65.25 290 GLN B C 1
ATOM 5889 O O . GLN B 1 290 ? -8.211 -29.844 -6.984 1 65.25 290 GLN B O 1
ATOM 5894 N N . ALA B 1 291 ? -7.289 -29.875 -8.969 1 70.56 291 ALA B N 1
ATOM 5895 C CA . ALA B 1 291 ? -8.586 -30.078 -9.602 1 70.56 291 ALA B CA 1
ATOM 5896 C C . ALA B 1 291 ? -8.961 -31.562 -9.617 1 70.56 291 ALA B C 1
ATOM 5898 O O . ALA B 1 291 ? -8.133 -32.406 -9.938 1 70.56 291 ALA B O 1
ATOM 5899 N N . VAL B 1 292 ? -10.141 -31.844 -9.164 1 78.75 292 VAL B N 1
ATOM 5900 C CA . VAL B 1 292 ? -10.742 -33.156 -9.281 1 78.75 292 VAL B CA 1
ATOM 5901 C C . VAL B 1 292 ? -11.961 -33.094 -10.195 1 78.75 292 VAL B C 1
ATOM 5903 O O . VAL B 1 292 ? -12.875 -32.312 -9.961 1 78.75 292 VAL B O 1
ATOM 5906 N N . LEU B 1 293 ? -11.891 -33.938 -11.18 1 88.5 293 LEU B N 1
ATOM 5907 C CA . LEU B 1 293 ? -12.992 -33.938 -12.133 1 88.5 293 LEU B CA 1
ATOM 5908 C C . LEU B 1 293 ? -14.234 -34.594 -11.531 1 88.5 293 LEU B C 1
ATOM 5910 O O . LEU B 1 293 ? -14.117 -35.531 -10.75 1 88.5 293 LEU B O 1
ATOM 5914 N N . THR B 1 294 ? -15.359 -34.094 -11.961 1 90.38 294 THR B N 1
ATOM 5915 C CA . THR B 1 294 ? -16.594 -34.781 -11.617 1 90.38 294 THR B CA 1
ATOM 5916 C C . THR B 1 294 ? -16.656 -36.125 -12.305 1 90.38 294 THR B C 1
ATOM 5918 O O . THR B 1 294 ? -15.953 -36.375 -13.289 1 90.38 294 THR B O 1
ATOM 5921 N N . ASN B 1 295 ? -17.5 -37 -11.742 1 92.12 295 ASN B N 1
ATOM 5922 C CA . ASN B 1 295 ? -17.641 -38.312 -12.352 1 92.12 295 ASN B CA 1
ATOM 5923 C C . ASN B 1 295 ? -18.125 -38.219 -13.797 1 92.12 295 ASN B C 1
ATOM 5925 O O . ASN B 1 295 ? -17.75 -39.031 -14.633 1 92.12 295 ASN B O 1
ATOM 5929 N N . GLU B 1 296 ? -18.938 -37.25 -14.055 1 94.44 296 GLU B N 1
ATOM 5930 C CA . GLU B 1 296 ? -19.391 -37.031 -15.43 1 94.44 296 GLU B CA 1
ATOM 5931 C C . GLU B 1 296 ? -18.234 -36.625 -16.344 1 94.44 296 GLU B C 1
ATOM 5933 O O . GLU B 1 296 ? -18.125 -37.125 -17.469 1 94.44 296 GLU B O 1
ATOM 5938 N N . GLN B 1 297 ? -17.375 -35.812 -15.891 1 94.56 297 GLN B N 1
ATOM 5939 C CA . GLN B 1 297 ? -16.203 -35.406 -16.641 1 94.56 297 GLN B CA 1
ATOM 5940 C C . GLN B 1 297 ? -15.227 -36.562 -16.828 1 94.56 297 GLN B C 1
ATOM 5942 O O . GLN B 1 297 ? -14.641 -36.719 -17.906 1 94.56 297 GLN B O 1
ATOM 5947 N N . MET B 1 298 ? -15.117 -37.344 -15.75 1 94.44 298 MET B N 1
ATOM 5948 C CA . MET B 1 298 ? -14.273 -38.531 -15.844 1 94.44 298 MET B CA 1
ATOM 5949 C C . MET B 1 298 ? -14.773 -39.469 -16.938 1 94.44 298 MET B C 1
ATOM 5951 O O . MET B 1 298 ? -13.977 -40 -17.703 1 94.44 298 MET B O 1
ATOM 5955 N N . GLU B 1 299 ? -16.031 -39.625 -16.984 1 95.62 299 GLU B N 1
ATOM 5956 C CA . GLU B 1 299 ? -16.656 -40.469 -17.984 1 95.62 299 GLU B CA 1
ATOM 5957 C C . GLU B 1 299 ? -16.375 -39.969 -19.406 1 95.62 299 GLU B C 1
ATOM 5959 O O . GLU B 1 299 ? -16.062 -40.75 -20.297 1 95.62 299 GLU B O 1
ATOM 5964 N N . VAL B 1 300 ? -16.5 -38.719 -19.562 1 96.56 300 VAL B N 1
ATOM 5965 C CA . VAL B 1 300 ? -16.328 -38.125 -20.891 1 96.56 300 VAL B CA 1
ATOM 5966 C C . VAL B 1 300 ? -14.867 -38.219 -21.328 1 96.56 300 VAL B C 1
ATOM 5968 O O . VAL B 1 300 ? -14.578 -38.5 -22.5 1 96.56 300 VAL B O 1
ATOM 5971 N N . VAL B 1 301 ? -13.953 -38.031 -20.422 1 96.69 301 VAL B N 1
ATOM 5972 C CA . VAL B 1 301 ? -12.531 -38.156 -20.734 1 96.69 301 VAL B CA 1
ATOM 5973 C C . VAL B 1 301 ? -12.227 -39.594 -21.109 1 96.69 301 VAL B C 1
ATOM 5975 O O . VAL B 1 301 ? -11.547 -39.875 -22.109 1 96.69 301 VAL B O 1
ATOM 5978 N N . ALA B 1 302 ? -12.789 -40.531 -20.344 1 97.06 302 ALA B N 1
ATOM 5979 C CA . ALA B 1 302 ? -12.586 -41.938 -20.609 1 97.06 302 ALA B CA 1
ATOM 5980 C C . ALA B 1 302 ? -13.109 -42.344 -21.984 1 97.06 302 ALA B C 1
ATOM 5982 O O . ALA B 1 302 ? -12.414 -43 -22.75 1 97.06 302 ALA B O 1
ATOM 5983 N N . LEU B 1 303 ? -14.281 -41.938 -22.234 1 97.62 303 LEU B N 1
ATOM 5984 C CA . LEU B 1 303 ? -14.898 -42.25 -23.516 1 97.62 303 LEU B CA 1
ATOM 5985 C C . LEU B 1 303 ? -14.125 -41.594 -24.656 1 97.62 303 LEU B C 1
ATOM 5987 O O . LEU B 1 303 ? -13.984 -42.219 -25.734 1 97.62 303 LEU B O 1
ATOM 5991 N N . GLY B 1 304 ? -13.727 -40.375 -24.469 1 98.06 304 GLY B N 1
ATOM 5992 C CA . GLY B 1 304 ? -12.906 -39.719 -25.469 1 98.06 304 GLY B CA 1
ATOM 5993 C C . GLY B 1 304 ? -11.617 -40.469 -25.766 1 98.06 304 GLY B C 1
ATOM 5994 O O . GLY B 1 304 ? -11.242 -40.625 -26.938 1 98.06 304 GLY B O 1
ATOM 5995 N N . LEU B 1 305 ? -10.945 -40.938 -24.75 1 97.88 305 LEU B N 1
ATOM 5996 C CA . LEU B 1 305 ? -9.711 -41.719 -24.891 1 97.88 305 LEU B CA 1
ATOM 5997 C C . LEU B 1 305 ? -9.977 -43.031 -25.609 1 97.88 305 LEU B C 1
ATOM 5999 O O . LEU B 1 305 ? -9.227 -43.438 -26.5 1 97.88 305 LEU B O 1
ATOM 6003 N N . GLU B 1 306 ? -11.062 -43.625 -25.219 1 96.94 306 GLU B N 1
ATOM 6004 C CA . GLU B 1 306 ? -11.438 -44.906 -25.812 1 96.94 306 GLU B CA 1
ATOM 6005 C C . GLU B 1 306 ? -11.742 -44.781 -27.312 1 96.94 306 GLU B C 1
ATOM 6007 O O . GLU B 1 306 ? -11.227 -45.531 -28.125 1 96.94 306 GLU B O 1
ATOM 6012 N N . LYS B 1 307 ? -12.484 -43.781 -27.609 1 96.81 307 LYS B N 1
ATOM 6013 C CA . LYS B 1 307 ? -12.938 -43.594 -28.984 1 96.81 307 LYS B CA 1
ATOM 6014 C C . LYS B 1 307 ? -11.797 -43.094 -29.875 1 96.81 307 LYS B C 1
ATOM 6016 O O . LYS B 1 307 ? -11.789 -43.375 -31.078 1 96.81 307 LYS B O 1
ATOM 6021 N N . SER B 1 308 ? -10.867 -42.438 -29.359 1 97.06 308 SER B N 1
ATOM 6022 C CA . SER B 1 308 ? -9.781 -41.844 -30.141 1 97.06 308 SER B CA 1
ATOM 6023 C C . SER B 1 308 ? -8.82 -42.906 -30.641 1 97.06 308 SER B C 1
ATOM 6025 O O . SER B 1 308 ? -8.102 -42.688 -31.625 1 97.06 308 SER B O 1
ATOM 6027 N N . LEU B 1 309 ? -8.656 -44 -29.906 1 95.94 309 LEU B N 1
ATOM 6028 C CA . LEU B 1 309 ? -7.801 -45.156 -30.188 1 95.94 309 LEU B CA 1
ATOM 6029 C C . LEU B 1 309 ? -6.328 -44.781 -30.062 1 95.94 309 LEU B C 1
ATOM 6031 O O . LEU B 1 309 ? -5.449 -45.562 -30.453 1 95.94 309 LEU B O 1
ATOM 6035 N N . VAL B 1 310 ? -6.055 -43.625 -29.531 1 96.88 310 VAL B N 1
ATOM 6036 C CA . VAL B 1 310 ? -4.664 -43.219 -29.344 1 96.88 310 VAL B CA 1
ATOM 6037 C C . VAL B 1 310 ? -4.102 -43.875 -28.094 1 96.88 310 VAL B C 1
ATOM 6039 O O . VAL B 1 310 ? -4.859 -44.344 -27.234 1 96.88 310 VAL B O 1
ATOM 6042 N N . ASN B 1 311 ? -2.773 -43.938 -28.016 1 98.06 311 ASN B N 1
ATOM 6043 C CA . ASN B 1 311 ? -2.121 -44.281 -26.766 1 98.06 311 ASN B CA 1
ATOM 6044 C C . ASN B 1 311 ? -2.164 -43.156 -25.766 1 98.06 311 ASN B C 1
ATOM 6046 O O . ASN B 1 311 ? -2.102 -41.969 -26.156 1 98.06 311 ASN B O 1
ATOM 6050 N N . PHE B 1 312 ? -2.311 -43.531 -24.484 1 98.25 312 PHE B N 1
ATOM 6051 C CA . PHE B 1 312 ? -2.416 -42.438 -23.531 1 98.25 312 PHE B CA 1
ATOM 6052 C C . PHE B 1 312 ? -1.9 -42.875 -22.156 1 98.25 312 PHE B C 1
ATOM 6054 O O . PHE B 1 312 ? -1.812 -44.062 -21.859 1 98.25 312 PHE B O 1
ATOM 6061 N N . VAL B 1 313 ? -1.421 -41.906 -21.422 1 96.69 313 VAL B N 1
ATOM 6062 C CA . VAL B 1 313 ? -1.244 -41.969 -19.969 1 96.69 313 VAL B CA 1
ATOM 6063 C C . VAL B 1 313 ? -2.223 -41.031 -19.281 1 96.69 313 VAL B C 1
ATOM 6065 O O . VAL B 1 313 ? -2.277 -39.844 -19.625 1 96.69 313 VAL B O 1
ATOM 6068 N N . TRP B 1 314 ? -3.061 -41.5 -18.406 1 95.5 314 TRP B N 1
ATOM 6069 C CA . TRP B 1 314 ? -4.043 -40.719 -17.703 1 95.5 314 TRP B CA 1
ATOM 6070 C C . TRP B 1 314 ? -3.771 -40.719 -16.188 1 95.5 314 TRP B C 1
ATOM 6072 O O . TRP B 1 314 ? -3.959 -41.75 -15.531 1 95.5 314 TRP B O 1
ATOM 6082 N N . SER B 1 315 ? -3.293 -39.562 -15.656 1 92.38 315 SER B N 1
ATOM 6083 C CA . SER B 1 315 ? -3.074 -39.406 -14.227 1 92.38 315 SER B CA 1
ATOM 6084 C C . SER B 1 315 ? -4.324 -38.875 -13.531 1 92.38 315 SER B C 1
ATOM 6086 O O . SER B 1 315 ? -4.801 -37.781 -13.844 1 92.38 315 SER B O 1
ATOM 6088 N N . VAL B 1 316 ? -4.828 -39.625 -12.578 1 87.5 316 VAL B N 1
ATOM 6089 C CA . VAL B 1 316 ? -6.078 -39.281 -11.898 1 87.5 316 VAL B CA 1
ATOM 6090 C C . VAL B 1 316 ? -5.812 -39.031 -10.422 1 87.5 316 VAL B C 1
ATOM 6092 O O . VAL B 1 316 ? -5.043 -39.781 -9.789 1 87.5 316 VAL B O 1
ATOM 6095 N N . LYS B 1 317 ? -6.332 -37.969 -9.984 1 78.56 317 LYS B N 1
ATOM 6096 C CA . LYS B 1 317 ? -6.227 -37.656 -8.562 1 78.56 317 LYS B CA 1
ATOM 6097 C C . LYS B 1 317 ? -7.43 -38.188 -7.789 1 78.56 317 LYS B C 1
ATOM 6099 O O . LYS B 1 317 ? -8.562 -38.125 -8.273 1 78.56 317 LYS B O 1
ATOM 6104 N N . GLU B 1 318 ? -7.051 -38.656 -6.648 1 73.44 318 GLU B N 1
ATOM 6105 C CA . GLU B 1 318 ? -8.117 -39.094 -5.762 1 73.44 318 GLU B CA 1
ATOM 6106 C C . GLU B 1 318 ? -8.781 -37.906 -5.059 1 73.44 318 GLU B C 1
ATOM 6108 O O . GLU B 1 318 ? -8.148 -36.875 -4.824 1 73.44 318 GLU B O 1
ATOM 6113 N N . PRO B 1 319 ? -10.078 -38.062 -4.785 1 68.62 319 PRO B N 1
ATOM 6114 C CA . PRO B 1 319 ? -10.766 -36.969 -4.094 1 68.62 319 PRO B CA 1
ATOM 6115 C C . PRO B 1 319 ? -10.156 -36.656 -2.729 1 68.62 319 PRO B C 1
ATOM 6117 O O . PRO B 1 319 ? -9.664 -37.562 -2.047 1 68.62 319 PRO B O 1
ATOM 6120 N N . THR B 1 320 ? -10.016 -35.438 -2.537 1 64.94 320 THR B N 1
ATOM 6121 C CA . THR B 1 320 ? -9.547 -34.969 -1.235 1 64.94 320 THR B CA 1
ATOM 6122 C C . THR B 1 320 ? -10.719 -34.594 -0.345 1 64.94 320 THR B C 1
ATOM 6124 O O . THR B 1 320 ? -11.875 -34.656 -0.759 1 64.94 320 THR B O 1
ATOM 6127 N N . ALA B 1 321 ? -10.516 -34.25 0.961 1 58.09 321 ALA B N 1
ATOM 6128 C CA . ALA B 1 321 ? -11.5 -33.938 2 1 58.09 321 ALA B CA 1
ATOM 6129 C C . ALA B 1 321 ? -12.484 -32.875 1.529 1 58.09 321 ALA B C 1
ATOM 6131 O O . ALA B 1 321 ? -13.641 -32.875 1.959 1 58.09 321 ALA B O 1
ATOM 6132 N N . GLY B 1 322 ? -12.141 -32.031 0.631 1 55.81 322 GLY B N 1
ATOM 6133 C CA . GLY B 1 322 ? -13.055 -30.984 0.24 1 55.81 322 GLY B CA 1
ATOM 6134 C C . GLY B 1 322 ? -14.07 -31.422 -0.797 1 55.81 322 GLY B C 1
ATOM 6135 O O . GLY B 1 322 ? -15 -30.672 -1.118 1 55.81 322 GLY B O 1
ATOM 6136 N N . HIS B 1 323 ? -13.938 -32.656 -1.209 1 63.38 323 HIS B N 1
ATOM 6137 C CA . HIS B 1 323 ? -14.836 -33.125 -2.252 1 63.38 323 HIS B CA 1
ATOM 6138 C C . HIS B 1 323 ? -15.93 -34.031 -1.669 1 63.38 323 HIS B C 1
ATOM 6140 O O . HIS B 1 323 ? -15.688 -34.75 -0.716 1 63.38 323 HIS B O 1
ATOM 6146 N N . VAL B 1 324 ? -17.203 -33.75 -2.238 1 53.78 324 VAL B N 1
ATOM 6147 C CA . VAL B 1 324 ? -18.328 -34.594 -1.852 1 53.78 324 VAL B CA 1
ATOM 6148 C C . VAL B 1 324 ? -18.047 -36.062 -2.213 1 53.78 324 VAL B C 1
ATOM 6150 O O . VAL B 1 324 ? -17.672 -36.344 -3.352 1 53.78 324 VAL B O 1
ATOM 6153 N N . THR B 1 325 ? -18.172 -36.812 -1.278 1 64.62 325 THR B N 1
ATOM 6154 C CA . THR B 1 325 ? -17.844 -38.25 -1.417 1 64.62 325 THR B CA 1
ATOM 6155 C C . THR B 1 325 ? -18.625 -38.844 -2.566 1 64.62 325 THR B C 1
ATOM 6157 O O . THR B 1 325 ? -19.844 -38.656 -2.68 1 64.62 325 THR B O 1
ATOM 6160 N N . GLY B 1 326 ? -17.922 -39.469 -3.43 1 69.94 326 GLY B N 1
ATOM 6161 C CA . GLY B 1 326 ? -18.547 -40.344 -4.422 1 69.94 326 GLY B CA 1
ATOM 6162 C C . GLY B 1 326 ? -18.891 -39.594 -5.711 1 69.94 326 GLY B C 1
ATOM 6163 O O . GLY B 1 326 ? -19.422 -40.219 -6.641 1 69.94 326 GLY B O 1
ATOM 6164 N N . LYS B 1 327 ? -18.625 -38.406 -5.844 1 79.94 327 LYS B N 1
ATOM 6165 C CA . LYS B 1 327 ? -19.062 -37.688 -7.035 1 79.94 327 LYS B CA 1
ATOM 6166 C C . LYS B 1 327 ? -17.875 -37.25 -7.887 1 79.94 327 LYS B C 1
ATOM 6168 O O . LYS B 1 327 ? -18.062 -36.625 -8.938 1 79.94 327 LYS B O 1
ATOM 6173 N N . TYR B 1 328 ? -16.734 -37.688 -7.387 1 84.56 328 TYR B N 1
ATOM 6174 C CA . TYR B 1 328 ? -15.555 -37.156 -8.062 1 84.56 328 TYR B CA 1
ATOM 6175 C C . TYR B 1 328 ? -14.516 -38.25 -8.273 1 84.56 328 TYR B C 1
ATOM 6177 O O . TYR B 1 328 ? -14.438 -39.188 -7.488 1 84.56 328 TYR B O 1
ATOM 6185 N N . GLY B 1 329 ? -13.789 -38.156 -9.359 1 82.75 329 GLY B N 1
ATOM 6186 C CA . GLY B 1 329 ? -12.523 -38.844 -9.555 1 82.75 329 GLY B CA 1
ATOM 6187 C C . GLY B 1 329 ? -12.688 -40.312 -9.844 1 82.75 329 GLY B C 1
ATOM 6188 O O . GLY B 1 329 ? -11.711 -41.062 -9.805 1 82.75 329 GLY B O 1
ATOM 6189 N N . LYS B 1 330 ? -13.891 -40.75 -10.188 1 86.44 330 LYS B N 1
ATOM 6190 C CA . LYS B 1 330 ? -14.125 -42.188 -10.391 1 86.44 330 LYS B CA 1
ATOM 6191 C C . LYS B 1 330 ? -13.836 -42.594 -11.836 1 86.44 330 LYS B C 1
ATOM 6193 O O . LYS B 1 330 ? -14.367 -41.969 -12.773 1 86.44 330 LYS B O 1
ATOM 6198 N N . ILE B 1 331 ? -13.008 -43.594 -11.961 1 91.38 331 ILE B N 1
ATOM 6199 C CA . ILE B 1 331 ? -12.766 -44.188 -13.273 1 91.38 331 ILE B CA 1
ATOM 6200 C C . ILE B 1 331 ? -13.938 -45.094 -13.648 1 91.38 331 ILE B C 1
ATOM 6202 O O . ILE B 1 331 ? -14.336 -45.969 -12.875 1 91.38 331 ILE B O 1
ATOM 6206 N N . PRO B 1 332 ? -14.5 -44.875 -14.836 1 92.94 332 PRO B N 1
ATOM 6207 C CA . PRO B 1 332 ? -15.633 -45.719 -15.227 1 92.94 332 PRO B CA 1
ATOM 6208 C C . PRO B 1 332 ? -15.305 -47.219 -15.188 1 92.94 332 PRO B C 1
ATOM 6210 O O . PRO B 1 332 ? -14.203 -47.625 -15.555 1 92.94 332 PRO B O 1
ATOM 6213 N N . ALA B 1 333 ? -16.312 -47.969 -14.781 1 93.25 333 ALA B N 1
ATOM 6214 C CA . ALA B 1 333 ? -16.141 -49.438 -14.656 1 93.25 333 ALA B CA 1
ATOM 6215 C C . ALA B 1 333 ? -15.75 -50.062 -15.992 1 93.25 333 ALA B C 1
ATOM 6217 O O . ALA B 1 333 ? -16.328 -49.719 -17.031 1 93.25 333 ALA B O 1
ATOM 6218 N N . GLY B 1 334 ? -14.695 -50.969 -15.938 1 94.81 334 GLY B N 1
ATOM 6219 C CA . GLY B 1 334 ? -14.289 -51.719 -17.109 1 94.81 334 GLY B CA 1
ATOM 6220 C C . GLY B 1 334 ? -13.406 -50.938 -18.062 1 94.81 334 GLY B C 1
ATOM 6221 O O . GLY B 1 334 ? -12.898 -51.5 -19.031 1 94.81 334 GLY B O 1
ATOM 6222 N N . PHE B 1 335 ? -13.266 -49.75 -17.797 1 95.69 335 PHE B N 1
ATOM 6223 C CA . PHE B 1 335 ? -12.516 -48.875 -18.703 1 95.69 335 PHE B CA 1
ATOM 6224 C C . PHE B 1 335 ? -11.102 -49.406 -18.906 1 95.69 335 PHE B C 1
ATOM 6226 O O . PHE B 1 335 ? -10.648 -49.531 -20.047 1 95.69 335 PHE B O 1
ATOM 6233 N N . GLU B 1 336 ? -10.406 -49.688 -17.812 1 94.62 336 GLU B N 1
ATOM 6234 C CA . GLU B 1 336 ? -9.016 -50.125 -17.906 1 94.62 336 GLU B CA 1
ATOM 6235 C C . GLU B 1 336 ? -8.883 -51.406 -18.703 1 94.62 336 GLU B C 1
ATOM 6237 O O . GLU B 1 336 ? -7.895 -51.594 -19.422 1 94.62 336 GLU B O 1
ATOM 6242 N N . GLU B 1 337 ? -9.844 -52.25 -18.641 1 95.25 337 GLU B N 1
ATOM 6243 C CA . GLU B 1 337 ? -9.852 -53.469 -19.438 1 95.25 337 GLU B CA 1
ATOM 6244 C C . GLU B 1 337 ? -10.086 -53.188 -20.922 1 95.25 337 GLU B C 1
ATOM 6246 O O . GLU B 1 337 ? -9.438 -53.781 -21.781 1 95.25 337 GLU B O 1
ATOM 6251 N N . ARG B 1 338 ? -10.945 -52.281 -21.188 1 95.31 338 ARG B N 1
ATOM 6252 C CA . ARG B 1 338 ? -11.312 -51.938 -22.562 1 95.31 338 ARG B CA 1
ATOM 6253 C C . ARG B 1 338 ? -10.164 -51.25 -23.297 1 95.31 338 ARG B C 1
ATOM 6255 O O . ARG B 1 338 ? -10.055 -51.344 -24.516 1 95.31 338 ARG B O 1
ATOM 6262 N N . VAL B 1 339 ? -9.297 -50.656 -22.531 1 94.94 339 VAL B N 1
ATOM 6263 C CA . VAL B 1 339 ? -8.227 -49.906 -23.188 1 94.94 339 VAL B CA 1
ATOM 6264 C C . VAL B 1 339 ? -6.887 -50.594 -22.922 1 94.94 339 VAL B C 1
ATOM 6266 O O . VAL B 1 339 ? -5.828 -49.969 -23.125 1 94.94 339 VAL B O 1
ATOM 6269 N N . ALA B 1 340 ? -6.922 -51.781 -22.5 1 91.69 340 ALA B N 1
ATOM 6270 C CA . ALA B 1 340 ? -5.707 -52.531 -22.203 1 91.69 340 ALA B CA 1
ATOM 6271 C C . ALA B 1 340 ? -4.75 -52.531 -23.391 1 91.69 340 ALA B C 1
ATOM 6273 O O . ALA B 1 340 ? -5.168 -52.719 -24.531 1 91.69 340 ALA B O 1
ATOM 6274 N N . GLY B 1 341 ? -3.406 -52.25 -23.125 1 91.5 341 GLY B N 1
ATOM 6275 C CA . GLY B 1 341 ? -2.395 -52.219 -24.172 1 91.5 341 GLY B CA 1
ATOM 6276 C C . GLY B 1 341 ? -2.199 -50.844 -24.781 1 91.5 341 GLY B C 1
ATOM 6277 O O . GLY B 1 341 ? -1.131 -50.562 -25.328 1 91.5 341 GLY B O 1
ATOM 6278 N N . ARG B 1 342 ? -3.191 -50.031 -24.656 1 94.88 342 ARG B N 1
ATOM 6279 C CA . ARG B 1 342 ? -3.113 -48.75 -25.312 1 94.88 342 ARG B CA 1
ATOM 6280 C C . ARG B 1 342 ? -2.979 -47.625 -24.297 1 94.88 342 ARG B C 1
ATOM 6282 O O . ARG B 1 342 ? -2.553 -46.5 -24.656 1 94.88 342 ARG B O 1
ATOM 6289 N N . GLY B 1 343 ? -3.4 -47.938 -23.094 1 94.75 343 GLY B N 1
ATOM 6290 C CA . GLY B 1 343 ? -3.379 -46.844 -22.125 1 94.75 343 GLY B CA 1
ATOM 6291 C C . GLY B 1 343 ? -3.02 -47.281 -20.719 1 94.75 343 GLY B C 1
ATOM 6292 O O . GLY B 1 343 ? -3.148 -48.438 -20.391 1 94.75 343 GLY B O 1
ATOM 6293 N N . VAL B 1 344 ? -2.498 -46.312 -19.969 1 93.88 344 VAL B N 1
ATOM 6294 C CA . VAL B 1 344 ? -2.152 -46.531 -18.562 1 93.88 344 VAL B CA 1
ATOM 6295 C C . VAL B 1 344 ? -2.826 -45.469 -17.688 1 93.88 344 VAL B C 1
ATOM 6297 O O . VAL B 1 344 ? -2.77 -44.281 -18 1 93.88 344 VAL B O 1
ATOM 6300 N N . VAL B 1 345 ? -3.482 -45.938 -16.656 1 92.5 345 VAL B N 1
ATOM 6301 C CA . VAL B 1 345 ? -4.059 -45.031 -15.664 1 92.5 345 VAL B CA 1
ATOM 6302 C C . VAL B 1 345 ? -3.184 -45 -14.414 1 92.5 345 VAL B C 1
ATOM 6304 O O . VAL B 1 345 ? -2.898 -46.031 -13.82 1 92.5 345 VAL B O 1
ATOM 6307 N N . VAL B 1 346 ? -2.719 -43.781 -14.086 1 89.44 346 VAL B N 1
ATOM 6308 C CA . VAL B 1 346 ? -1.898 -43.594 -12.891 1 89.44 346 VAL B CA 1
ATOM 6309 C C . VAL B 1 346 ? -2.727 -42.938 -11.797 1 89.44 346 VAL B C 1
ATOM 6311 O O . VAL B 1 346 ? -3.283 -41.844 -12 1 89.44 346 VAL B O 1
ATOM 6314 N N . ARG B 1 347 ? -2.791 -43.625 -10.672 1 83.94 347 ARG B N 1
ATOM 6315 C CA . ARG B 1 347 ? -3.512 -43.062 -9.531 1 83.94 347 ARG B C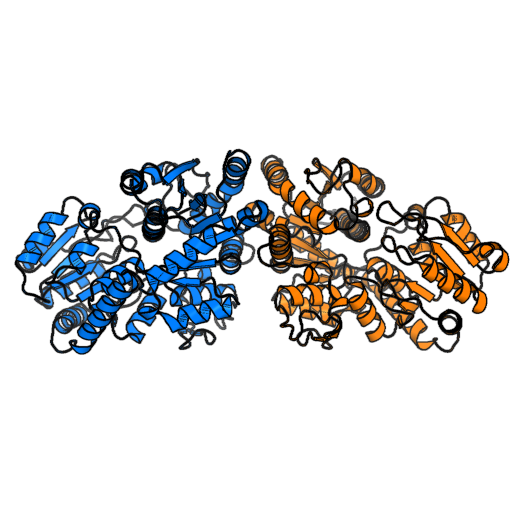A 1
ATOM 6316 C C . ARG B 1 347 ? -2.549 -42.438 -8.539 1 83.94 347 ARG B C 1
ATOM 6318 O O . ARG B 1 347 ? -1.511 -43 -8.211 1 83.94 347 ARG B O 1
ATOM 6325 N N . GLY B 1 348 ? -2.918 -41.188 -8.141 1 74.69 348 GLY B N 1
ATOM 6326 C CA . GLY B 1 348 ? -2.051 -40.469 -7.223 1 74.69 348 GLY B CA 1
ATOM 6327 C C . GLY B 1 348 ? -1.028 -39.594 -7.93 1 74.69 348 GLY B C 1
ATOM 6328 O O . GLY B 1 348 ? -1.339 -38.969 -8.938 1 74.69 348 GLY B O 1
ATOM 6329 N N . TRP B 1 349 ? 0.17 -39.594 -7.355 1 74.56 349 TRP B N 1
ATOM 6330 C CA . TRP B 1 349 ? 1.176 -38.688 -7.887 1 74.56 349 TRP B CA 1
ATOM 6331 C C . TRP B 1 349 ? 1.927 -39.312 -9.055 1 74.56 349 TRP B C 1
ATOM 6333 O O . TRP B 1 349 ? 2.445 -40.438 -8.93 1 74.56 349 TRP B O 1
ATOM 6343 N N . ALA B 1 350 ? 1.899 -38.719 -10.242 1 82.25 350 ALA B N 1
ATOM 6344 C CA . ALA B 1 350 ? 2.604 -39.125 -11.453 1 82.25 350 ALA B CA 1
ATOM 6345 C C . ALA B 1 350 ? 3.879 -38.312 -11.656 1 82.25 350 ALA B C 1
ATOM 6347 O O . ALA B 1 350 ? 3.916 -37.125 -11.359 1 82.25 350 ALA B O 1
ATOM 6348 N N . PRO B 1 351 ? 4.953 -38.906 -12.094 1 88.19 351 PRO B N 1
ATOM 6349 C CA . PRO B 1 351 ? 6.16 -38.156 -12.445 1 88.19 351 PRO B CA 1
ATOM 6350 C C . PRO B 1 351 ? 5.988 -37.344 -13.719 1 88.19 351 PRO B C 1
ATOM 6352 O O . PRO B 1 351 ? 6.582 -37.656 -14.75 1 88.19 351 PRO B O 1
ATOM 6355 N N . GLN B 1 352 ? 5.344 -36.281 -13.609 1 90.06 352 GLN B N 1
ATOM 6356 C CA . GLN B 1 352 ? 4.875 -35.5 -14.75 1 90.06 352 GLN B CA 1
ATOM 6357 C C . GLN B 1 352 ? 6.043 -35.062 -15.617 1 90.06 352 GLN B C 1
ATOM 6359 O O . GLN B 1 352 ? 5.98 -35.156 -16.844 1 90.06 352 GLN B O 1
ATOM 6364 N N . VAL B 1 353 ? 7.113 -34.594 -14.984 1 90.88 353 VAL B N 1
ATOM 6365 C CA . VAL B 1 353 ? 8.25 -34.094 -15.742 1 90.88 353 VAL B CA 1
ATOM 6366 C C . VAL B 1 353 ? 8.836 -35.219 -16.594 1 90.88 353 VAL B C 1
ATOM 6368 O O . VAL B 1 353 ? 9.125 -35.031 -17.781 1 90.88 353 VAL B O 1
ATOM 6371 N N . ALA B 1 354 ? 8.961 -36.375 -15.992 1 90.88 354 ALA B N 1
ATOM 6372 C CA . ALA B 1 354 ? 9.516 -37.531 -16.703 1 90.88 354 ALA B CA 1
ATOM 6373 C C . ALA B 1 354 ? 8.586 -37.969 -17.828 1 90.88 354 ALA B C 1
ATOM 6375 O O . ALA B 1 354 ? 9.039 -38.312 -18.922 1 90.88 354 ALA B O 1
ATOM 6376 N N . ILE B 1 355 ? 7.316 -37.969 -17.578 1 94.25 355 ILE B N 1
ATOM 6377 C CA . ILE B 1 355 ? 6.332 -38.375 -18.578 1 94.25 355 ILE B CA 1
ATOM 6378 C C . ILE B 1 355 ? 6.363 -37.406 -19.75 1 94.25 355 ILE B C 1
ATOM 6380 O O . ILE B 1 355 ? 6.488 -37.812 -20.906 1 94.25 355 ILE B O 1
ATOM 6384 N N . LEU B 1 356 ? 6.332 -36.156 -19.484 1 95.56 356 LEU B N 1
ATOM 6385 C CA . LEU B 1 356 ? 6.297 -35.125 -20.516 1 95.56 356 LEU B CA 1
ATOM 6386 C C . LEU B 1 356 ? 7.586 -35.125 -21.328 1 95.56 356 LEU B C 1
ATOM 6388 O O . LEU B 1 356 ? 7.574 -34.844 -22.531 1 95.56 356 LEU B O 1
ATOM 6392 N N . SER B 1 357 ? 8.664 -35.5 -20.703 1 94.12 357 SER B N 1
ATOM 6393 C CA . SER B 1 357 ? 9.961 -35.438 -21.359 1 94.12 357 SER B CA 1
ATOM 6394 C C . SER B 1 357 ? 10.203 -36.719 -22.203 1 94.12 357 SER B C 1
ATOM 6396 O O . SER B 1 357 ? 11.203 -36.812 -22.906 1 94.12 357 SER B O 1
ATOM 6398 N N . HIS B 1 358 ? 9.375 -37.656 -22.078 1 95.44 358 HIS B N 1
ATOM 6399 C CA . HIS B 1 358 ? 9.547 -38.906 -22.812 1 95.44 358 HIS B CA 1
ATOM 6400 C C . HIS B 1 358 ? 9.266 -38.719 -24.297 1 95.44 358 HIS B C 1
ATOM 6402 O O . HIS B 1 358 ? 8.328 -38.031 -24.672 1 95.44 358 HIS B O 1
ATOM 6408 N N . ASP B 1 359 ? 9.992 -39.344 -25.125 1 96 359 ASP B N 1
ATOM 6409 C CA . ASP B 1 359 ? 9.961 -39.156 -26.578 1 96 359 ASP B CA 1
ATOM 6410 C C . ASP B 1 359 ? 8.602 -39.562 -27.156 1 96 359 ASP B C 1
ATOM 6412 O O . ASP B 1 359 ? 8.172 -39.031 -28.172 1 96 359 ASP B O 1
ATOM 6416 N N . SER B 1 360 ? 7.945 -40.438 -26.5 1 97.44 360 SER B N 1
ATOM 6417 C CA . SER B 1 360 ? 6.68 -40.969 -27.016 1 97.44 360 SER B CA 1
ATOM 6418 C C . SER B 1 360 ? 5.547 -39.969 -26.797 1 97.44 360 SER B C 1
ATOM 6420 O O . SER B 1 360 ? 4.516 -40.031 -27.453 1 97.44 360 SER B O 1
ATOM 6422 N N . VAL B 1 361 ? 5.672 -39.031 -25.875 1 97.81 361 VAL B N 1
ATOM 6423 C CA . VAL B 1 361 ? 4.59 -38.125 -25.5 1 97.81 361 VAL B CA 1
ATOM 6424 C C . VAL B 1 361 ? 4.621 -36.906 -26.406 1 97.81 361 VAL B C 1
ATOM 6426 O O . VAL B 1 361 ? 5.652 -36.219 -26.516 1 97.81 361 VAL B O 1
ATOM 6429 N N . SER B 1 362 ? 3.461 -36.562 -27 1 96.12 362 SER B N 1
ATOM 6430 C CA . SER B 1 362 ? 3.475 -35.5 -27.969 1 96.12 362 SER B CA 1
ATOM 6431 C C . SER B 1 362 ? 2.387 -34.469 -27.672 1 96.12 362 SER B C 1
ATOM 6433 O O . SER B 1 362 ? 2.422 -33.344 -28.188 1 96.12 362 SER B O 1
ATOM 6435 N N . ALA B 1 363 ? 1.438 -34.812 -26.859 1 98.38 363 ALA B N 1
ATOM 6436 C CA . ALA B 1 363 ? 0.36 -33.906 -26.469 1 98.38 363 ALA B CA 1
ATOM 6437 C C . ALA B 1 363 ? -0.001 -34.062 -25 1 98.38 363 ALA B C 1
ATOM 6439 O O . ALA B 1 363 ? 0.201 -35.125 -24.422 1 98.38 363 ALA B O 1
ATOM 6440 N N . PHE B 1 364 ? -0.49 -33.062 -24.391 1 98.56 364 PHE B N 1
ATOM 6441 C CA . PHE B 1 364 ? -0.783 -32.969 -22.953 1 98.56 364 PHE B CA 1
ATOM 6442 C C . PHE B 1 364 ? -2.096 -32.25 -22.703 1 98.56 364 PHE B C 1
ATOM 6444 O O . PHE B 1 364 ? -2.189 -31.047 -22.922 1 98.56 364 PHE B O 1
ATOM 6451 N N . LEU B 1 365 ? -3.135 -32.938 -22.297 1 98.12 365 LEU B N 1
ATOM 6452 C CA . LEU B 1 365 ? -4.348 -32.281 -21.828 1 98.12 365 LEU B CA 1
ATOM 6453 C C . LEU B 1 365 ? -4.188 -31.797 -20.391 1 98.12 365 LEU B C 1
ATOM 6455 O O . LEU B 1 365 ? -3.945 -32.594 -19.484 1 98.12 365 LEU B O 1
ATOM 6459 N N . THR B 1 366 ? -4.324 -30.516 -20.188 1 96.5 366 THR B N 1
ATOM 6460 C CA . THR B 1 366 ? -4.027 -29.891 -18.891 1 96.5 366 THR B CA 1
ATOM 6461 C C . THR B 1 366 ? -5.082 -28.844 -18.531 1 96.5 366 THR B C 1
ATOM 6463 O O . THR B 1 366 ? -5.777 -28.344 -19.422 1 96.5 366 THR B O 1
ATOM 6466 N N . HIS B 1 367 ? -5.211 -28.578 -17.266 1 95.69 367 HIS B N 1
ATOM 6467 C CA . HIS B 1 367 ? -6.066 -27.484 -16.797 1 95.69 367 HIS B CA 1
ATOM 6468 C C . HIS B 1 367 ? -5.352 -26.141 -16.922 1 95.69 367 HIS B C 1
ATOM 6470 O O . HIS B 1 367 ? -5.914 -25.109 -16.562 1 95.69 367 HIS B O 1
ATOM 6476 N N . CYS B 1 368 ? -4.152 -26.188 -17.266 1 96.44 368 CYS B N 1
ATOM 6477 C CA . CYS B 1 368 ? -3.387 -24.984 -17.578 1 96.44 368 CYS B CA 1
ATOM 6478 C C . CYS B 1 368 ? -2.852 -24.344 -16.297 1 96.44 368 CYS B C 1
ATOM 6480 O O . CYS B 1 368 ? -2.834 -23.109 -16.188 1 96.44 368 CYS B O 1
ATOM 6482 N N . GLY B 1 369 ? -2.475 -25.156 -15.266 1 95.69 369 GLY B N 1
ATOM 6483 C CA . GLY B 1 369 ? -1.662 -24.625 -14.18 1 95.69 369 GLY B CA 1
ATOM 6484 C C . GLY B 1 369 ? -0.275 -24.203 -14.625 1 95.69 369 GLY B C 1
ATOM 6485 O O . GLY B 1 369 ? 0.346 -24.859 -15.453 1 95.69 369 GLY B O 1
ATOM 6486 N N . TRP B 1 370 ? 0.202 -23.219 -14.086 1 96.81 370 TRP B N 1
ATOM 6487 C CA . TRP B 1 370 ? 1.404 -22.594 -14.625 1 96.81 370 TRP B CA 1
ATOM 6488 C C . TRP B 1 370 ? 2.609 -23.516 -14.477 1 96.81 370 TRP B C 1
ATOM 6490 O O . TRP B 1 370 ? 3.449 -23.609 -15.375 1 96.81 370 TRP B O 1
ATOM 6500 N N . ASN B 1 371 ? 2.758 -24.203 -13.344 1 94.88 371 ASN B N 1
ATOM 6501 C CA . ASN B 1 371 ? 3.867 -25.141 -13.203 1 94.88 371 ASN B CA 1
ATOM 6502 C C . ASN B 1 371 ? 3.816 -26.234 -14.266 1 94.88 371 ASN B C 1
ATOM 6504 O O . ASN B 1 371 ? 4.848 -26.625 -14.82 1 94.88 371 ASN B O 1
ATOM 6508 N N . SER B 1 372 ? 2.619 -26.703 -14.523 1 95 372 SER B N 1
ATOM 6509 C CA . SER B 1 372 ? 2.447 -27.734 -15.555 1 95 372 SER B CA 1
ATOM 6510 C C . SER B 1 372 ? 2.809 -27.188 -16.938 1 95 372 SER B C 1
ATOM 6512 O O . SER B 1 372 ? 3.416 -27.891 -17.75 1 95 372 SER B O 1
ATOM 6514 N N . ILE B 1 373 ? 2.406 -25.969 -17.172 1 97.38 373 ILE B N 1
ATOM 6515 C CA . ILE B 1 373 ? 2.727 -25.344 -18.438 1 97.38 373 ILE B CA 1
ATOM 6516 C C . ILE B 1 373 ? 4.238 -25.219 -18.594 1 97.38 373 ILE B C 1
ATOM 6518 O O . ILE B 1 373 ? 4.797 -25.5 -19.656 1 97.38 373 ILE B O 1
ATOM 6522 N N . MET B 1 374 ? 4.926 -24.797 -17.516 1 97.12 374 MET B N 1
ATOM 6523 C CA . MET B 1 374 ? 6.379 -24.672 -17.562 1 97.12 374 MET B CA 1
ATOM 6524 C C . MET B 1 374 ? 7.039 -26.016 -17.859 1 97.12 374 MET B C 1
ATOM 6526 O O . MET B 1 374 ? 7.984 -26.094 -18.641 1 97.12 374 MET B O 1
ATOM 6530 N N . GLU B 1 375 ? 6.523 -27.078 -17.281 1 95.31 375 GLU B N 1
ATOM 6531 C CA . GLU B 1 375 ? 7.047 -28.406 -17.531 1 95.31 375 GLU B CA 1
ATOM 6532 C C . GLU B 1 375 ? 6.793 -28.844 -18.969 1 95.31 375 GLU B C 1
ATOM 6534 O O . GLU B 1 375 ? 7.68 -29.391 -19.625 1 95.31 375 GLU B O 1
ATOM 6539 N N . ALA B 1 376 ? 5.621 -28.578 -19.484 1 97.56 376 ALA B N 1
ATOM 6540 C CA . ALA B 1 376 ? 5.246 -28.953 -20.844 1 97.56 376 ALA B CA 1
ATOM 6541 C C . ALA B 1 376 ? 6.039 -28.156 -21.875 1 97.56 376 ALA B C 1
ATOM 6543 O O . ALA B 1 376 ? 6.496 -28.719 -22.875 1 97.56 376 ALA B O 1
ATOM 6544 N N . VAL B 1 377 ? 6.176 -26.859 -21.594 1 97.94 377 VAL B N 1
ATOM 6545 C CA . VAL B 1 377 ? 6.949 -26 -22.5 1 97.94 377 VAL B CA 1
ATOM 6546 C C . VAL B 1 377 ? 8.391 -26.5 -22.562 1 97.94 377 VAL B C 1
ATOM 6548 O O . VAL B 1 377 ? 8.961 -26.641 -23.641 1 97.94 377 VAL B O 1
ATOM 6551 N N . ALA B 1 378 ? 8.961 -26.781 -21.422 1 96.5 378 ALA B N 1
ATOM 6552 C CA . ALA B 1 378 ? 10.336 -27.266 -21.375 1 96.5 378 ALA B CA 1
ATOM 6553 C C . ALA B 1 378 ? 10.492 -28.578 -22.141 1 96.5 378 ALA B C 1
ATOM 6555 O O . ALA B 1 378 ? 11.531 -28.828 -22.75 1 96.5 378 ALA B O 1
ATOM 6556 N N . ALA B 1 379 ? 9.469 -29.359 -22.141 1 96.44 379 ALA B N 1
ATOM 6557 C CA . ALA B 1 379 ? 9.5 -30.656 -22.797 1 96.44 379 ALA B CA 1
ATOM 6558 C C . ALA B 1 379 ? 9.148 -30.531 -24.281 1 96.44 379 ALA B C 1
ATOM 6560 O O . ALA B 1 379 ? 9.32 -31.484 -25.047 1 96.44 379 ALA B O 1
ATOM 6561 N N . GLY B 1 380 ? 8.641 -29.375 -24.688 1 97.69 380 GLY B N 1
ATOM 6562 C CA . GLY B 1 380 ? 8.258 -29.156 -26.078 1 97.69 380 GLY B CA 1
ATOM 6563 C C . GLY B 1 380 ? 7.004 -29.922 -26.469 1 97.69 380 GLY B C 1
ATOM 6564 O O . GLY B 1 380 ? 6.914 -30.422 -27.594 1 97.69 380 GLY B O 1
ATOM 6565 N N . VAL B 1 381 ? 6.07 -30.016 -25.641 1 98.25 381 VAL B N 1
ATOM 6566 C CA . VAL B 1 381 ? 4.871 -30.812 -25.844 1 98.25 381 VAL B CA 1
ATOM 6567 C C . VAL B 1 381 ? 3.684 -29.906 -26.141 1 98.25 381 VAL B C 1
ATOM 6569 O O . VAL B 1 381 ? 3.512 -28.875 -25.484 1 98.25 381 VAL B O 1
ATOM 6572 N N . LEU B 1 382 ? 2.887 -30.219 -27.156 1 98.56 382 LEU B N 1
ATOM 6573 C CA . LEU B 1 382 ? 1.656 -29.5 -27.469 1 98.56 382 LEU B CA 1
ATOM 6574 C C . LEU B 1 382 ? 0.643 -29.641 -26.344 1 98.56 382 LEU B C 1
ATOM 6576 O O . LEU B 1 382 ? 0.472 -30.734 -25.781 1 98.56 382 LEU B O 1
ATOM 6580 N N . MET B 1 383 ? -0.085 -28.547 -26.031 1 98.75 383 MET B N 1
ATOM 6581 C CA . MET B 1 383 ? -1.015 -28.609 -24.906 1 98.75 383 MET B CA 1
ATOM 6582 C C . MET B 1 383 ? -2.457 -28.469 -25.375 1 98.75 383 MET B C 1
ATOM 6584 O O . MET B 1 383 ? -2.75 -27.641 -26.25 1 98.75 383 MET B O 1
ATOM 6588 N N . LEU B 1 384 ? -3.305 -29.344 -24.938 1 98.69 384 LEU B N 1
ATOM 6589 C CA . LEU B 1 384 ? -4.754 -29.219 -25.031 1 98.69 384 LEU B CA 1
ATOM 6590 C C . LEU B 1 384 ? -5.328 -28.594 -23.766 1 98.69 384 LEU B C 1
ATOM 6592 O O . LEU B 1 384 ? -5.168 -29.141 -22.672 1 98.69 384 LEU B O 1
ATOM 6596 N N . THR B 1 385 ? -6.031 -27.469 -23.906 1 98.38 385 THR B N 1
ATOM 6597 C CA . THR B 1 385 ? -6.273 -26.625 -22.75 1 98.38 385 THR B CA 1
ATOM 6598 C C . THR B 1 385 ? -7.699 -26.797 -22.234 1 98.38 385 THR B C 1
ATOM 6600 O O . THR B 1 385 ? -8.648 -26.812 -23.031 1 98.38 385 THR B O 1
ATOM 6603 N N . TRP B 1 386 ? -7.848 -27 -20.984 1 97.69 386 TRP B N 1
ATOM 6604 C CA . TRP B 1 386 ? -9.117 -27.031 -20.266 1 97.69 386 TRP B CA 1
ATOM 6605 C C . TRP B 1 386 ? -9 -26.281 -18.938 1 97.69 386 TRP B C 1
ATOM 6607 O O . TRP B 1 386 ? -9.133 -26.891 -17.875 1 97.69 386 TRP B O 1
ATOM 6617 N N . PRO B 1 387 ? -8.852 -24.906 -18.984 1 97.12 387 PRO B N 1
ATOM 6618 C CA . PRO B 1 387 ? -8.758 -24.125 -17.75 1 97.12 387 PRO B CA 1
ATOM 6619 C C . PRO B 1 387 ? -10.039 -24.172 -16.922 1 97.12 387 PRO B C 1
ATOM 6621 O O . PRO B 1 387 ? -11.141 -24.188 -17.484 1 97.12 387 PRO B O 1
ATOM 6624 N N . MET B 1 388 ? -9.836 -24.109 -15.656 1 94.62 388 MET B N 1
ATOM 6625 C CA . MET B 1 388 ? -11 -24.312 -14.797 1 94.62 388 MET B CA 1
ATOM 6626 C C . MET B 1 388 ? -11.141 -23.188 -13.781 1 94.62 388 MET B C 1
ATOM 6628 O O . MET B 1 388 ? -12.25 -22.859 -13.352 1 94.62 388 MET B O 1
ATOM 6632 N N . SER B 1 389 ? -9.969 -22.578 -13.383 1 91.81 389 SER B N 1
ATOM 6633 C CA . SER B 1 389 ? -10.086 -21.547 -12.359 1 91.81 389 SER B CA 1
ATOM 6634 C C . SER B 1 389 ? -8.867 -20.641 -12.344 1 91.81 389 SER B C 1
ATOM 6636 O O . SER B 1 389 ? -7.852 -20.953 -12.977 1 91.81 389 SER B O 1
ATOM 6638 N N . ALA B 1 390 ? -9.07 -19.516 -11.711 1 91.44 390 ALA B N 1
ATOM 6639 C CA . ALA B 1 390 ? -8.008 -18.594 -11.32 1 91.44 390 ALA B CA 1
ATOM 6640 C C . ALA B 1 390 ? -7.191 -18.156 -12.531 1 91.44 390 ALA B C 1
ATOM 6642 O O . ALA B 1 390 ? -7.746 -17.688 -13.531 1 91.44 390 ALA B O 1
ATOM 6643 N N . ASP B 1 391 ? -5.816 -18.359 -12.438 1 95.62 391 ASP B N 1
ATOM 6644 C CA . ASP B 1 391 ? -4.949 -17.797 -13.469 1 95.62 391 ASP B CA 1
ATOM 6645 C C . ASP B 1 391 ? -4.898 -18.719 -14.695 1 95.62 391 ASP B C 1
ATOM 6647 O O . ASP B 1 391 ? -4.301 -18.359 -15.711 1 95.62 391 ASP B O 1
ATOM 6651 N N . GLN B 1 392 ? -5.645 -19.797 -14.641 1 97.19 392 GLN B N 1
ATOM 6652 C CA . GLN B 1 392 ? -5.586 -20.797 -15.703 1 97.19 392 GLN B CA 1
ATOM 6653 C C . GLN B 1 392 ? -6.152 -20.234 -17.016 1 97.19 392 GLN B C 1
ATOM 6655 O O . GLN B 1 392 ? -5.684 -20.594 -18.094 1 97.19 392 GLN B O 1
ATOM 6660 N N . PHE B 1 393 ? -7.109 -19.344 -16.891 1 98.31 393 PHE B N 1
ATOM 6661 C CA . PHE B 1 393 ? -7.711 -18.766 -18.094 1 98.31 393 PHE B CA 1
ATOM 6662 C C . PHE B 1 393 ? -6.734 -17.844 -18.797 1 98.31 393 PHE B C 1
ATOM 6664 O O . PHE B 1 393 ? -6.613 -17.859 -20.031 1 98.31 393 PHE B O 1
ATOM 6671 N N . SER B 1 394 ? -6.031 -17.047 -18 1 98.62 394 SER B N 1
ATOM 6672 C CA . SER B 1 394 ? -4.984 -16.203 -18.578 1 98.62 394 SER B CA 1
ATOM 6673 C C . SER B 1 394 ? -3.865 -17.047 -19.172 1 98.62 394 SER B C 1
ATOM 6675 O O . SER B 1 394 ? -3.307 -16.703 -20.219 1 98.62 394 SER B O 1
ATOM 6677 N N . ASN B 1 395 ? -3.549 -18.125 -18.516 1 98.5 395 ASN B N 1
ATOM 6678 C CA . ASN B 1 395 ? -2.521 -19.031 -19.016 1 98.5 395 ASN B CA 1
ATOM 6679 C C . ASN B 1 395 ? -2.908 -19.641 -20.359 1 98.5 395 ASN B C 1
ATOM 6681 O O . ASN B 1 395 ? -2.088 -19.688 -21.281 1 98.5 395 ASN B O 1
ATOM 6685 N N . ALA B 1 396 ? -4.164 -20.031 -20.438 1 98.5 396 ALA B N 1
ATOM 6686 C CA . ALA B 1 396 ? -4.652 -20.594 -21.703 1 98.5 396 ALA B CA 1
ATOM 6687 C C . ALA B 1 396 ? -4.598 -19.547 -22.812 1 98.5 396 ALA B C 1
ATOM 6689 O O . ALA B 1 396 ? -4.242 -19.859 -23.953 1 98.5 396 ALA B O 1
ATOM 6690 N N . THR B 1 397 ? -4.969 -18.312 -22.469 1 98.62 397 THR B N 1
ATOM 6691 C CA . THR B 1 397 ? -4.895 -17.219 -23.438 1 98.62 397 THR B CA 1
ATOM 6692 C C . THR B 1 397 ? -3.484 -17.094 -24.016 1 98.62 397 THR B C 1
ATOM 6694 O O . THR B 1 397 ? -3.311 -16.969 -25.219 1 98.62 397 THR B O 1
ATOM 6697 N N . LEU B 1 398 ? -2.506 -17.172 -23.188 1 98.62 398 LEU B N 1
ATOM 6698 C CA . LEU B 1 398 ? -1.117 -17.078 -23.625 1 98.62 398 LEU B CA 1
ATOM 6699 C C . LEU B 1 398 ? -0.758 -18.219 -24.562 1 98.62 398 LEU B C 1
ATOM 6701 O O . LEU B 1 398 ? -0.12 -18.016 -25.594 1 98.62 398 LEU B O 1
ATOM 6705 N N . LEU B 1 399 ? -1.146 -19.438 -24.219 1 98.38 399 LEU B N 1
ATOM 6706 C CA . LEU B 1 399 ? -0.831 -20.625 -25.016 1 98.38 399 LEU B CA 1
ATOM 6707 C C . LEU B 1 399 ? -1.44 -20.516 -26.422 1 98.38 399 LEU B C 1
ATOM 6709 O O . LEU B 1 399 ? -0.825 -20.922 -27.406 1 98.38 399 LEU B O 1
ATOM 6713 N N . HIS B 1 400 ? -2.643 -19.938 -26.453 1 97.94 400 HIS B N 1
ATOM 6714 C CA . HIS B 1 400 ? -3.305 -19.75 -27.75 1 97.94 400 HIS B CA 1
ATOM 6715 C C . HIS B 1 400 ? -2.613 -18.672 -28.562 1 97.94 400 HIS B C 1
ATOM 6717 O O . HIS B 1 400 ? -2.422 -18.844 -29.781 1 97.94 400 HIS B O 1
ATOM 6723 N N . GLU B 1 401 ? -2.234 -17.609 -27.875 1 97.19 401 GLU B N 1
ATOM 6724 C CA . GLU B 1 401 ? -1.508 -16.531 -28.547 1 97.19 401 GLU B CA 1
ATOM 6725 C C . GLU B 1 401 ? -0.214 -17.047 -29.172 1 97.19 401 GLU B C 1
ATOM 6727 O O . GLU B 1 401 ? 0.15 -16.641 -30.281 1 97.19 401 GLU B O 1
ATOM 6732 N N . LEU B 1 402 ? 0.441 -17.984 -28.484 1 97.38 402 LEU B N 1
ATOM 6733 C CA . LEU B 1 402 ? 1.74 -18.5 -28.906 1 97.38 402 LEU B CA 1
ATOM 6734 C C . LEU B 1 402 ? 1.577 -19.656 -29.875 1 97.38 402 LEU B C 1
ATOM 6736 O O . LEU B 1 402 ? 2.555 -20.125 -30.469 1 97.38 402 LEU B O 1
ATOM 6740 N N . LYS B 1 403 ? 0.33 -20.141 -29.984 1 97 403 LYS B N 1
ATOM 6741 C CA . LYS B 1 403 ? -0.014 -21.234 -30.875 1 97 403 LYS B CA 1
ATOM 6742 C C . LYS B 1 403 ? 0.661 -22.531 -30.438 1 97 403 LYS B C 1
ATOM 6744 O O . LYS B 1 403 ? 1.178 -23.281 -31.266 1 97 403 LYS B O 1
ATOM 6749 N N . VAL B 1 404 ? 0.711 -22.781 -29.156 1 98 404 VAL B N 1
ATOM 6750 C CA . VAL B 1 404 ? 1.229 -24.016 -28.594 1 98 404 VAL B CA 1
ATOM 6751 C C . VAL B 1 404 ? 0.136 -24.703 -27.781 1 98 404 VAL B C 1
ATOM 6753 O O . VAL B 1 404 ? 0.397 -25.703 -27.094 1 98 404 VAL B O 1
ATOM 6756 N N . GLY B 1 405 ? -1.042 -24.188 -27.797 1 98.19 405 GLY B N 1
ATOM 6757 C CA . GLY B 1 405 ? -2.207 -24.734 -27.141 1 98.19 405 GLY B CA 1
ATOM 6758 C C . GLY B 1 405 ? -3.434 -24.797 -28.031 1 98.19 405 GLY B C 1
ATOM 6759 O O . GLY B 1 405 ? -3.662 -23.906 -28.844 1 98.19 405 GLY B O 1
ATOM 6760 N N . ILE B 1 406 ? -4.176 -25.812 -27.891 1 98.31 406 ILE B N 1
ATOM 6761 C CA . ILE B 1 406 ? -5.457 -25.969 -28.578 1 98.31 406 ILE B CA 1
ATOM 6762 C C . ILE B 1 406 ? -6.574 -26.125 -27.547 1 98.31 406 ILE B C 1
ATOM 6764 O O . ILE B 1 406 ? -6.449 -26.922 -26.609 1 98.31 406 ILE B O 1
ATOM 6768 N N . ARG B 1 407 ? -7.625 -25.438 -27.703 1 97.88 407 ARG B N 1
ATOM 6769 C CA . ARG B 1 407 ? -8.719 -25.438 -26.734 1 97.88 407 ARG B CA 1
ATOM 6770 C C . ARG B 1 407 ? -9.469 -26.766 -26.766 1 97.88 407 ARG B C 1
ATOM 6772 O O . ARG B 1 407 ? -9.953 -27.203 -27.812 1 97.88 407 ARG B O 1
ATOM 6779 N N . ALA B 1 408 ? -9.531 -27.391 -25.641 1 97.81 408 ALA B N 1
ATOM 6780 C CA . ALA B 1 408 ? -10.32 -28.609 -25.484 1 97.81 408 ALA B CA 1
ATOM 6781 C C . ALA B 1 408 ? -11.664 -28.312 -24.812 1 97.81 408 ALA B C 1
ATOM 6783 O O . ALA B 1 408 ? -12.703 -28.828 -25.234 1 97.81 408 ALA B O 1
ATOM 6784 N N . SER B 1 409 ? -11.633 -27.531 -23.812 1 96.25 409 SER B N 1
ATOM 6785 C CA . SER B 1 409 ? -12.797 -27.156 -23.016 1 96.25 409 SER B CA 1
ATOM 6786 C C . SER B 1 409 ? -12.469 -25.969 -22.109 1 96.25 409 SER B C 1
ATOM 6788 O O . SER B 1 409 ? -11.344 -25.469 -22.109 1 96.25 409 SER B O 1
ATOM 6790 N N . GLU B 1 410 ? -13.5 -25.484 -21.406 1 94.88 410 GLU B N 1
ATOM 6791 C CA . GLU B 1 410 ? -13.281 -24.422 -20.422 1 94.88 410 GLU B CA 1
ATOM 6792 C C . GLU B 1 410 ? -14.32 -24.484 -19.297 1 94.88 410 GLU B C 1
ATOM 6794 O O . GLU B 1 410 ? -15.492 -24.766 -19.547 1 94.88 410 GLU B O 1
ATOM 6799 N N . GLY B 1 411 ? -13.773 -24.219 -18.094 1 94.19 411 GLY B N 1
ATOM 6800 C CA . GLY B 1 411 ? -14.664 -24.141 -16.953 1 94.19 411 GLY B CA 1
ATOM 6801 C C . GLY B 1 411 ? -14.68 -25.422 -16.125 1 94.19 411 GLY B C 1
ATOM 6802 O O . GLY B 1 411 ? -14.586 -26.516 -16.672 1 94.19 411 GLY B O 1
ATOM 6803 N N . PRO B 1 412 ? -14.883 -25.297 -14.867 1 91.12 412 PRO B N 1
ATOM 6804 C CA . PRO B 1 412 ? -14.828 -26.453 -13.977 1 91.12 412 PRO B CA 1
ATOM 6805 C C . PRO B 1 412 ? -16.078 -27.328 -14.07 1 91.12 412 PRO B C 1
ATOM 6807 O O . PRO B 1 412 ? -16.031 -28.516 -13.734 1 91.12 412 PRO B O 1
ATOM 6810 N N . ASP B 1 413 ? -17.172 -26.766 -14.578 1 90.56 413 ASP B N 1
ATOM 6811 C CA . ASP B 1 413 ? -18.438 -27.5 -14.562 1 90.56 413 ASP B CA 1
ATOM 6812 C C . ASP B 1 413 ? -18.812 -27.969 -15.969 1 90.56 413 ASP B C 1
ATOM 6814 O O . ASP B 1 413 ? -19.828 -28.641 -16.156 1 90.56 413 ASP B O 1
ATOM 6818 N N . THR B 1 414 ? -17.969 -27.656 -16.891 1 93.75 414 THR B N 1
ATOM 6819 C CA . THR B 1 414 ? -18.266 -28.016 -18.266 1 93.75 414 THR B CA 1
ATOM 6820 C C . THR B 1 414 ? -18.016 -29.516 -18.5 1 93.75 414 THR B C 1
ATOM 6822 O O . THR B 1 414 ? -17.031 -30.062 -18.016 1 93.75 414 THR B O 1
ATOM 6825 N N . VAL B 1 415 ? -18.953 -30.156 -19.172 1 95.12 415 VAL B N 1
ATOM 6826 C CA . VAL B 1 415 ? -18.812 -31.531 -19.641 1 95.12 415 VAL B CA 1
ATOM 6827 C C . VAL B 1 415 ? -18.75 -31.562 -21.172 1 95.12 415 VAL B C 1
ATOM 6829 O O . VAL B 1 415 ? -19.781 -31.516 -21.844 1 95.12 415 VAL B O 1
ATOM 6832 N N . PRO B 1 416 ? -17.609 -31.672 -21.672 1 95.75 416 PRO B N 1
ATOM 6833 C CA . PRO B 1 416 ? -17.484 -31.625 -23.125 1 95.75 416 PRO B CA 1
ATOM 6834 C C . PRO B 1 416 ? -18.047 -32.875 -23.797 1 95.75 416 PRO B C 1
ATOM 6836 O O . PRO B 1 416 ? -18.359 -33.844 -23.125 1 95.75 416 PRO B O 1
ATOM 6839 N N . ASP B 1 417 ? -18.188 -32.719 -25.109 1 96.81 417 ASP B N 1
ATOM 6840 C CA . ASP B 1 417 ? -18.609 -33.844 -25.906 1 96.81 417 ASP B CA 1
ATOM 6841 C C . ASP B 1 417 ? -17.453 -34.844 -26.062 1 96.81 417 ASP B C 1
ATOM 6843 O O . ASP B 1 417 ? -16.359 -34.469 -26.469 1 96.81 417 ASP B O 1
ATOM 6847 N N . SER B 1 418 ? -17.766 -36.188 -25.781 1 96.94 418 SER B N 1
ATOM 6848 C CA . SER B 1 418 ? -16.719 -37.188 -25.812 1 96.94 418 SER B CA 1
ATOM 6849 C C . SER B 1 418 ? -16.203 -37.406 -27.234 1 96.94 418 SER B C 1
ATOM 6851 O O . SER B 1 418 ? -15.031 -37.719 -27.453 1 96.94 418 SER B O 1
ATOM 6853 N N . GLY B 1 419 ? -17.109 -37.312 -28.203 1 97.62 419 GLY B N 1
ATOM 6854 C CA . GLY B 1 419 ? -16.703 -37.406 -29.594 1 97.62 419 GLY B CA 1
ATOM 6855 C C . GLY B 1 419 ? -15.742 -36.312 -30.016 1 97.62 419 GLY B C 1
ATOM 6856 O O . GLY B 1 419 ? -14.758 -36.562 -30.703 1 97.62 419 GLY B O 1
ATOM 6857 N N . GLU B 1 420 ? -16.062 -35.188 -29.625 1 97.44 420 GLU B N 1
ATOM 6858 C CA . GLU B 1 420 ? -15.203 -34.031 -29.922 1 97.44 420 GLU B CA 1
ATOM 6859 C C . GLU B 1 420 ? -13.836 -34.188 -29.266 1 97.44 420 GLU B C 1
ATOM 6861 O O . GLU B 1 420 ? -12.812 -33.875 -29.859 1 97.44 420 GLU B O 1
ATOM 6866 N N . LEU B 1 421 ? -13.836 -34.625 -28 1 98 421 LEU B N 1
ATOM 6867 C CA . LEU B 1 421 ? -12.578 -34.875 -27.297 1 98 421 LEU B CA 1
ATOM 6868 C C . LEU B 1 421 ? -11.758 -35.938 -27.984 1 98 421 LEU B C 1
ATOM 6870 O O . LEU B 1 421 ? -10.531 -35.812 -28.078 1 98 421 LEU B O 1
ATOM 6874 N N . ALA B 1 422 ? -12.43 -37 -28.438 1 98.38 422 ALA B N 1
ATOM 6875 C CA . ALA B 1 422 ? -11.758 -38.062 -29.156 1 98.38 422 ALA B CA 1
ATOM 6876 C C . ALA B 1 422 ? -11.094 -37.562 -30.438 1 98.38 422 ALA B C 1
ATOM 6878 O O . ALA B 1 422 ? -9.953 -37.906 -30.734 1 98.38 422 ALA B O 1
ATOM 6879 N N . GLU B 1 423 ? -11.859 -36.781 -31.125 1 98.12 423 GLU B N 1
ATOM 6880 C CA . GLU B 1 423 ? -11.328 -36.188 -32.344 1 98.12 423 GLU B CA 1
ATOM 6881 C C . GLU B 1 423 ? -10.109 -35.312 -32.062 1 98.12 423 GLU B C 1
ATOM 6883 O O . GLU B 1 423 ? -9.141 -35.344 -32.812 1 98.12 423 GLU B O 1
ATOM 6888 N N . LEU B 1 424 ? -10.172 -34.562 -31.031 1 98.31 424 LEU B N 1
ATOM 6889 C CA . LEU B 1 424 ? -9.07 -33.656 -30.656 1 98.31 424 LEU B CA 1
ATOM 6890 C C . LEU B 1 424 ? -7.836 -34.469 -30.281 1 98.31 424 LEU B C 1
ATOM 6892 O O . LEU B 1 424 ? -6.715 -34.125 -30.641 1 98.31 424 LEU B O 1
ATOM 6896 N N . PHE B 1 425 ? -8.008 -35.562 -29.516 1 98.31 425 PHE B N 1
ATOM 6897 C CA . PHE B 1 425 ? -6.898 -36.438 -29.156 1 98.31 425 PHE B CA 1
ATOM 6898 C C . PHE B 1 425 ? -6.219 -37 -30.406 1 98.31 425 PHE B C 1
ATOM 6900 O O . PHE B 1 425 ? -4.992 -36.938 -30.531 1 98.31 425 PHE B O 1
ATOM 6907 N N . SER B 1 426 ? -7.008 -37.469 -31.297 1 97.88 426 SER B N 1
ATOM 6908 C CA . SER B 1 426 ? -6.469 -38.031 -32.531 1 97.88 426 SER B CA 1
ATOM 6909 C C . SER B 1 426 ? -5.754 -36.969 -33.344 1 97.88 426 SER B C 1
ATOM 6911 O O . SER B 1 426 ? -4.656 -37.188 -33.875 1 97.88 426 SER B O 1
ATOM 6913 N N . LYS B 1 427 ? -6.41 -35.906 -33.469 1 97.69 427 LYS B N 1
ATOM 6914 C CA . LYS B 1 427 ? -5.859 -34.781 -34.219 1 97.69 427 LYS B CA 1
ATOM 6915 C C . LYS B 1 427 ? -4.527 -34.312 -33.656 1 97.69 427 LYS B C 1
ATOM 6917 O O . LYS B 1 427 ? -3.598 -34 -34.375 1 97.69 427 LYS B O 1
ATOM 6922 N N . SER B 1 428 ? -4.379 -34.25 -32.312 1 97.94 428 SER B N 1
ATOM 6923 C CA . SER B 1 428 ? -3.205 -33.719 -31.641 1 97.94 428 SER B CA 1
ATOM 6924 C C . SER B 1 428 ? -1.965 -34.562 -31.938 1 97.94 428 SER B C 1
ATOM 6926 O O . SER B 1 428 ? -0.837 -34.094 -31.766 1 97.94 428 SER B O 1
ATOM 6928 N N . LEU B 1 429 ? -2.133 -35.812 -32.406 1 97 429 LEU B N 1
ATOM 6929 C CA . LEU B 1 429 ? -1.016 -36.688 -32.75 1 97 429 LEU B CA 1
ATOM 6930 C C . LEU B 1 429 ? -0.828 -36.812 -34.25 1 97 429 LEU B C 1
ATOM 6932 O O . LEU B 1 429 ? 0.076 -37.5 -34.719 1 97 429 LEU B O 1
ATOM 6936 N N . SER B 1 430 ? -1.637 -36.125 -35 1 96.12 430 SER B N 1
ATOM 6937 C CA . SER B 1 430 ? -1.619 -36.281 -36.438 1 96.12 430 SER B CA 1
ATOM 6938 C C . SER B 1 430 ? -0.844 -35.125 -37.094 1 96.12 430 SER B C 1
ATOM 6940 O O . SER B 1 430 ? -0.403 -34.219 -36.438 1 96.12 430 SER B O 1
ATOM 6942 N N . GLU B 1 431 ? -0.776 -35.219 -38.406 1 95.69 431 GLU B N 1
ATOM 6943 C CA . GLU B 1 431 ? -0.081 -34.219 -39.188 1 95.69 431 GLU B CA 1
ATOM 6944 C C . GLU B 1 431 ? -0.854 -32.906 -39.188 1 95.69 431 GLU B C 1
ATOM 6946 O O . GLU B 1 431 ? -0.295 -31.844 -39.531 1 95.69 431 GLU B O 1
ATOM 6951 N N . LYS B 1 432 ? -2.051 -32.969 -38.781 1 96.12 432 LYS B N 1
ATOM 6952 C CA . LYS B 1 432 ? -2.893 -31.766 -38.781 1 96.12 432 LYS B CA 1
ATOM 6953 C C . LYS B 1 432 ? -2.4 -30.75 -37.781 1 96.12 432 LYS B C 1
ATOM 6955 O O . LYS B 1 432 ? -2.691 -29.547 -37.906 1 96.12 432 LYS B O 1
ATOM 6960 N N . THR B 1 433 ? -1.684 -31.203 -36.75 1 97.12 433 THR B N 1
ATOM 6961 C CA . THR B 1 433 ? -1.191 -30.281 -35.719 1 97.12 433 THR B CA 1
ATOM 6962 C C . THR B 1 433 ? 0.33 -30.172 -35.781 1 97.12 433 THR B C 1
ATOM 6964 O O . THR B 1 433 ? 0.97 -29.828 -34.781 1 97.12 433 THR B O 1
ATOM 6967 N N . ARG B 1 434 ? 0.897 -30.5 -36.875 1 95.19 434 ARG B N 1
ATOM 6968 C CA . ARG B 1 434 ? 2.348 -30.5 -37.031 1 95.19 434 ARG B CA 1
ATOM 6969 C C . ARG B 1 434 ? 2.934 -29.125 -36.75 1 95.19 434 ARG B C 1
ATOM 6971 O O . ARG B 1 434 ? 3.979 -29.016 -36.094 1 95.19 434 ARG B O 1
ATOM 6978 N N . VAL B 1 435 ? 2.285 -28.094 -37.25 1 96.25 435 VAL B N 1
ATOM 6979 C CA . VAL B 1 435 ? 2.779 -26.734 -37.062 1 96.25 435 VAL B CA 1
ATOM 6980 C C . VAL B 1 435 ? 2.809 -26.391 -35.594 1 96.25 435 VAL B C 1
ATOM 6982 O O . VAL B 1 435 ? 3.807 -25.859 -35.094 1 96.25 435 VAL B O 1
ATOM 6985 N N . GLU B 1 436 ? 1.737 -26.625 -34.844 1 97.12 436 GLU B N 1
ATOM 6986 C CA . GLU B 1 436 ? 1.657 -26.359 -33.438 1 97.12 436 GLU B CA 1
ATOM 6987 C C . GLU B 1 436 ? 2.689 -27.188 -32.656 1 97.12 436 GLU B C 1
ATOM 6989 O O . GLU B 1 436 ? 3.316 -26.688 -31.719 1 97.12 436 GLU B O 1
ATOM 6994 N N . ARG B 1 437 ? 2.871 -28.391 -33 1 97.31 437 ARG B N 1
ATOM 6995 C CA . ARG B 1 437 ? 3.838 -29.266 -32.344 1 97.31 437 ARG B CA 1
ATOM 6996 C C . ARG B 1 437 ? 5.262 -28.766 -32.562 1 97.31 437 ARG B C 1
ATOM 6998 O O . ARG B 1 437 ? 6.094 -28.828 -31.656 1 97.31 437 ARG B O 1
ATOM 7005 N N . GLU B 1 438 ? 5.535 -28.328 -33.75 1 96.81 438 GLU B N 1
ATOM 7006 C CA . GLU B 1 438 ? 6.855 -27.781 -34.062 1 96.81 438 GLU B CA 1
ATOM 7007 C C . GLU B 1 438 ? 7.113 -26.5 -33.25 1 96.81 438 GLU B C 1
ATOM 7009 O O . GLU B 1 438 ? 8.227 -26.281 -32.781 1 96.81 438 GLU B O 1
ATOM 7014 N N . ARG B 1 439 ? 6.125 -25.719 -33.156 1 97.5 439 ARG B N 1
ATOM 7015 C CA . ARG B 1 439 ? 6.238 -24.5 -32.344 1 97.5 439 ARG B CA 1
ATOM 7016 C C . ARG B 1 439 ? 6.504 -24.844 -30.875 1 97.5 439 ARG B C 1
ATOM 7018 O O . ARG B 1 439 ? 7.309 -24.188 -30.219 1 97.5 439 ARG B O 1
ATOM 7025 N N . ALA B 1 440 ? 5.781 -25.812 -30.328 1 98.06 440 ALA B N 1
ATOM 7026 C CA . ALA B 1 440 ? 6.027 -26.281 -28.969 1 98.06 440 ALA B CA 1
ATOM 7027 C C . ALA B 1 440 ? 7.484 -26.688 -28.781 1 98.06 440 ALA B C 1
ATOM 7029 O O . ALA B 1 440 ? 8.109 -26.359 -27.766 1 98.06 440 ALA B O 1
ATOM 7030 N N . LYS B 1 441 ? 8.016 -27.359 -29.766 1 97.62 441 LYS B N 1
ATOM 7031 C CA . LYS B 1 441 ? 9.406 -27.781 -29.703 1 97.62 441 LYS B CA 1
ATOM 7032 C C . LYS B 1 441 ? 10.352 -26.594 -29.734 1 97.62 441 LYS B C 1
ATOM 7034 O O . LYS B 1 441 ? 11.391 -26.594 -29.062 1 97.62 441 LYS B O 1
ATOM 7039 N N . GLU B 1 442 ? 9.984 -25.641 -30.531 1 98.12 442 GLU B N 1
ATOM 7040 C CA . GLU B 1 442 ? 10.789 -24.422 -30.578 1 98.12 442 GLU B CA 1
ATOM 7041 C C . GLU B 1 442 ? 10.859 -23.766 -29.203 1 98.12 442 GLU B C 1
ATOM 7043 O O . GLU B 1 442 ? 11.93 -23.328 -28.766 1 98.12 442 GLU B O 1
ATOM 7048 N N . PHE B 1 443 ? 9.742 -23.703 -28.531 1 98.12 443 PHE B N 1
ATOM 7049 C CA . PHE B 1 443 ? 9.734 -23.094 -27.219 1 98.12 443 PHE B CA 1
ATOM 7050 C C . PHE B 1 443 ? 10.453 -23.984 -26.203 1 98.12 443 PHE B C 1
ATOM 7052 O O . PHE B 1 443 ? 11.062 -23.5 -25.25 1 98.12 443 PHE B O 1
ATOM 7059 N N . GLY B 1 444 ? 10.352 -25.312 -26.375 1 97.88 444 GLY B N 1
ATOM 7060 C CA . GLY B 1 444 ? 11.164 -26.219 -25.578 1 97.88 444 GLY B CA 1
ATOM 7061 C C . GLY B 1 444 ? 12.656 -25.938 -25.688 1 97.88 444 GLY B C 1
ATOM 7062 O O . GLY B 1 444 ? 13.367 -25.891 -24.688 1 97.88 444 GLY B O 1
ATOM 7063 N N . SER B 1 445 ? 13.109 -25.734 -26.906 1 97.88 445 SER B N 1
ATOM 7064 C CA . SER B 1 445 ? 14.508 -25.391 -27.156 1 97.88 445 SER B CA 1
ATOM 7065 C C . SER B 1 445 ? 14.875 -24.047 -26.531 1 97.88 445 SER B C 1
ATOM 7067 O O . SER B 1 445 ? 15.969 -23.891 -26 1 97.88 445 SER B O 1
ATOM 7069 N N . ALA B 1 446 ? 13.992 -23.141 -26.656 1 98.19 446 ALA B N 1
ATOM 7070 C CA . ALA B 1 446 ? 14.219 -21.828 -26.062 1 98.19 446 ALA B CA 1
ATOM 7071 C C . ALA B 1 446 ? 14.328 -21.922 -24.547 1 98.19 446 ALA B C 1
ATOM 7073 O O . ALA B 1 446 ? 15.141 -21.219 -23.938 1 98.19 446 ALA B O 1
ATOM 7074 N N . ALA B 1 447 ? 13.477 -22.703 -23.953 1 98 447 ALA B N 1
ATOM 7075 C CA . ALA B 1 447 ? 13.5 -22.906 -22.5 1 98 447 ALA B CA 1
ATOM 7076 C C . ALA B 1 447 ? 14.836 -23.5 -22.062 1 98 447 ALA B C 1
ATOM 7078 O O . ALA B 1 447 ? 15.414 -23.062 -21.062 1 98 447 ALA B O 1
ATOM 7079 N N . LYS B 1 448 ? 15.281 -24.469 -22.797 1 96.19 448 LYS B N 1
ATOM 7080 C CA . LYS B 1 448 ? 16.578 -25.094 -22.5 1 96.19 448 LYS B CA 1
ATOM 7081 C C . LYS B 1 448 ? 17.703 -24.078 -22.625 1 96.19 448 LYS B C 1
ATOM 7083 O O . LYS B 1 448 ? 18.609 -24.047 -21.781 1 96.19 448 LYS B O 1
ATOM 7088 N N . GLN B 1 449 ? 17.625 -23.312 -23.609 1 97.62 449 GLN B N 1
ATOM 7089 C CA . GLN B 1 449 ? 18.641 -22.297 -23.812 1 97.62 449 GLN B CA 1
ATOM 7090 C C . GLN B 1 449 ? 18.594 -21.25 -22.703 1 97.62 449 GLN B C 1
ATOM 7092 O O . GLN B 1 449 ? 19.641 -20.828 -22.203 1 97.62 449 GLN B O 1
ATOM 7097 N N . ALA B 1 450 ? 17.422 -20.859 -22.312 1 97.88 450 ALA B N 1
ATOM 7098 C CA . ALA B 1 450 ? 17.25 -19.844 -21.297 1 97.88 450 ALA B CA 1
ATOM 7099 C C . ALA B 1 450 ? 17.891 -20.281 -19.969 1 97.88 450 ALA B C 1
ATOM 7101 O O . ALA B 1 450 ? 18.469 -19.453 -19.266 1 97.88 450 ALA B O 1
ATOM 7102 N N . THR B 1 451 ? 17.828 -21.547 -19.656 1 96.31 451 THR B N 1
ATOM 7103 C CA . THR B 1 451 ? 18.266 -22.047 -18.344 1 96.31 451 THR B CA 1
ATOM 7104 C C . THR B 1 451 ? 19.719 -22.516 -18.406 1 96.31 451 THR B C 1
ATOM 7106 O O . THR B 1 451 ? 20.297 -22.859 -17.375 1 96.31 451 THR B O 1
ATOM 7109 N N . SER B 1 452 ? 20.281 -22.531 -19.578 1 95.62 452 SER B N 1
ATOM 7110 C CA . SER B 1 452 ? 21.688 -22.906 -19.734 1 95.62 452 SER B CA 1
ATOM 7111 C C . SER B 1 452 ? 22.609 -21.734 -19.391 1 95.62 452 SER B C 1
ATOM 7113 O O . SER B 1 452 ? 22.156 -20.594 -19.25 1 95.62 452 SER B O 1
ATOM 7115 N N . GLU B 1 453 ? 23.812 -22.031 -19.281 1 95.12 453 GLU B N 1
ATOM 7116 C CA . GLU B 1 453 ? 24.797 -21.016 -18.938 1 95.12 453 GLU B CA 1
ATOM 7117 C C . GLU B 1 453 ? 24.719 -19.828 -19.891 1 95.12 453 GLU B C 1
ATOM 7119 O O . GLU B 1 453 ? 24.734 -20 -21.109 1 95.12 453 GLU B O 1
ATOM 7124 N N . ASN B 1 454 ? 24.531 -18.734 -19.375 1 95.25 454 ASN B N 1
ATOM 7125 C CA . ASN B 1 454 ? 24.484 -17.453 -20.078 1 95.25 454 ASN B CA 1
ATOM 7126 C C . ASN B 1 454 ? 23.172 -17.266 -20.812 1 95.25 454 ASN B C 1
ATOM 7128 O O . ASN B 1 454 ? 23.016 -16.328 -21.609 1 95.25 454 ASN B O 1
ATOM 7132 N N . GLY B 1 455 ? 22.266 -18.203 -20.609 1 97.88 455 GLY B N 1
ATOM 7133 C CA . GLY B 1 455 ? 20.922 -17.984 -21.125 1 97.88 455 GLY B CA 1
ATOM 7134 C C . GLY B 1 455 ? 20.188 -16.875 -20.391 1 97.88 455 GLY B C 1
ATOM 7135 O O . GLY B 1 455 ? 20.688 -16.328 -19.406 1 97.88 455 GLY B O 1
ATOM 7136 N N . SER B 1 456 ? 19.078 -16.5 -20.906 1 98.12 456 SER B N 1
ATOM 7137 C CA . SER B 1 456 ? 18.328 -15.367 -20.375 1 98.12 456 SER B CA 1
ATOM 7138 C C . SER B 1 456 ? 17.938 -15.586 -18.922 1 98.12 456 SER B C 1
ATOM 7140 O O . SER B 1 456 ? 18.156 -14.711 -18.078 1 98.12 456 SER B O 1
ATOM 7142 N N . SER B 1 457 ? 17.375 -16.734 -18.562 1 98.31 457 SER B N 1
ATOM 7143 C CA . SER B 1 457 ? 16.984 -17.031 -17.188 1 98.31 457 SER B CA 1
ATOM 7144 C C . SER B 1 457 ? 18.188 -17.125 -16.266 1 98.31 457 SER B C 1
ATOM 7146 O O . SER B 1 457 ? 18.125 -16.719 -15.109 1 98.31 457 SER B O 1
ATOM 7148 N N . TRP B 1 458 ? 19.25 -17.688 -16.766 1 97.25 458 TRP B N 1
ATOM 7149 C CA . TRP B 1 458 ? 20.5 -17.75 -16.016 1 97.25 458 TRP B CA 1
ATOM 7150 C C . TRP B 1 458 ? 20.984 -16.359 -15.648 1 97.25 458 TRP B C 1
ATOM 7152 O O . TRP B 1 458 ? 21.344 -16.094 -14.492 1 97.25 458 TRP B O 1
ATOM 7162 N N . LYS B 1 459 ? 20.984 -15.508 -16.578 1 98.12 459 LYS B N 1
ATOM 7163 C CA . LYS B 1 459 ? 21.422 -14.133 -16.359 1 98.12 459 LYS B CA 1
ATOM 7164 C C . LYS B 1 459 ? 20.5 -13.414 -15.367 1 98.12 459 LYS B C 1
ATOM 7166 O O . LYS B 1 459 ? 20.969 -12.625 -14.547 1 98.12 459 LYS B O 1
ATOM 7171 N N . GLU B 1 460 ? 19.219 -13.695 -15.5 1 98.25 460 GLU B N 1
ATOM 7172 C CA . GLU B 1 460 ? 18.266 -13.086 -14.578 1 98.25 460 GLU B CA 1
ATOM 7173 C C . GLU B 1 460 ? 18.484 -13.578 -13.148 1 98.25 460 GLU B C 1
ATOM 7175 O O . GLU B 1 460 ? 18.297 -12.828 -12.188 1 98.25 460 GLU B O 1
ATOM 7180 N N . LEU B 1 461 ? 18.797 -14.844 -12.984 1 97.94 461 LEU B N 1
ATOM 7181 C CA . LEU B 1 461 ? 19.109 -15.383 -11.664 1 97.94 461 LEU B CA 1
ATOM 7182 C C . LEU B 1 461 ? 20.344 -14.703 -11.07 1 97.94 461 LEU B C 1
ATOM 7184 O O . LEU B 1 461 ? 20.359 -14.375 -9.883 1 97.94 461 LEU B O 1
ATOM 7188 N N . ASP B 1 462 ? 21.328 -14.477 -11.883 1 97.06 462 ASP B N 1
ATOM 7189 C CA . ASP B 1 462 ? 22.516 -13.781 -11.422 1 97.06 462 ASP B CA 1
ATOM 7190 C C . ASP B 1 462 ? 22.203 -12.352 -11.016 1 97.06 462 ASP B C 1
ATOM 7192 O O . ASP B 1 462 ? 22.703 -11.859 -10 1 97.06 462 ASP B O 1
ATOM 7196 N N . ARG B 1 463 ? 21.406 -11.734 -11.836 1 97.5 463 ARG B N 1
ATOM 7197 C CA . ARG B 1 463 ? 20.969 -10.383 -11.523 1 97.5 463 ARG B CA 1
ATOM 7198 C C . ARG B 1 463 ? 20.203 -10.344 -10.203 1 97.5 463 ARG B C 1
ATOM 7200 O O . ARG B 1 463 ? 20.391 -9.422 -9.398 1 97.5 463 ARG B O 1
ATOM 7207 N N . LEU B 1 464 ? 19.344 -11.32 -10 1 97.88 464 LEU B N 1
ATOM 7208 C CA . LEU B 1 464 ? 18.578 -11.422 -8.758 1 97.88 464 LEU B CA 1
ATOM 7209 C C . LEU B 1 464 ? 19.516 -11.602 -7.566 1 97.88 464 LEU B C 1
ATOM 7211 O O . LEU B 1 464 ? 19.359 -10.93 -6.543 1 97.88 464 LEU B O 1
ATOM 7215 N N . VAL B 1 465 ? 20.5 -12.484 -7.684 1 97.06 465 VAL B N 1
ATOM 7216 C CA . VAL B 1 465 ? 21.438 -12.742 -6.605 1 97.06 465 VAL B CA 1
ATOM 7217 C C . VAL B 1 465 ? 22.203 -11.461 -6.262 1 97.06 465 VAL B C 1
ATOM 7219 O O . VAL B 1 465 ? 22.375 -11.141 -5.082 1 97.06 465 VAL B O 1
ATOM 7222 N N . ALA B 1 466 ? 22.562 -10.734 -7.281 1 95.56 466 ALA B N 1
ATOM 7223 C CA . ALA B 1 466 ? 23.234 -9.461 -7.059 1 95.56 466 ALA B CA 1
ATOM 7224 C C . ALA B 1 466 ? 22.328 -8.477 -6.32 1 95.56 466 ALA B C 1
ATOM 7226 O O . ALA B 1 466 ? 22.797 -7.738 -5.449 1 95.56 466 ALA B O 1
ATOM 7227 N N . SER B 1 467 ? 21.094 -8.531 -6.672 1 95.5 467 SER B N 1
ATOM 7228 C CA . SER B 1 467 ? 20.125 -7.625 -6.062 1 95.5 467 SER B CA 1
ATOM 7229 C C . SER B 1 467 ? 19.859 -7.996 -4.605 1 95.5 467 SER B C 1
ATOM 7231 O O . SER B 1 467 ? 19.609 -7.125 -3.77 1 95.5 467 SER B O 1
ATOM 7233 N N . LEU B 1 468 ? 19.859 -9.281 -4.301 1 94.88 468 LEU B N 1
ATOM 7234 C CA . LEU B 1 468 ? 19.578 -9.797 -2.963 1 94.88 468 LEU B CA 1
ATOM 7235 C C . LEU B 1 468 ? 20.734 -9.484 -2.01 1 94.88 468 LEU B C 1
ATOM 7237 O O . LEU B 1 468 ? 20.547 -9.508 -0.79 1 94.88 468 LEU B O 1
ATOM 7241 N N . SER B 1 469 ? 21.953 -9.188 -2.469 1 83.62 469 SER B N 1
ATOM 7242 C CA . SER B 1 469 ? 23.172 -9.016 -1.667 1 83.62 469 SER B CA 1
ATOM 7243 C C . SER B 1 469 ? 23.312 -7.578 -1.18 1 83.62 469 SER B C 1
ATOM 7245 O O . SER B 1 469 ? 24.25 -7.25 -0.461 1 83.62 469 SER B O 1
ATOM 7247 N N . HIS B 1 470 ? 22.328 -6.723 -1.398 1 72.94 470 HIS B N 1
ATOM 7248 C CA . HIS B 1 470 ? 22.406 -5.324 -0.991 1 72.94 470 HIS B CA 1
ATOM 7249 C C . HIS B 1 470 ? 21.484 -5.035 0.183 1 72.94 470 HIS B C 1
ATOM 7251 O O . HIS B 1 470 ? 20.438 -5.68 0.332 1 72.94 470 HIS B O 1
#

Secondary structure (DSSP, 8-state):
-------S-S--EEEEE--SSHHHHHHHHHHHHHHHHTT-EEEEEE-GGGGGGGHHHHHH-TTTEEEEE-PPPP-TTS-TT--SGGGPPTTHHHHHHHHHHTTHHHHHHHHHH-SS--SEEEEEGGGTTHHHHHHHHT-EEEEEESS-HHHHHHHHHHHHSPPPPS-TT-TT-EEE-TTSTT--EEEGGGS-HHHHT--TT-HHHHHHHHHHHHHHHSSEEEES--HHHHHHHHHHHHHHHTSS-EEE-------GGGTTGGG-TTHHHHHHHHHTSPTT-EEEEE-TTT---BHHHHHHHHHHHHHH--EEEEEEPPPPTTSPTTSBSPPPTTHHHHTTTTEEEEES---HHHHHHSTTEEEEEE---HHHHHHHHHHT-EEEE---STTHHHHHHHHHHHT-EEE---STT----HHHHHHHHHHHTSGGGHHHHHHHHHHHHHHHHHHSTTSHHHHHHHHHHHHHT-/-------S-S--EEEEE--SSHHHHHHHHHHHHHHHHTT-EEEEEE-GGGGGGGHHHHHH-TTTEEEEE-PPPP-TTS-TT--SGGGPPTTHHHHHHHHHHTTHHHHHHHHHH-SS--SEEEEEGGGTTHHHHHHHHT-EEEEEESS-HHHHHHHHHHHHSPPPPS-TT-TT-EEE-TTSTT--EEEGGGS-HHHHT--TT-HHHHHHHHHHHHHHHSSEEEES--HHHHHHHHHHHHHHHTSS-EEE-------GGGTTGGG-TTHHHHHHHHHTSPTT-EEEEE-TTT---BHHHHHHHHHHHHHH--EEEEEEPPPPTTSPTTSBSPPPTTHHHHTTTTEEEEES---HHHHHHSTTEEEEEE---HHHHHHHHHHT-EEEE---STTHHHHHHHHHHHT-EEE---STT----HHHHHHHHHHHTSGGGHHHHHHHHHHHHHHHHHHSTTSHHHHHHHHHHHHHT-

Solvent-accessible surface area (backbone atoms only — not comparable to full-atom values): 49454 Å² total; per-residue (Å²): 124,88,79,75,82,76,76,77,66,95,66,41,32,30,33,36,36,56,46,58,33,70,74,45,29,52,42,50,50,34,47,48,51,58,42,42,76,71,55,34,29,34,34,38,44,40,34,71,88,53,50,71,79,44,50,68,60,39,68,76,29,68,86,41,44,48,76,42,75,46,82,73,54,82,43,96,80,49,63,87,91,59,76,38,54,83,70,37,53,82,78,28,66,63,51,52,45,56,26,57,54,66,45,52,62,63,49,52,53,49,49,74,68,37,94,75,50,53,46,27,38,40,28,27,49,76,49,14,60,51,35,60,52,20,31,74,71,46,41,46,23,30,25,33,35,59,44,38,48,60,35,47,49,52,54,50,42,48,73,75,51,66,78,86,70,92,51,86,82,47,53,69,44,73,46,76,38,74,88,44,85,90,40,53,69,41,37,49,72,54,45,44,58,72,67,74,66,53,42,91,85,37,37,70,39,47,35,50,52,54,13,53,53,28,38,69,68,29,70,24,38,38,28,51,28,29,54,93,81,42,44,72,35,50,52,46,50,22,60,75,63,71,46,79,53,58,32,37,44,10,64,58,58,73,56,78,92,41,34,55,66,70,2,51,88,59,34,65,58,56,53,56,54,46,70,74,46,57,74,40,47,25,37,37,35,41,50,65,93,80,53,65,46,40,35,69,40,35,42,29,53,50,48,8,48,60,71,34,70,52,32,33,39,38,44,40,44,70,68,48,88,58,48,70,83,87,48,42,46,45,75,55,86,65,44,69,70,75,37,58,94,41,48,45,78,41,76,51,61,60,24,55,61,50,53,44,57,33,69,21,36,33,28,34,39,30,29,35,50,49,66,58,46,43,48,29,36,50,44,22,28,20,32,31,29,34,20,49,54,39,58,9,48,47,43,44,50,50,31,46,75,69,41,30,36,43,84,71,50,62,45,76,83,56,68,66,58,31,67,58,48,9,51,49,58,41,41,56,60,34,78,85,33,44,68,33,36,50,46,13,37,52,46,9,52,48,40,53,45,19,63,31,93,83,14,62,11,37,47,30,47,52,51,47,54,60,59,51,61,95,123,87,78,75,82,77,74,76,72,99,66,45,32,30,34,37,37,57,45,58,32,70,74,44,29,52,42,51,49,34,48,49,51,57,42,41,77,70,55,34,28,35,34,38,44,41,34,70,88,54,49,72,80,42,50,68,60,39,67,75,30,66,85,40,41,48,76,44,76,44,82,74,56,82,43,97,79,50,62,87,91,58,74,38,54,83,70,37,53,82,79,26,68,64,52,52,47,57,26,57,55,66,44,50,61,63,48,52,53,48,49,74,70,38,94,76,48,54,46,27,37,40,28,26,49,75,47,14,60,50,36,60,52,20,31,74,71,47,39,45,24,30,26,34,35,60,45,39,49,59,34,46,50,52,54,50,39,48,75,77,53,65,79,86,70,92,50,84,84,47,52,69,45,74,46,76,38,76,88,44,86,90,41,53,70,40,36,49,72,52,44,42,60,71,65,74,64,54,42,92,84,37,36,69,38,47,35,50,52,53,13,52,54,30,39,69,68,29,71,22,38,38,30,49,27,30,55,93,81,42,44,72,36,49,52,47,50,23,58,75,62,70,46,78,52,58,34,37,46,10,65,56,60,74,58,79,92,40,35,54,66,70,2,52,88,60,34,65,58,55,54,55,54,46,69,73,47,56,72,40,48,24,37,35,37,39,47,65,92,78,54,67,48,41,36,68,41,35,41,29,52,50,47,8,49,60,70,33,70,52,33,33,41,38,44,41,44,69,70,48,87,56,46,67,82,88,48,41,46,45,77,55,87,64,46,70,68,75,37,58,94,40,49,46,79,40,76,51,62,61,23,56,60,50,53,44,57,33,68,21,37,33,29,33,39,29,28,34,49,52,66,59,46,42,48,30,36,50,44,21,30,19,32,31,29,34,22,48,55,38,57,10,48,47,42,43,50,52,30,46,75,69,41,30,36,42,85,70,50,62,44,74,83,56,67,67,57,31,66,59,48,8,50,50,57,41,40,56,60,35,77,85,33,43,67,34,35,51,45,13,36,51,48,9,51,48,39,53,46,20,62,31,91,82,14,63,11,38,47,31,46,51,51,49,55,59,59,51,62,94

Radius of gyration: 33.56 Å; Cα contacts (8 Å, |Δi|>4): 1759; chains: 2; bounding box: 84×107×73 Å

Foldseek 3Di:
DPDPPPPPPPAQEEEEEFQQEDLGRVLSLLLVLVLVVVRHAYEYEDEDVCVVVCVVVCVVRVPRYHYDYDHFADDPQADPPDLHPLAHADPCPLVNLVRVLVCLVVVLVCQVPPPDHHQEYEYELSNLSVLVSCVVVVHFYEYEYSFALLLLVLVLCCLVPPDDDPDLVFQQDKDWDCLAPVTDIGRNVFAAPLSNPADPPDPSNVVRSNSNVSNLVGPAYEYLAFCVQQVSSLVSSCVVSVHNRYFHQDPRDDDPVCLQVQQPDCSVVVVVLLVVADFLFEEEEDADDRAWAFPLQLVLQLLLCLLLLTAYEYEFEDDHPNDDPPGTGDHDPCSCVSNPSRYHYHYDGGSLLSVLLRRRYAEYEYLQRPNSVRSNLLSLHAYAHEHAHHSRVVSQVSCVVLLSYDYDYYHRPDRDHSNSSSVVSNCSSDPVSVVNSVSSVVSSVLNVQQNDVPHRSNVSSVVVSVVSND/DPDPPPPPPDEQEEEEEFQQEDLGRVLSLLLVLVLVVVRHAYEYEDEDVCVVVCVVVCVVRVPRYHYDYDHFADDPQADPPDLHPLAHADPCPLVNLVRVLVCLVVVLVCQVPDPDHHQEYEYELSNLSVLVSCVVVVHFYEYEYSFALLLLVLVLCCLVPPDDDPDLVFQQDKDWDCLAPVTDIGRNVFAAPLSNPADPPDPSNVVRSNSNVSNLVGPAYEYLAFCVQPVSSLVSSCVVSVHNRYFHQDPRDDDPVCLQVQQPDCSVVVVVLLVVADFLFEEEEDADDRAWAFPLQLVLQLLLCLLLLTAYEYEFEDDHPNDDPPGTGDHDPCSCVSCPSRYHYHYDGGSLLSVLLRRRYAEYEYLQRPNSVRSNLLSLHAYAHEHAHHSRVSSQVSCVVLLSYDYDYYHRPDRDHSNSSSVVSNCSSDPNSVVSSVSSVVSSVLNVQLNDVPHRSNVSSVVVSVVSND

Sequence (940 aa):
MPIPIAGIDPGSHILVFPYPAQGHMLSLLDLTHQLAIRGVFITILVTPNNLPVLSSLLSAHPTTITTLVLPFPPHPSIPSGIENVKDLPAGGFKSMMVALGDLHTPLLDWFHNHPTPPVAIVSDMFLGWTHHLACQLGIRRYTFSPSGALALSVIFSLWRYPPKRAEPQNENEMIRFPKIPNSPEYPWWQLSPIYRSYVEGDPTSEFIKDGLSANMASWGIVINSFSELERVYVDHLKEELRHDRVFAVGPLLPPSNSTISRGGSSSKDVLSWLDTCASQSVVYVCFGSQAVLTNEQMEVVALGLEKSLVNFVWSVKEPTAGHVTGKYGKIPAGFEERVAGRGVVVRGWAPQVAILSHDSVSAFLTHCGWNSIMEAVAAGVLMLTWPMSADQFSNATLLHELKVGIRASEGPDTVPDSGELAELFSKSLSEKTRVERERAKEFGSAAKQATSENGSSWKELDRLVASLSHMPIPIAGIDPGSHILVFPYPAQGHMLSLLDLTHQLAIRGVFITILVTPNNLPVLSSLLSAHPTTITTLVLPFPPHPSIPSGIENVKDLPAGGFKSMMVALGDLHTPLLDWFHNHPTPPVAIVSDMFLGWTHHLACQLGIRRYTFSPSGALALSVIFSLWRYPPKRAEPQNENEMIRFPKIPNSPEYPWWQLSPIYRSYVEGDPTSEFIKDGLSANMASWGIVINSFSELERVYVDHLKEELRHDRVFAVGPLLPPSNSTISRGGSSSKDVLSWLDTCASQSVVYVCFGSQAVLTNEQMEVVALGLEKSLVNFVWSVKEPTAGHVTGKYGKIPAGFEERVAGRGVVVRGWAPQVAILSHDSVSAFLTHCGWNSIMEAVAAGVLMLTWPMSADQFSNATLLHELKVGIRASEGPDTVPDSGELAELFSKSLSEKTRVERERAKEFGSAAKQATSENGSSWKELDRLVASLSH

InterPro domains:
  IPR002213 UDP-glucuronosyl/UDP-glucosyltransferase [PF00201] (267-401)
  IPR002213 UDP-glucuronosyl/UDP-glucosyltransferase [cd03784] (13-454)